Protein AF-A0A2N5ZC45-F1 (afdb_monomer_lite)

Structure (mmCIF, N/CA/C/O backbone):
data_AF-A0A2N5ZC45-F1
#
_entry.id   AF-A0A2N5ZC45-F1
#
loop_
_atom_site.group_PDB
_atom_site.id
_atom_site.type_symbol
_atom_site.label_atom_id
_atom_site.label_alt_id
_atom_site.label_comp_id
_atom_site.label_asym_id
_atom_site.label_entity_id
_atom_site.label_seq_id
_atom_site.pdbx_PDB_ins_code
_atom_site.Cartn_x
_atom_site.Cartn_y
_atom_site.Cartn_z
_atom_site.occupancy
_atom_site.B_iso_or_equiv
_atom_site.auth_seq_id
_atom_site.auth_comp_id
_atom_site.auth_asym_id
_atom_site.auth_atom_id
_atom_site.pdbx_PDB_model_num
ATOM 1 N N . MET A 1 1 ? -42.348 -2.513 52.786 1.00 51.81 1 MET A N 1
ATOM 2 C CA . MET A 1 1 ? -41.532 -1.603 53.615 1.00 51.81 1 MET A CA 1
ATOM 3 C C . MET A 1 1 ? -41.782 -1.968 55.065 1.00 51.81 1 MET A C 1
ATOM 5 O O . MET A 1 1 ? -42.941 -2.008 55.457 1.00 51.81 1 MET A O 1
ATOM 9 N N . SER A 1 2 ? -40.735 -2.298 55.815 1.00 52.97 2 SER A N 1
ATOM 10 C CA . SER A 1 2 ? -40.813 -2.641 57.241 1.00 52.97 2 SER A CA 1
ATOM 11 C C . SER A 1 2 ? -39.860 -1.740 58.024 1.00 52.97 2 SER A C 1
ATOM 13 O O . SER A 1 2 ? -38.731 -1.515 57.584 1.00 52.97 2 SER A O 1
ATOM 15 N N . ILE A 1 3 ? -40.332 -1.206 59.149 1.00 54.38 3 ILE A N 1
ATOM 16 C CA . ILE A 1 3 ? -39.581 -0.317 60.042 1.00 54.38 3 ILE A CA 1
ATOM 17 C C . ILE A 1 3 ? -39.568 -0.991 61.408 1.00 54.38 3 ILE A C 1
ATOM 19 O O . ILE A 1 3 ? -40.642 -1.303 61.923 1.00 54.38 3 ILE A O 1
ATOM 23 N N . ASP A 1 4 ? -38.381 -1.212 61.967 1.00 54.50 4 ASP A N 1
ATOM 24 C CA . ASP A 1 4 ? -38.224 -1.830 63.283 1.00 54.50 4 ASP A CA 1
ATOM 25 C C . ASP A 1 4 ? -37.522 -0.855 64.246 1.00 54.50 4 ASP A C 1
ATOM 27 O O . ASP A 1 4 ? -36.359 -0.502 64.024 1.00 54.50 4 ASP A O 1
ATOM 31 N N . PRO A 1 5 ? -38.218 -0.330 65.268 1.00 53.78 5 PRO A N 1
ATOM 32 C CA . PRO A 1 5 ? -37.636 0.540 66.277 1.00 53.78 5 PRO A CA 1
ATOM 33 C C . PRO A 1 5 ? -37.129 -0.284 67.470 1.00 53.78 5 PRO A C 1
ATOM 35 O O . PRO A 1 5 ? -37.613 -0.120 68.590 1.00 53.78 5 PRO A O 1
ATOM 38 N N . VAL A 1 6 ? -36.158 -1.172 67.261 1.00 44.06 6 VAL A N 1
ATOM 39 C CA . VAL A 1 6 ? -35.527 -1.911 68.368 1.00 44.06 6 VAL A CA 1
ATOM 40 C C . VAL A 1 6 ? -34.293 -1.132 68.849 1.00 44.06 6 VAL A C 1
ATOM 42 O O . VAL A 1 6 ? -33.457 -0.692 68.064 1.00 44.06 6 VAL A O 1
ATOM 45 N N . ASP A 1 7 ? -34.209 -0.888 70.161 1.00 46.81 7 ASP A N 1
ATOM 46 C CA . ASP A 1 7 ? -33.070 -0.262 70.858 1.00 46.81 7 ASP A CA 1
ATOM 47 C C . ASP A 1 7 ? -32.672 1.173 70.450 1.00 46.81 7 ASP A C 1
ATOM 49 O O . ASP A 1 7 ? -31.491 1.515 70.373 1.00 46.81 7 ASP A O 1
ATOM 53 N N . LYS A 1 8 ? -33.647 2.074 70.241 1.00 49.53 8 LYS A N 1
ATOM 54 C CA . LYS A 1 8 ? -33.406 3.492 69.859 1.00 49.53 8 LYS A CA 1
ATOM 55 C C . LYS A 1 8 ? -32.619 3.660 68.545 1.00 49.53 8 LYS A C 1
ATOM 57 O O . LYS A 1 8 ? -32.120 4.751 68.262 1.00 49.53 8 LYS A O 1
ATOM 62 N N . LYS A 1 9 ? -32.522 2.609 67.729 1.00 53.91 9 LYS A N 1
ATOM 63 C CA . LYS A 1 9 ? -31.906 2.628 66.403 1.00 53.91 9 LYS A CA 1
ATOM 64 C C . LYS A 1 9 ? -32.999 2.348 65.376 1.00 53.91 9 LYS A C 1
ATOM 66 O O . LYS A 1 9 ? -33.684 1.340 65.450 1.00 53.91 9 LYS A O 1
ATOM 71 N N . VAL A 1 10 ? -33.211 3.279 64.451 1.00 61.34 10 VAL A N 1
ATOM 72 C CA . VAL A 1 10 ? -34.188 3.107 63.367 1.00 61.34 10 VAL A CA 1
ATOM 73 C C . VAL A 1 10 ? -33.499 2.354 62.235 1.00 61.34 10 VAL A C 1
ATOM 75 O O . VAL A 1 10 ? -32.536 2.874 61.675 1.00 61.34 10 VAL A O 1
ATOM 78 N N . ALA A 1 11 ? -33.982 1.159 61.897 1.00 61.31 11 ALA A N 1
ATOM 79 C CA . ALA A 1 11 ? -33.537 0.414 60.723 1.00 61.31 11 ALA A CA 1
ATOM 80 C C . ALA A 1 11 ? -34.671 0.285 59.694 1.00 61.31 11 ALA A C 1
ATOM 82 O O . ALA A 1 11 ? -35.846 0.128 60.039 1.00 61.31 11 ALA A O 1
ATOM 83 N N . PHE A 1 12 ? -34.313 0.384 58.415 1.00 67.69 12 PHE A N 1
ATOM 84 C CA . PHE A 1 12 ? -35.239 0.399 57.290 1.00 67.69 12 PHE A CA 1
ATOM 85 C C . PHE A 1 12 ? -34.891 -0.683 56.272 1.00 67.69 12 PHE A C 1
ATOM 87 O O . PHE A 1 12 ? -33.737 -0.812 55.856 1.00 67.69 12 PHE A O 1
ATOM 94 N N . LYS A 1 13 ? -35.927 -1.399 55.817 1.00 72.88 13 LYS A N 1
ATOM 95 C CA . LYS A 1 13 ? -35.859 -2.330 54.690 1.00 72.88 13 LYS A CA 1
ATOM 96 C C . LYS A 1 13 ? -36.945 -2.008 53.658 1.00 72.88 13 LYS A C 1
ATOM 98 O O . LYS A 1 13 ? -38.150 -2.099 53.931 1.00 72.88 13 LYS A O 1
ATOM 103 N N . GLY A 1 14 ? -36.503 -1.655 52.455 1.00 73.25 14 GLY A N 1
ATOM 104 C CA . GLY A 1 14 ? -37.333 -1.479 51.266 1.00 73.25 14 GLY A CA 1
ATOM 105 C C . GLY A 1 14 ? -36.986 -2.525 50.213 1.00 73.25 14 GLY A C 1
ATOM 106 O O . GLY A 1 14 ? -35.812 -2.798 49.984 1.00 73.25 14 GLY A O 1
ATOM 107 N N . GLU A 1 15 ? -37.994 -3.106 49.569 1.00 76.94 15 GLU A N 1
ATOM 108 C CA . GLU A 1 15 ? -37.815 -4.080 48.490 1.00 76.94 15 GLU A CA 1
ATOM 109 C C . GLU A 1 15 ? -38.650 -3.658 47.285 1.00 76.94 15 GLU A C 1
ATOM 111 O O . GLU A 1 15 ? -39.753 -3.122 47.443 1.00 76.94 15 GLU A O 1
ATOM 116 N N . ARG A 1 16 ? -38.111 -3.886 46.090 1.00 78.81 16 ARG A N 1
ATOM 117 C CA . ARG A 1 16 ? -38.803 -3.674 44.823 1.00 78.81 16 ARG A CA 1
ATOM 118 C C . ARG A 1 16 ? -38.359 -4.739 43.828 1.00 78.81 16 ARG A C 1
ATOM 120 O O . ARG A 1 16 ? -37.165 -4.977 43.678 1.00 78.81 16 ARG A O 1
ATOM 127 N N . ASP A 1 17 ? -39.316 -5.325 43.115 1.00 79.38 17 ASP A N 1
ATOM 128 C CA . ASP A 1 17 ? -39.033 -6.406 42.162 1.00 79.38 17 ASP A CA 1
ATOM 129 C C . ASP A 1 17 ? -38.097 -5.960 41.038 1.00 79.38 17 ASP A C 1
ATOM 131 O O . ASP A 1 17 ? -37.218 -6.716 40.636 1.00 79.38 17 ASP A O 1
ATOM 135 N N . LYS A 1 18 ? -38.259 -4.717 40.567 1.00 79.56 18 LYS A N 1
ATOM 136 C CA . LYS A 1 18 ? -37.464 -4.135 39.485 1.00 79.56 18 LYS A CA 1
ATOM 137 C C . LYS A 1 18 ? -37.256 -2.638 39.693 1.00 79.56 18 LYS A C 1
ATOM 139 O O . LYS A 1 18 ? -38.229 -1.893 39.850 1.00 79.56 18 LYS A O 1
ATOM 144 N N . MET A 1 19 ? -36.004 -2.192 39.674 1.00 76.75 19 MET A N 1
ATOM 145 C CA . MET A 1 19 ? -35.607 -0.782 39.761 1.00 76.75 19 MET A CA 1
ATOM 146 C C . MET A 1 19 ? -34.863 -0.381 38.487 1.00 76.75 19 MET A C 1
ATOM 148 O O . MET A 1 19 ? -33.944 -1.083 38.078 1.00 76.75 19 MET A O 1
ATOM 152 N N . ASN A 1 20 ? -35.243 0.725 37.843 1.00 74.00 20 ASN A N 1
ATOM 153 C CA . ASN A 1 20 ? -34.475 1.248 36.712 1.00 74.00 20 ASN A CA 1
ATOM 154 C C . ASN A 1 20 ? -33.136 1.803 37.232 1.00 74.00 20 ASN A C 1
ATOM 156 O O . ASN A 1 20 ? -33.100 2.463 38.267 1.00 74.00 20 ASN A O 1
ATOM 160 N N . ALA A 1 21 ? -32.032 1.555 36.536 1.00 63.94 21 ALA A N 1
ATOM 161 C CA . ALA A 1 21 ? -30.732 2.088 36.917 1.00 63.94 21 ALA A CA 1
ATOM 162 C C . ALA A 1 21 ? -30.647 3.611 36.786 1.00 63.94 21 ALA A C 1
ATOM 164 O O . ALA A 1 21 ? -29.875 4.210 37.526 1.00 63.94 21 ALA A O 1
ATOM 165 N N . ASN A 1 22 ? -31.483 4.241 35.952 1.00 68.25 22 ASN A N 1
ATOM 166 C CA . ASN A 1 22 ? -31.656 5.695 35.981 1.00 68.25 22 ASN A CA 1
ATOM 167 C C . ASN A 1 22 ? -32.280 6.151 37.300 1.00 68.25 22 ASN A C 1
ATOM 169 O O . ASN A 1 22 ? -31.824 7.131 37.870 1.00 68.25 22 ASN A O 1
ATOM 173 N N . ASP A 1 23 ? -33.235 5.402 37.861 1.00 73.69 23 ASP A N 1
ATOM 174 C CA . ASP A 1 23 ? -33.748 5.705 39.203 1.00 73.69 23 ASP A CA 1
ATOM 175 C C . ASP A 1 23 ? -32.640 5.537 40.252 1.00 73.69 23 ASP A C 1
ATOM 177 O O . ASP A 1 23 ? -32.605 6.273 41.233 1.00 73.69 23 ASP A O 1
ATOM 181 N N . PHE A 1 24 ? -31.719 4.588 40.052 1.00 73.25 24 PHE A N 1
ATOM 182 C CA . PHE A 1 24 ? -30.593 4.365 40.958 1.00 73.25 24 PHE A CA 1
ATOM 183 C C . PHE A 1 24 ? -29.542 5.475 40.867 1.00 73.25 24 PHE A C 1
ATOM 185 O O . PHE A 1 24 ? -29.153 6.028 41.892 1.00 73.25 24 PHE A O 1
ATOM 192 N N . THR A 1 25 ? -29.104 5.857 39.668 1.00 70.88 25 THR A N 1
ATOM 193 C CA . THR A 1 25 ? -28.151 6.960 39.485 1.00 70.88 25 THR A CA 1
ATOM 194 C C . THR A 1 25 ? -28.765 8.296 39.886 1.00 70.88 25 THR A C 1
ATOM 196 O O . THR A 1 25 ? -28.088 9.082 40.548 1.00 70.88 25 THR A O 1
ATOM 199 N N . THR A 1 26 ? -30.046 8.530 39.592 1.00 74.00 26 THR A N 1
ATOM 200 C CA . THR A 1 26 ? -30.810 9.673 40.111 1.00 74.00 26 THR A CA 1
ATOM 201 C C . THR A 1 26 ? -30.877 9.639 41.633 1.00 74.00 26 THR A C 1
ATOM 203 O O . THR A 1 26 ? -30.586 10.643 42.269 1.00 74.00 26 THR A O 1
ATOM 206 N N . PHE A 1 27 ? -31.150 8.490 42.254 1.00 74.94 27 PHE A N 1
ATOM 207 C CA . PHE A 1 27 ? -31.134 8.353 43.712 1.00 74.94 27 PHE A CA 1
ATOM 208 C C . PHE A 1 27 ? -29.762 8.680 44.324 1.00 74.94 27 PHE A C 1
ATOM 210 O O . PHE A 1 27 ? -29.693 9.392 45.324 1.00 74.94 27 PHE A O 1
ATOM 217 N N . LEU A 1 28 ? -28.660 8.235 43.714 1.00 75.25 28 LEU A N 1
ATOM 218 C CA . LEU A 1 28 ? -27.308 8.581 44.170 1.00 75.25 28 LEU A CA 1
ATOM 219 C C . LEU A 1 28 ? -27.002 10.080 44.005 1.00 75.25 28 LEU A C 1
ATOM 221 O O . LEU A 1 28 ? -26.444 10.706 44.911 1.00 75.25 28 LEU A O 1
ATOM 225 N N . ARG A 1 29 ? -27.370 10.665 42.857 1.00 79.00 29 ARG A N 1
ATOM 226 C CA . ARG A 1 29 ? -27.103 12.073 42.527 1.00 79.00 29 ARG A CA 1
ATOM 227 C C . ARG A 1 29 ? -27.987 13.032 43.319 1.00 79.00 29 ARG A C 1
ATOM 229 O O . ARG A 1 29 ? -27.473 13.954 43.937 1.00 79.00 29 ARG A O 1
ATOM 236 N N . GLU A 1 30 ? -29.296 12.826 43.310 1.00 79.38 30 GLU A N 1
ATOM 237 C CA . GLU A 1 30 ? -30.284 13.726 43.914 1.00 79.38 30 GLU A CA 1
ATOM 238 C C . GLU A 1 30 ? -30.534 13.408 45.389 1.00 79.38 30 GLU A C 1
ATOM 240 O O . GLU A 1 30 ? -30.670 14.324 46.196 1.00 79.38 30 GLU A O 1
ATOM 245 N N . GLY A 1 31 ? -30.547 12.125 45.762 1.00 72.69 31 GLY A N 1
ATOM 246 C CA . GLY A 1 31 ? -30.781 11.701 47.143 1.00 72.69 31 GLY A CA 1
ATOM 247 C C . GLY A 1 31 ? -29.589 11.972 48.063 1.00 72.69 31 GLY A C 1
ATOM 248 O O . GLY A 1 31 ? -29.776 12.458 49.176 1.00 72.69 31 GLY A O 1
ATOM 249 N N . PHE A 1 32 ? -28.363 11.704 47.596 1.00 72.19 32 PHE A N 1
ATOM 250 C CA . PHE A 1 32 ? -27.137 11.865 48.396 1.00 72.19 32 PHE A CA 1
ATOM 251 C C . PHE A 1 32 ? -26.218 13.002 47.931 1.00 72.19 32 PHE A C 1
ATOM 253 O O . PHE A 1 32 ? -25.239 13.323 48.610 1.00 72.19 32 PHE A O 1
ATOM 260 N N . GLY A 1 33 ? -26.516 13.652 46.801 1.00 72.75 33 GLY A N 1
ATOM 261 C CA . GLY A 1 33 ? -25.674 14.725 46.267 1.00 72.75 33 GLY A CA 1
ATOM 262 C C . GLY A 1 33 ? -24.337 14.233 45.705 1.00 72.75 33 GLY A C 1
ATOM 263 O O . GLY A 1 33 ? -23.386 15.016 45.672 1.00 72.75 33 GLY A O 1
ATOM 264 N N . LEU A 1 34 ? -24.227 12.951 45.331 1.00 74.88 34 LEU A N 1
ATOM 265 C CA . LEU A 1 34 ? -22.975 12.362 44.851 1.00 74.88 34 LEU A CA 1
ATOM 266 C C . LEU A 1 34 ? -22.731 12.704 43.375 1.00 74.88 34 LEU A C 1
ATOM 268 O O . LEU A 1 34 ? -23.605 12.538 42.520 1.00 74.88 34 LEU A O 1
ATOM 272 N N . LYS A 1 35 ? -21.505 13.114 43.036 1.00 75.44 35 LYS A N 1
ATOM 273 C CA . LYS A 1 35 ? -21.046 13.229 41.645 1.00 75.44 35 LYS A CA 1
ATOM 274 C C . LYS A 1 35 ? -20.647 11.839 41.151 1.00 75.44 35 LYS A C 1
ATOM 276 O O . LYS A 1 35 ? -19.494 11.431 41.261 1.00 75.44 35 LYS A O 1
ATOM 281 N N . VAL A 1 36 ? -21.630 11.102 40.640 1.00 73.00 36 VAL A N 1
ATOM 282 C CA . VAL A 1 36 ? -21.436 9.763 40.063 1.00 73.00 36 VAL A CA 1
ATOM 283 C C . VAL A 1 36 ? -20.704 9.881 38.711 1.00 73.00 36 VAL A C 1
ATOM 285 O O . VAL A 1 36 ? -21.139 10.676 37.867 1.00 73.00 36 VAL A O 1
ATOM 288 N N . PRO A 1 37 ? -19.613 9.128 38.478 1.00 66.50 37 PRO A N 1
ATOM 289 C CA . PRO A 1 37 ? -18.868 9.163 37.226 1.00 66.50 37 PRO A CA 1
ATOM 290 C C . PRO A 1 37 ? -19.632 8.426 36.119 1.00 66.50 37 PRO A C 1
ATOM 292 O O . PRO A 1 37 ? -20.465 7.560 36.391 1.00 66.50 37 PRO A O 1
ATOM 295 N N . ASN A 1 38 ? -19.314 8.723 34.858 1.00 65.06 38 ASN A N 1
ATOM 296 C CA . ASN A 1 38 ? -19.919 8.081 33.680 1.00 65.06 38 ASN A CA 1
ATOM 297 C C . ASN A 1 38 ? -19.359 6.663 33.437 1.00 65.06 38 ASN A C 1
ATOM 299 O O . ASN A 1 38 ? -19.019 6.301 32.315 1.00 65.06 38 ASN A O 1
ATOM 303 N N . VAL A 1 39 ? -19.209 5.871 34.502 1.00 62.88 39 VAL A N 1
ATOM 304 C CA . VAL A 1 39 ? -18.780 4.463 34.443 1.00 62.88 39 VAL A CA 1
ATOM 305 C C . VAL A 1 39 ? -19.994 3.528 34.303 1.00 62.88 39 VAL A C 1
ATOM 307 O O . VAL A 1 39 ? -19.872 2.405 33.821 1.00 62.88 39 VAL A O 1
ATOM 310 N N . LEU A 1 40 ? -21.184 4.001 34.681 1.00 63.19 40 LEU A N 1
ATOM 311 C CA . LEU A 1 40 ? -22.458 3.286 34.597 1.00 63.19 40 LEU A CA 1
ATOM 312 C C . LEU A 1 40 ? -23.251 3.768 33.367 1.00 63.19 40 LEU A C 1
ATOM 314 O O . LEU A 1 40 ? -23.599 4.947 33.333 1.00 63.19 40 LEU A O 1
ATOM 318 N N . PRO A 1 41 ? -23.523 2.915 32.363 1.00 59.16 41 PRO A N 1
ATOM 319 C CA . PRO A 1 41 ? -24.381 3.292 31.234 1.00 59.16 41 PRO A CA 1
ATOM 320 C C . PRO A 1 41 ? -25.846 3.570 31.586 1.00 59.16 41 PRO A C 1
ATOM 322 O O . PRO A 1 41 ? -26.375 3.085 32.584 1.00 59.16 41 PRO A O 1
ATOM 325 N N . ASP A 1 42 ? -26.518 4.307 30.700 1.00 57.41 42 ASP A N 1
ATOM 326 C CA . ASP A 1 42 ? -27.843 4.910 30.921 1.00 57.41 42 ASP A CA 1
ATOM 327 C C . ASP A 1 42 ? -29.047 3.936 30.803 1.00 57.41 42 ASP A C 1
ATOM 329 O O . ASP A 1 42 ? -30.200 4.375 30.827 1.00 57.41 42 ASP A O 1
ATOM 333 N N . ILE A 1 43 ? -28.830 2.621 30.626 1.00 55.28 43 ILE A N 1
ATOM 334 C CA . ILE A 1 43 ? -29.879 1.674 30.169 1.00 55.28 43 ILE A CA 1
ATOM 335 C C . ILE A 1 43 ? -29.937 0.319 30.905 1.00 55.28 43 ILE A C 1
ATOM 337 O O . ILE A 1 43 ? -29.996 -0.732 30.266 1.00 55.28 43 ILE A O 1
ATOM 341 N N . TYR A 1 44 ? -29.983 0.310 32.241 1.00 70.69 44 TYR A N 1
ATOM 342 C CA . TYR A 1 44 ? -30.041 -0.938 33.031 1.00 70.69 44 TYR A CA 1
ATOM 343 C C . TYR A 1 44 ? -31.233 -1.038 33.973 1.00 70.69 44 TYR A C 1
ATOM 345 O O . TYR A 1 44 ? -31.920 -0.057 34.249 1.00 70.69 44 TYR A O 1
ATOM 353 N N . TYR A 1 45 ? -31.455 -2.235 34.516 1.00 75.06 45 TYR A N 1
ATOM 354 C CA . TYR A 1 45 ? -32.347 -2.444 35.652 1.00 75.06 45 TYR A CA 1
ATOM 355 C C . TYR A 1 45 ? -31.709 -3.360 36.699 1.00 75.06 45 TYR A C 1
ATOM 357 O O . TYR A 1 45 ? -30.824 -4.158 36.396 1.00 75.06 45 TYR A O 1
ATOM 365 N N . ILE A 1 46 ? -32.163 -3.224 37.942 1.00 78.88 46 ILE A N 1
ATOM 366 C CA . ILE A 1 46 ? -31.788 -4.064 39.076 1.00 78.88 46 ILE A CA 1
ATOM 367 C C . ILE A 1 46 ? -33.018 -4.883 39.463 1.00 78.88 46 ILE A C 1
ATOM 369 O O . ILE A 1 46 ? -34.032 -4.314 39.881 1.00 78.88 46 ILE A O 1
ATOM 373 N N . ASP A 1 47 ? -32.924 -6.201 39.323 1.00 84.12 47 ASP A N 1
ATOM 374 C CA . ASP A 1 47 ? -33.937 -7.140 39.795 1.00 84.12 47 ASP A CA 1
ATOM 375 C C . ASP A 1 47 ? -33.753 -7.427 41.288 1.00 84.12 47 ASP A C 1
ATOM 377 O O . ASP A 1 47 ? -32.632 -7.485 41.809 1.00 84.12 47 ASP A O 1
ATOM 381 N N . SER A 1 48 ? -34.878 -7.628 41.982 1.00 83.88 48 SER A N 1
ATOM 382 C CA . SER A 1 48 ? -34.932 -7.885 43.428 1.00 83.88 48 SER A CA 1
ATOM 383 C C . SER A 1 48 ? -34.146 -6.851 44.245 1.00 83.88 48 SER A C 1
ATOM 385 O O . SER A 1 48 ? -33.394 -7.208 45.157 1.00 83.88 48 SER A O 1
ATOM 387 N N . ALA A 1 49 ? -34.297 -5.572 43.897 1.00 82.00 49 ALA A N 1
ATOM 388 C CA . ALA A 1 49 ? -33.592 -4.466 44.529 1.00 82.00 49 ALA A CA 1
ATOM 389 C C . ALA A 1 49 ? -34.005 -4.328 46.004 1.00 82.00 49 ALA A C 1
ATOM 391 O O . ALA A 1 49 ? -35.189 -4.185 46.326 1.00 82.00 49 ALA A O 1
ATOM 392 N N . ARG A 1 50 ? -33.021 -4.347 46.907 1.00 83.19 50 ARG A N 1
ATOM 393 C CA . ARG A 1 50 ? -33.201 -4.197 48.357 1.00 83.19 50 ARG A CA 1
ATOM 394 C C . ARG A 1 50 ? -32.415 -3.000 48.856 1.00 83.19 50 ARG A C 1
ATOM 396 O O . ARG A 1 50 ? -31.191 -2.986 48.749 1.00 83.19 50 ARG A O 1
ATOM 403 N N . VAL A 1 51 ? -33.118 -2.035 49.438 1.00 79.81 51 VAL A N 1
ATOM 404 C CA . VAL A 1 51 ? -32.533 -0.886 50.133 1.00 79.81 51 VAL A CA 1
ATOM 405 C C . VAL A 1 51 ? -32.542 -1.182 51.626 1.00 79.81 51 VAL A C 1
ATOM 407 O O . VAL A 1 51 ? -33.605 -1.396 52.214 1.00 79.81 51 VAL A O 1
ATOM 410 N N . LEU A 1 52 ? -31.360 -1.185 52.228 1.00 81.94 52 LEU A N 1
ATOM 411 C CA . LEU A 1 52 ? -31.138 -1.382 53.654 1.00 81.94 52 LEU A CA 1
ATOM 412 C C . LEU A 1 52 ? -30.547 -0.097 54.225 1.00 81.94 52 LEU A C 1
ATOM 414 O O . LEU A 1 52 ? -29.617 0.453 53.644 1.00 81.94 52 LEU A O 1
ATOM 418 N N . PHE A 1 53 ? -31.068 0.397 55.343 1.00 78.25 53 PHE A N 1
ATOM 419 C CA . PHE A 1 53 ? -30.512 1.578 56.001 1.00 78.25 53 PHE A CA 1
ATOM 420 C C . PHE A 1 53 ? -30.555 1.427 57.517 1.00 78.25 53 PHE A C 1
ATOM 422 O O . PHE A 1 53 ? -31.619 1.165 58.075 1.00 78.25 53 PHE A O 1
ATOM 429 N N . ALA A 1 54 ? -29.418 1.626 58.180 1.00 78.88 54 ALA A N 1
ATOM 430 C CA . ALA A 1 54 ? -29.316 1.662 59.634 1.00 78.88 54 ALA A CA 1
ATOM 431 C C . ALA A 1 54 ? -28.245 2.688 60.064 1.00 78.88 54 ALA A C 1
ATOM 433 O O . ALA A 1 54 ? -27.053 2.413 59.934 1.00 78.88 54 ALA A O 1
ATOM 434 N N . PRO A 1 55 ? -28.608 3.849 60.644 1.00 70.31 55 PRO A N 1
ATOM 435 C CA . PRO A 1 55 ? -27.657 4.908 61.007 1.00 70.31 55 PRO A CA 1
ATOM 436 C C . PRO A 1 55 ? -26.535 4.464 61.954 1.00 70.31 55 PRO A C 1
ATOM 438 O O . PRO A 1 55 ? -25.445 5.020 61.921 1.00 70.31 55 PRO A O 1
ATOM 441 N N . ASN A 1 56 ? -26.806 3.466 62.801 1.00 73.88 56 ASN A N 1
ATOM 442 C CA . ASN A 1 56 ? -25.901 2.970 63.843 1.00 73.88 56 ASN A CA 1
ATOM 443 C C . ASN A 1 56 ? -25.738 1.434 63.809 1.00 73.88 56 ASN A C 1
ATOM 445 O O . ASN A 1 56 ? -25.365 0.844 64.831 1.00 73.88 56 ASN A O 1
ATOM 449 N N . GLY A 1 57 ? -26.087 0.799 62.680 1.00 73.94 57 GLY A N 1
ATOM 450 C CA . GLY A 1 57 ? -26.255 -0.657 62.554 1.00 73.94 57 GLY A CA 1
ATOM 451 C C . GLY A 1 57 ? -27.458 -1.198 63.345 1.00 73.94 57 GLY A C 1
ATOM 452 O O . GLY A 1 57 ? -27.939 -0.544 64.273 1.00 73.94 57 GLY A O 1
ATOM 453 N N . GLY A 1 58 ? -27.970 -2.374 62.987 1.00 76.12 58 GLY A N 1
ATOM 454 C CA . GLY A 1 58 ? -29.113 -2.999 63.668 1.00 76.12 58 GLY A CA 1
ATOM 455 C C . GLY A 1 58 ? -29.652 -4.220 62.926 1.00 76.12 58 GLY A C 1
ATOM 456 O O . GLY A 1 58 ? -28.981 -4.750 62.050 1.00 76.12 58 GLY A O 1
ATOM 457 N N . SER A 1 59 ? -30.866 -4.658 63.247 1.00 73.38 59 SER A N 1
ATOM 458 C CA . SER A 1 59 ? -31.548 -5.744 62.537 1.00 73.38 59 SER A CA 1
ATOM 459 C C . SER A 1 59 ? -33.009 -5.397 62.251 1.00 73.38 59 SER A C 1
ATOM 461 O O . SER A 1 59 ? -33.605 -4.555 62.920 1.00 73.38 59 SER A O 1
ATOM 463 N N . VAL A 1 60 ? -33.575 -6.022 61.217 1.00 70.50 60 VAL A N 1
ATOM 464 C CA . VAL A 1 60 ? -35.012 -5.988 60.903 1.00 70.50 60 VAL A CA 1
ATOM 465 C C . VAL A 1 60 ? -35.459 -7.432 60.683 1.00 70.50 60 VAL A C 1
ATOM 467 O O . VAL A 1 60 ? -35.131 -8.043 59.661 1.00 70.50 60 VAL A O 1
ATOM 470 N N . GLY A 1 61 ? -36.182 -8.001 61.651 1.00 74.94 61 GLY A N 1
ATOM 471 C CA . GLY A 1 61 ? -36.411 -9.450 61.705 1.00 74.94 61 GLY A CA 1
ATOM 472 C C . GLY A 1 61 ? -35.094 -10.220 61.886 1.00 74.94 61 GLY A C 1
ATOM 473 O O . GLY A 1 61 ? -34.286 -9.868 62.738 1.00 74.94 61 GLY A O 1
ATOM 474 N N . GLU A 1 62 ? -34.853 -11.249 61.066 1.00 75.38 62 GLU A N 1
ATOM 475 C CA . GLU A 1 62 ? -33.599 -12.035 61.072 1.00 75.38 62 GLU A CA 1
ATOM 476 C C . GLU A 1 62 ? -32.458 -11.394 60.255 1.00 75.38 62 GLU A C 1
ATOM 478 O O . GLU A 1 62 ? -31.359 -11.938 60.176 1.00 75.38 62 GLU A O 1
ATOM 483 N N . VAL A 1 63 ? -32.703 -10.252 59.604 1.00 72.06 63 VAL A N 1
ATOM 484 C CA . VAL A 1 63 ? -31.717 -9.607 58.729 1.00 72.06 63 VAL A CA 1
ATOM 485 C C . VAL A 1 63 ? -30.897 -8.603 59.532 1.00 72.06 63 VAL A C 1
ATOM 487 O O . VAL A 1 63 ? -31.423 -7.561 59.921 1.00 72.06 63 VAL A O 1
ATOM 490 N N . GLU A 1 64 ? -29.608 -8.880 59.735 1.00 79.06 64 GLU A N 1
ATOM 491 C CA . GLU A 1 64 ? -28.647 -7.880 60.213 1.00 79.06 64 GLU A CA 1
ATOM 492 C C . GLU A 1 64 ? -28.338 -6.847 59.121 1.00 79.06 64 GLU A C 1
ATOM 494 O O . GLU A 1 64 ? -28.151 -7.169 57.944 1.00 79.06 64 GLU A O 1
ATOM 499 N N . ILE A 1 65 ? -28.292 -5.582 59.525 1.00 76.62 65 ILE A N 1
ATOM 500 C CA . ILE A 1 65 ? -28.021 -4.422 58.685 1.00 76.62 65 ILE A CA 1
ATOM 501 C C . ILE A 1 65 ? -26.821 -3.688 59.285 1.00 76.62 65 ILE A C 1
ATOM 503 O O . ILE A 1 65 ? -26.875 -3.156 60.398 1.00 76.62 65 ILE A O 1
ATOM 507 N N . GLU A 1 66 ? -25.729 -3.663 58.526 1.00 78.38 66 GLU A N 1
ATOM 508 C CA . GLU A 1 66 ? -24.532 -2.892 58.857 1.00 78.38 66 GLU A CA 1
ATOM 509 C C . GLU A 1 66 ? -24.842 -1.387 58.935 1.00 78.38 66 GLU A C 1
ATOM 511 O O . GLU A 1 66 ? -25.848 -0.895 58.419 1.00 78.38 66 GLU A O 1
ATOM 516 N N . LYS A 1 67 ? -23.963 -0.636 59.600 1.00 79.69 67 LYS A N 1
ATOM 517 C CA . LYS A 1 67 ? -24.085 0.818 59.693 1.00 79.69 67 LYS A CA 1
ATOM 518 C C . LYS A 1 67 ? -24.042 1.463 58.301 1.00 79.69 67 LYS A C 1
ATOM 520 O O . LYS A 1 67 ? -23.151 1.168 57.513 1.00 79.69 67 LYS A O 1
ATOM 525 N N . GLY A 1 68 ? -24.964 2.387 58.040 1.00 77.75 68 GLY A N 1
ATOM 526 C CA . GLY A 1 68 ? -25.047 3.141 56.792 1.00 77.75 68 GLY A CA 1
ATOM 527 C C . GLY A 1 68 ? -26.215 2.711 55.907 1.00 77.75 68 GLY A C 1
ATOM 528 O O . GLY A 1 68 ? -27.250 2.252 56.393 1.00 77.75 68 GLY A O 1
ATOM 529 N N . LEU A 1 69 ? -26.066 2.922 54.604 1.00 78.00 69 LEU A N 1
ATOM 530 C CA . LEU A 1 69 ? -27.011 2.535 53.560 1.00 78.00 69 LEU A CA 1
ATOM 531 C C . LEU A 1 69 ? -26.385 1.441 52.695 1.00 78.00 69 LEU A C 1
ATOM 533 O O . LEU A 1 69 ? -25.235 1.573 52.284 1.00 78.00 69 LEU A O 1
ATOM 537 N N . ALA A 1 70 ? -27.160 0.420 52.341 1.00 81.19 70 ALA A N 1
ATOM 538 C CA . ALA A 1 70 ? -26.798 -0.526 51.301 1.00 81.19 70 ALA A CA 1
ATOM 539 C C . ALA A 1 70 ? -27.908 -0.683 50.255 1.00 81.19 70 ALA A C 1
ATOM 541 O O . ALA A 1 70 ? -29.089 -0.754 50.602 1.00 81.19 70 ALA A O 1
ATOM 542 N N . LEU A 1 71 ? -27.530 -0.786 48.979 1.00 79.75 71 LEU A N 1
ATOM 543 C CA . LEU A 1 71 ? -28.408 -1.274 47.915 1.00 79.75 71 LEU A CA 1
ATOM 544 C C . LEU A 1 71 ? -27.844 -2.583 47.372 1.00 79.75 71 LEU A C 1
ATOM 546 O O . LEU A 1 71 ? -26.717 -2.624 46.885 1.00 79.75 71 LEU A O 1
ATOM 550 N N . LYS A 1 72 ? -28.661 -3.635 47.420 1.00 84.69 72 LYS A N 1
ATOM 551 C CA . LYS A 1 72 ? -28.318 -4.956 46.889 1.00 84.69 72 LYS A CA 1
ATOM 552 C C . LYS A 1 72 ? -29.322 -5.393 45.833 1.00 84.69 72 LYS A C 1
ATOM 554 O O . LYS A 1 72 ? -30.505 -5.084 45.951 1.00 84.69 72 LYS A O 1
ATOM 559 N N . GLY A 1 73 ? -28.876 -6.143 44.834 1.00 82.56 73 GLY A N 1
ATOM 560 C CA . GLY A 1 73 ? -29.758 -6.719 43.816 1.00 82.56 73 GLY A CA 1
ATOM 561 C C . GLY A 1 73 ? -28.988 -7.408 42.696 1.00 82.56 73 GLY A C 1
ATOM 562 O O . GLY A 1 73 ? -27.765 -7.530 42.769 1.00 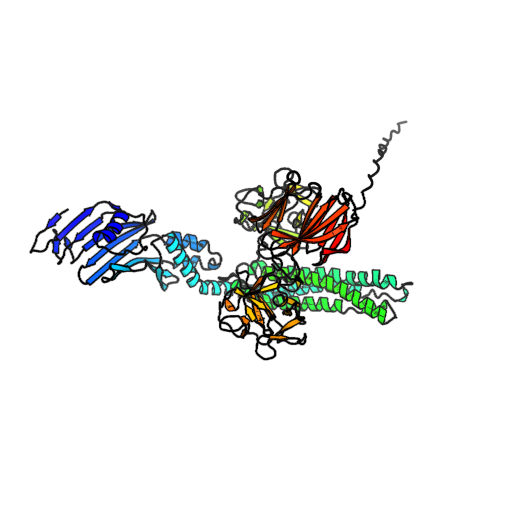82.56 73 GLY A O 1
ATOM 563 N N . MET A 1 74 ? -29.702 -7.859 41.667 1.00 80.56 74 MET A N 1
ATOM 564 C CA . MET A 1 74 ? -29.104 -8.405 40.447 1.00 80.56 74 MET A CA 1
ATOM 565 C C . MET A 1 74 ? -29.176 -7.349 39.348 1.00 80.56 74 MET A C 1
ATOM 567 O O . MET A 1 74 ? -30.260 -7.013 38.879 1.00 80.56 74 MET A O 1
ATOM 571 N N . MET A 1 75 ? -28.037 -6.783 38.967 1.00 77.06 75 MET A N 1
ATOM 572 C CA . MET A 1 75 ? -27.971 -5.795 37.896 1.00 77.06 75 MET A CA 1
ATOM 573 C C . MET A 1 75 ? -27.966 -6.497 36.536 1.00 77.06 75 MET A C 1
ATOM 575 O O . MET A 1 75 ? -27.216 -7.451 36.343 1.00 77.06 75 MET A O 1
ATOM 579 N N . HIS A 1 76 ? -28.768 -5.996 35.596 1.00 75.19 76 HIS A N 1
ATOM 580 C CA . HIS A 1 76 ? -28.827 -6.455 34.210 1.00 75.19 76 HIS A CA 1
ATOM 581 C C . HIS A 1 76 ? -28.354 -5.358 33.260 1.00 75.19 76 HIS A C 1
ATOM 583 O O . HIS A 1 76 ? -28.922 -4.265 33.220 1.00 75.19 76 HIS A O 1
ATOM 589 N N . ILE A 1 77 ? -27.316 -5.679 32.490 1.00 68.62 77 ILE A N 1
ATOM 590 C CA . ILE A 1 77 ? -26.612 -4.790 31.578 1.00 68.62 77 ILE A CA 1
ATOM 591 C C . ILE A 1 77 ? -26.821 -5.243 30.125 1.00 68.62 77 ILE A C 1
ATOM 593 O O . ILE A 1 77 ? -26.140 -6.142 29.619 1.00 68.62 77 ILE A O 1
ATOM 597 N N . GLY A 1 78 ? -27.785 -4.608 29.446 1.00 64.31 78 GLY A N 1
ATOM 598 C CA . GLY A 1 78 ? -28.260 -5.037 28.124 1.00 64.31 78 GLY A CA 1
ATOM 599 C C . GLY A 1 78 ? -28.842 -6.459 28.144 1.00 64.31 78 GLY A C 1
ATOM 600 O O . GLY A 1 78 ? -29.259 -6.948 29.190 1.00 64.31 78 GLY A O 1
ATOM 601 N N . ASP A 1 79 ? -28.818 -7.147 26.998 1.00 58.72 79 ASP A N 1
ATOM 602 C CA . ASP A 1 79 ? -29.227 -8.566 26.881 1.00 58.72 79 ASP A CA 1
ATOM 603 C C . ASP A 1 79 ? -28.121 -9.546 27.310 1.00 58.72 79 ASP A C 1
ATOM 605 O O . ASP A 1 79 ? -28.251 -10.766 27.200 1.00 58.72 79 ASP A O 1
ATOM 609 N N . ALA A 1 80 ? -26.985 -8.993 27.724 1.00 57.56 80 ALA A N 1
ATOM 610 C CA . ALA A 1 80 ? -25.718 -9.681 27.786 1.00 57.56 80 ALA A CA 1
ATOM 611 C C . ALA A 1 80 ? -25.303 -9.927 29.239 1.00 57.56 80 ALA A C 1
ATOM 613 O O . ALA A 1 80 ? -25.308 -11.061 29.707 1.00 57.56 80 ALA A O 1
ATOM 614 N N . MET A 1 81 ? -24.931 -8.881 29.966 1.00 68.50 81 MET A N 1
ATOM 615 C CA . MET A 1 81 ? -24.256 -9.012 31.254 1.00 68.50 81 MET A CA 1
ATOM 616 C C . MET A 1 81 ? -25.253 -9.004 32.412 1.00 68.50 81 MET A C 1
ATOM 618 O O . MET A 1 81 ? -26.177 -8.195 32.431 1.00 68.50 81 MET A O 1
ATOM 622 N N . GLN A 1 82 ? -25.032 -9.841 33.424 1.00 75.38 82 GLN A N 1
ATOM 623 C CA . GLN A 1 82 ? -25.774 -9.756 34.681 1.00 75.38 82 GLN A CA 1
ATOM 624 C C . GLN A 1 82 ? -24.852 -10.004 35.868 1.00 75.38 82 GLN A C 1
ATOM 626 O O . GLN A 1 82 ? -23.895 -10.764 35.760 1.00 75.38 82 GLN A O 1
ATOM 631 N N . GLY A 1 83 ? -25.116 -9.398 37.016 1.00 74.81 83 GLY A N 1
ATOM 632 C CA . GLY A 1 83 ? -24.255 -9.612 38.170 1.00 74.81 83 GLY A CA 1
ATOM 633 C C . GLY A 1 83 ? -24.795 -9.032 39.465 1.00 74.81 83 GLY A C 1
ATOM 634 O O . GLY A 1 83 ? -25.559 -8.062 39.427 1.00 74.81 83 GLY A O 1
ATOM 635 N N . PRO A 1 84 ? -24.438 -9.614 40.623 1.00 76.19 84 PRO A N 1
ATOM 636 C CA . PRO A 1 84 ? -24.776 -9.016 41.900 1.00 76.19 84 PRO A CA 1
ATOM 637 C C . PRO A 1 84 ? -24.153 -7.621 42.027 1.00 76.19 84 PRO A C 1
ATOM 639 O O . PRO A 1 84 ? -22.962 -7.416 41.785 1.00 76.19 84 PRO A O 1
ATOM 642 N N . VAL A 1 85 ? -24.978 -6.667 42.454 1.00 76.31 85 VAL A N 1
ATOM 643 C CA . VAL A 1 85 ? -24.543 -5.336 42.881 1.00 76.31 85 VAL A CA 1
ATOM 644 C C . VAL A 1 85 ? -24.639 -5.238 44.403 1.00 76.31 85 VAL A C 1
ATOM 646 O O . VAL A 1 85 ? -25.660 -5.613 44.984 1.00 76.31 85 VAL A O 1
ATOM 649 N N . ASP A 1 86 ? -23.577 -4.741 45.039 1.00 76.94 86 ASP A N 1
ATOM 650 C CA . ASP A 1 86 ? -23.529 -4.373 46.459 1.00 76.94 86 ASP A CA 1
ATOM 651 C C . ASP A 1 86 ? -22.995 -2.935 46.561 1.00 76.94 86 ASP A C 1
ATOM 653 O O . ASP A 1 86 ? -21.792 -2.673 46.482 1.00 76.94 86 ASP A O 1
ATOM 657 N N . PHE A 1 87 ? -23.916 -1.978 46.661 1.00 75.06 87 PHE A N 1
ATOM 658 C CA . PHE A 1 87 ? -23.599 -0.586 46.964 1.00 75.06 87 PHE A CA 1
ATOM 659 C C . PHE A 1 87 ? -23.627 -0.383 48.470 1.00 75.06 87 PHE A C 1
ATOM 661 O O . PHE A 1 87 ? -24.633 -0.723 49.093 1.00 75.06 87 PHE A O 1
ATOM 668 N N . ARG A 1 88 ? -22.587 0.233 49.037 1.00 73.88 88 ARG A N 1
ATOM 669 C CA . ARG A 1 88 ? -22.510 0.592 50.453 1.00 73.88 88 ARG A CA 1
ATOM 670 C C . ARG A 1 88 ? -22.087 2.044 50.636 1.00 73.88 88 ARG A C 1
ATOM 672 O O . ARG A 1 88 ? -21.171 2.555 49.995 1.00 73.88 88 ARG A O 1
ATOM 679 N N . PHE A 1 89 ? -22.765 2.710 51.555 1.00 71.38 89 PHE A N 1
ATOM 680 C CA . PHE A 1 89 ? -22.502 4.089 51.922 1.00 71.38 89 PHE A CA 1
ATOM 681 C C . PHE A 1 89 ? -22.536 4.217 53.440 1.00 71.38 89 PHE A C 1
ATOM 683 O O . PHE A 1 89 ? -23.607 4.248 54.054 1.00 71.38 89 PHE A O 1
ATOM 690 N N . ASP A 1 90 ? -21.353 4.284 54.043 1.00 68.50 90 ASP A N 1
ATOM 691 C CA . ASP A 1 90 ? -21.194 4.638 55.444 1.00 68.50 90 ASP A CA 1
ATOM 692 C C . ASP A 1 90 ? -21.097 6.165 55.564 1.00 68.50 90 ASP A C 1
ATOM 694 O O . ASP A 1 90 ? -20.201 6.809 55.014 1.00 68.50 90 ASP A O 1
ATOM 698 N N . MET A 1 91 ? -22.037 6.747 56.309 1.00 59.94 91 MET A N 1
ATOM 699 C CA . MET A 1 91 ? -22.145 8.190 56.550 1.00 59.94 91 MET A CA 1
ATOM 700 C C . MET A 1 91 ? -20.919 8.761 57.290 1.00 59.94 91 MET A C 1
ATOM 702 O O . MET A 1 91 ? -20.755 9.980 57.323 1.00 59.94 91 MET A O 1
ATOM 706 N N . GLU A 1 92 ? -20.065 7.912 57.880 1.00 57.38 92 GLU A N 1
ATOM 707 C CA . GLU A 1 92 ? -18.891 8.333 58.650 1.00 57.38 92 GLU A CA 1
ATOM 708 C C . GLU A 1 92 ? -17.546 8.116 57.962 1.00 57.38 92 GLU A C 1
ATOM 710 O O . GLU A 1 92 ? -16.733 9.034 58.043 1.00 57.38 92 GLU A O 1
ATOM 715 N N . ASN A 1 93 ? -17.276 6.987 57.277 1.00 58.03 93 ASN A N 1
ATOM 716 C CA . ASN A 1 93 ? -15.910 6.631 56.840 1.00 58.03 93 ASN A CA 1
ATOM 717 C C . ASN A 1 93 ? -15.727 6.203 55.366 1.00 58.03 93 ASN A C 1
ATOM 719 O O . ASN A 1 93 ? -14.712 6.606 54.800 1.00 58.03 93 ASN A O 1
ATOM 723 N N . GLU A 1 94 ? -16.686 5.558 54.690 1.00 64.81 94 GLU A N 1
ATOM 724 C CA . GLU A 1 94 ? -16.423 4.935 53.375 1.00 64.81 94 GLU A CA 1
ATOM 725 C C . GLU A 1 94 ? -17.631 4.954 52.411 1.00 64.81 94 GLU A C 1
ATOM 727 O O . GLU A 1 94 ? -18.757 4.643 52.797 1.00 64.81 94 GLU A O 1
ATOM 732 N N . ILE A 1 95 ? -17.400 5.292 51.135 1.00 65.94 95 ILE A N 1
ATOM 733 C CA . ILE A 1 95 ? -18.385 5.131 50.050 1.00 65.94 95 ILE A CA 1
ATOM 734 C C . ILE A 1 95 ? -17.821 4.106 49.073 1.00 65.94 95 ILE A C 1
ATOM 736 O O . ILE A 1 95 ? -16.803 4.394 48.438 1.00 65.94 95 ILE A O 1
ATOM 740 N N . THR A 1 96 ? -18.475 2.953 48.933 1.00 67.25 96 THR A N 1
ATOM 741 C CA . THR A 1 96 ? -18.047 1.880 48.029 1.00 67.25 96 THR A CA 1
ATOM 742 C C . THR A 1 96 ? -19.200 1.366 47.173 1.00 67.25 96 THR A C 1
ATOM 744 O O . THR A 1 96 ? -20.294 1.077 47.650 1.00 67.25 96 THR A O 1
ATOM 747 N N . LEU A 1 97 ? -18.962 1.224 45.872 1.00 67.44 97 LEU A N 1
ATOM 748 C CA . LEU A 1 97 ? -19.824 0.440 44.987 1.00 67.44 97 LEU A CA 1
ATOM 749 C C . LEU A 1 97 ? -19.011 -0.736 44.467 1.00 67.44 97 LEU A C 1
ATOM 751 O O . LEU A 1 97 ? -18.046 -0.499 43.744 1.00 67.44 97 LEU A O 1
ATOM 755 N N . HIS A 1 98 ? -19.421 -1.961 44.799 1.00 70.25 98 HIS A N 1
ATOM 756 C CA . HIS A 1 98 ? -18.874 -3.172 44.200 1.00 70.25 98 HIS A CA 1
ATOM 757 C C . HIS A 1 98 ? -19.915 -3.815 43.283 1.00 70.25 98 HIS A C 1
ATOM 759 O O . HIS A 1 98 ? -21.052 -4.081 43.682 1.00 70.25 98 HIS A O 1
ATOM 765 N N . MET A 1 99 ? -19.522 -4.075 42.043 1.00 69.25 99 MET A N 1
ATOM 766 C CA . MET A 1 99 ? -20.327 -4.824 41.079 1.00 69.25 99 MET A CA 1
ATOM 767 C C . MET A 1 99 ? -19.491 -5.984 40.572 1.00 69.25 99 MET A C 1
ATOM 769 O O . MET A 1 99 ? -18.421 -5.736 40.028 1.00 69.25 99 MET A O 1
ATOM 773 N N . ASP A 1 100 ? -19.970 -7.215 40.734 1.00 71.06 100 ASP A N 1
ATOM 774 C CA . ASP A 1 100 ? -19.334 -8.413 40.177 1.00 71.06 100 ASP A CA 1
ATOM 775 C C . ASP A 1 100 ? -20.194 -8.913 39.016 1.00 71.06 100 ASP A C 1
ATOM 777 O O . ASP A 1 100 ? -21.320 -9.365 39.213 1.00 71.06 100 ASP A O 1
ATOM 781 N N . LEU A 1 101 ? -19.708 -8.749 37.789 1.00 68.44 101 LEU A N 1
ATOM 782 C CA . LEU A 1 101 ? -20.466 -9.003 36.570 1.00 68.44 101 LEU A CA 1
ATOM 783 C C . LEU A 1 101 ? -20.154 -10.403 36.045 1.00 68.44 101 LEU A C 1
ATOM 785 O O . LEU A 1 101 ? -19.034 -10.709 35.635 1.00 68.44 101 LEU A O 1
ATOM 789 N N . GLN A 1 102 ? -21.177 -11.251 35.998 1.00 63.31 102 GLN A N 1
ATOM 790 C CA . GLN A 1 102 ? -21.103 -12.572 35.392 1.00 63.31 102 GLN A CA 1
ATOM 791 C C . GLN A 1 102 ? -21.499 -12.489 33.914 1.00 63.31 102 GLN A C 1
ATOM 793 O O . GLN A 1 102 ? -22.598 -12.061 33.554 1.00 63.31 102 GLN A O 1
ATOM 798 N N . TYR A 1 103 ? -20.600 -12.923 33.029 1.00 62.09 103 TYR A N 1
ATOM 799 C CA . TYR A 1 103 ? -20.899 -13.018 31.603 1.00 62.09 103 TYR A CA 1
ATOM 800 C C . TYR A 1 103 ? -20.040 -14.061 30.889 1.00 62.09 103 TYR A C 1
ATOM 802 O O . TYR A 1 103 ? -18.862 -14.237 31.206 1.00 62.09 103 TYR A O 1
ATOM 810 N N . ASP A 1 104 ? -20.590 -14.687 29.844 1.00 64.50 104 ASP A N 1
ATOM 811 C CA . ASP A 1 104 ? -19.818 -15.498 28.894 1.00 64.50 104 ASP A CA 1
ATOM 812 C C . ASP A 1 104 ? -19.109 -14.595 27.859 1.00 64.50 104 ASP A C 1
ATOM 814 O O . ASP A 1 104 ? -19.319 -14.689 26.645 1.00 64.50 104 ASP A O 1
ATOM 818 N N . PHE A 1 105 ? -18.233 -13.697 28.341 1.00 67.62 105 PHE A N 1
ATOM 819 C CA . PHE A 1 105 ? -17.376 -12.853 27.485 1.00 67.62 105 PHE A CA 1
ATOM 820 C C . PHE A 1 105 ? -16.503 -13.691 26.567 1.00 67.62 105 PHE A C 1
ATOM 822 O O . PHE A 1 105 ? -16.146 -13.259 25.470 1.00 67.62 105 PHE A O 1
ATOM 829 N N . ARG A 1 106 ? -16.158 -14.901 27.009 1.00 75.69 106 ARG A N 1
ATOM 830 C CA . ARG A 1 106 ? -15.272 -15.806 26.293 1.00 75.69 106 ARG A CA 1
ATOM 831 C C . ARG A 1 106 ? -15.769 -16.036 24.874 1.00 75.69 106 ARG A C 1
ATOM 833 O O . ARG A 1 106 ? -14.966 -15.927 23.955 1.00 75.69 106 ARG A O 1
ATOM 840 N N . LYS A 1 107 ? -17.061 -16.292 24.651 1.00 78.19 107 LYS A N 1
ATOM 841 C CA . LYS A 1 107 ? -17.573 -16.514 23.288 1.00 78.19 107 LYS A CA 1
ATOM 842 C C . LYS A 1 107 ? -17.362 -15.302 22.370 1.00 78.19 107 LYS A C 1
ATOM 844 O O . LYS A 1 107 ? -16.920 -15.474 21.233 1.00 78.19 107 LYS A O 1
ATOM 849 N N . PHE A 1 108 ? -17.638 -14.094 22.858 1.00 77.81 108 PHE A N 1
ATOM 850 C CA . PHE A 1 108 ? -17.523 -12.851 22.086 1.00 77.81 108 PHE A CA 1
ATOM 851 C C . PHE A 1 108 ? -16.068 -12.469 21.828 1.00 77.81 108 PHE A C 1
ATOM 853 O O . PHE A 1 108 ? -15.678 -12.283 20.676 1.00 77.81 108 PHE A O 1
ATOM 860 N N . VAL A 1 109 ? -15.241 -12.476 22.878 1.00 83.50 109 VAL A N 1
ATOM 861 C CA . VAL A 1 109 ? -13.794 -12.259 22.776 1.00 83.50 109 VAL A CA 1
ATOM 862 C C . VAL A 1 109 ? -13.191 -13.252 21.787 1.00 83.50 109 VAL A C 1
ATOM 864 O O . VAL A 1 109 ? -12.456 -12.855 20.891 1.00 83.50 109 VAL A O 1
ATOM 867 N N . MET A 1 110 ? -13.558 -14.534 21.862 1.00 84.19 110 MET A N 1
ATOM 868 C CA . MET A 1 110 ? -13.018 -15.551 20.956 1.00 84.19 110 MET A CA 1
ATOM 869 C C . MET A 1 110 ? -13.470 -15.398 19.508 1.00 84.19 110 MET A C 1
ATOM 871 O O . MET A 1 110 ? -12.703 -15.715 18.597 1.00 84.19 110 MET A O 1
ATOM 875 N N . ASN A 1 111 ? -14.683 -14.906 19.267 1.00 84.06 111 ASN A N 1
ATOM 876 C CA . ASN A 1 111 ? -15.135 -14.600 17.914 1.00 84.06 111 ASN A CA 1
ATOM 877 C C . ASN A 1 111 ? -14.330 -13.456 17.294 1.00 84.06 111 ASN A C 1
ATOM 879 O O . ASN A 1 111 ? -13.963 -13.558 16.125 1.00 84.06 111 ASN A O 1
ATOM 883 N N . GLU A 1 112 ? -13.998 -12.420 18.064 1.00 81.50 112 GLU A N 1
ATOM 884 C CA . GLU A 1 112 ? -13.133 -11.335 17.589 1.00 81.50 112 GLU A CA 1
ATOM 885 C C . GLU A 1 112 ? -11.672 -11.776 17.449 1.00 81.50 112 GLU A C 1
ATOM 887 O O . GLU A 1 112 ? -11.027 -11.465 16.449 1.00 81.50 112 GLU A O 1
ATOM 892 N N . VAL A 1 113 ? -11.163 -12.582 18.387 1.00 83.62 113 VAL A N 1
ATOM 893 C CA . VAL A 1 113 ? -9.808 -13.151 18.334 1.00 83.62 113 VAL A CA 1
ATOM 894 C C . VAL A 1 113 ? -9.607 -13.942 17.037 1.00 83.62 113 VAL A C 1
ATOM 896 O O . VAL A 1 113 ? -8.651 -13.705 16.304 1.00 83.62 113 VAL A O 1
ATOM 899 N N . ARG A 1 114 ? -10.550 -14.815 16.660 1.00 83.25 114 ARG A N 1
ATOM 900 C CA . ARG A 1 114 ? -10.457 -15.609 15.417 1.00 83.25 114 ARG A CA 1
ATOM 901 C C . ARG A 1 114 ? -10.338 -14.776 14.136 1.00 83.25 114 ARG A C 1
ATOM 903 O O . ARG A 1 114 ? -9.831 -15.287 13.141 1.00 83.25 114 ARG A O 1
ATOM 910 N N . LYS A 1 115 ? -10.786 -13.516 14.134 1.00 79.12 115 LYS A N 1
ATOM 911 C CA . LYS A 1 115 ? -10.701 -12.623 12.963 1.00 79.12 115 LYS A CA 1
ATOM 912 C C . LYS A 1 115 ? -9.303 -12.026 12.771 1.00 79.12 115 LYS A C 1
ATOM 914 O O . LYS A 1 115 ? -9.004 -11.475 11.711 1.00 79.12 115 LYS A O 1
ATOM 919 N N . ILE A 1 116 ? -8.434 -12.118 13.775 1.00 70.69 116 ILE A N 1
ATOM 920 C CA . ILE A 1 116 ? -7.103 -11.513 13.755 1.00 70.69 116 ILE A CA 1
ATOM 921 C C . ILE A 1 116 ? -6.143 -12.458 13.032 1.00 70.69 116 ILE A C 1
ATOM 923 O O . ILE A 1 116 ? -5.647 -13.432 13.591 1.00 70.69 116 ILE A O 1
ATOM 927 N N . LYS A 1 117 ? -5.849 -12.151 11.767 1.00 71.12 117 LYS A N 1
ATOM 928 C CA . LYS A 1 117 ? -4.990 -12.999 10.925 1.00 71.12 117 LYS A CA 1
ATOM 929 C C . LYS A 1 117 ? -3.613 -13.307 11.543 1.00 71.12 117 LYS A C 1
ATOM 931 O O . LYS A 1 117 ? -3.253 -14.482 11.534 1.00 71.12 117 LYS A O 1
ATOM 936 N N . PRO A 1 118 ? -2.862 -12.336 12.111 1.00 70.00 118 PRO A N 1
ATOM 937 C CA . PRO A 1 118 ? -1.528 -12.613 12.655 1.00 70.00 118 PRO A CA 1
ATOM 938 C C . PRO A 1 118 ? -1.481 -13.656 13.773 1.00 70.00 118 PRO A C 1
ATOM 940 O O . PRO A 1 118 ? -0.481 -14.349 13.911 1.00 70.00 118 PRO A O 1
ATOM 943 N N . ILE A 1 119 ? -2.550 -13.805 14.560 1.00 81.56 119 ILE A N 1
ATOM 944 C CA . ILE A 1 119 ? -2.555 -14.760 15.675 1.00 81.56 119 ILE A CA 1
ATOM 945 C C . ILE A 1 119 ? -3.008 -16.158 15.264 1.00 81.56 119 ILE A C 1
ATOM 947 O O . ILE A 1 119 ? -2.932 -17.065 16.087 1.00 81.56 119 ILE A O 1
ATOM 951 N N . ALA A 1 120 ? -3.443 -16.367 14.014 1.00 81.62 120 ALA A N 1
ATOM 952 C CA . ALA A 1 120 ? -3.911 -17.664 13.519 1.00 81.62 120 ALA A CA 1
ATOM 953 C C . ALA A 1 120 ? -3.009 -18.860 13.906 1.00 81.62 120 ALA A C 1
ATOM 955 O O . ALA A 1 120 ? -3.567 -19.878 14.320 1.00 81.62 120 ALA A O 1
ATOM 956 N N . PRO A 1 121 ? -1.659 -18.756 13.886 1.00 83.31 121 PRO A N 1
ATOM 957 C CA . PRO A 1 121 ? -0.779 -19.848 14.315 1.00 83.31 121 PRO A CA 1
ATOM 958 C C . PRO A 1 121 ? -0.957 -20.278 15.780 1.00 83.31 121 PRO A C 1
ATOM 960 O O . PRO A 1 121 ? -0.721 -21.437 16.107 1.00 83.31 121 PRO A O 1
ATOM 963 N N . VAL A 1 122 ? -1.390 -19.368 16.658 1.00 87.94 122 VAL A N 1
ATOM 964 C CA . VAL A 1 122 ? -1.519 -19.585 18.112 1.00 87.94 122 VAL A CA 1
ATOM 965 C C . VAL A 1 122 ? -2.969 -19.517 18.608 1.00 87.94 122 VAL A C 1
ATOM 967 O O . VAL A 1 122 ? -3.227 -19.722 19.793 1.00 87.94 122 VAL A O 1
ATOM 970 N N . VAL A 1 123 ? -3.949 -19.282 17.722 1.00 88.50 123 VAL A N 1
ATOM 971 C CA . VAL A 1 123 ? -5.380 -19.163 18.078 1.00 88.50 123 VAL A CA 1
ATOM 972 C C . VAL A 1 123 ? -5.872 -20.368 18.874 1.00 88.50 123 VAL A C 1
ATOM 974 O O . VAL A 1 123 ? -6.598 -20.199 19.849 1.00 88.50 123 VAL A O 1
ATOM 977 N N . ASN A 1 124 ? -5.473 -21.585 18.500 1.00 89.50 124 ASN A N 1
ATOM 978 C CA . ASN A 1 124 ? -5.905 -22.792 19.209 1.00 89.50 124 ASN A CA 1
ATOM 979 C C . ASN A 1 124 ? -5.384 -22.850 20.650 1.00 89.50 124 ASN A C 1
ATOM 981 O O . ASN A 1 124 ? -6.066 -23.375 21.527 1.00 89.50 124 ASN A O 1
ATOM 985 N N . GLU A 1 125 ? -4.197 -22.308 20.907 1.00 90.00 125 GLU A N 1
ATOM 986 C CA . GLU A 1 125 ? -3.610 -22.252 22.244 1.00 90.00 125 GLU A CA 1
ATOM 987 C C . GLU A 1 125 ? -4.261 -21.157 23.097 1.00 90.00 125 GLU A C 1
ATOM 989 O O . GLU A 1 125 ? -4.617 -21.404 24.251 1.00 90.00 125 GLU A O 1
ATOM 994 N N . ILE A 1 126 ? -4.548 -19.997 22.495 1.00 90.75 126 ILE A N 1
ATOM 995 C CA . ILE A 1 126 ? -5.353 -18.933 23.116 1.00 90.75 126 ILE A CA 1
ATOM 996 C C . ILE A 1 126 ? -6.733 -19.478 23.507 1.00 90.75 126 ILE A C 1
ATOM 998 O O . ILE A 1 126 ? -7.162 -19.335 24.649 1.00 90.75 126 ILE A O 1
ATOM 1002 N N . LEU A 1 127 ? -7.417 -20.167 22.585 1.00 87.62 127 LEU A N 1
ATOM 1003 C CA . LEU A 1 127 ? -8.737 -20.753 22.833 1.00 87.62 127 LEU A CA 1
ATOM 1004 C C . LEU A 1 127 ? -8.715 -21.734 24.009 1.00 87.62 127 LEU A C 1
ATOM 1006 O O . LEU A 1 127 ? -9.662 -21.759 24.794 1.00 87.62 127 LEU A O 1
ATOM 1010 N N . LYS A 1 128 ? -7.656 -22.536 24.150 1.00 90.56 128 LYS A N 1
ATOM 1011 C CA . LYS A 1 128 ? -7.525 -23.513 25.240 1.00 90.56 128 LYS A CA 1
ATOM 1012 C C . LYS A 1 128 ? -7.249 -22.865 26.594 1.00 90.56 128 LYS A C 1
ATOM 1014 O O . LYS A 1 128 ? -7.785 -23.332 27.591 1.00 90.56 128 LYS A O 1
ATOM 1019 N N . THR A 1 129 ? -6.428 -21.820 26.626 1.00 92.44 129 THR A N 1
ATOM 1020 C CA . THR A 1 129 ? -5.878 -21.273 27.876 1.00 92.44 129 THR A CA 1
ATOM 1021 C C . THR A 1 129 ? -6.606 -20.036 28.393 1.00 92.44 129 THR A C 1
ATOM 1023 O O . THR A 1 129 ? -6.509 -19.739 29.577 1.00 92.44 129 THR A O 1
ATOM 1026 N N . PHE A 1 130 ? -7.359 -19.327 27.548 1.00 90.25 130 PHE A N 1
ATOM 1027 C CA . PHE A 1 130 ? -8.017 -18.091 27.960 1.00 90.25 130 PHE A CA 1
ATOM 1028 C C . PHE A 1 130 ? -9.211 -18.324 28.891 1.00 90.25 130 PHE A C 1
ATOM 1030 O O . PHE A 1 130 ? -10.173 -18.993 28.508 1.00 90.25 130 PHE A O 1
ATOM 1037 N N . GLN A 1 131 ? -9.237 -17.707 30.065 1.00 86.31 131 GLN A N 1
ATOM 1038 C CA . GLN A 1 131 ? -10.398 -17.751 30.959 1.00 86.31 131 GLN A CA 1
ATOM 1039 C C . GLN A 1 131 ? -10.612 -16.395 31.617 1.00 86.31 131 GLN A C 1
ATOM 1041 O O . GLN A 1 131 ? -9.714 -15.895 32.278 1.00 86.31 131 GLN A O 1
ATOM 1046 N N . VAL A 1 132 ? -11.806 -15.813 31.490 1.00 83.69 132 VAL A N 1
ATOM 1047 C CA . VAL A 1 132 ? -12.170 -14.643 32.302 1.00 83.69 132 VAL A CA 1
ATOM 1048 C C . VAL A 1 132 ? -12.451 -15.139 33.718 1.00 83.69 132 VAL A C 1
ATOM 1050 O O . VAL A 1 132 ? -13.268 -16.040 33.902 1.00 83.69 132 VAL A O 1
ATOM 1053 N N . ARG A 1 133 ? -11.727 -14.597 34.700 1.00 84.19 133 ARG A N 1
ATOM 1054 C CA . ARG A 1 133 ? -11.830 -14.970 36.116 1.00 84.19 133 ARG A CA 1
ATOM 1055 C C . ARG A 1 133 ? -12.794 -14.056 36.857 1.00 84.19 133 ARG A C 1
ATOM 1057 O O . ARG A 1 133 ? -13.630 -14.557 37.599 1.00 84.19 133 ARG A O 1
ATOM 1064 N N . LYS A 1 134 ? -12.682 -12.744 36.643 1.00 80.62 134 LYS A N 1
ATOM 1065 C CA . LYS A 1 134 ? -13.509 -11.739 37.314 1.00 80.62 134 LYS A CA 1
ATOM 1066 C C . LYS A 1 134 ? -13.682 -10.514 36.422 1.00 80.62 134 LYS A C 1
ATOM 1068 O O . LYS A 1 134 ? -12.711 -10.078 35.814 1.00 80.62 134 LYS A O 1
ATOM 1073 N N . LEU A 1 135 ? -14.883 -9.944 36.363 1.00 79.06 135 LEU A N 1
ATOM 1074 C CA . LEU A 1 135 ? -15.132 -8.623 35.779 1.00 79.06 135 LEU A CA 1
ATOM 1075 C C . LEU A 1 135 ? -15.901 -7.809 36.807 1.00 79.06 135 LEU A C 1
ATOM 1077 O O . LEU A 1 135 ? -17.004 -8.186 37.184 1.00 79.06 135 LEU A O 1
ATOM 1081 N N . TYR A 1 136 ? -15.323 -6.712 37.275 1.00 77.06 136 TYR A N 1
ATOM 1082 C CA . TYR A 1 136 ? -15.891 -5.977 38.392 1.00 77.06 136 TYR A CA 1
ATOM 1083 C C . TYR A 1 136 ? -15.624 -4.483 38.310 1.00 77.06 136 TYR A C 1
ATOM 1085 O O . TYR A 1 136 ? -14.751 -4.035 37.576 1.00 77.06 136 TYR A O 1
ATOM 1093 N N . VAL A 1 137 ? -16.388 -3.699 39.060 1.00 75.88 137 VAL A N 1
ATOM 1094 C CA . VAL A 1 137 ? -16.157 -2.259 39.213 1.00 75.88 137 VAL A CA 1
ATOM 1095 C C . VAL A 1 137 ? -16.092 -1.942 40.690 1.00 75.88 137 VAL A C 1
ATOM 1097 O O . VAL A 1 137 ? -16.988 -2.342 41.432 1.00 75.88 137 VAL A O 1
ATOM 1100 N N . ASP A 1 138 ? -15.065 -1.187 41.071 1.00 74.50 138 ASP A N 1
ATOM 1101 C CA . ASP A 1 138 ? -14.970 -0.573 42.390 1.00 74.50 138 ASP A CA 1
ATOM 1102 C C . ASP A 1 138 ? -15.026 0.944 42.216 1.00 74.50 138 ASP A C 1
ATOM 1104 O O . ASP A 1 138 ? -14.158 1.513 41.549 1.00 74.50 138 ASP A O 1
ATOM 1108 N N . LEU A 1 139 ? -16.028 1.600 42.805 1.00 72.94 139 LEU A N 1
ATOM 1109 C CA . LEU A 1 139 ? -16.050 3.060 42.934 1.00 72.94 139 LEU A CA 1
ATOM 1110 C C . LEU A 1 139 ? -15.811 3.452 44.389 1.00 72.94 139 LEU A C 1
ATOM 1112 O O . LEU A 1 139 ? -16.481 2.931 45.278 1.00 72.94 139 LEU A O 1
ATOM 1116 N N . TYR A 1 140 ? -14.919 4.415 44.601 1.00 72.62 140 TYR A N 1
ATOM 1117 C CA . TYR A 1 140 ? -14.586 4.999 45.895 1.00 72.62 140 TYR A CA 1
ATOM 1118 C C . TYR A 1 140 ? -14.985 6.471 45.928 1.00 72.62 140 TYR A C 1
ATOM 1120 O O . TYR A 1 140 ? -14.765 7.206 44.960 1.00 72.62 140 TYR A O 1
ATOM 1128 N N . GLY A 1 141 ? -15.579 6.906 47.037 1.00 70.31 141 GLY A N 1
ATOM 1129 C CA . GLY A 1 141 ? -16.037 8.285 47.190 1.00 70.31 141 GLY A CA 1
ATOM 1130 C C . GLY A 1 141 ? -15.077 9.209 47.933 1.00 70.31 141 GLY A C 1
ATOM 1131 O O . GLY A 1 141 ? -14.539 8.848 48.977 1.00 70.31 141 GLY A O 1
ATOM 1132 N N . ASN A 1 142 ? -14.937 10.439 47.438 1.00 67.69 142 ASN A N 1
ATOM 1133 C CA . ASN A 1 142 ? -14.344 11.565 48.148 1.00 67.69 142 ASN A CA 1
ATOM 1134 C C . ASN A 1 142 ? -15.455 12.386 48.824 1.00 67.69 142 ASN A C 1
ATOM 1136 O O . ASN A 1 142 ? -16.446 12.775 48.205 1.00 67.69 142 ASN A O 1
ATOM 1140 N N . LYS A 1 143 ? -15.302 12.637 50.125 1.00 66.19 143 LYS A N 1
ATOM 1141 C CA . LYS A 1 143 ? -16.316 13.310 50.947 1.00 66.19 143 LYS A CA 1
ATOM 1142 C C . LYS A 1 143 ? -16.331 14.822 50.808 1.00 66.19 143 LYS A C 1
ATOM 1144 O O . LYS A 1 143 ? -17.396 15.415 50.962 1.00 66.19 143 LYS A O 1
ATOM 1149 N N . GLU A 1 144 ? -15.183 15.442 50.547 1.00 70.88 144 GLU A N 1
ATOM 1150 C CA . GLU A 1 144 ? -15.079 16.903 50.479 1.00 70.88 144 GLU A CA 1
ATOM 1151 C C . GLU A 1 144 ? -15.800 17.442 49.244 1.00 70.88 144 GLU A C 1
ATOM 1153 O O . GLU A 1 144 ? -16.532 18.428 49.321 1.00 70.88 144 GLU A O 1
ATOM 1158 N N . ASP A 1 145 ? -15.653 16.756 48.110 1.00 74.25 145 ASP A N 1
ATOM 1159 C CA . ASP A 1 145 ? -16.251 17.165 46.840 1.00 74.25 145 ASP A CA 1
ATOM 1160 C C . ASP A 1 145 ? -17.451 16.306 46.407 1.00 74.25 145 ASP A C 1
ATOM 1162 O O . ASP A 1 145 ? -18.037 16.577 45.346 1.00 74.25 145 ASP A O 1
ATOM 1166 N N . LYS A 1 146 ? -17.807 15.311 47.235 1.00 72.00 146 LYS A N 1
ATOM 1167 C CA . LYS A 1 146 ? -18.867 14.315 47.029 1.00 72.00 146 LYS A CA 1
ATOM 1168 C C . LYS A 1 146 ? -18.722 13.534 45.722 1.00 72.00 146 LYS A C 1
ATOM 1170 O O . LYS A 1 146 ? -19.727 13.103 45.160 1.00 72.00 146 LYS A O 1
ATOM 1175 N N . SER A 1 147 ? -17.512 13.383 45.189 1.00 71.19 147 SER A N 1
ATOM 1176 C CA . SER A 1 147 ? -17.278 12.637 43.951 1.00 71.19 147 SER A CA 1
ATOM 1177 C C . SER A 1 147 ? -17.111 11.143 44.191 1.00 71.19 147 SER A C 1
ATOM 1179 O O . SER A 1 147 ? -16.584 10.730 45.215 1.00 71.19 147 SER A O 1
ATOM 1181 N N . LEU A 1 148 ? -17.574 10.325 43.246 1.00 71.38 148 LEU A N 1
ATOM 1182 C CA . LEU A 1 148 ? -17.228 8.908 43.149 1.00 71.38 148 LEU A CA 1
ATOM 1183 C C . LEU A 1 148 ? -16.206 8.741 42.021 1.00 71.38 148 LEU A C 1
ATOM 1185 O O . LEU A 1 148 ? -16.355 9.326 40.949 1.00 71.38 148 LEU A O 1
ATOM 1189 N N . SER A 1 149 ? -15.177 7.932 42.242 1.00 69.94 149 SER A N 1
ATOM 1190 C CA . SER A 1 149 ? -14.146 7.645 41.244 1.00 69.94 149 SER A CA 1
ATOM 1191 C C . SER A 1 149 ? -13.763 6.174 41.273 1.00 69.94 149 SER A C 1
ATOM 1193 O O . SER A 1 149 ? -13.761 5.540 42.324 1.00 69.94 149 SER A O 1
ATOM 1195 N N . GLY A 1 150 ? -13.470 5.614 40.108 1.00 71.62 150 GLY A N 1
ATOM 1196 C CA . GLY A 1 150 ? -13.104 4.215 39.976 1.00 71.62 150 GLY A CA 1
ATOM 1197 C C . GLY A 1 150 ? -13.153 3.766 38.526 1.00 71.62 150 GLY A C 1
ATOM 1198 O O . GLY A 1 150 ? -13.670 4.477 37.664 1.00 71.62 150 GLY A O 1
ATOM 1199 N N . MET A 1 151 ? -12.583 2.597 38.267 1.00 73.50 151 MET A N 1
ATOM 1200 C CA . MET A 1 151 ? -12.521 1.986 36.944 1.00 73.50 151 MET A CA 1
ATOM 1201 C C . MET A 1 151 ? -13.159 0.608 36.996 1.00 73.50 151 MET A C 1
ATOM 1203 O O . MET A 1 151 ? -13.126 -0.067 38.029 1.00 73.50 151 MET A O 1
ATOM 1207 N N . ALA A 1 152 ? -13.714 0.171 35.869 1.00 76.44 152 ALA A N 1
ATOM 1208 C CA . ALA A 1 152 ? -13.988 -1.246 35.716 1.00 76.44 152 ALA A CA 1
ATOM 1209 C C . ALA A 1 152 ? -12.655 -2.006 35.631 1.00 76.44 152 ALA A C 1
ATOM 1211 O O . ALA A 1 152 ? -11.646 -1.464 35.178 1.00 76.44 152 ALA A O 1
ATOM 1212 N N . LYS A 1 153 ? -12.651 -3.272 36.033 1.00 82.50 153 LYS A N 1
ATOM 1213 C CA . LYS A 1 153 ? -11.473 -4.132 36.134 1.00 82.50 153 LYS A CA 1
ATOM 1214 C C . LYS A 1 153 ? -11.811 -5.533 35.649 1.00 82.50 153 LYS A C 1
ATOM 1216 O O . LYS A 1 153 ? -12.899 -6.032 35.924 1.00 82.50 153 LYS A O 1
ATOM 1221 N N . CYS A 1 154 ? -10.894 -6.179 34.938 1.00 84.38 154 CYS A N 1
ATOM 1222 C CA . CYS A 1 154 ? -11.042 -7.566 34.507 1.00 84.38 154 CYS A CA 1
ATOM 1223 C C . CYS A 1 154 ? -9.795 -8.375 34.853 1.00 84.38 154 CYS A C 1
ATOM 1225 O O . CYS A 1 154 ? -8.697 -8.062 34.391 1.00 84.38 154 CYS A O 1
ATOM 1227 N N . ASP A 1 155 ? -10.005 -9.465 35.582 1.00 87.75 155 ASP A N 1
ATOM 1228 C CA . ASP A 1 155 ? -9.025 -10.516 35.809 1.00 87.75 155 ASP A CA 1
ATOM 1229 C C . ASP A 1 155 ? -9.269 -11.652 34.820 1.00 87.75 155 ASP A C 1
ATOM 1231 O O . ASP A 1 155 ? -10.395 -12.142 34.675 1.00 87.75 155 ASP A O 1
ATOM 1235 N N . PHE A 1 156 ? -8.222 -12.108 34.147 1.00 89.44 156 PHE A N 1
ATOM 1236 C CA . PHE A 1 156 ? -8.295 -13.251 33.245 1.00 89.44 156 PHE A CA 1
ATOM 1237 C C . PHE A 1 156 ? -7.007 -14.067 33.274 1.00 89.44 156 PHE A C 1
ATOM 1239 O O . PHE A 1 156 ? -5.964 -13.609 33.720 1.00 89.44 156 PHE A O 1
ATOM 1246 N N . GLU A 1 157 ? -7.079 -15.297 32.793 1.00 91.50 157 GLU A N 1
ATOM 1247 C CA . GLU A 1 157 ? -5.937 -16.172 32.580 1.00 91.50 157 GLU A CA 1
ATOM 1248 C C . GLU A 1 157 ? -5.696 -16.338 31.083 1.00 91.50 157 GLU A C 1
ATOM 1250 O O . GLU A 1 157 ? -6.655 -16.429 30.315 1.00 91.50 157 GLU A O 1
ATOM 1255 N N . LEU A 1 158 ? -4.436 -16.366 30.658 1.00 93.06 158 LEU A N 1
ATOM 1256 C CA . LEU A 1 158 ? -4.027 -16.670 29.289 1.00 93.06 158 LEU A CA 1
ATOM 1257 C C . LEU A 1 158 ? -2.633 -17.307 29.311 1.00 93.06 158 LEU A C 1
ATOM 1259 O O . LEU A 1 158 ? -1.769 -16.881 30.068 1.00 93.06 158 LEU A O 1
ATOM 1263 N N . PHE A 1 159 ? -2.408 -18.345 28.499 1.00 91.75 159 PHE A N 1
ATOM 1264 C CA . PHE A 1 159 ? -1.146 -19.103 28.477 1.00 91.75 159 PHE A CA 1
ATOM 1265 C C . PHE A 1 159 ? -0.679 -19.598 29.866 1.00 91.75 159 PHE A C 1
ATOM 1267 O O . PHE A 1 159 ? 0.516 -19.733 30.106 1.00 91.75 159 PHE A O 1
ATOM 1274 N N . GLY A 1 160 ? -1.617 -19.873 30.784 1.00 88.12 160 GLY A N 1
ATOM 1275 C CA . GLY A 1 160 ? -1.321 -20.318 32.154 1.00 88.12 160 GLY A CA 1
ATOM 1276 C C . GLY A 1 160 ? -0.892 -19.204 33.119 1.00 88.12 160 GLY A C 1
ATOM 1277 O O . GLY A 1 160 ? -0.423 -19.496 34.218 1.00 88.12 160 GLY A O 1
ATOM 1278 N N . HIS A 1 161 ? -1.032 -17.934 32.727 1.00 91.94 161 HIS A N 1
ATOM 1279 C CA . HIS A 1 161 ? -0.694 -16.772 33.546 1.00 91.94 161 HIS A CA 1
ATOM 1280 C C . HIS A 1 161 ? -1.925 -15.908 33.821 1.00 91.94 161 HIS A C 1
ATOM 1282 O O . HIS A 1 161 ? -2.756 -15.705 32.939 1.00 91.94 161 HIS A O 1
ATOM 1288 N N . ALA A 1 162 ? -2.034 -15.396 35.049 1.00 92.50 162 ALA A N 1
ATOM 1289 C CA . ALA A 1 162 ? -3.080 -14.455 35.435 1.00 92.50 162 ALA A CA 1
ATOM 1290 C C . ALA A 1 162 ? -2.716 -13.022 35.013 1.00 92.50 162 ALA A C 1
ATOM 1292 O O . ALA A 1 162 ? -1.565 -12.596 35.130 1.00 92.50 162 ALA A O 1
ATOM 1293 N N . HIS A 1 163 ? -3.714 -12.277 34.554 1.00 92.44 163 HIS A N 1
ATOM 1294 C CA . HIS A 1 163 ? -3.611 -10.922 34.034 1.00 92.44 163 HIS A CA 1
ATOM 1295 C C . HIS A 1 163 ? -4.736 -10.052 34.596 1.00 92.44 163 HIS A C 1
ATOM 1297 O O . HIS A 1 163 ? -5.856 -10.527 34.773 1.00 92.44 163 HIS A O 1
ATOM 1303 N N . HIS A 1 164 ? -4.427 -8.776 34.822 1.00 90.81 164 HIS A N 1
ATOM 1304 C CA . HIS A 1 164 ? -5.342 -7.759 35.331 1.00 90.81 164 HIS A CA 1
ATOM 1305 C C . HIS A 1 164 ? -5.363 -6.563 34.375 1.00 90.81 164 HIS A C 1
ATOM 1307 O O . HIS A 1 164 ? -4.297 -6.095 33.966 1.00 90.81 164 HIS A O 1
ATOM 1313 N N . ILE A 1 165 ? -6.550 -6.070 34.016 1.00 86.94 165 ILE A N 1
ATOM 1314 C CA . ILE A 1 165 ? -6.721 -4.870 33.183 1.00 86.94 165 ILE A CA 1
ATOM 1315 C C . ILE A 1 165 ? -7.786 -3.936 33.753 1.00 86.94 165 ILE A C 1
ATOM 1317 O O . ILE A 1 165 ? -8.785 -4.397 34.297 1.00 86.94 165 ILE A O 1
ATOM 1321 N N . GLU A 1 166 ? -7.597 -2.632 33.553 1.00 85.31 166 GLU A N 1
ATOM 1322 C CA . GLU A 1 166 ? -8.522 -1.581 33.992 1.00 85.31 166 GLU A CA 1
ATOM 1323 C C . GLU A 1 166 ? -9.140 -0.830 32.794 1.00 85.31 166 GLU A C 1
ATOM 1325 O O . GLU A 1 166 ? -8.523 -0.653 31.733 1.00 85.31 166 GLU A O 1
ATOM 1330 N N . PHE A 1 167 ? -10.386 -0.377 32.947 1.00 74.50 167 PHE A N 1
ATOM 1331 C CA . PHE A 1 167 ? -11.151 0.331 31.923 1.00 74.50 167 PHE A CA 1
ATOM 1332 C C . PHE A 1 167 ? -11.554 1.727 32.422 1.00 74.50 167 PHE A C 1
ATOM 1334 O O . PHE A 1 167 ? -12.341 1.858 33.355 1.00 74.50 167 PHE A O 1
ATOM 1341 N N . GLU A 1 168 ? -11.064 2.773 31.746 1.00 64.50 168 GLU A N 1
ATOM 1342 C CA . GLU A 1 168 ? -11.412 4.176 32.044 1.00 64.50 168 GLU A CA 1
ATOM 1343 C C . GLU A 1 168 ? -12.830 4.586 31.595 1.00 64.50 168 GLU A C 1
ATOM 1345 O O . GLU A 1 168 ? -13.267 5.700 31.869 1.00 64.50 168 GLU A O 1
ATOM 1350 N N . ALA A 1 169 ? -13.533 3.721 30.858 1.00 56.31 169 ALA A N 1
ATOM 1351 C CA . ALA A 1 169 ? -14.806 4.027 30.206 1.00 56.31 169 ALA A CA 1
ATOM 1352 C C . ALA A 1 169 ? -15.996 3.341 30.893 1.00 56.31 169 ALA A C 1
ATOM 1354 O O . ALA A 1 169 ? -15.822 2.440 31.716 1.00 56.31 169 ALA A O 1
ATOM 1355 N N . ALA A 1 170 ? -17.206 3.758 30.510 1.00 62.97 170 ALA A N 1
ATOM 1356 C CA . ALA A 1 170 ? -18.460 3.131 30.910 1.00 62.97 170 ALA A CA 1
ATOM 1357 C C . ALA A 1 170 ? -18.457 1.610 30.663 1.00 62.97 170 ALA A C 1
ATOM 1359 O O . ALA A 1 170 ? -17.765 1.147 29.756 1.00 62.97 170 ALA A O 1
ATOM 1360 N N . LEU A 1 171 ? -19.225 0.851 31.459 1.00 67.06 171 LEU A N 1
ATOM 1361 C CA . LEU A 1 171 ? -19.458 -0.601 31.340 1.00 67.06 171 LEU A CA 1
ATOM 1362 C C . LEU A 1 171 ? -20.138 -0.988 30.006 1.00 67.06 171 LEU A C 1
ATOM 1364 O O . LEU A 1 171 ? -21.262 -1.480 29.953 1.00 67.06 171 LEU A O 1
ATOM 1368 N N . ASP A 1 172 ? -19.439 -0.761 28.904 1.00 70.62 172 ASP A N 1
ATOM 1369 C CA . ASP A 1 172 ? -19.851 -1.074 27.547 1.00 70.62 172 ASP A CA 1
ATOM 1370 C C . ASP A 1 172 ? -19.224 -2.407 27.116 1.00 70.62 172 ASP A C 1
ATOM 1372 O O . ASP A 1 172 ? -18.002 -2.591 27.152 1.00 70.62 172 ASP A O 1
ATOM 1376 N N . ALA A 1 173 ? -20.074 -3.356 26.717 1.00 70.94 173 ALA A N 1
ATOM 1377 C CA . ALA A 1 173 ? -19.654 -4.708 26.363 1.00 70.94 173 ALA A CA 1
ATOM 1378 C C . ALA A 1 173 ? -18.668 -4.734 25.186 1.00 70.94 173 ALA A C 1
ATOM 1380 O O . ALA A 1 173 ? -17.690 -5.485 25.227 1.00 70.94 173 ALA A O 1
ATOM 1381 N N . ASP A 1 174 ? -18.895 -3.913 24.161 1.00 74.19 174 ASP A N 1
ATOM 1382 C CA . ASP A 1 174 ? -18.072 -3.889 22.956 1.00 74.19 174 ASP A CA 1
ATOM 1383 C C . ASP A 1 174 ? -16.708 -3.262 23.250 1.00 74.19 174 ASP A C 1
ATOM 1385 O O . ASP A 1 174 ? -15.675 -3.781 22.814 1.00 74.19 174 ASP A O 1
ATOM 1389 N N . VAL A 1 175 ? -16.677 -2.198 24.057 1.00 75.19 175 VAL A N 1
ATOM 1390 C CA . VAL A 1 175 ? -15.428 -1.565 24.509 1.00 75.19 175 VAL A CA 1
ATOM 1391 C C . VAL A 1 175 ? -14.594 -2.535 25.352 1.00 75.19 175 VAL A C 1
ATOM 1393 O O . VAL A 1 175 ? -13.379 -2.645 25.146 1.00 75.19 175 VAL A O 1
ATOM 1396 N N . ILE A 1 176 ? -15.230 -3.275 26.267 1.00 76.69 176 ILE A N 1
ATOM 1397 C CA . ILE A 1 176 ? -14.565 -4.287 27.103 1.00 76.69 176 ILE A CA 1
ATOM 1398 C C . ILE A 1 176 ? -13.990 -5.409 26.230 1.00 76.69 176 ILE A C 1
ATOM 1400 O O . ILE A 1 176 ? -12.812 -5.753 26.368 1.00 76.69 176 ILE A O 1
ATOM 1404 N N . VAL A 1 177 ? -14.778 -5.937 25.284 1.00 80.62 177 VAL A N 1
ATOM 1405 C CA . VAL A 1 177 ? -14.327 -6.970 24.337 1.00 80.62 177 VAL A CA 1
ATOM 1406 C C . VAL A 1 177 ? -13.137 -6.473 23.516 1.00 80.62 177 VAL A C 1
ATOM 1408 O O . VAL A 1 177 ? -12.133 -7.177 23.424 1.00 80.62 177 VAL A O 1
ATOM 1411 N N . GLN A 1 178 ? -13.193 -5.261 22.960 1.00 82.06 178 GLN A N 1
ATOM 1412 C CA . GLN A 1 178 ? -12.096 -4.704 22.162 1.00 82.06 178 GLN A CA 1
ATOM 1413 C C . GLN A 1 178 ? -10.807 -4.530 22.973 1.00 82.06 178 GLN A C 1
ATOM 1415 O O . GLN A 1 178 ? -9.723 -4.865 22.484 1.00 82.06 178 GLN A O 1
ATOM 1420 N N . LYS A 1 179 ? -10.899 -4.042 24.216 1.00 82.94 179 LYS A N 1
ATOM 1421 C CA . LYS A 1 179 ? -9.735 -3.904 25.105 1.00 82.94 179 LYS A CA 1
ATOM 1422 C C . LYS A 1 179 ? -9.131 -5.260 25.470 1.00 82.94 179 LYS A C 1
ATOM 1424 O O . LYS A 1 179 ? -7.920 -5.420 25.336 1.00 82.94 179 LYS A O 1
ATOM 1429 N N . LEU A 1 180 ? -9.954 -6.250 25.824 1.00 86.25 180 LEU A N 1
ATOM 1430 C CA . LEU A 1 180 ? -9.493 -7.624 26.063 1.00 86.25 180 LEU A CA 1
ATOM 1431 C C . LEU A 1 180 ? -8.808 -8.211 24.827 1.00 86.25 180 LEU A C 1
ATOM 1433 O O . LEU A 1 180 ? -7.719 -8.766 24.926 1.00 86.25 180 LEU A O 1
ATOM 1437 N N . VAL A 1 181 ? -9.404 -8.042 23.646 1.00 87.62 181 VAL A N 1
ATOM 1438 C CA . VAL A 1 181 ? -8.819 -8.486 22.377 1.00 87.62 181 VAL A CA 1
ATOM 1439 C C . VAL A 1 181 ? -7.453 -7.836 22.133 1.00 87.62 181 VAL A C 1
ATOM 1441 O O . VAL A 1 181 ? -6.522 -8.513 21.695 1.00 87.62 181 VAL A O 1
ATOM 1444 N N . ASN A 1 182 ? -7.306 -6.542 22.416 1.00 84.94 182 ASN A N 1
ATOM 1445 C CA . ASN A 1 182 ? -6.034 -5.840 22.256 1.00 84.94 182 ASN A CA 1
ATOM 1446 C C . ASN A 1 182 ? -4.970 -6.320 23.252 1.00 84.94 182 ASN A C 1
ATOM 1448 O O . ASN A 1 182 ? -3.819 -6.504 22.851 1.00 84.94 182 ASN A O 1
ATOM 1452 N N . GLU A 1 183 ? -5.342 -6.604 24.500 1.00 89.56 183 GLU A N 1
ATOM 1453 C CA . GLU A 1 183 ? -4.398 -7.166 25.468 1.00 89.56 183 GLU A CA 1
ATOM 1454 C C . GLU A 1 183 ? -4.004 -8.604 25.094 1.00 89.56 183 GLU A C 1
ATOM 1456 O O . GLU A 1 183 ? -2.821 -8.933 25.096 1.00 89.56 183 GLU A O 1
ATOM 1461 N N . ILE A 1 184 ? -4.950 -9.438 24.640 1.00 89.62 184 ILE A N 1
ATOM 1462 C CA . ILE A 1 184 ? -4.654 -10.783 24.114 1.00 89.62 184 ILE A CA 1
ATOM 1463 C C . ILE A 1 184 ? -3.677 -10.702 22.936 1.00 89.62 184 ILE A C 1
ATOM 1465 O O . ILE A 1 184 ? -2.718 -11.468 22.894 1.00 89.62 184 ILE A O 1
ATOM 1469 N N . LYS A 1 185 ? -3.870 -9.767 21.990 1.00 87.12 185 LYS A N 1
ATOM 1470 C CA . LYS A 1 185 ? -2.922 -9.550 20.878 1.00 87.12 185 LYS A CA 1
ATOM 1471 C C . LYS A 1 185 ? -1.518 -9.252 21.397 1.00 87.12 185 LYS A C 1
ATOM 1473 O O . LYS A 1 185 ? -0.554 -9.829 20.903 1.00 87.12 185 LYS A O 1
ATOM 1478 N N . LYS A 1 186 ? -1.402 -8.353 22.374 1.00 89.31 186 LYS A N 1
ATOM 1479 C CA . LYS A 1 186 ? -0.122 -7.961 22.973 1.00 89.31 186 LYS A CA 1
ATOM 1480 C C . LYS A 1 186 ? 0.553 -9.141 23.675 1.00 89.31 186 LYS A C 1
ATOM 1482 O O . LYS A 1 186 ? 1.738 -9.373 23.455 1.00 89.31 186 LYS A O 1
ATOM 1487 N N . LEU A 1 187 ? -0.205 -9.911 24.452 1.00 91.38 187 LEU A N 1
ATOM 1488 C CA . LEU A 1 187 ? 0.288 -11.083 25.176 1.00 91.38 187 LEU A CA 1
ATOM 1489 C C . LEU A 1 187 ? 0.661 -12.249 24.251 1.00 91.38 187 LEU A C 1
ATOM 1491 O O . LEU A 1 187 ? 1.587 -12.983 24.570 1.00 91.38 187 LEU A O 1
ATOM 1495 N N . ALA A 1 188 ? -0.020 -12.402 23.111 1.00 90.19 188 ALA A N 1
ATOM 1496 C CA . ALA A 1 188 ? 0.249 -13.443 22.115 1.00 90.19 188 ALA A CA 1
ATOM 1497 C C . ALA A 1 188 ? 1.397 -13.105 21.146 1.00 90.19 188 ALA A C 1
ATOM 1499 O O . ALA A 1 188 ? 1.888 -13.987 20.436 1.00 90.19 188 ALA A O 1
ATOM 1500 N N . ALA A 1 189 ? 1.822 -11.838 21.078 1.00 87.00 189 ALA A N 1
ATOM 1501 C CA . ALA A 1 189 ? 2.838 -11.376 20.133 1.00 87.00 189 ALA A CA 1
ATOM 1502 C C . ALA A 1 189 ? 4.160 -12.176 20.186 1.00 87.00 189 ALA A C 1
ATOM 1504 O O . ALA A 1 189 ? 4.677 -12.517 19.116 1.00 87.00 189 ALA A O 1
ATOM 1505 N N . PRO A 1 190 ? 4.710 -12.531 21.368 1.00 90.19 190 PRO A N 1
ATOM 1506 C CA . PRO A 1 190 ? 5.931 -13.331 21.449 1.00 90.19 190 PRO A CA 1
ATOM 1507 C C . PRO A 1 190 ? 5.767 -14.746 20.876 1.00 90.19 190 PRO A C 1
ATOM 1509 O O . PRO A 1 190 ? 6.645 -15.215 20.151 1.00 90.19 190 PRO A O 1
ATOM 1512 N N . GLN A 1 191 ? 4.644 -15.419 21.153 1.00 89.69 191 GLN A N 1
ATOM 1513 C CA . GLN A 1 191 ? 4.373 -16.771 20.653 1.00 89.69 191 GLN A CA 1
ATOM 1514 C C . GLN A 1 191 ? 4.137 -16.765 19.137 1.00 89.69 191 GLN A C 1
ATOM 1516 O O . GLN A 1 191 ? 4.647 -17.638 18.436 1.00 89.69 191 GLN A O 1
ATOM 1521 N N . VAL A 1 192 ? 3.439 -15.750 18.610 1.00 85.81 192 VAL A N 1
ATOM 1522 C CA . VAL A 1 192 ? 3.288 -15.544 17.157 1.00 85.81 192 VAL A CA 1
ATOM 1523 C C . VAL A 1 192 ? 4.648 -15.384 16.490 1.00 85.81 192 VAL A C 1
ATOM 1525 O O . VAL A 1 192 ? 4.928 -16.048 15.493 1.00 85.81 192 VAL A O 1
ATOM 1528 N N . LEU A 1 193 ? 5.518 -14.543 17.055 1.00 84.50 193 LEU A N 1
ATOM 1529 C CA . LEU A 1 193 ? 6.858 -14.326 16.519 1.00 84.50 193 LEU A CA 1
ATOM 1530 C C . LEU A 1 193 ? 7.685 -15.619 16.518 1.00 84.50 193 LEU A C 1
ATOM 1532 O O . LEU A 1 193 ? 8.372 -15.903 15.539 1.00 84.50 193 LEU A O 1
ATOM 1536 N N . ALA A 1 194 ? 7.612 -16.413 17.588 1.00 90.12 194 ALA A N 1
ATOM 1537 C CA . ALA A 1 194 ? 8.300 -17.699 17.671 1.00 90.12 194 ALA A CA 1
ATOM 1538 C C . ALA A 1 194 ? 7.790 -18.695 16.612 1.00 90.12 194 ALA A C 1
ATOM 1540 O O . ALA A 1 194 ? 8.594 -19.305 15.906 1.00 90.12 194 ALA A O 1
ATOM 1541 N N . ALA A 1 195 ? 6.468 -18.806 16.445 1.00 87.50 195 ALA A N 1
ATOM 1542 C CA . ALA A 1 195 ? 5.860 -19.653 15.421 1.00 87.50 195 ALA A CA 1
ATOM 1543 C C . ALA A 1 195 ? 6.267 -19.214 14.003 1.00 87.50 195 ALA A C 1
ATOM 1545 O O . ALA A 1 195 ? 6.663 -20.043 13.183 1.00 87.50 195 ALA A O 1
ATOM 1546 N N . ALA A 1 196 ? 6.239 -17.909 13.724 1.00 84.25 196 ALA A N 1
ATOM 1547 C CA . ALA A 1 196 ? 6.619 -17.362 12.425 1.00 84.25 196 ALA A CA 1
ATOM 1548 C C . ALA A 1 196 ? 8.109 -17.586 12.108 1.00 84.25 196 ALA A C 1
ATOM 1550 O O . ALA A 1 196 ? 8.442 -17.933 10.974 1.00 84.25 196 ALA A O 1
ATOM 1551 N N . LYS A 1 197 ? 9.000 -17.461 13.104 1.00 89.06 197 LYS A N 1
ATOM 1552 C CA . LYS A 1 197 ? 10.430 -17.790 12.964 1.00 89.06 197 LYS A CA 1
ATOM 1553 C C . LYS A 1 197 ? 10.653 -19.262 12.622 1.00 89.06 197 LYS A C 1
ATOM 1555 O O . LYS A 1 197 ? 11.400 -19.553 11.697 1.00 89.06 197 LYS A O 1
ATOM 1560 N N . ALA A 1 198 ? 9.953 -20.180 13.288 1.00 90.50 198 ALA A N 1
ATOM 1561 C CA . ALA A 1 198 ? 10.073 -21.609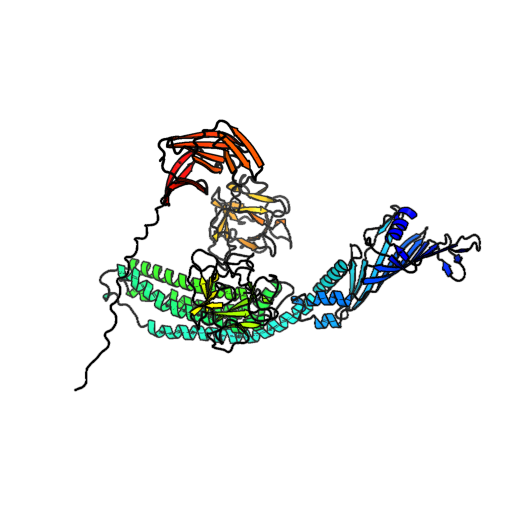 12.993 1.00 90.50 198 ALA A CA 1
ATOM 1562 C C . ALA A 1 198 ? 9.671 -21.946 11.543 1.00 90.50 198 ALA A C 1
ATOM 1564 O O . ALA A 1 198 ? 10.308 -22.775 10.889 1.00 90.50 198 ALA A O 1
ATOM 1565 N N . VAL A 1 199 ? 8.638 -21.282 11.010 1.00 87.44 199 VAL A N 1
ATOM 1566 C CA . VAL A 1 199 ? 8.269 -21.407 9.590 1.00 87.44 199 VAL A CA 1
ATOM 1567 C C . VAL A 1 199 ? 9.350 -20.798 8.692 1.00 87.44 199 VAL A C 1
ATOM 1569 O O . VAL A 1 199 ? 9.772 -21.448 7.737 1.00 87.44 199 VAL A O 1
ATOM 1572 N N . ALA A 1 200 ? 9.840 -19.596 9.008 1.00 87.06 200 ALA A N 1
ATOM 1573 C CA . ALA A 1 200 ? 10.906 -18.926 8.257 1.00 87.06 200 ALA A CA 1
ATOM 1574 C C . ALA A 1 200 ? 12.187 -19.782 8.161 1.00 87.06 200 ALA A C 1
ATOM 1576 O O . ALA A 1 200 ? 12.776 -19.900 7.085 1.00 87.06 200 ALA A O 1
ATOM 1577 N N . ASP A 1 201 ? 12.569 -20.459 9.244 1.00 89.88 201 ASP A N 1
ATOM 1578 C CA . ASP A 1 201 ? 13.714 -21.375 9.271 1.00 89.88 201 ASP A CA 1
ATOM 1579 C C . ASP A 1 201 ? 13.520 -22.587 8.346 1.00 89.88 201 ASP A C 1
ATOM 1581 O O . ASP A 1 201 ? 14.475 -23.078 7.736 1.00 89.88 201 ASP A O 1
ATOM 1585 N N . ASN A 1 202 ? 12.284 -23.071 8.192 1.00 90.06 202 ASN A N 1
ATOM 1586 C CA . ASN A 1 202 ? 11.974 -24.128 7.229 1.00 90.06 202 ASN A CA 1
ATOM 1587 C C . ASN A 1 202 ? 12.032 -23.619 5.786 1.00 90.06 202 ASN A C 1
ATOM 1589 O O . ASN A 1 202 ? 12.576 -24.312 4.926 1.00 90.06 202 ASN A O 1
ATOM 1593 N N . VAL A 1 203 ? 11.560 -22.397 5.525 1.00 90.56 203 VAL A N 1
ATOM 1594 C CA . VAL A 1 203 ? 11.692 -21.757 4.206 1.00 90.56 203 VAL A CA 1
ATOM 1595 C C . VAL A 1 203 ? 13.160 -21.623 3.809 1.00 90.56 203 VAL A C 1
ATOM 1597 O O . VAL A 1 203 ? 13.510 -21.918 2.668 1.00 90.56 203 VAL A O 1
ATOM 1600 N N . LYS A 1 204 ? 14.041 -21.249 4.743 1.00 90.56 204 LYS A N 1
ATOM 1601 C CA . LYS A 1 204 ? 15.480 -21.098 4.480 1.00 90.56 204 LYS A CA 1
ATOM 1602 C C . LYS A 1 204 ? 16.120 -22.374 3.915 1.00 90.56 204 LYS A C 1
ATOM 1604 O O . LYS A 1 204 ? 16.982 -22.310 3.039 1.00 90.56 204 LYS A O 1
ATOM 1609 N N . LYS A 1 205 ? 15.654 -23.553 4.347 1.00 90.62 205 LYS A N 1
ATOM 1610 C CA . LYS A 1 205 ? 16.109 -24.858 3.824 1.00 90.62 205 LYS A CA 1
ATOM 1611 C C . LYS A 1 205 ? 15.684 -25.098 2.368 1.00 90.62 205 LYS A C 1
ATOM 1613 O O . LYS A 1 205 ? 16.345 -25.855 1.664 1.00 90.62 205 LYS A O 1
ATOM 1618 N N . ILE A 1 206 ? 14.604 -24.457 1.917 1.00 90.94 206 ILE A N 1
ATOM 1619 C CA . ILE A 1 206 ? 14.064 -24.539 0.549 1.00 90.94 206 ILE A CA 1
ATOM 1620 C C . ILE A 1 206 ? 14.704 -23.473 -0.354 1.00 90.94 206 ILE A C 1
ATOM 1622 O O . ILE A 1 206 ? 14.982 -23.733 -1.527 1.00 90.94 206 ILE A O 1
ATOM 1626 N N . ALA A 1 207 ? 14.977 -22.288 0.198 1.00 90.94 207 ALA A N 1
ATOM 1627 C CA . ALA A 1 207 ? 15.524 -21.143 -0.523 1.00 90.94 207 ALA A CA 1
ATOM 1628 C C . ALA A 1 207 ? 16.894 -21.440 -1.151 1.00 90.94 207 ALA A C 1
ATOM 1630 O O . ALA A 1 207 ? 17.108 -21.130 -2.325 1.00 90.94 207 ALA A O 1
ATOM 1631 N N . GLY A 1 208 ? 17.776 -22.127 -0.418 1.00 91.31 208 GLY A N 1
ATOM 1632 C CA . GLY A 1 208 ? 19.105 -22.517 -0.894 1.00 91.31 208 GLY A CA 1
ATOM 1633 C C . GLY A 1 208 ? 19.086 -23.345 -2.191 1.00 91.31 208 GLY A C 1
ATOM 1634 O O . GLY A 1 208 ? 19.696 -22.932 -3.181 1.00 91.31 208 GLY A O 1
ATOM 1635 N N . PRO A 1 209 ? 18.383 -24.493 -2.235 1.00 94.12 209 PRO A N 1
ATOM 1636 C CA . PRO A 1 209 ? 18.181 -25.254 -3.469 1.00 94.12 209 PRO A CA 1
ATOM 1637 C C . PRO A 1 209 ? 17.452 -24.467 -4.568 1.00 94.12 209 PRO A C 1
ATOM 1639 O O . PRO A 1 209 ? 17.786 -24.609 -5.747 1.00 94.12 209 PRO A O 1
ATOM 1642 N N . ALA A 1 210 ? 16.481 -23.619 -4.205 1.00 92.56 210 ALA A N 1
ATOM 1643 C CA . ALA A 1 210 ? 15.720 -22.825 -5.167 1.00 92.56 210 ALA A CA 1
ATOM 1644 C C . ALA A 1 210 ? 16.603 -21.833 -5.937 1.00 92.56 210 ALA A C 1
ATOM 1646 O O . ALA A 1 210 ? 16.480 -21.736 -7.161 1.00 92.56 210 ALA A O 1
ATOM 1647 N N . VAL A 1 211 ? 17.530 -21.134 -5.271 1.00 94.56 211 VAL A N 1
ATOM 1648 C CA . VAL A 1 211 ? 18.462 -20.238 -5.976 1.00 94.56 211 VAL A CA 1
ATOM 1649 C C . VAL A 1 211 ? 19.440 -21.012 -6.853 1.00 94.56 211 VAL A C 1
ATOM 1651 O O . VAL A 1 211 ? 19.684 -20.587 -7.978 1.00 94.56 211 VAL A O 1
ATOM 1654 N N . SER A 1 212 ? 19.942 -22.172 -6.418 1.00 94.94 212 SER A N 1
ATOM 1655 C CA . SER A 1 212 ? 20.801 -23.011 -7.267 1.00 94.94 212 SER A CA 1
ATOM 1656 C C . SER A 1 212 ? 20.085 -23.453 -8.547 1.00 94.94 212 SER A C 1
ATOM 1658 O O . SER A 1 212 ? 20.650 -23.348 -9.635 1.00 94.94 212 SER A O 1
ATOM 1660 N N . ALA A 1 213 ? 18.824 -23.884 -8.446 1.00 92.31 213 ALA A N 1
ATOM 1661 C CA . ALA A 1 213 ? 18.008 -24.216 -9.614 1.00 92.31 213 ALA A CA 1
ATOM 1662 C C . ALA A 1 213 ? 17.786 -22.995 -10.526 1.00 92.31 213 ALA A C 1
ATOM 1664 O O . ALA A 1 213 ? 17.920 -23.096 -11.743 1.00 92.31 213 ALA A O 1
ATOM 1665 N N . SER A 1 214 ? 17.522 -21.831 -9.935 1.00 91.31 214 SER A N 1
ATOM 1666 C CA . SER A 1 214 ? 17.277 -20.580 -10.663 1.00 91.31 214 SER A CA 1
ATOM 1667 C C . SER A 1 214 ? 18.515 -20.090 -11.420 1.00 91.31 214 SER A C 1
ATOM 1669 O O . SER A 1 214 ? 18.423 -19.711 -12.586 1.00 91.31 214 SER A O 1
ATOM 1671 N N . ILE A 1 215 ? 19.699 -20.168 -10.804 1.00 93.88 215 ILE A N 1
ATOM 1672 C CA . ILE A 1 215 ? 20.976 -19.860 -11.465 1.00 93.88 215 ILE A CA 1
ATOM 1673 C C . ILE A 1 215 ? 21.191 -20.784 -12.670 1.00 93.88 215 ILE A C 1
ATOM 1675 O O . ILE A 1 215 ? 21.577 -20.316 -13.742 1.00 93.88 215 ILE A O 1
ATOM 1679 N N . ASN A 1 216 ? 20.878 -22.077 -12.537 1.00 93.06 216 ASN A N 1
ATOM 1680 C CA . ASN A 1 216 ? 20.986 -23.024 -13.648 1.00 93.06 216 ASN A CA 1
ATOM 1681 C C . ASN A 1 216 ? 20.040 -22.674 -14.808 1.00 93.06 216 ASN A C 1
ATOM 1683 O O . ASN A 1 216 ? 20.451 -22.769 -15.964 1.00 93.06 216 ASN A O 1
ATOM 1687 N N . VAL A 1 217 ? 18.813 -22.218 -14.524 1.00 85.94 217 VAL A N 1
ATOM 1688 C CA . VAL A 1 217 ? 17.868 -21.733 -15.550 1.00 85.94 217 VAL A CA 1
ATOM 1689 C C . VAL A 1 217 ? 18.460 -20.554 -16.326 1.00 85.94 217 VAL A C 1
ATOM 1691 O O . VAL A 1 217 ? 18.480 -20.573 -17.559 1.00 85.94 217 VAL A O 1
ATOM 1694 N N . ALA A 1 218 ? 19.017 -19.559 -15.626 1.00 87.94 218 ALA A N 1
ATOM 1695 C CA . ALA A 1 218 ? 19.690 -18.442 -16.285 1.00 87.94 218 ALA A CA 1
ATOM 1696 C C . ALA A 1 218 ? 20.891 -18.923 -17.113 1.00 87.94 218 ALA A C 1
ATOM 1698 O O . ALA A 1 218 ? 21.040 -18.521 -18.266 1.00 87.94 218 ALA A O 1
ATOM 1699 N N . GLN A 1 219 ? 21.721 -19.814 -16.560 1.00 90.50 219 GLN A N 1
ATOM 1700 C CA . GLN A 1 219 ? 22.915 -20.331 -17.229 1.00 90.50 219 GLN A CA 1
ATOM 1701 C C . GLN A 1 219 ? 22.588 -21.089 -18.519 1.00 90.50 219 GLN A C 1
ATOM 1703 O O . GLN A 1 219 ? 23.279 -20.916 -19.518 1.00 90.50 219 GLN A O 1
ATOM 1708 N N . GLN A 1 220 ? 21.518 -21.884 -18.542 1.00 85.25 220 GLN A N 1
ATOM 1709 C CA . GLN A 1 220 ? 21.070 -22.569 -19.758 1.00 85.25 220 GLN A CA 1
ATOM 1710 C C . GLN A 1 220 ? 20.666 -21.588 -20.864 1.00 85.25 220 GLN A C 1
ATOM 1712 O O . GLN A 1 220 ? 20.923 -21.852 -22.038 1.00 85.25 220 GLN A O 1
ATOM 1717 N N . GLY A 1 221 ? 20.060 -20.452 -20.506 1.00 79.69 221 GLY A N 1
ATOM 1718 C CA . GLY A 1 221 ? 19.772 -19.377 -21.456 1.00 79.69 221 GLY A CA 1
ATOM 1719 C C . GLY A 1 221 ? 21.035 -18.709 -21.993 1.00 79.69 221 GLY A C 1
ATOM 1720 O O . GLY A 1 221 ? 21.157 -18.524 -23.200 1.00 79.69 221 GLY A O 1
ATOM 1721 N N . ILE A 1 222 ? 22.007 -18.437 -21.116 1.00 82.75 222 ILE A N 1
ATOM 1722 C CA . ILE A 1 222 ? 23.306 -17.869 -21.505 1.00 82.75 222 ILE A CA 1
ATOM 1723 C C . ILE A 1 222 ? 24.099 -18.825 -22.401 1.00 82.75 222 ILE A C 1
ATOM 1725 O O . ILE A 1 222 ? 24.680 -18.386 -23.384 1.00 82.75 222 ILE A O 1
ATOM 1729 N N . ASN A 1 223 ? 24.095 -20.132 -22.137 1.00 82.44 223 ASN A N 1
ATOM 1730 C CA . ASN A 1 223 ? 24.829 -21.100 -22.960 1.00 82.44 223 ASN A CA 1
ATOM 1731 C C . ASN A 1 223 ? 24.342 -21.120 -24.421 1.00 82.44 223 ASN A C 1
ATOM 1733 O O . ASN A 1 223 ? 25.131 -21.370 -25.328 1.00 82.44 223 ASN A O 1
ATOM 1737 N N . LYS A 1 224 ? 23.067 -20.790 -24.670 1.00 72.38 224 LYS A N 1
ATOM 1738 C CA . LYS A 1 224 ? 22.515 -20.654 -26.029 1.00 72.38 224 LYS A CA 1
ATOM 1739 C C . LYS A 1 224 ? 23.068 -19.436 -26.780 1.00 72.38 224 LYS A C 1
ATOM 1741 O O . LYS A 1 224 ? 22.959 -19.391 -28.002 1.00 72.38 224 LYS A O 1
ATOM 1746 N N . LEU A 1 225 ? 23.687 -18.480 -26.078 1.00 70.31 225 LEU A N 1
ATOM 1747 C CA . LEU A 1 225 ? 24.373 -17.342 -26.693 1.00 70.31 225 LEU A CA 1
ATOM 1748 C C . LEU A 1 225 ? 25.709 -17.710 -27.339 1.00 70.31 225 LEU A C 1
ATOM 1750 O O . LEU A 1 225 ? 26.193 -16.939 -28.163 1.00 70.31 225 LEU A O 1
ATOM 1754 N N . GLY A 1 226 ? 26.296 -18.870 -27.013 1.00 60.78 226 GLY A N 1
ATOM 1755 C CA . GLY A 1 226 ? 27.559 -19.320 -27.613 1.00 60.78 226 GLY A CA 1
ATOM 1756 C C . GLY A 1 226 ? 27.528 -19.326 -29.147 1.00 60.78 226 GLY A C 1
ATOM 1757 O O . GLY A 1 226 ? 28.531 -19.022 -29.777 1.00 60.78 226 GLY A O 1
ATOM 1758 N N . HIS A 1 227 ? 26.350 -19.540 -29.743 1.00 55.59 227 HIS A N 1
ATOM 1759 C CA . HIS A 1 227 ? 26.127 -19.488 -31.192 1.00 55.59 227 HIS A CA 1
ATOM 1760 C C . HIS A 1 227 ? 26.173 -18.075 -31.807 1.00 55.59 227 HIS A C 1
ATOM 1762 O O . HIS A 1 227 ? 26.293 -17.944 -33.019 1.00 55.59 227 HIS A O 1
ATOM 1768 N N . TYR A 1 228 ? 26.079 -17.014 -31.000 1.00 55.25 228 TYR A N 1
ATOM 1769 C CA . TYR A 1 228 ? 26.114 -15.616 -31.458 1.00 55.25 228 TYR A CA 1
ATOM 1770 C C . TYR A 1 228 ? 27.499 -14.975 -31.294 1.00 55.25 228 TYR A C 1
ATOM 1772 O O . TYR A 1 228 ? 27.761 -13.926 -31.880 1.00 55.25 228 TYR A O 1
ATOM 1780 N N . GLY A 1 229 ? 28.402 -15.613 -30.540 1.00 51.53 229 GLY A N 1
ATOM 1781 C CA . GLY A 1 229 ? 29.806 -15.202 -30.424 1.00 51.53 229 GLY A CA 1
ATOM 1782 C C . GLY A 1 229 ? 30.613 -15.389 -31.715 1.00 51.53 229 GLY A C 1
ATOM 1783 O O . GLY A 1 229 ? 31.673 -14.791 -31.856 1.00 51.53 229 GLY A O 1
ATOM 1784 N N . GLU A 1 230 ? 30.103 -16.170 -32.671 1.00 47.75 230 GLU A N 1
ATOM 1785 C CA . GLU A 1 230 ? 30.747 -16.425 -33.969 1.00 47.75 230 GLU A CA 1
ATOM 1786 C C . GLU A 1 230 ? 30.442 -15.341 -35.022 1.00 47.75 230 GLU A C 1
ATOM 1788 O O . GLU A 1 230 ? 31.110 -15.270 -36.053 1.00 47.75 230 GLU A O 1
ATOM 1793 N N . VAL A 1 231 ? 29.466 -14.458 -34.773 1.00 50.66 231 VAL A N 1
ATOM 1794 C CA . VAL A 1 231 ? 29.096 -13.378 -35.700 1.00 50.66 231 VAL A CA 1
ATOM 1795 C C . VAL A 1 231 ? 29.953 -12.142 -35.411 1.00 50.66 231 VAL A C 1
ATOM 1797 O O . VAL A 1 231 ? 29.547 -11.201 -34.720 1.00 50.66 231 VAL A O 1
ATOM 1800 N N . VAL A 1 232 ? 31.180 -12.156 -35.929 1.00 50.91 232 VAL A N 1
ATOM 1801 C CA . VAL A 1 232 ? 32.042 -10.971 -36.005 1.00 50.91 232 VAL A CA 1
ATOM 1802 C C . VAL A 1 232 ? 31.725 -10.266 -37.320 1.00 50.91 232 VAL A C 1
ATOM 1804 O O . VAL A 1 232 ? 32.017 -10.801 -38.388 1.00 50.91 232 VAL A O 1
ATOM 1807 N N . ALA A 1 233 ? 31.109 -9.081 -37.279 1.00 51.72 233 ALA A N 1
ATOM 1808 C CA . ALA A 1 233 ? 30.987 -8.296 -38.504 1.00 51.72 233 ALA A CA 1
ATOM 1809 C C . ALA A 1 233 ? 32.360 -7.692 -38.822 1.00 51.72 233 ALA A C 1
ATOM 1811 O O . ALA A 1 233 ? 32.896 -6.894 -38.053 1.00 51.72 233 ALA A O 1
ATOM 1812 N N . GLU A 1 234 ? 32.947 -8.102 -39.943 1.00 52.34 234 GLU A N 1
ATOM 1813 C CA . GLU A 1 234 ? 34.136 -7.452 -40.476 1.00 52.34 234 GLU A CA 1
ATOM 1814 C C . GLU A 1 234 ? 33.735 -6.124 -41.129 1.00 52.34 234 GLU A C 1
ATOM 1816 O O . GLU A 1 234 ? 32.912 -6.122 -42.048 1.00 52.34 234 GLU A O 1
ATOM 1821 N N . TYR A 1 235 ? 34.400 -5.028 -40.742 1.00 51.56 235 TYR A N 1
ATOM 1822 C CA . TYR A 1 235 ? 34.343 -3.681 -41.344 1.00 51.56 235 TYR A CA 1
ATOM 1823 C C . TYR A 1 235 ? 34.199 -3.647 -42.881 1.00 51.56 235 TYR A C 1
ATOM 1825 O O . TYR A 1 235 ? 33.652 -2.710 -43.451 1.00 51.56 235 TYR A O 1
ATOM 1833 N N . ARG A 1 236 ? 34.686 -4.679 -43.579 1.00 49.78 236 ARG A N 1
ATOM 1834 C CA . ARG A 1 236 ? 34.691 -4.794 -45.044 1.00 49.78 236 ARG A CA 1
ATOM 1835 C C . ARG A 1 236 ? 33.304 -4.934 -45.695 1.00 49.78 236 ARG A C 1
ATOM 1837 O O . ARG A 1 236 ? 33.237 -4.863 -46.917 1.00 49.78 236 ARG A O 1
ATOM 1844 N N . HIS A 1 237 ? 32.226 -5.128 -44.931 1.00 51.66 237 HIS A N 1
ATOM 1845 C CA . HIS A 1 237 ? 30.890 -5.415 -45.480 1.00 51.66 237 HIS A CA 1
ATOM 1846 C C . HIS A 1 237 ? 29.973 -4.188 -45.647 1.00 51.66 237 HIS A C 1
ATOM 1848 O O . HIS A 1 237 ? 28.859 -4.335 -46.155 1.00 51.66 237 HIS A O 1
ATOM 1854 N N . HIS A 1 238 ? 30.410 -2.978 -45.276 1.00 53.72 238 HIS A N 1
ATOM 1855 C CA . HIS A 1 238 ? 29.579 -1.771 -45.358 1.00 53.72 238 HIS A CA 1
ATOM 1856 C C . HIS A 1 238 ? 30.270 -0.646 -46.145 1.00 53.72 238 HIS A C 1
ATOM 1858 O O . HIS A 1 238 ? 31.410 -0.289 -45.872 1.00 53.72 238 HIS A O 1
ATOM 1864 N N . ILE A 1 239 ? 29.565 -0.089 -47.140 1.00 50.78 239 ILE A N 1
ATOM 1865 C CA . ILE A 1 239 ? 30.048 1.004 -48.012 1.00 50.78 239 ILE A CA 1
ATOM 1866 C C . ILE A 1 239 ? 29.846 2.384 -47.344 1.00 50.78 239 ILE A C 1
ATOM 1868 O O . ILE A 1 239 ? 30.541 3.339 -47.681 1.00 50.78 239 ILE A O 1
ATOM 1872 N N . THR A 1 240 ? 28.920 2.501 -46.379 1.00 54.66 240 THR A N 1
ATOM 1873 C CA . THR A 1 240 ? 28.579 3.752 -45.675 1.00 54.66 240 THR A CA 1
ATOM 1874 C C . THR A 1 240 ? 28.356 3.528 -44.173 1.00 54.66 240 THR A C 1
ATOM 1876 O O . THR A 1 240 ? 27.578 2.659 -43.776 1.00 54.66 240 THR A O 1
ATOM 1879 N N . HIS A 1 241 ? 28.978 4.368 -43.340 1.00 55.31 241 HIS A N 1
ATOM 1880 C CA . HIS A 1 241 ? 28.989 4.284 -41.869 1.00 55.31 241 HIS A CA 1
ATOM 1881 C C . HIS A 1 241 ? 27.615 4.500 -41.190 1.00 55.31 241 HIS A C 1
ATOM 1883 O O . HIS A 1 241 ? 27.415 4.091 -40.047 1.00 55.31 241 HIS A O 1
ATOM 1889 N N . SER A 1 242 ? 26.625 5.065 -41.897 1.00 59.00 242 SER A N 1
ATOM 1890 C CA . SER A 1 242 ? 25.249 5.265 -41.399 1.00 59.00 242 SER A CA 1
ATOM 1891 C C . SER A 1 242 ? 24.552 3.967 -40.977 1.00 59.00 242 SER A C 1
ATOM 1893 O O . SER A 1 242 ? 23.745 3.964 -40.049 1.00 59.00 242 SER A O 1
ATOM 1895 N N . ASN A 1 243 ? 24.879 2.854 -41.637 1.00 66.06 243 ASN A N 1
ATOM 1896 C CA . ASN A 1 243 ? 24.206 1.571 -41.424 1.00 66.06 243 ASN A CA 1
ATOM 1897 C C . ASN A 1 243 ? 24.759 0.841 -40.185 1.00 66.06 243 ASN A C 1
ATOM 1899 O O . ASN A 1 243 ? 24.067 0.023 -39.576 1.00 66.06 243 ASN A O 1
ATOM 1903 N N . CYS A 1 244 ? 25.979 1.173 -39.748 1.00 70.75 244 CYS A N 1
ATOM 1904 C CA . CYS A 1 244 ? 26.572 0.601 -38.539 1.00 70.75 244 CYS A CA 1
ATOM 1905 C C . CYS A 1 244 ? 25.861 1.100 -37.272 1.00 70.75 244 CYS A C 1
ATOM 1907 O O . CYS A 1 244 ? 25.530 0.297 -36.397 1.00 70.75 244 CYS A O 1
ATOM 1909 N N . PHE A 1 245 ? 25.568 2.405 -37.208 1.00 74.31 245 PHE A N 1
ATOM 1910 C CA . PHE A 1 245 ? 24.878 3.027 -36.074 1.00 74.31 245 PHE A CA 1
ATOM 1911 C C . PHE A 1 245 ? 23.380 2.681 -36.043 1.00 74.31 245 PHE A C 1
ATOM 1913 O O . PHE A 1 245 ? 22.846 2.351 -34.990 1.00 74.31 245 PHE A O 1
ATOM 1920 N N . GLY A 1 246 ? 22.704 2.722 -37.199 1.00 74.25 246 GLY A N 1
ATOM 1921 C CA . GLY A 1 246 ? 21.254 2.516 -37.286 1.00 74.25 246 GLY A CA 1
ATOM 1922 C C . GLY A 1 246 ? 20.790 1.055 -37.315 1.00 74.25 246 GLY A C 1
ATOM 1923 O O . GLY A 1 246 ? 19.659 0.780 -36.924 1.00 74.25 246 GLY A O 1
ATOM 1924 N N . GLU A 1 247 ? 21.634 0.116 -37.757 1.00 78.38 247 GLU A N 1
ATOM 1925 C CA . GLU A 1 247 ? 21.230 -1.287 -37.941 1.00 78.38 247 GLU A CA 1
ATOM 1926 C C . GLU A 1 247 ? 22.164 -2.268 -37.224 1.00 78.38 247 GLU A C 1
ATOM 1928 O O . GLU A 1 247 ? 21.701 -3.101 -36.447 1.00 78.38 247 GLU A O 1
ATOM 1933 N N . CYS A 1 248 ? 23.482 -2.178 -37.425 1.00 80.38 248 CYS A N 1
ATOM 1934 C CA . CYS A 1 248 ? 24.415 -3.205 -36.937 1.00 80.38 248 CYS A CA 1
ATOM 1935 C C . CYS A 1 248 ? 24.537 -3.232 -35.405 1.00 80.38 248 CYS A C 1
ATOM 1937 O O . CYS A 1 248 ? 24.500 -4.308 -34.799 1.00 80.38 248 CYS A O 1
ATOM 1939 N N . VAL A 1 249 ? 24.656 -2.060 -34.769 1.00 83.62 249 VAL A N 1
ATOM 1940 C CA . VAL A 1 249 ? 24.692 -1.929 -33.302 1.00 83.62 249 VAL A CA 1
ATOM 1941 C C . VAL A 1 249 ? 23.362 -2.353 -32.664 1.00 83.62 249 VAL A C 1
ATOM 1943 O O . VAL A 1 249 ? 23.397 -3.229 -31.792 1.00 83.62 249 VAL A O 1
ATOM 1946 N N . PRO A 1 250 ? 22.191 -1.849 -33.109 1.00 83.94 250 PRO A N 1
ATOM 1947 C CA . PRO A 1 250 ? 20.903 -2.315 -32.599 1.00 83.94 250 PRO A CA 1
ATOM 1948 C C . PRO A 1 250 ? 20.657 -3.813 -32.793 1.00 83.94 250 PRO A C 1
ATOM 1950 O O . PRO A 1 250 ? 20.180 -4.475 -31.872 1.00 83.94 250 PRO A O 1
ATOM 1953 N N . ASN A 1 251 ? 21.019 -4.381 -33.948 1.00 84.44 251 ASN A N 1
ATOM 1954 C CA . ASN A 1 251 ? 20.858 -5.813 -34.205 1.00 84.44 251 ASN A CA 1
ATOM 1955 C C . ASN A 1 251 ? 21.700 -6.657 -33.245 1.00 84.44 251 ASN A C 1
ATOM 1957 O O . ASN A 1 251 ? 21.179 -7.608 -32.662 1.00 84.44 251 ASN A O 1
ATOM 1961 N N . ARG A 1 252 ? 22.966 -6.282 -33.013 1.00 84.19 252 ARG A N 1
ATOM 1962 C CA . ARG A 1 252 ? 23.830 -6.970 -32.044 1.00 84.19 252 ARG A CA 1
ATOM 1963 C C . ARG A 1 252 ? 23.284 -6.862 -30.621 1.00 84.19 252 ARG A C 1
ATOM 1965 O O . ARG A 1 252 ? 23.185 -7.871 -29.923 1.00 84.19 252 ARG A O 1
ATOM 1972 N N . ALA A 1 253 ? 22.898 -5.655 -30.201 1.00 85.00 253 ALA A N 1
ATOM 1973 C CA . ALA A 1 253 ? 22.307 -5.430 -28.886 1.00 85.00 253 ALA A CA 1
ATOM 1974 C C . ALA A 1 253 ? 21.051 -6.295 -28.692 1.00 85.00 253 ALA A C 1
ATOM 1976 O O . ALA A 1 253 ? 20.933 -6.981 -27.680 1.00 85.00 253 ALA A O 1
ATOM 1977 N N . ASN A 1 254 ? 20.150 -6.349 -29.676 1.00 83.38 254 ASN A N 1
ATOM 1978 C CA . ASN A 1 254 ? 18.929 -7.158 -29.610 1.00 83.38 254 ASN A CA 1
ATOM 1979 C C . ASN A 1 254 ? 19.204 -8.674 -29.608 1.00 83.38 254 ASN A C 1
ATOM 1981 O O . ASN A 1 254 ? 18.560 -9.402 -28.850 1.00 83.38 254 ASN A O 1
ATOM 1985 N N . GLN A 1 255 ? 20.173 -9.150 -30.402 1.00 84.12 255 GLN A N 1
ATOM 1986 C CA . GLN A 1 255 ? 20.573 -10.565 -30.444 1.00 84.12 255 GLN A CA 1
ATOM 1987 C C . GLN A 1 255 ? 21.070 -11.073 -29.086 1.00 84.12 255 GLN A C 1
ATOM 1989 O O . GLN A 1 255 ? 20.760 -12.200 -28.703 1.00 84.12 255 GLN A O 1
ATOM 1994 N N . LEU A 1 256 ? 21.807 -10.242 -28.344 1.00 83.69 256 LEU A N 1
ATOM 1995 C CA . LEU A 1 256 ? 22.337 -10.610 -27.031 1.00 83.69 256 LEU A CA 1
ATOM 1996 C C . LEU A 1 256 ? 21.319 -10.369 -25.908 1.00 83.69 256 LEU A C 1
ATOM 1998 O O . LEU A 1 256 ? 21.117 -11.232 -25.057 1.00 83.69 256 LEU A O 1
ATOM 2002 N N . THR A 1 257 ? 20.647 -9.217 -25.898 1.00 83.25 257 THR A N 1
ATOM 2003 C CA . THR A 1 257 ? 19.769 -8.817 -24.782 1.00 83.25 257 THR A CA 1
ATOM 2004 C C . THR A 1 257 ? 18.473 -9.616 -24.704 1.00 83.25 257 THR A C 1
ATOM 2006 O O . THR A 1 257 ? 18.021 -9.903 -23.598 1.00 83.25 257 THR A O 1
ATOM 2009 N N . GLY A 1 258 ? 17.878 -10.014 -25.834 1.00 80.75 258 GLY A N 1
ATOM 2010 C CA . GLY A 1 258 ? 16.603 -10.740 -25.856 1.00 80.75 258 GLY A CA 1
ATOM 2011 C C . GLY A 1 258 ? 16.642 -12.070 -25.085 1.00 80.75 258 GLY A C 1
ATOM 2012 O O . GLY A 1 258 ? 15.871 -12.242 -24.135 1.00 80.75 258 GLY A O 1
ATOM 2013 N N . PRO A 1 259 ? 17.549 -13.005 -25.434 1.00 80.50 259 PRO A N 1
ATOM 2014 C CA . PRO A 1 259 ? 17.680 -14.280 -24.731 1.00 80.50 259 PRO A CA 1
ATOM 2015 C C . PRO A 1 259 ? 18.044 -14.119 -23.252 1.00 80.50 259 PRO A C 1
ATOM 2017 O O . PRO A 1 259 ? 17.502 -14.839 -22.415 1.00 80.50 259 PRO A O 1
ATOM 2020 N N . VAL A 1 260 ? 18.915 -13.159 -22.917 1.00 83.44 260 VAL A N 1
ATOM 2021 C CA . VAL A 1 260 ? 19.336 -12.912 -21.527 1.00 83.44 260 VAL A CA 1
ATOM 2022 C C . VAL A 1 260 ? 18.217 -12.345 -20.691 1.00 83.44 260 VAL A C 1
ATOM 2024 O O . VAL A 1 260 ? 18.011 -12.802 -19.570 1.00 83.44 260 VAL A O 1
ATOM 2027 N N . LEU A 1 261 ? 17.456 -11.393 -21.220 1.00 79.06 261 LEU A N 1
ATOM 2028 C CA . LEU A 1 261 ? 16.286 -10.869 -20.533 1.00 79.06 261 LEU A CA 1
ATOM 2029 C C . LEU A 1 261 ? 15.288 -11.988 -20.236 1.00 79.06 261 LEU A C 1
ATOM 2031 O O . LEU A 1 261 ? 14.835 -12.115 -19.100 1.00 79.06 261 LEU A O 1
ATOM 2035 N N . ALA A 1 262 ? 15.002 -12.843 -21.220 1.00 76.56 262 ALA A N 1
ATOM 2036 C CA . ALA A 1 262 ? 14.100 -13.974 -21.038 1.00 76.56 262 ALA A CA 1
ATOM 2037 C C . ALA A 1 262 ? 14.612 -14.958 -19.971 1.00 76.56 262 ALA A C 1
ATOM 2039 O O . ALA A 1 262 ? 13.876 -15.287 -19.041 1.00 76.56 262 ALA A O 1
ATOM 2040 N N . SER A 1 263 ? 15.873 -15.393 -20.054 1.00 77.31 263 SER A N 1
ATOM 2041 C CA . SER A 1 263 ? 16.419 -16.405 -19.142 1.00 77.31 263 SER A CA 1
ATOM 2042 C C . SER A 1 263 ? 16.657 -15.884 -17.728 1.00 77.31 263 SER A C 1
ATOM 2044 O O . SER A 1 263 ? 16.431 -16.605 -16.757 1.00 77.31 263 SER A O 1
ATOM 2046 N N . THR A 1 264 ? 17.093 -14.630 -17.585 1.00 81.06 264 THR A N 1
ATOM 2047 C CA . THR A 1 264 ? 17.286 -14.005 -16.269 1.00 81.06 264 THR A CA 1
ATOM 2048 C C . THR A 1 264 ? 15.944 -13.691 -15.608 1.00 81.06 264 THR A C 1
ATOM 2050 O O . THR A 1 264 ? 15.800 -13.949 -14.417 1.00 81.06 264 THR A O 1
ATOM 2053 N N . ASN A 1 265 ? 14.920 -13.251 -16.350 1.00 77.88 265 ASN A N 1
ATOM 2054 C CA . ASN A 1 265 ? 13.564 -13.118 -15.803 1.00 77.88 265 ASN A CA 1
ATOM 2055 C C . ASN A 1 265 ? 12.973 -14.477 -15.411 1.00 77.88 265 ASN A C 1
ATOM 2057 O O . ASN A 1 265 ? 12.382 -14.594 -14.340 1.00 77.88 265 ASN A O 1
ATOM 2061 N N . GLN A 1 266 ? 13.174 -15.517 -16.223 1.00 76.94 266 GLN A N 1
ATOM 2062 C CA . GLN A 1 266 ? 12.723 -16.867 -15.887 1.00 76.94 266 GLN A CA 1
ATOM 2063 C C . GLN A 1 266 ? 13.381 -17.380 -14.599 1.00 76.94 266 GLN A C 1
ATOM 2065 O O . GLN A 1 266 ? 12.694 -17.951 -13.763 1.00 76.94 266 GLN A O 1
ATOM 2070 N N . ALA A 1 267 ? 14.676 -17.127 -14.392 1.00 77.25 267 ALA A N 1
ATOM 2071 C CA . ALA A 1 267 ? 15.362 -17.484 -13.151 1.00 77.25 267 ALA A CA 1
ATOM 2072 C C . ALA A 1 267 ? 14.766 -16.780 -11.921 1.00 77.25 267 ALA A C 1
ATOM 2074 O O . ALA A 1 267 ? 14.577 -17.400 -10.877 1.00 77.25 267 ALA A O 1
ATOM 2075 N N . VAL A 1 268 ? 14.427 -15.494 -12.036 1.00 72.81 268 VAL A N 1
ATOM 2076 C CA . VAL A 1 268 ? 13.767 -14.761 -10.945 1.00 72.81 268 VAL A CA 1
ATOM 2077 C C . VAL A 1 268 ? 12.363 -15.314 -10.672 1.00 72.81 268 VAL A C 1
ATOM 2079 O O . VAL A 1 268 ? 11.993 -15.487 -9.510 1.00 72.81 268 VAL A O 1
ATOM 2082 N N . ALA A 1 269 ? 11.595 -15.608 -11.725 1.00 72.31 269 ALA A N 1
ATOM 2083 C CA . ALA A 1 269 ? 10.270 -16.215 -11.612 1.00 72.31 269 ALA A CA 1
ATOM 2084 C C . ALA A 1 269 ? 10.339 -17.585 -10.927 1.00 72.31 269 ALA A C 1
ATOM 2086 O O . ALA A 1 269 ? 9.575 -17.852 -10.008 1.00 72.31 269 ALA A O 1
ATOM 2087 N N . GLU A 1 270 ? 11.297 -18.416 -11.334 1.00 79.06 270 GLU A N 1
ATOM 2088 C CA . GLU A 1 270 ? 11.525 -19.751 -10.787 1.00 79.06 270 GLU A CA 1
ATOM 2089 C C . GLU A 1 270 ? 11.830 -19.699 -9.286 1.00 79.06 270 GLU A C 1
ATOM 2091 O O . GLU A 1 270 ? 11.227 -20.436 -8.501 1.00 79.06 270 GLU A O 1
ATOM 2096 N N . PHE A 1 271 ? 12.723 -18.794 -8.869 1.00 85.25 271 PHE A N 1
ATOM 2097 C CA . PHE A 1 271 ? 13.009 -18.583 -7.453 1.00 85.25 271 PHE A CA 1
ATOM 2098 C C . PHE A 1 271 ? 11.743 -18.179 -6.701 1.00 85.25 271 PHE A C 1
ATOM 2100 O O . PHE A 1 271 ? 11.403 -18.796 -5.691 1.00 85.25 271 PHE A O 1
ATOM 2107 N N . TYR A 1 272 ? 11.027 -17.177 -7.221 1.00 79.56 272 TYR A N 1
ATOM 2108 C CA . TYR A 1 272 ? 9.788 -16.683 -6.634 1.00 79.56 272 TYR A CA 1
ATOM 2109 C C . TYR A 1 272 ? 8.769 -17.813 -6.450 1.00 79.56 272 TYR A C 1
ATOM 2111 O O . TYR A 1 272 ? 8.320 -18.039 -5.332 1.00 79.56 272 TYR A O 1
ATOM 2119 N N . THR A 1 273 ? 8.457 -18.582 -7.495 1.00 74.94 273 THR A N 1
ATOM 2120 C CA . THR A 1 273 ? 7.454 -19.657 -7.439 1.00 74.94 273 THR A CA 1
ATOM 2121 C C . THR A 1 273 ? 7.825 -20.755 -6.441 1.00 74.94 273 THR A C 1
ATOM 2123 O O . THR A 1 273 ? 6.952 -21.270 -5.748 1.00 74.94 273 THR A O 1
ATOM 2126 N N . ARG A 1 274 ? 9.114 -21.094 -6.311 1.00 84.38 274 ARG A N 1
ATOM 2127 C CA . ARG A 1 274 ? 9.576 -22.137 -5.379 1.00 84.38 274 ARG A CA 1
ATOM 2128 C C . ARG A 1 274 ? 9.482 -21.735 -3.909 1.00 84.38 274 ARG A C 1
ATOM 2130 O O . ARG A 1 274 ? 9.324 -22.612 -3.062 1.00 84.38 274 ARG A O 1
ATOM 2137 N N . VAL A 1 275 ? 9.614 -20.445 -3.596 1.00 84.88 275 VAL A N 1
ATOM 2138 C CA . VAL A 1 275 ? 9.663 -19.968 -2.203 1.00 84.88 275 VAL A CA 1
ATOM 2139 C C . VAL A 1 275 ? 8.390 -19.255 -1.748 1.00 84.88 275 VAL A C 1
ATOM 2141 O O . VAL A 1 275 ? 8.112 -19.225 -0.552 1.00 84.88 275 VAL A O 1
ATOM 2144 N N . HIS A 1 276 ? 7.600 -18.710 -2.675 1.00 76.81 276 HIS A N 1
ATOM 2145 C CA . HIS A 1 276 ? 6.451 -17.857 -2.377 1.00 76.81 276 HIS A CA 1
ATOM 2146 C C . HIS A 1 276 ? 5.425 -18.528 -1.461 1.00 76.81 276 HIS A C 1
ATOM 2148 O O . HIS A 1 276 ? 5.130 -18.007 -0.387 1.00 76.81 276 HIS A O 1
ATOM 2154 N N . ASP A 1 277 ? 4.927 -19.705 -1.842 1.00 76.19 277 ASP A N 1
ATOM 2155 C CA . ASP A 1 277 ? 3.851 -20.376 -1.103 1.00 76.19 277 ASP A CA 1
ATOM 2156 C C . ASP A 1 277 ? 4.291 -20.792 0.305 1.00 76.19 277 ASP A C 1
ATOM 2158 O O . ASP A 1 277 ? 3.496 -20.785 1.242 1.00 76.19 277 ASP A O 1
ATOM 2162 N N . GLN A 1 278 ? 5.583 -21.079 0.472 1.00 84.31 278 GLN A N 1
ATOM 2163 C CA . GLN A 1 278 ? 6.184 -21.436 1.757 1.00 84.31 278 GLN A CA 1
ATOM 2164 C C . GLN A 1 278 ? 6.412 -20.207 2.649 1.00 84.31 278 GLN A C 1
ATOM 2166 O O . GLN A 1 278 ? 6.420 -20.320 3.871 1.00 84.31 278 GLN A O 1
ATOM 2171 N N . LEU A 1 279 ? 6.567 -19.022 2.052 1.00 79.25 279 LEU A N 1
ATOM 2172 C CA . LEU A 1 279 ? 6.683 -17.746 2.761 1.00 79.25 279 LEU A CA 1
ATOM 2173 C C . LEU A 1 279 ? 5.335 -17.164 3.184 1.00 79.25 279 LEU A C 1
ATOM 2175 O O . LEU A 1 279 ? 5.299 -16.351 4.107 1.00 79.25 279 LEU A O 1
ATOM 2179 N N . LEU A 1 280 ? 4.230 -17.543 2.532 1.00 74.38 280 LEU A N 1
ATOM 2180 C CA . LEU A 1 280 ? 2.899 -17.022 2.860 1.00 74.38 280 LEU A CA 1
ATOM 2181 C C . LEU A 1 280 ? 2.541 -17.149 4.353 1.00 74.38 280 LEU A C 1
ATOM 2183 O O . LEU A 1 280 ? 2.065 -16.150 4.900 1.00 74.38 280 LEU A O 1
ATOM 2187 N N . PRO A 1 281 ? 2.808 -18.280 5.038 1.00 76.69 281 PRO A N 1
ATOM 2188 C CA . PRO A 1 281 ? 2.508 -18.434 6.461 1.00 76.69 281 PRO A CA 1
ATOM 2189 C C . PRO A 1 281 ? 3.477 -17.683 7.389 1.00 76.69 281 PRO A C 1
ATOM 2191 O O . PRO A 1 281 ? 3.202 -17.572 8.582 1.00 76.69 281 PRO A O 1
ATOM 2194 N N . VAL A 1 282 ? 4.595 -17.148 6.878 1.00 79.12 282 VAL A N 1
ATOM 2195 C CA . VAL A 1 282 ? 5.514 -16.300 7.651 1.00 79.12 282 VAL A CA 1
ATOM 2196 C C . VAL A 1 282 ? 4.878 -14.917 7.799 1.00 79.12 282 VAL A C 1
ATOM 2198 O O . VAL A 1 282 ? 4.975 -14.071 6.905 1.00 79.12 282 VAL A O 1
ATOM 2201 N N . VAL A 1 283 ? 4.171 -14.713 8.912 1.00 71.69 283 VAL A N 1
ATOM 2202 C CA . VAL A 1 283 ? 3.427 -13.487 9.235 1.00 71.69 283 VAL A CA 1
ATOM 2203 C C . VAL A 1 283 ? 3.749 -13.068 10.669 1.00 71.69 283 VAL A C 1
ATOM 2205 O O . VAL A 1 283 ? 3.560 -13.841 11.604 1.00 71.69 283 VAL A O 1
ATOM 2208 N N . GLY A 1 284 ? 4.255 -11.845 10.831 1.00 67.69 284 GLY A N 1
ATOM 2209 C CA . GLY A 1 284 ? 4.482 -11.206 12.127 1.00 67.69 284 GLY A CA 1
ATOM 2210 C C . GLY A 1 284 ? 3.255 -10.433 12.619 1.00 67.69 284 GLY A C 1
ATOM 2211 O O . GLY A 1 284 ? 2.248 -10.324 11.920 1.00 67.69 284 GLY A O 1
ATOM 2212 N N . MET A 1 285 ? 3.344 -9.846 13.817 1.00 68.56 285 MET A N 1
ATOM 2213 C CA . MET A 1 285 ? 2.253 -9.032 14.378 1.00 68.56 285 MET A CA 1
ATOM 2214 C C . MET A 1 285 ? 2.074 -7.699 13.643 1.00 68.56 285 MET A C 1
ATOM 2216 O O . MET A 1 285 ? 0.989 -7.120 13.693 1.00 68.56 285 MET A O 1
ATOM 2220 N N . THR A 1 286 ? 3.114 -7.231 12.944 1.00 59.28 286 THR A N 1
ATOM 2221 C CA . THR A 1 286 ? 3.073 -6.043 12.080 1.00 59.28 286 THR A CA 1
ATOM 2222 C C . THR A 1 286 ? 3.580 -6.350 10.662 1.00 59.28 286 THR A C 1
ATOM 2224 O O . THR A 1 286 ? 4.278 -7.356 10.451 1.00 59.28 286 THR A O 1
ATOM 2227 N N . PRO A 1 287 ? 3.266 -5.496 9.669 1.00 51.62 287 PRO A N 1
ATOM 2228 C CA . PRO A 1 287 ? 3.819 -5.611 8.319 1.00 51.62 287 PRO A CA 1
ATOM 2229 C C . PRO A 1 287 ? 5.352 -5.562 8.294 1.00 51.62 287 PRO A C 1
ATOM 2231 O O . PRO A 1 287 ? 5.982 -6.343 7.587 1.00 51.62 287 PRO A O 1
ATOM 2234 N N . GLU A 1 288 ? 5.969 -4.707 9.110 1.00 52.09 288 GLU A N 1
ATOM 2235 C CA . GLU A 1 288 ? 7.427 -4.562 9.194 1.00 52.09 288 GLU A CA 1
ATOM 2236 C C . GLU A 1 288 ? 8.075 -5.831 9.746 1.00 52.09 288 GLU A C 1
ATOM 2238 O O . GLU A 1 288 ? 9.067 -6.306 9.199 1.00 52.09 288 GLU A O 1
ATOM 2243 N N . GLN A 1 289 ? 7.481 -6.420 10.789 1.00 61.91 289 GLN A N 1
ATOM 2244 C CA . GLN A 1 289 ? 7.938 -7.700 11.329 1.00 61.91 289 GLN A CA 1
ATOM 2245 C C . GLN A 1 289 ? 7.779 -8.829 10.311 1.00 61.91 289 GLN A C 1
ATOM 2247 O O . GLN A 1 289 ? 8.654 -9.682 10.192 1.00 61.91 289 GLN A O 1
ATOM 2252 N N . THR A 1 290 ? 6.679 -8.836 9.556 1.00 65.50 290 THR A N 1
ATOM 2253 C CA . THR A 1 290 ? 6.479 -9.808 8.474 1.00 65.50 290 THR A CA 1
ATOM 2254 C C . THR A 1 290 ? 7.565 -9.675 7.409 1.00 65.50 290 THR A C 1
ATOM 2256 O O . THR A 1 290 ? 8.167 -10.672 7.012 1.00 65.50 290 THR A O 1
ATOM 2259 N N . MET A 1 291 ? 7.843 -8.443 6.985 1.00 61.25 291 MET A N 1
ATOM 2260 C CA . MET A 1 291 ? 8.872 -8.134 6.000 1.00 61.25 291 MET A CA 1
ATOM 2261 C C . MET A 1 291 ? 10.258 -8.579 6.475 1.00 61.25 291 MET A C 1
ATOM 2263 O O . MET A 1 291 ? 10.975 -9.224 5.714 1.00 61.25 291 MET A O 1
ATOM 2267 N N . ASP A 1 292 ? 10.612 -8.285 7.727 1.00 66.81 292 ASP A N 1
ATOM 2268 C CA . ASP A 1 292 ? 11.893 -8.668 8.326 1.00 66.81 292 ASP A CA 1
ATOM 2269 C C . ASP A 1 292 ? 12.054 -10.194 8.418 1.00 66.81 292 ASP A C 1
ATOM 2271 O O . ASP A 1 292 ? 13.057 -10.739 7.965 1.00 66.81 292 ASP A O 1
ATOM 2275 N N . LEU A 1 293 ? 11.034 -10.916 8.894 1.00 71.25 293 LEU A N 1
ATOM 2276 C CA . LEU A 1 293 ? 11.062 -12.382 8.978 1.00 71.25 293 LEU A CA 1
ATOM 2277 C C . LEU A 1 293 ? 11.207 -13.042 7.603 1.00 71.25 293 LEU A C 1
ATOM 2279 O O . LEU A 1 293 ? 11.985 -13.981 7.427 1.00 71.25 293 LEU A O 1
ATOM 2283 N N . ARG A 1 294 ? 10.476 -12.543 6.603 1.00 81.38 294 ARG A N 1
ATOM 2284 C CA . ARG A 1 294 ? 10.576 -13.039 5.225 1.00 81.38 294 ARG A CA 1
ATOM 2285 C C . ARG A 1 294 ? 11.932 -12.700 4.618 1.00 81.38 294 ARG A C 1
ATOM 2287 O O . ARG A 1 294 ? 12.535 -13.543 3.963 1.00 81.38 294 ARG A O 1
ATOM 2294 N N . TYR A 1 295 ? 12.450 -11.504 4.880 1.00 77.94 295 TYR A N 1
ATOM 2295 C CA . TYR A 1 295 ? 13.790 -11.113 4.458 1.00 77.94 295 TYR A CA 1
ATOM 2296 C C . TYR A 1 295 ? 14.857 -12.025 5.071 1.00 77.94 295 TYR A C 1
ATOM 2298 O O . TYR A 1 295 ? 15.738 -12.492 4.357 1.00 77.94 295 TYR A O 1
ATOM 2306 N N . GLN A 1 296 ? 14.760 -12.347 6.361 1.00 78.25 296 GLN A N 1
ATOM 2307 C CA . GLN A 1 296 ? 15.672 -13.281 7.028 1.00 78.25 296 GLN A CA 1
ATOM 2308 C C . GLN A 1 296 ? 15.592 -14.700 6.443 1.00 78.25 296 GLN A C 1
ATOM 2310 O O . GLN A 1 296 ? 16.601 -15.407 6.409 1.00 78.25 296 GLN A O 1
ATOM 2315 N N . ALA A 1 297 ? 14.417 -15.108 5.953 1.00 85.06 297 ALA A N 1
ATOM 2316 C CA . ALA A 1 297 ? 14.210 -16.422 5.355 1.00 85.06 297 ALA A CA 1
ATOM 2317 C C . ALA A 1 297 ? 14.850 -16.576 3.964 1.00 85.06 297 ALA A C 1
ATOM 2319 O O . ALA A 1 297 ? 15.374 -17.646 3.663 1.00 85.06 297 ALA A O 1
ATOM 2320 N N . VAL A 1 298 ? 14.791 -15.543 3.109 1.00 85.44 298 VAL A N 1
ATOM 2321 C CA . VAL A 1 298 ? 15.173 -15.661 1.681 1.00 85.44 298 VAL A CA 1
ATOM 2322 C C . VAL A 1 298 ? 16.121 -14.582 1.152 1.00 85.44 298 VAL A C 1
ATOM 2324 O O . VAL A 1 298 ? 16.546 -14.654 0.001 1.00 85.44 298 VAL A O 1
ATOM 2327 N N . GLY A 1 299 ? 16.461 -13.567 1.944 1.00 79.19 299 GLY A N 1
ATOM 2328 C CA . GLY A 1 299 ? 17.202 -12.390 1.483 1.00 79.19 299 GLY A CA 1
ATOM 2329 C C . GLY A 1 299 ? 18.626 -12.666 1.042 1.00 79.19 299 GLY A C 1
ATOM 2330 O O . GLY A 1 299 ? 19.063 -12.118 0.029 1.00 79.19 299 GLY A O 1
ATOM 2331 N N . ASP A 1 300 ? 19.339 -13.543 1.738 1.00 82.12 300 ASP A N 1
ATOM 2332 C CA . ASP A 1 300 ? 20.701 -13.906 1.343 1.00 82.12 300 ASP A CA 1
ATOM 2333 C C . ASP A 1 300 ? 20.711 -14.724 0.044 1.00 82.12 300 ASP A C 1
ATOM 2335 O O . ASP A 1 300 ? 21.536 -14.480 -0.840 1.00 82.12 300 ASP A O 1
ATOM 2339 N N . ASP A 1 301 ? 19.738 -15.623 -0.134 1.00 91.25 301 ASP A N 1
ATOM 2340 C CA . ASP A 1 301 ? 19.568 -16.388 -1.372 1.00 91.25 301 ASP A CA 1
ATOM 2341 C C . ASP A 1 301 ? 19.137 -15.503 -2.544 1.00 91.25 301 ASP A C 1
ATOM 2343 O O . ASP A 1 301 ? 19.672 -15.636 -3.646 1.00 91.25 301 ASP A O 1
ATOM 2347 N N . TRP A 1 302 ? 18.244 -14.541 -2.305 1.00 84.31 302 TRP A N 1
ATOM 2348 C CA . TRP A 1 302 ? 17.868 -13.548 -3.306 1.00 84.31 302 TRP A CA 1
ATOM 2349 C C . TRP A 1 302 ? 19.070 -12.709 -3.746 1.00 84.31 302 TRP A C 1
ATOM 2351 O O . TRP A 1 302 ? 19.308 -12.558 -4.943 1.00 84.31 302 TRP A O 1
ATOM 2361 N N . LYS A 1 303 ? 19.881 -12.208 -2.803 1.00 79.75 303 LYS A N 1
ATOM 2362 C CA . LYS A 1 303 ? 21.125 -11.484 -3.120 1.00 79.75 303 LYS A CA 1
ATOM 2363 C C . LYS A 1 303 ? 22.087 -12.345 -3.929 1.00 79.75 303 LYS A C 1
ATOM 2365 O O . LYS A 1 303 ? 22.666 -11.857 -4.896 1.00 79.75 303 LYS A O 1
ATOM 2370 N N . ARG A 1 304 ? 22.245 -13.621 -3.562 1.00 88.56 304 ARG A N 1
ATOM 2371 C CA . ARG A 1 304 ? 23.081 -14.574 -4.303 1.00 88.56 304 ARG A CA 1
ATOM 2372 C C . ARG A 1 304 ? 22.599 -14.738 -5.744 1.00 88.56 304 ARG A C 1
ATOM 2374 O O . ARG A 1 304 ? 23.425 -14.665 -6.650 1.00 88.56 304 ARG A O 1
ATOM 2381 N N . LEU A 1 305 ? 21.290 -14.894 -5.955 1.00 88.38 305 LEU A N 1
ATOM 2382 C CA . LEU A 1 305 ? 20.704 -14.935 -7.294 1.00 88.38 305 LEU A CA 1
ATOM 2383 C C . LEU A 1 305 ? 20.994 -13.635 -8.052 1.00 88.38 305 LEU A C 1
ATOM 2385 O O . LEU A 1 305 ? 21.526 -13.682 -9.154 1.00 88.38 305 LEU A O 1
ATOM 2389 N N . MET A 1 306 ? 20.704 -12.475 -7.456 1.00 89.50 306 MET A N 1
ATOM 2390 C CA . MET A 1 306 ? 20.882 -11.183 -8.126 1.00 89.50 306 MET A CA 1
ATOM 2391 C C . MET A 1 306 ? 22.333 -10.912 -8.513 1.00 89.50 306 MET A C 1
ATOM 2393 O O . MET A 1 306 ? 22.573 -10.444 -9.620 1.00 89.50 306 MET A O 1
ATOM 2397 N N . ASN A 1 307 ? 23.296 -11.261 -7.658 1.00 80.06 307 ASN A N 1
ATOM 2398 C CA . ASN A 1 307 ? 24.717 -11.130 -7.974 1.00 80.06 307 ASN A CA 1
ATOM 2399 C C . ASN A 1 307 ? 25.117 -11.978 -9.194 1.00 80.06 307 ASN A C 1
ATOM 2401 O O . ASN A 1 307 ? 25.882 -11.507 -10.035 1.00 80.06 307 ASN A O 1
ATOM 2405 N N . ASP A 1 308 ? 24.596 -13.206 -9.312 1.00 91.81 308 ASP A N 1
ATOM 2406 C CA . ASP A 1 308 ? 24.839 -14.063 -10.481 1.00 91.81 308 ASP A CA 1
ATOM 2407 C C . ASP A 1 308 ? 24.219 -13.475 -11.759 1.00 91.81 308 ASP A C 1
ATOM 2409 O O . ASP A 1 308 ? 24.898 -13.370 -12.785 1.00 91.81 308 ASP A O 1
ATOM 2413 N N . LEU A 1 309 ? 22.962 -13.023 -11.690 1.00 85.56 309 LEU A N 1
ATOM 2414 C CA . LEU A 1 309 ? 22.278 -12.417 -12.835 1.00 85.56 309 LEU A CA 1
ATOM 2415 C C . LEU A 1 309 ? 22.958 -11.109 -13.269 1.00 85.56 309 LEU A C 1
ATOM 2417 O O . LEU A 1 309 ? 23.160 -10.894 -14.463 1.00 85.56 309 LEU A O 1
ATOM 2421 N N . ASP A 1 310 ? 23.386 -10.268 -12.324 1.00 83.94 310 ASP A N 1
ATOM 2422 C CA . ASP A 1 310 ? 24.118 -9.029 -12.612 1.00 83.94 310 ASP A CA 1
ATOM 2423 C C . ASP A 1 310 ? 25.458 -9.314 -13.294 1.00 83.94 310 ASP A C 1
ATOM 2425 O O . ASP A 1 310 ? 25.848 -8.594 -14.210 1.00 83.94 310 ASP A O 1
ATOM 2429 N N . ASN A 1 311 ? 26.162 -10.378 -12.899 1.00 81.44 311 ASN A N 1
ATOM 2430 C CA . ASN A 1 311 ? 27.395 -10.795 -13.569 1.00 81.44 311 ASN A CA 1
ATOM 2431 C C . ASN A 1 311 ? 27.145 -11.223 -15.023 1.00 81.44 311 ASN A C 1
ATOM 2433 O O . ASN A 1 311 ? 27.925 -10.864 -15.906 1.00 81.44 311 ASN A O 1
ATOM 2437 N N . LYS A 1 312 ? 26.038 -11.926 -15.287 1.00 85.00 312 LYS A N 1
ATOM 2438 C CA . LYS A 1 312 ? 25.616 -12.308 -16.647 1.00 85.00 312 LYS A CA 1
ATOM 2439 C C . LYS A 1 312 ? 25.234 -11.094 -17.501 1.00 85.00 312 LYS A C 1
ATOM 2441 O O . LYS A 1 312 ? 25.557 -11.042 -18.682 1.00 85.00 312 LYS A O 1
ATOM 2446 N N . TRP A 1 313 ? 24.593 -10.083 -16.917 1.00 84.31 313 TRP A N 1
ATOM 2447 C CA . TRP A 1 313 ? 24.328 -8.823 -17.618 1.00 84.31 313 TRP A CA 1
ATOM 2448 C C . TRP A 1 313 ? 25.612 -8.022 -17.874 1.00 84.31 313 TRP A C 1
ATOM 2450 O O . TRP A 1 313 ? 25.812 -7.522 -18.983 1.00 84.31 313 TRP A O 1
ATOM 2460 N N . ARG A 1 314 ? 26.534 -7.964 -16.901 1.00 84.50 314 ARG A N 1
ATOM 2461 C CA . ARG A 1 314 ? 27.847 -7.309 -17.057 1.00 84.50 314 ARG A CA 1
ATOM 2462 C C . ARG A 1 314 ? 28.656 -7.894 -18.212 1.00 84.50 314 ARG A C 1
ATOM 2464 O O . ARG A 1 314 ? 29.304 -7.127 -18.918 1.00 84.50 314 ARG A O 1
ATOM 2471 N N . SER A 1 315 ? 28.611 -9.210 -18.441 1.00 85.00 315 SER A N 1
ATOM 2472 C CA . SER A 1 315 ? 29.350 -9.814 -19.559 1.00 85.00 315 SER A CA 1
ATOM 2473 C C . SER A 1 315 ? 28.868 -9.329 -20.929 1.00 85.00 315 SER A C 1
ATOM 2475 O O . SER A 1 315 ? 29.659 -9.292 -21.861 1.00 85.00 315 SER A O 1
ATOM 2477 N N . ILE A 1 316 ? 27.602 -8.917 -21.052 1.00 85.06 316 ILE A N 1
ATOM 2478 C CA . ILE A 1 316 ? 27.028 -8.404 -22.307 1.00 85.06 316 ILE A CA 1
ATOM 2479 C C . ILE A 1 316 ? 27.225 -6.901 -22.437 1.00 85.06 316 ILE A C 1
ATOM 2481 O O . ILE A 1 316 ? 27.531 -6.419 -23.524 1.00 85.06 316 ILE A O 1
ATOM 2485 N N . ILE A 1 317 ? 27.106 -6.159 -21.334 1.00 82.06 317 ILE A N 1
ATOM 2486 C CA . ILE A 1 317 ? 27.423 -4.723 -21.293 1.00 82.06 317 ILE A CA 1
ATOM 2487 C C . ILE A 1 317 ? 28.876 -4.477 -21.730 1.00 82.06 317 ILE A C 1
ATOM 2489 O O . ILE A 1 317 ? 29.159 -3.491 -22.409 1.00 82.06 317 ILE A O 1
ATOM 2493 N N . ASN A 1 318 ? 29.778 -5.394 -21.370 1.00 82.31 318 ASN A N 1
ATOM 2494 C CA . ASN A 1 318 ? 31.199 -5.334 -21.700 1.00 82.31 318 ASN A CA 1
ATOM 2495 C C . ASN A 1 318 ? 31.561 -5.988 -23.047 1.00 82.31 318 ASN A C 1
ATOM 2497 O O . ASN A 1 318 ? 32.748 -6.114 -23.338 1.00 82.31 318 ASN A O 1
ATOM 2501 N N . ASP A 1 319 ? 30.592 -6.420 -23.861 1.00 83.56 319 ASP A N 1
ATOM 2502 C CA . ASP A 1 319 ? 30.880 -6.945 -25.200 1.00 83.56 319 ASP A CA 1
ATOM 2503 C C . ASP A 1 319 ? 31.562 -5.864 -26.056 1.00 83.56 319 ASP A C 1
ATOM 2505 O O . ASP A 1 319 ? 31.066 -4.746 -26.151 1.00 83.56 319 ASP A O 1
ATOM 2509 N N . GLN A 1 320 ? 32.710 -6.190 -26.661 1.00 82.69 320 GLN A N 1
ATOM 2510 C CA . GLN A 1 320 ? 33.532 -5.245 -27.437 1.00 82.69 320 GLN A CA 1
ATOM 2511 C C . GLN A 1 320 ? 33.554 -5.535 -28.939 1.00 82.69 320 GLN A C 1
ATOM 2513 O O . GLN A 1 320 ? 34.236 -4.852 -29.694 1.00 82.69 320 GLN A O 1
ATOM 2518 N N . HIS A 1 321 ? 32.808 -6.523 -29.419 1.00 78.44 321 HIS A N 1
ATOM 2519 C CA . HIS A 1 321 ? 32.859 -6.919 -30.829 1.00 78.44 321 HIS A CA 1
ATOM 2520 C C . HIS A 1 321 ? 32.337 -5.835 -31.790 1.00 78.44 321 HIS A C 1
ATOM 2522 O O . HIS A 1 321 ? 32.622 -5.896 -32.984 1.00 78.44 321 HIS A O 1
ATOM 2528 N N . TYR A 1 322 ? 31.638 -4.811 -31.284 1.00 72.25 322 TYR A N 1
ATOM 2529 C CA . TYR A 1 322 ? 31.314 -3.603 -32.049 1.00 72.25 322 TYR A CA 1
ATOM 2530 C C . TYR A 1 322 ? 32.567 -2.835 -32.526 1.00 72.25 322 TYR A C 1
ATOM 2532 O O . TYR A 1 322 ? 32.470 -2.048 -33.461 1.00 72.25 322 TYR A O 1
ATOM 2540 N N . HIS A 1 323 ? 33.752 -3.074 -31.940 1.00 76.94 323 HIS A N 1
ATOM 2541 C CA . HIS A 1 323 ? 35.027 -2.493 -32.398 1.00 76.94 323 HIS A CA 1
ATOM 2542 C C . HIS A 1 323 ? 35.374 -2.919 -33.829 1.00 76.94 323 HIS A C 1
ATOM 2544 O O . HIS A 1 323 ? 36.102 -2.211 -34.509 1.00 76.94 323 HIS A O 1
ATOM 2550 N N . GLY A 1 324 ? 34.848 -4.053 -34.308 1.00 72.44 324 GLY A N 1
ATOM 2551 C CA . GLY A 1 324 ? 35.053 -4.517 -35.683 1.00 72.44 324 GLY A CA 1
ATOM 2552 C C . GLY A 1 324 ? 34.231 -3.765 -36.735 1.00 72.44 324 GLY A C 1
ATOM 2553 O O . GLY A 1 324 ? 34.446 -3.979 -37.928 1.00 72.44 324 GLY A O 1
ATOM 2554 N N . TYR A 1 325 ? 33.295 -2.905 -36.313 1.00 73.94 325 TYR A N 1
ATOM 2555 C CA . TYR A 1 325 ? 32.344 -2.229 -37.204 1.00 73.94 325 TYR A CA 1
ATOM 2556 C C . TYR A 1 325 ? 32.901 -0.937 -37.804 1.00 73.94 325 TYR A C 1
ATOM 2558 O O . TYR A 1 325 ? 32.378 -0.476 -38.817 1.00 73.94 325 TYR A O 1
ATOM 2566 N N . ASP A 1 326 ? 33.957 -0.376 -37.207 1.00 70.44 326 ASP A N 1
ATOM 2567 C CA . ASP A 1 326 ? 34.623 0.835 -37.680 1.00 70.44 326 ASP A CA 1
ATOM 2568 C C . ASP A 1 326 ? 36.131 0.811 -37.395 1.00 70.44 326 ASP A C 1
ATOM 2570 O O . ASP A 1 326 ? 36.595 0.132 -36.483 1.00 70.44 326 ASP A O 1
ATOM 2574 N N . LYS A 1 327 ? 36.905 1.551 -38.191 1.00 73.81 327 LYS A N 1
ATOM 2575 C CA . LYS A 1 327 ? 38.335 1.794 -37.966 1.00 73.81 327 LYS A CA 1
ATOM 2576 C C . LYS A 1 327 ? 38.599 3.146 -37.302 1.00 73.81 327 LYS A C 1
ATOM 2578 O O . LYS A 1 327 ? 39.690 3.314 -36.757 1.00 73.81 327 LYS A O 1
ATOM 2583 N N . ASP A 1 328 ? 37.657 4.094 -37.359 1.00 79.19 328 ASP A N 1
ATOM 2584 C CA . ASP A 1 328 ? 37.809 5.397 -36.705 1.00 79.19 328 ASP A CA 1
ATOM 2585 C C . ASP A 1 328 ? 37.568 5.288 -35.183 1.00 79.19 328 ASP A C 1
ATOM 2587 O O . ASP A 1 328 ? 36.501 4.842 -34.752 1.00 79.19 328 ASP A O 1
ATOM 2591 N N . PRO A 1 329 ? 38.528 5.696 -34.330 1.00 78.94 329 PRO A N 1
ATOM 2592 C CA . PRO A 1 329 ? 38.389 5.577 -32.878 1.00 78.94 329 PRO A CA 1
ATOM 2593 C C . PRO A 1 329 ? 37.213 6.356 -32.264 1.00 78.94 329 PRO A C 1
ATOM 2595 O O . PRO A 1 329 ? 36.685 5.936 -31.230 1.00 78.94 329 PRO A O 1
ATOM 2598 N N . ASN A 1 330 ? 36.806 7.488 -32.851 1.00 79.25 330 ASN A N 1
ATOM 2599 C CA . ASN A 1 330 ? 35.679 8.281 -32.356 1.00 79.25 330 ASN A CA 1
ATOM 2600 C C . ASN A 1 330 ? 34.349 7.614 -32.714 1.00 79.25 330 ASN A C 1
ATOM 2602 O O . ASN A 1 330 ? 33.465 7.533 -31.858 1.00 79.25 330 ASN A O 1
ATOM 2606 N N . ASP A 1 331 ? 34.238 7.068 -33.924 1.00 80.00 331 ASP A N 1
ATOM 2607 C CA . ASP A 1 331 ? 33.047 6.332 -34.354 1.00 80.00 331 ASP A CA 1
ATOM 2608 C C . ASP A 1 331 ? 32.895 5.018 -33.571 1.00 80.00 331 ASP A C 1
ATOM 2610 O O . ASP A 1 331 ? 31.807 4.720 -33.074 1.00 80.00 331 ASP A O 1
ATOM 2614 N N . VAL A 1 332 ? 33.987 4.284 -33.311 1.00 80.06 332 VAL A N 1
ATOM 2615 C CA . VAL A 1 332 ? 33.969 3.100 -32.422 1.00 80.06 332 VAL A CA 1
ATOM 2616 C C . VAL A 1 332 ? 33.476 3.457 -31.017 1.00 80.06 332 VAL A C 1
ATOM 2618 O O . VAL A 1 332 ? 32.719 2.696 -30.404 1.00 80.06 332 VAL A O 1
ATOM 2621 N N . ARG A 1 333 ? 33.874 4.621 -30.488 1.00 83.38 333 ARG A N 1
ATOM 2622 C CA . ARG A 1 333 ? 33.397 5.097 -29.184 1.00 83.38 333 ARG A CA 1
ATOM 2623 C C . ARG A 1 333 ? 31.893 5.377 -29.209 1.00 83.38 333 ARG A C 1
ATOM 2625 O O . ARG A 1 333 ? 31.194 4.880 -28.327 1.00 83.38 333 ARG A O 1
ATOM 2632 N N . ALA A 1 334 ? 31.407 6.097 -30.220 1.00 82.56 334 ALA A N 1
ATOM 2633 C CA . ALA A 1 334 ? 29.990 6.423 -30.382 1.00 82.56 334 ALA A CA 1
ATOM 2634 C C . ALA A 1 334 ? 29.113 5.169 -30.559 1.00 82.56 334 ALA A C 1
ATOM 2636 O O . ALA A 1 334 ? 28.069 5.047 -29.917 1.00 82.56 334 ALA A O 1
ATOM 2637 N N . LEU A 1 335 ? 29.563 4.195 -31.359 1.00 82.69 335 LEU A N 1
ATOM 2638 C CA . LEU A 1 335 ? 28.900 2.897 -31.529 1.00 82.69 335 LEU A CA 1
ATOM 2639 C C . LEU A 1 335 ? 28.837 2.114 -30.211 1.00 82.69 335 LEU A C 1
ATOM 2641 O O . LEU A 1 335 ? 27.815 1.508 -29.890 1.00 82.69 335 LEU A O 1
ATOM 2645 N N . GLY A 1 336 ? 29.913 2.155 -29.421 1.00 81.50 336 GLY A N 1
ATOM 2646 C CA . GLY A 1 336 ? 29.948 1.542 -28.096 1.00 81.50 336 GLY A CA 1
ATOM 2647 C C . GLY A 1 336 ? 28.999 2.202 -27.095 1.00 81.50 336 GLY A C 1
ATOM 2648 O O . GLY A 1 336 ? 28.387 1.504 -26.285 1.00 81.50 336 GLY A O 1
ATOM 2649 N N . ASP A 1 337 ? 28.872 3.530 -27.134 1.00 84.94 337 ASP A N 1
ATOM 2650 C CA . ASP A 1 337 ? 27.944 4.274 -26.277 1.00 84.94 337 ASP A CA 1
ATOM 2651 C C . ASP A 1 337 ? 26.487 3.937 -26.620 1.00 84.94 337 ASP A C 1
ATOM 2653 O O . ASP A 1 337 ? 25.700 3.652 -25.715 1.00 84.94 337 ASP A O 1
ATOM 2657 N N . GLU A 1 338 ? 26.149 3.858 -27.910 1.00 84.88 338 GLU A N 1
ATOM 2658 C CA . GLU A 1 338 ? 24.814 3.458 -28.368 1.00 84.88 338 GLU A CA 1
ATOM 2659 C C . GLU A 1 338 ? 24.495 1.991 -28.037 1.00 84.88 338 GLU A C 1
ATOM 2661 O O . GLU A 1 338 ? 23.414 1.684 -27.530 1.00 84.88 338 GLU A O 1
ATOM 2666 N N . TYR A 1 339 ? 25.457 1.081 -28.224 1.00 86.31 339 TYR A N 1
ATOM 2667 C CA . TYR A 1 339 ? 25.322 -0.317 -27.809 1.00 86.31 339 TYR A CA 1
ATOM 2668 C C . TYR A 1 339 ? 25.012 -0.422 -26.309 1.00 86.31 339 TYR A C 1
ATOM 2670 O O . TYR A 1 339 ? 24.029 -1.051 -25.910 1.00 86.31 339 TYR A O 1
ATOM 2678 N N . ARG A 1 340 ? 25.813 0.244 -25.462 1.00 87.50 340 ARG A N 1
ATOM 2679 C CA . ARG A 1 340 ? 25.600 0.253 -24.008 1.00 87.50 340 ARG A CA 1
ATOM 2680 C C . ARG A 1 340 ? 24.261 0.878 -23.632 1.00 87.50 340 ARG A C 1
ATOM 2682 O O . ARG A 1 340 ? 23.615 0.367 -22.721 1.00 87.50 340 ARG A O 1
ATOM 2689 N N . ARG A 1 341 ? 23.820 1.939 -24.318 1.00 90.31 341 ARG A N 1
ATOM 2690 C CA . ARG A 1 341 ? 22.505 2.561 -24.097 1.00 90.31 341 ARG A CA 1
ATOM 2691 C C . ARG A 1 341 ? 21.376 1.542 -24.281 1.00 90.31 341 ARG A C 1
ATOM 2693 O O . ARG A 1 341 ? 20.554 1.390 -23.380 1.00 90.31 341 ARG A O 1
ATOM 2700 N N . LEU A 1 342 ? 21.378 0.811 -25.397 1.00 82.31 342 LEU A N 1
ATOM 2701 C CA . LEU A 1 342 ? 20.367 -0.204 -25.722 1.00 82.31 342 LEU A CA 1
ATOM 2702 C C . LEU A 1 342 ? 20.395 -1.402 -24.760 1.00 82.31 342 LEU A C 1
ATOM 2704 O O . LEU A 1 342 ? 19.349 -1.871 -24.310 1.00 82.31 342 LEU A O 1
ATOM 2708 N N . VAL A 1 343 ? 21.587 -1.888 -24.398 1.00 80.69 343 VAL A N 1
ATOM 2709 C CA . VAL A 1 343 ? 21.729 -2.983 -23.423 1.00 80.69 343 VAL A CA 1
ATOM 2710 C C . VAL A 1 343 ? 21.238 -2.557 -22.038 1.00 80.69 343 VAL A C 1
ATOM 2712 O O . VAL A 1 343 ? 20.520 -3.315 -21.384 1.00 80.69 343 VAL A O 1
ATOM 2715 N N . ASN A 1 344 ? 21.576 -1.341 -21.600 1.00 75.38 344 ASN A N 1
ATOM 2716 C CA . ASN A 1 344 ? 21.141 -0.807 -20.311 1.00 75.38 344 ASN A CA 1
ATOM 2717 C C . ASN A 1 344 ? 19.622 -0.608 -20.242 1.00 75.38 344 ASN A C 1
ATOM 2719 O O . ASN A 1 344 ? 19.039 -0.847 -19.189 1.00 75.38 344 ASN A O 1
ATOM 2723 N N . GLU A 1 345 ? 18.969 -0.238 -21.347 1.00 77.06 345 GLU A N 1
ATOM 2724 C CA . GLU A 1 345 ? 17.505 -0.155 -21.430 1.00 77.06 345 GLU A CA 1
ATOM 2725 C C . GLU A 1 345 ? 16.855 -1.514 -21.107 1.00 77.06 345 GLU A C 1
ATOM 2727 O O . GLU A 1 345 ? 15.987 -1.609 -20.237 1.00 77.06 345 GLU A O 1
ATOM 2732 N N . LYS A 1 346 ? 17.361 -2.600 -21.705 1.00 74.94 346 LYS A N 1
ATOM 2733 C CA . LYS A 1 346 ? 16.884 -3.968 -21.433 1.00 74.94 346 LYS A CA 1
ATOM 2734 C C . LYS A 1 346 ? 17.257 -4.482 -20.049 1.00 74.94 346 LYS A C 1
ATOM 2736 O O . LYS A 1 346 ? 16.458 -5.163 -19.405 1.00 74.94 346 LYS A O 1
ATOM 2741 N N . TYR A 1 347 ? 18.435 -4.133 -19.549 1.00 79.06 347 TYR A N 1
ATOM 2742 C CA . TYR A 1 347 ? 18.809 -4.457 -18.177 1.00 79.06 347 TYR A CA 1
ATOM 2743 C C . TYR A 1 347 ? 17.907 -3.737 -17.160 1.00 79.06 347 TYR A C 1
ATOM 2745 O O . TYR A 1 347 ? 17.527 -4.321 -16.144 1.00 79.06 347 TYR A O 1
ATOM 2753 N N . GLN A 1 348 ? 17.476 -2.507 -17.454 1.00 65.19 348 GLN A N 1
ATOM 2754 C CA . GLN A 1 348 ? 16.529 -1.784 -16.611 1.00 65.19 348 GLN A CA 1
ATOM 2755 C C . GLN A 1 348 ? 15.150 -2.462 -16.582 1.00 65.19 348 GLN A C 1
ATOM 2757 O O . GLN A 1 348 ? 14.534 -2.535 -15.516 1.00 65.19 348 GLN A O 1
ATOM 2762 N N . GLU A 1 349 ? 14.687 -3.033 -17.700 1.00 68.31 349 GLU A N 1
ATOM 2763 C CA . GLU A 1 349 ? 13.485 -3.883 -17.720 1.00 68.31 349 GLU A CA 1
ATOM 2764 C C . GLU A 1 349 ? 13.625 -5.078 -16.757 1.00 68.31 349 GLU A C 1
ATOM 2766 O O . GLU A 1 349 ? 12.721 -5.337 -15.956 1.00 68.31 349 GLU A O 1
ATOM 2771 N N . HIS A 1 350 ? 14.778 -5.760 -16.765 1.00 71.31 350 HIS A N 1
ATOM 2772 C CA . HIS A 1 350 ? 15.072 -6.840 -15.817 1.00 71.31 350 HIS A CA 1
ATOM 2773 C C . HIS A 1 350 ? 15.071 -6.350 -14.361 1.00 71.31 350 HIS A C 1
ATOM 2775 O O . HIS A 1 350 ? 14.449 -6.980 -13.503 1.00 71.31 350 HIS A O 1
ATOM 2781 N N . ILE A 1 351 ? 15.715 -5.209 -14.071 1.00 65.50 351 ILE A N 1
ATOM 2782 C CA . ILE A 1 351 ? 15.739 -4.597 -12.732 1.00 65.50 351 ILE A CA 1
ATOM 2783 C C . ILE A 1 351 ? 14.318 -4.337 -12.225 1.00 65.50 351 ILE A C 1
ATOM 2785 O O . ILE A 1 351 ? 13.995 -4.692 -11.087 1.00 65.50 351 ILE A O 1
ATOM 2789 N N . ASN A 1 352 ? 13.469 -3.746 -13.065 1.00 53.62 352 ASN A N 1
ATOM 2790 C CA . ASN A 1 352 ? 12.084 -3.444 -12.718 1.00 53.62 352 ASN A CA 1
ATOM 2791 C C . ASN A 1 352 ? 11.305 -4.730 -12.405 1.00 53.62 352 ASN A C 1
ATOM 2793 O O . ASN A 1 352 ? 10.625 -4.810 -11.379 1.00 53.62 352 ASN A O 1
ATOM 2797 N N . TYR A 1 353 ? 11.468 -5.759 -13.242 1.00 62.19 353 TYR A N 1
ATOM 2798 C CA . TYR A 1 353 ? 10.840 -7.065 -13.058 1.00 62.19 353 TYR A CA 1
ATOM 2799 C C . TYR A 1 353 ? 11.238 -7.730 -11.732 1.00 62.19 353 TYR A C 1
ATOM 2801 O O . TYR A 1 353 ? 10.375 -8.104 -10.931 1.00 62.19 353 TYR A O 1
ATOM 2809 N N . ARG A 1 354 ? 12.542 -7.828 -11.442 1.00 69.50 354 ARG A N 1
ATOM 2810 C CA . ARG A 1 354 ? 13.016 -8.489 -10.217 1.00 69.50 354 ARG A CA 1
ATOM 2811 C C . ARG A 1 354 ? 12.622 -7.745 -8.949 1.00 69.50 354 ARG A C 1
ATOM 2813 O O . ARG A 1 354 ? 12.253 -8.383 -7.967 1.00 69.50 354 ARG A O 1
ATOM 2820 N N . ARG A 1 355 ? 12.645 -6.407 -8.951 1.00 61.56 355 ARG A N 1
ATOM 2821 C CA . ARG A 1 355 ? 12.236 -5.621 -7.779 1.00 61.56 355 ARG A CA 1
ATOM 2822 C C . ARG A 1 355 ? 10.746 -5.795 -7.485 1.00 61.56 355 ARG A C 1
ATOM 2824 O O . ARG A 1 355 ? 10.371 -5.860 -6.316 1.00 61.56 355 ARG A O 1
ATOM 2831 N N . ALA A 1 356 ? 9.912 -5.916 -8.521 1.00 52.72 356 ALA A N 1
ATOM 2832 C CA . ALA A 1 356 ? 8.489 -6.192 -8.351 1.00 52.72 356 ALA A CA 1
ATOM 2833 C C . ALA A 1 356 ? 8.251 -7.547 -7.662 1.00 52.72 356 ALA A C 1
ATOM 2835 O O . ALA A 1 356 ? 7.481 -7.617 -6.704 1.00 52.72 356 ALA A O 1
ATOM 2836 N N . LEU A 1 357 ? 8.947 -8.606 -8.092 1.00 60.50 357 LEU A N 1
ATOM 2837 C CA . LEU A 1 357 ? 8.846 -9.926 -7.457 1.00 60.50 357 LEU A CA 1
ATOM 2838 C C . LEU A 1 357 ? 9.438 -9.953 -6.043 1.00 60.50 357 LEU A C 1
ATOM 2840 O O . LEU A 1 357 ? 8.841 -10.554 -5.155 1.00 60.50 357 LEU A O 1
ATOM 2844 N N . TRP A 1 358 ? 10.546 -9.248 -5.800 1.00 72.31 358 TRP A N 1
ATOM 2845 C CA . TRP A 1 358 ? 11.131 -9.115 -4.463 1.00 72.31 358 TRP A CA 1
ATOM 2846 C C . TRP A 1 358 ? 10.170 -8.461 -3.472 1.00 72.31 358 TRP A C 1
ATOM 2848 O O . TRP A 1 358 ? 9.947 -8.982 -2.382 1.00 72.31 358 TRP A O 1
ATOM 2858 N N . LYS A 1 359 ? 9.551 -7.343 -3.871 1.00 56.19 359 LYS A N 1
ATOM 2859 C CA . LYS A 1 359 ? 8.563 -6.643 -3.045 1.00 56.19 359 LYS A CA 1
ATOM 2860 C C . LYS A 1 359 ? 7.405 -7.578 -2.685 1.00 56.19 359 LYS A C 1
ATOM 2862 O O . LYS A 1 359 ? 7.117 -7.742 -1.505 1.00 56.19 359 LYS A O 1
ATOM 2867 N N . ARG A 1 360 ? 6.829 -8.264 -3.681 1.00 60.69 360 ARG A N 1
ATOM 2868 C CA . ARG A 1 360 ? 5.748 -9.254 -3.488 1.00 60.69 360 ARG A CA 1
ATOM 2869 C C . ARG A 1 360 ? 6.134 -10.384 -2.536 1.00 60.69 360 ARG A C 1
ATOM 2871 O O . ARG A 1 360 ? 5.310 -10.870 -1.772 1.00 60.69 360 ARG A O 1
ATOM 2878 N N . LEU A 1 361 ? 7.391 -10.814 -2.575 1.00 68.19 361 LEU A N 1
ATOM 2879 C CA . LEU A 1 361 ? 7.882 -11.872 -1.704 1.00 68.19 361 LEU A CA 1
ATOM 2880 C C . LEU A 1 361 ? 7.863 -11.445 -0.225 1.00 68.19 361 LEU A C 1
ATOM 2882 O O . LEU A 1 361 ? 7.509 -12.238 0.650 1.00 68.19 361 LEU A O 1
ATOM 2886 N N . LEU A 1 362 ? 8.189 -10.177 0.044 1.00 63.06 362 LEU A N 1
ATOM 2887 C CA . LEU A 1 362 ? 8.384 -9.645 1.390 1.00 63.06 362 LEU A CA 1
ATOM 2888 C C . LEU A 1 362 ? 7.139 -9.026 2.041 1.00 63.06 362 LEU A C 1
ATOM 2890 O O . LEU A 1 362 ? 7.011 -9.089 3.259 1.00 63.06 362 LEU A O 1
ATOM 2894 N N . THR A 1 363 ? 6.229 -8.421 1.278 1.00 52.53 363 THR A N 1
ATOM 2895 C CA . THR A 1 363 ? 5.183 -7.544 1.843 1.00 52.53 363 THR A CA 1
ATOM 2896 C C . THR A 1 363 ? 3.832 -8.204 2.075 1.00 52.53 363 THR A C 1
ATOM 2898 O O . THR A 1 363 ? 2.916 -7.477 2.415 1.00 52.53 363 THR A O 1
ATOM 2901 N N . HIS A 1 364 ? 3.728 -9.531 1.934 1.00 47.88 364 HIS A N 1
ATOM 2902 C CA . HIS A 1 364 ? 2.520 -10.322 1.639 1.00 47.88 364 HIS A CA 1
ATOM 2903 C C . HIS A 1 364 ? 2.408 -10.590 0.127 1.00 47.88 364 HIS A C 1
ATOM 2905 O O . HIS A 1 364 ? 2.726 -9.740 -0.695 1.00 47.88 364 HIS A O 1
ATOM 2911 N N . GLY A 1 365 ? 2.013 -11.810 -0.260 1.00 41.03 365 GLY A N 1
ATOM 2912 C CA . GLY A 1 365 ? 1.841 -12.208 -1.668 1.00 41.03 365 GLY A CA 1
ATOM 2913 C C . GLY A 1 365 ? 0.668 -11.510 -2.365 1.00 41.03 365 GLY A C 1
ATOM 2914 O O . GLY A 1 365 ? 0.067 -12.040 -3.289 1.00 41.03 365 GLY A O 1
ATOM 2915 N N . ASP A 1 366 ? 0.249 -10.344 -1.895 1.00 43.91 366 ASP A N 1
ATOM 2916 C CA . ASP A 1 366 ? -1.006 -9.708 -2.245 1.00 43.91 366 ASP A CA 1
ATOM 2917 C C . ASP A 1 366 ? -0.928 -8.851 -3.507 1.00 43.91 366 ASP A C 1
ATOM 2919 O O . ASP A 1 366 ? -1.409 -7.723 -3.564 1.00 43.91 366 ASP A O 1
ATOM 2923 N N . GLY A 1 367 ? -0.545 -9.498 -4.609 1.00 49.59 367 GLY A N 1
ATOM 2924 C CA . GLY A 1 367 ? -1.128 -9.192 -5.917 1.00 49.59 367 GLY A CA 1
ATOM 2925 C C . GLY A 1 367 ? -2.631 -9.502 -5.957 1.00 49.59 367 GLY A C 1
ATOM 2926 O O . GLY A 1 367 ? -3.077 -10.147 -6.897 1.00 49.59 367 GLY A O 1
ATOM 2927 N N . LYS A 1 368 ? -3.393 -9.122 -4.920 1.00 62.88 368 LYS A N 1
ATOM 2928 C CA . LYS A 1 368 ? -4.839 -9.298 -4.796 1.00 62.88 368 LYS A CA 1
ATOM 2929 C C . LYS A 1 368 ? -5.502 -8.145 -5.510 1.00 62.88 368 LYS A C 1
ATOM 2931 O O . LYS A 1 368 ? -5.629 -7.042 -4.988 1.00 62.88 368 LYS A O 1
ATOM 2936 N N . HIS A 1 369 ? -5.916 -8.426 -6.723 1.00 68.62 369 HIS A N 1
ATOM 2937 C CA . HIS A 1 369 ? -6.628 -7.493 -7.556 1.00 68.62 369 HIS A CA 1
ATOM 2938 C C . HIS A 1 369 ? -8.111 -7.819 -7.486 1.00 68.62 369 HIS A C 1
ATOM 2940 O O . HIS A 1 369 ? -8.528 -8.979 -7.539 1.00 68.62 369 HIS A O 1
ATOM 2946 N N . GLN A 1 370 ? -8.916 -6.775 -7.390 1.00 78.25 370 GLN A N 1
ATOM 2947 C CA . GLN A 1 370 ? -10.272 -6.859 -7.893 1.00 78.25 370 GLN A CA 1
ATOM 2948 C C . GLN A 1 370 ? -10.220 -6.696 -9.409 1.00 78.25 370 GLN A C 1
ATOM 2950 O O . GLN A 1 370 ? -9.346 -6.012 -9.939 1.00 78.25 370 GLN A O 1
ATOM 2955 N N . ILE A 1 371 ? -11.148 -7.343 -10.106 1.00 89.56 371 ILE A N 1
ATOM 2956 C CA . ILE A 1 371 ? -11.280 -7.210 -11.555 1.00 89.56 371 ILE A CA 1
ATOM 2957 C C . ILE A 1 371 ? -12.594 -6.473 -11.806 1.00 89.56 371 ILE A C 1
ATOM 2959 O O . ILE A 1 371 ? -13.659 -7.093 -11.861 1.00 89.56 371 ILE A O 1
ATOM 2963 N N . GLN A 1 372 ? -12.518 -5.144 -11.872 1.00 87.38 372 GLN A N 1
ATOM 2964 C CA . GLN A 1 372 ? -13.664 -4.242 -12.012 1.00 87.38 372 GLN A CA 1
ATOM 2965 C C . GLN A 1 372 ? -13.898 -3.906 -13.482 1.00 87.38 372 GLN A C 1
ATOM 2967 O O . GLN A 1 372 ? -12.952 -3.696 -14.240 1.00 87.38 372 GLN A O 1
ATOM 2972 N N . ASN A 1 373 ? -15.152 -3.849 -13.921 1.00 89.25 373 ASN A N 1
ATOM 2973 C CA . ASN A 1 373 ? -15.441 -3.525 -15.313 1.00 89.25 373 ASN A CA 1
ATOM 2974 C C . ASN A 1 373 ? -15.470 -2.008 -15.568 1.00 89.25 373 ASN A C 1
ATOM 2976 O O . ASN A 1 373 ? -16.135 -1.271 -14.849 1.00 89.25 373 ASN A O 1
ATOM 2980 N N . ARG A 1 374 ? -14.839 -1.532 -16.649 1.00 87.75 374 ARG A N 1
ATOM 2981 C CA . ARG A 1 374 ? -14.873 -0.108 -17.035 1.00 87.75 374 ARG A CA 1
ATOM 2982 C C . ARG A 1 374 ? -16.261 0.370 -17.471 1.00 87.75 374 ARG A C 1
ATOM 2984 O O . ARG A 1 374 ? -16.625 1.513 -17.214 1.00 87.75 374 ARG A O 1
ATOM 2991 N N . TRP A 1 375 ? -17.012 -0.452 -18.208 1.00 87.44 375 TRP A N 1
ATOM 2992 C CA . TRP A 1 375 ? -18.328 -0.071 -18.740 1.00 87.44 375 TRP A CA 1
ATOM 2993 C C . TRP A 1 375 ? -19.413 -0.062 -17.659 1.00 87.44 375 TRP A C 1
ATOM 2995 O O . TRP A 1 375 ? -20.353 0.730 -17.739 1.00 87.44 375 TRP A O 1
ATOM 3005 N N . LYS A 1 376 ? -19.264 -0.931 -16.655 1.00 86.69 376 LYS A N 1
ATOM 3006 C CA . LYS A 1 376 ? -20.135 -1.052 -15.480 1.00 86.69 376 LYS A CA 1
ATOM 3007 C C . LYS A 1 376 ? -19.282 -1.067 -14.202 1.00 86.69 376 LYS A C 1
ATOM 3009 O O . LYS A 1 376 ? -18.972 -2.155 -13.713 1.00 86.69 376 LYS A O 1
ATOM 3014 N N . PRO A 1 377 ? -18.871 0.109 -13.684 1.00 78.62 377 PRO A N 1
ATOM 3015 C CA . PRO A 1 377 ? -17.958 0.218 -12.540 1.00 78.62 377 PRO A CA 1
ATOM 3016 C C . PRO A 1 377 ? -18.467 -0.463 -11.264 1.00 78.62 377 PRO A C 1
ATOM 3018 O O . PRO A 1 377 ? -17.686 -0.861 -10.412 1.00 78.62 377 PRO A O 1
ATOM 3021 N N . GLU A 1 378 ? -19.772 -0.650 -11.120 1.00 78.56 378 GLU A N 1
ATOM 3022 C CA . GLU A 1 378 ? -20.388 -1.356 -9.999 1.00 78.56 378 GLU A CA 1
ATOM 3023 C C . GLU A 1 378 ? -20.243 -2.889 -10.058 1.00 78.56 378 GLU A C 1
ATOM 3025 O O . GLU A 1 378 ? -20.686 -3.577 -9.135 1.00 78.56 378 GLU A O 1
ATOM 3030 N N . LYS A 1 379 ? -19.679 -3.439 -11.144 1.00 88.06 379 LYS A N 1
ATOM 3031 C CA . LYS A 1 379 ? -19.556 -4.882 -11.379 1.00 88.06 379 LYS A CA 1
ATOM 3032 C C . LYS A 1 379 ? -18.114 -5.366 -11.286 1.00 88.06 379 LYS A C 1
ATOM 3034 O O . LYS A 1 379 ? -17.213 -4.839 -11.941 1.00 88.06 379 LYS A O 1
ATOM 3039 N N . TYR A 1 380 ? -17.941 -6.456 -10.546 1.00 90.50 380 TYR A N 1
ATOM 3040 C CA . TYR A 1 380 ? -16.655 -7.089 -10.276 1.00 90.50 380 TYR A CA 1
ATOM 3041 C C . TYR A 1 380 ? -16.726 -8.572 -10.605 1.00 90.50 380 TYR A C 1
ATOM 3043 O O . TYR A 1 380 ? -17.761 -9.198 -10.391 1.00 90.50 380 TYR A O 1
ATOM 3051 N N . ILE A 1 381 ? -15.642 -9.154 -11.117 1.00 93.06 381 ILE A N 1
ATOM 3052 C CA . ILE A 1 381 ? -15.557 -10.613 -11.245 1.00 93.06 381 ILE A CA 1
ATOM 3053 C C . ILE A 1 381 ? -15.388 -11.219 -9.852 1.00 93.06 381 ILE A C 1
ATOM 3055 O O . ILE A 1 381 ? -14.445 -10.880 -9.136 1.00 93.06 381 ILE A O 1
ATOM 3059 N N . HIS A 1 382 ? -16.266 -12.142 -9.473 1.00 88.56 382 HIS A N 1
ATOM 3060 C CA . HIS A 1 382 ? -16.192 -12.817 -8.182 1.00 88.56 382 HIS A CA 1
ATOM 3061 C C . HIS A 1 382 ? -16.728 -14.247 -8.248 1.00 88.56 382 HIS A C 1
ATOM 3063 O O . HIS A 1 382 ? -17.455 -14.631 -9.166 1.00 88.56 382 HIS A O 1
ATOM 3069 N N . GLN A 1 383 ? -16.368 -15.041 -7.243 1.00 82.31 383 GLN A N 1
ATOM 3070 C CA . GLN A 1 383 ? -16.888 -16.389 -7.052 1.00 82.31 383 GLN A CA 1
ATOM 3071 C C . GLN A 1 383 ? -17.327 -16.563 -5.600 1.00 82.31 383 GLN A C 1
ATOM 3073 O O . GLN A 1 383 ? -16.557 -16.983 -4.742 1.00 82.31 383 GLN A O 1
ATOM 3078 N N . ASN A 1 384 ? -18.581 -16.210 -5.333 1.00 75.19 384 ASN A N 1
ATOM 3079 C CA . ASN A 1 384 ? -19.164 -16.273 -3.997 1.00 75.19 384 ASN A CA 1
ATOM 3080 C C . ASN A 1 384 ? -19.819 -17.656 -3.756 1.00 75.19 384 ASN A C 1
ATOM 3082 O O . ASN A 1 384 ? -19.182 -18.699 -3.952 1.00 75.19 384 ASN A O 1
ATOM 3086 N N . PHE A 1 385 ? -21.105 -17.696 -3.392 1.00 59.78 385 PHE A N 1
ATOM 3087 C CA . PHE A 1 385 ? -21.907 -18.921 -3.301 1.00 59.78 385 PHE A CA 1
ATOM 3088 C C . PHE A 1 385 ? -22.499 -19.288 -4.668 1.00 59.78 385 PHE A C 1
ATOM 3090 O O . PHE A 1 385 ? -23.664 -19.017 -4.941 1.00 59.78 385 PHE A O 1
ATOM 3097 N N . GLY A 1 386 ? -21.692 -19.881 -5.551 1.00 68.69 386 GLY A N 1
ATOM 3098 C CA . GLY A 1 386 ? -22.172 -20.306 -6.867 1.00 68.69 386 GLY A CA 1
ATOM 3099 C C . GLY A 1 386 ? -21.104 -20.307 -7.963 1.00 68.69 386 GLY A C 1
ATOM 3100 O O . GLY A 1 386 ? -19.904 -20.334 -7.655 1.00 68.69 386 GLY A O 1
ATOM 3101 N N . PRO A 1 387 ? -21.531 -20.327 -9.242 1.00 81.62 387 PRO A N 1
ATOM 3102 C CA . PRO A 1 387 ? -20.629 -20.233 -10.381 1.00 81.62 387 PRO A CA 1
ATOM 3103 C C . PRO A 1 387 ? -19.957 -18.857 -10.444 1.00 81.62 387 PRO A C 1
ATOM 3105 O O . PRO A 1 387 ? -20.387 -17.898 -9.810 1.00 81.62 387 PRO A O 1
ATOM 3108 N N . LEU A 1 388 ? -18.885 -18.776 -11.225 1.00 91.38 388 LEU A N 1
ATOM 3109 C CA . LEU A 1 388 ? -18.197 -17.522 -11.508 1.00 91.38 388 LEU A CA 1
ATOM 3110 C C . LEU A 1 388 ? -19.149 -16.513 -12.172 1.00 91.38 388 LEU A C 1
ATOM 3112 O O . LEU A 1 388 ? -19.822 -16.844 -13.150 1.00 91.38 388 LEU A O 1
ATOM 3116 N N . GLU A 1 389 ? -19.150 -15.274 -11.693 1.00 91.44 389 GLU A N 1
ATOM 3117 C CA . GLU A 1 389 ? -20.016 -14.215 -12.211 1.00 91.44 389 GLU A CA 1
ATOM 3118 C C . GLU A 1 389 ? -19.329 -12.839 -12.215 1.00 91.44 389 GLU A C 1
ATOM 3120 O O . GLU A 1 389 ? -18.218 -12.676 -11.710 1.00 91.44 389 GLU A O 1
ATOM 3125 N N . CYS A 1 390 ? -19.985 -11.848 -12.831 1.00 91.69 390 CYS A N 1
ATOM 3126 C CA . CYS A 1 390 ? -19.565 -10.448 -12.799 1.00 91.69 390 CYS A CA 1
ATOM 3127 C C . CYS A 1 390 ? -20.753 -9.548 -12.439 1.00 91.69 390 CYS A C 1
ATOM 3129 O O . CYS A 1 390 ? -21.546 -9.171 -13.307 1.00 91.69 390 CYS A O 1
ATOM 3131 N N . ASN A 1 391 ? -20.890 -9.250 -11.148 1.00 87.94 391 ASN A N 1
ATOM 3132 C CA . ASN A 1 391 ? -22.017 -8.532 -10.554 1.00 87.94 391 ASN A CA 1
ATOM 3133 C C . ASN A 1 391 ? -21.540 -7.634 -9.399 1.00 87.94 391 ASN A C 1
ATOM 3135 O O . ASN A 1 391 ? -20.342 -7.516 -9.136 1.00 87.94 391 ASN A O 1
ATOM 3139 N N . THR A 1 392 ? -22.478 -6.937 -8.756 1.00 84.25 392 THR A N 1
ATOM 3140 C CA . THR A 1 392 ? -22.194 -6.099 -7.587 1.00 84.25 392 THR A CA 1
ATOM 3141 C C . THR A 1 392 ? -21.915 -6.969 -6.368 1.00 84.25 392 THR A C 1
ATOM 3143 O O . THR A 1 392 ? -22.691 -7.865 -6.042 1.00 84.25 392 THR A O 1
ATOM 3146 N N . ILE A 1 393 ? -20.818 -6.682 -5.674 1.00 77.62 393 ILE A N 1
ATOM 3147 C CA . ILE A 1 393 ? -20.379 -7.398 -4.476 1.00 77.62 393 ILE A CA 1
ATOM 3148 C C . ILE A 1 393 ? -19.693 -6.424 -3.519 1.00 77.62 393 ILE A C 1
ATOM 3150 O O . ILE A 1 393 ? -19.174 -5.388 -3.936 1.00 77.62 393 ILE A O 1
ATOM 3154 N N . LYS A 1 394 ? -19.695 -6.757 -2.228 1.00 55.94 394 LYS A N 1
ATOM 3155 C CA . LYS A 1 394 ? -18.943 -6.016 -1.216 1.00 55.94 394 LYS A CA 1
ATOM 3156 C C . LYS A 1 394 ? -17.441 -6.145 -1.476 1.00 55.94 394 LYS A C 1
ATOM 3158 O O . LYS A 1 394 ? -16.924 -7.251 -1.629 1.00 55.94 394 LYS A O 1
ATOM 3163 N N . GLN A 1 395 ? -16.751 -5.011 -1.545 1.00 51.06 395 GLN A N 1
ATOM 3164 C CA . GLN A 1 395 ? -15.366 -4.927 -2.014 1.00 51.06 395 GLN A CA 1
ATOM 3165 C C . GLN A 1 395 ? -14.376 -5.649 -1.078 1.00 51.06 395 GLN A C 1
ATOM 3167 O O . GLN A 1 395 ? -13.363 -6.197 -1.512 1.00 51.06 395 GLN A O 1
ATOM 3172 N N . GLU A 1 396 ? -14.684 -5.722 0.211 1.00 50.78 396 GLU A N 1
ATOM 3173 C CA . GLU A 1 396 ? -13.848 -6.349 1.231 1.00 50.78 396 GLU A CA 1
ATOM 3174 C C . GLU A 1 396 ? -13.887 -7.890 1.218 1.00 50.78 396 GLU A C 1
ATOM 3176 O O . GLU A 1 396 ? -13.143 -8.538 1.957 1.00 50.78 396 GLU A O 1
ATOM 3181 N N . TRP A 1 397 ? -14.728 -8.500 0.376 1.00 55.88 397 TRP A N 1
ATOM 3182 C CA . TRP A 1 397 ? -14.917 -9.950 0.353 1.00 55.88 397 TRP A CA 1
ATOM 3183 C C . TRP A 1 397 ? -13.809 -10.658 -0.426 1.00 55.88 397 TRP A C 1
ATOM 3185 O O . TRP A 1 397 ? -13.524 -10.337 -1.580 1.00 55.88 397 TRP A O 1
ATOM 3195 N N . LEU A 1 398 ? -13.222 -11.690 0.189 1.00 61.62 398 LEU A N 1
ATOM 3196 C CA . LEU A 1 398 ? -12.151 -12.496 -0.413 1.00 61.62 398 LEU A CA 1
ATOM 3197 C C . LEU A 1 398 ? -12.593 -13.193 -1.711 1.00 61.62 398 LEU A C 1
ATOM 3199 O O . LEU A 1 398 ? -11.771 -13.443 -2.588 1.00 61.62 398 LEU A O 1
ATOM 3203 N N . THR A 1 399 ? -13.892 -13.451 -1.867 1.00 72.75 399 THR A N 1
ATOM 3204 C CA . THR A 1 399 ? -14.498 -14.079 -3.052 1.00 72.75 399 THR A CA 1
ATOM 3205 C C . THR A 1 399 ? -14.390 -13.218 -4.315 1.00 72.75 399 THR A C 1
ATOM 3207 O O . THR A 1 399 ? -14.468 -13.755 -5.423 1.00 72.75 399 THR A O 1
ATOM 3210 N N . ALA A 1 400 ? -14.181 -11.905 -4.164 1.00 78.81 400 ALA A N 1
ATOM 3211 C CA . ALA A 1 400 ? -13.961 -10.935 -5.241 1.00 78.81 400 ALA A CA 1
ATOM 3212 C C . ALA A 1 400 ? -12.478 -10.569 -5.446 1.00 78.81 400 ALA A C 1
ATOM 3214 O O . ALA A 1 400 ? -12.164 -9.700 -6.261 1.00 78.81 400 ALA A O 1
ATOM 3215 N N . GLN A 1 401 ? -11.566 -11.203 -4.704 1.00 81.44 401 GLN A N 1
ATOM 3216 C CA . GLN A 1 401 ? -10.132 -10.931 -4.768 1.00 81.44 401 GLN A CA 1
ATOM 3217 C C . GLN A 1 401 ? -9.416 -12.030 -5.555 1.00 81.44 401 GLN A C 1
ATOM 3219 O O . GLN A 1 401 ? -9.656 -13.223 -5.351 1.00 81.44 401 GLN A O 1
ATOM 3224 N N . TRP A 1 402 ? -8.511 -11.615 -6.442 1.00 84.56 402 TRP A N 1
ATOM 3225 C CA . TRP A 1 402 ? -7.807 -12.493 -7.372 1.00 84.56 402 TRP A CA 1
ATOM 3226 C C . TRP A 1 402 ? -6.306 -12.242 -7.356 1.00 84.56 402 TRP A C 1
ATOM 3228 O O . TRP A 1 402 ? -5.864 -11.103 -7.436 1.00 84.56 402 TRP A O 1
ATOM 3238 N N . GLU A 1 403 ? -5.519 -13.306 -7.308 1.00 76.81 403 GLU A N 1
ATOM 3239 C CA . GLU A 1 403 ? -4.065 -13.274 -7.360 1.00 76.81 403 GLU A CA 1
ATOM 3240 C C . GLU A 1 403 ? -3.561 -13.533 -8.784 1.00 76.81 403 GLU A C 1
ATOM 3242 O O . GLU A 1 403 ? -3.879 -14.558 -9.390 1.00 76.81 403 GLU A O 1
ATOM 3247 N N . PHE A 1 404 ? -2.772 -12.604 -9.330 1.00 73.88 404 PHE A N 1
ATOM 3248 C CA . PHE A 1 404 ? -2.190 -12.716 -10.673 1.00 73.88 404 PHE A CA 1
ATOM 3249 C C . PHE A 1 404 ? -0.772 -13.290 -10.593 1.00 73.88 404 PHE A C 1
ATOM 3251 O O . PHE A 1 404 ? 0.204 -12.567 -10.363 1.00 73.88 404 PHE A O 1
ATOM 3258 N N . ILE A 1 405 ? -0.667 -14.599 -10.816 1.00 67.88 405 ILE A N 1
ATOM 3259 C CA . ILE A 1 405 ? 0.555 -15.397 -10.682 1.00 67.88 405 ILE A CA 1
ATOM 3260 C C . ILE A 1 405 ? 1.249 -15.492 -12.051 1.00 67.88 405 ILE A C 1
ATOM 3262 O O . ILE A 1 405 ? 0.696 -16.121 -12.956 1.00 67.88 405 ILE A O 1
ATOM 3266 N N . PRO A 1 406 ? 2.438 -14.891 -12.249 1.00 60.00 406 PRO A N 1
ATOM 3267 C CA . PRO A 1 406 ? 3.165 -14.985 -13.514 1.00 60.00 406 PRO A CA 1
ATOM 3268 C C . PRO A 1 406 ? 3.555 -16.432 -13.849 1.00 60.00 406 PRO A C 1
ATOM 3270 O O . PRO A 1 406 ? 4.005 -17.176 -12.981 1.00 60.00 406 PRO A O 1
ATOM 3273 N N . PHE A 1 407 ? 3.415 -16.823 -15.113 1.00 64.75 407 PHE A N 1
ATOM 3274 C CA . PHE A 1 407 ? 3.759 -18.148 -15.626 1.00 64.75 407 PHE A CA 1
ATOM 3275 C C . PHE A 1 407 ? 4.100 -18.066 -17.123 1.00 64.75 407 PHE A C 1
ATOM 3277 O O . PHE A 1 407 ? 3.226 -17.767 -17.932 1.00 64.75 407 PHE A O 1
ATOM 3284 N N . GLU A 1 408 ? 5.359 -18.322 -17.500 1.00 72.62 408 GLU A N 1
ATOM 3285 C CA . GLU A 1 408 ? 5.824 -18.377 -18.906 1.00 72.62 408 GLU A CA 1
ATOM 3286 C C . GLU A 1 408 ? 5.431 -17.165 -19.787 1.00 72.62 408 GLU A C 1
ATOM 3288 O O . GLU A 1 408 ? 5.057 -17.318 -20.948 1.00 72.62 408 GLU A O 1
ATOM 3293 N N . GLY A 1 409 ? 5.473 -15.942 -19.246 1.00 62.34 409 GLY A N 1
ATOM 3294 C CA . GLY A 1 409 ? 5.052 -14.728 -19.973 1.00 62.34 409 GLY A CA 1
ATOM 3295 C C . GLY A 1 409 ? 3.535 -14.479 -19.993 1.00 62.34 409 GLY A C 1
ATOM 3296 O O . GLY A 1 409 ? 3.082 -13.498 -20.577 1.00 62.34 409 GLY A O 1
ATOM 3297 N N . TYR A 1 410 ? 2.762 -15.327 -19.317 1.00 78.50 410 TYR A N 1
ATOM 3298 C CA . TYR A 1 410 ? 1.329 -15.186 -19.056 1.00 78.50 410 TYR A CA 1
ATOM 3299 C C . TYR A 1 410 ? 1.069 -15.082 -17.547 1.00 78.50 410 TYR A C 1
ATOM 3301 O O . TYR A 1 410 ? 1.993 -15.065 -16.734 1.00 78.50 410 TYR A O 1
ATOM 3309 N N . PHE A 1 411 ? -0.202 -15.040 -17.164 1.00 81.06 411 PHE A N 1
ATOM 3310 C CA . PHE A 1 411 ? -0.672 -15.089 -15.788 1.00 81.06 411 PHE A CA 1
ATOM 3311 C C . PHE A 1 411 ? -1.639 -16.252 -15.585 1.00 81.06 411 PHE A C 1
ATOM 3313 O O . PHE A 1 411 ? -2.518 -16.497 -16.411 1.00 81.06 411 PHE A O 1
ATOM 3320 N N . LYS A 1 412 ? -1.518 -16.931 -14.449 1.00 84.44 412 LYS A N 1
ATOM 3321 C CA . LYS A 1 412 ? -2.592 -17.715 -13.840 1.00 84.44 412 LYS A CA 1
ATOM 3322 C C . LYS A 1 412 ? -3.325 -16.792 -12.862 1.00 84.44 412 LYS A C 1
ATOM 3324 O O . LYS A 1 412 ? -2.679 -16.085 -12.095 1.00 84.44 412 LYS A O 1
ATOM 3329 N N . ILE A 1 413 ? -4.655 -16.774 -12.895 1.00 90.81 413 ILE A N 1
ATOM 3330 C CA . ILE A 1 413 ? -5.467 -15.876 -12.058 1.00 90.81 413 ILE A CA 1
ATOM 3331 C C . ILE A 1 413 ? -6.179 -16.729 -11.008 1.00 90.81 413 ILE A C 1
ATOM 3333 O O . ILE A 1 413 ? -7.033 -17.534 -11.372 1.00 90.81 413 ILE A O 1
ATOM 3337 N N . LYS A 1 414 ? -5.808 -16.602 -9.732 1.00 85.81 414 LYS A N 1
ATOM 3338 C CA . LYS A 1 414 ? -6.265 -17.466 -8.630 1.00 85.81 414 LYS A CA 1
ATOM 3339 C C . LYS A 1 414 ? -7.240 -16.732 -7.713 1.00 85.81 414 LYS A C 1
ATOM 3341 O O . LYS A 1 414 ? -6.946 -15.633 -7.269 1.00 85.81 414 LYS A O 1
ATOM 3346 N N . ASN A 1 415 ? -8.385 -17.320 -7.403 1.00 86.06 415 ASN A N 1
ATOM 3347 C CA . ASN A 1 415 ? -9.328 -16.778 -6.435 1.00 86.06 415 ASN A CA 1
ATOM 3348 C C . ASN A 1 415 ? -8.754 -16.889 -5.014 1.00 86.06 415 ASN A C 1
ATOM 3350 O O . ASN A 1 415 ? -8.266 -17.950 -4.622 1.00 86.06 415 ASN A O 1
ATOM 3354 N N . VAL A 1 416 ? -8.824 -15.808 -4.239 1.00 78.50 416 VAL A N 1
ATOM 3355 C CA . VAL A 1 416 ? -8.221 -15.746 -2.897 1.00 78.50 416 VAL A CA 1
ATOM 3356 C C . VAL A 1 416 ? -9.014 -16.540 -1.862 1.00 78.50 416 VAL A C 1
ATOM 3358 O O . VAL A 1 416 ? -8.411 -17.102 -0.952 1.00 78.50 416 VAL A O 1
ATOM 3361 N N . ASP A 1 417 ? -10.341 -16.588 -1.982 1.00 73.88 417 ASP A N 1
ATOM 3362 C CA . ASP A 1 417 ? -11.200 -17.336 -1.057 1.00 73.88 417 ASP A CA 1
ATOM 3363 C C . ASP A 1 417 ? -11.093 -18.846 -1.291 1.00 73.88 417 ASP A C 1
ATOM 3365 O O . ASP A 1 417 ? -10.794 -19.609 -0.375 1.00 73.88 417 ASP A O 1
ATOM 3369 N N . LYS A 1 418 ? -11.283 -19.282 -2.541 1.00 72.12 418 LYS A N 1
ATOM 3370 C CA . LYS A 1 418 ? -11.391 -20.711 -2.878 1.00 72.12 418 LYS A CA 1
ATOM 3371 C C . LYS A 1 418 ? -10.085 -21.368 -3.305 1.00 72.12 418 LYS A C 1
ATOM 3373 O O . LYS A 1 418 ? -10.024 -22.589 -3.397 1.00 72.12 418 LYS A O 1
ATOM 3378 N N . GLY A 1 419 ? -9.056 -20.586 -3.626 1.00 78.69 419 GLY A N 1
ATOM 3379 C CA . GLY A 1 419 ? -7.788 -21.090 -4.161 1.00 78.69 419 GLY A CA 1
ATOM 3380 C C . GLY A 1 419 ? -7.870 -21.666 -5.583 1.00 78.69 419 GLY A C 1
ATOM 3381 O O . GLY A 1 419 ? -6.865 -22.162 -6.090 1.00 78.69 419 GLY A O 1
ATOM 3382 N N . THR A 1 420 ? -9.036 -21.593 -6.228 1.00 87.69 420 THR A N 1
ATOM 3383 C CA . THR A 1 420 ? -9.304 -22.047 -7.599 1.00 87.69 420 THR A CA 1
ATOM 3384 C C . THR A 1 420 ? -8.794 -21.047 -8.633 1.00 87.69 420 THR A C 1
ATOM 3386 O O . THR A 1 420 ? -8.599 -19.874 -8.335 1.00 87.69 420 THR A O 1
ATOM 3389 N N . TYR A 1 421 ? -8.594 -21.472 -9.877 1.00 93.50 421 TYR A N 1
ATOM 3390 C CA . TYR A 1 421 ? -8.035 -20.633 -10.938 1.00 93.50 421 TYR A CA 1
ATOM 3391 C C . TYR A 1 421 ? -9.082 -20.293 -11.985 1.00 93.50 421 TYR A C 1
ATOM 3393 O O . TYR A 1 421 ? -9.981 -21.083 -12.237 1.00 93.50 421 TYR A O 1
ATOM 3401 N N . LEU A 1 422 ? -8.977 -19.122 -12.602 1.00 95.00 422 LEU A N 1
ATOM 3402 C CA . LEU A 1 422 ? -9.793 -18.737 -13.745 1.00 95.00 422 LEU A CA 1
ATOM 3403 C C . LEU A 1 422 ? -9.342 -19.521 -14.986 1.00 95.00 422 LEU A C 1
ATOM 3405 O O . LEU A 1 422 ? -8.178 -19.426 -15.388 1.00 95.00 422 LEU A O 1
ATOM 3409 N N . HIS A 1 423 ? -10.247 -20.268 -15.614 1.00 95.38 423 HIS A N 1
ATOM 3410 C CA . HIS A 1 423 ? -9.957 -21.039 -16.824 1.00 95.38 423 HIS A CA 1
ATOM 3411 C C . HIS A 1 423 ? -11.186 -21.170 -17.729 1.00 95.38 423 HIS A C 1
ATOM 3413 O O . HIS A 1 423 ? -12.300 -20.813 -17.353 1.00 95.38 423 HIS A O 1
ATOM 3419 N N . MET A 1 424 ? -10.985 -21.666 -18.951 1.00 92.75 424 MET A N 1
ATOM 3420 C CA . MET A 1 424 ? -12.082 -21.885 -19.904 1.00 92.75 424 MET A CA 1
ATOM 3421 C C . MET A 1 424 ? -12.022 -23.229 -20.635 1.00 92.75 424 MET A C 1
ATOM 3423 O O . MET A 1 424 ? -12.421 -23.337 -21.794 1.00 92.75 424 MET A O 1
ATOM 3427 N N . GLU A 1 425 ? -11.516 -24.253 -19.950 1.00 90.94 425 GLU A N 1
ATOM 3428 C CA . GLU A 1 425 ? -11.319 -25.610 -20.480 1.00 90.94 425 GLU A CA 1
ATOM 3429 C C . GLU A 1 425 ? -12.584 -26.183 -21.139 1.00 90.94 425 GLU A C 1
ATOM 3431 O O . GLU A 1 425 ? -12.543 -26.667 -22.268 1.00 90.94 425 GLU A O 1
ATOM 3436 N N . LYS A 1 426 ? -13.750 -26.033 -20.497 1.00 85.31 426 LYS A N 1
ATOM 3437 C CA . LYS A 1 426 ? -15.039 -26.530 -21.017 1.00 85.31 426 LYS A CA 1
ATOM 3438 C C . LYS A 1 426 ? -15.718 -25.577 -22.012 1.00 85.31 426 LYS A C 1
ATOM 3440 O O . LYS A 1 426 ? -16.922 -25.670 -22.250 1.00 85.31 426 LYS A O 1
ATOM 3445 N N . GLY A 1 427 ? -14.983 -24.611 -22.562 1.00 78.38 427 GLY A N 1
ATOM 3446 C CA . GLY A 1 427 ? -15.484 -23.616 -23.517 1.00 78.38 427 GLY A CA 1
ATOM 3447 C C . GLY A 1 427 ? -16.315 -22.482 -22.903 1.00 78.38 427 GLY A C 1
ATOM 3448 O O . GLY A 1 427 ? -16.649 -21.527 -23.603 1.00 78.38 427 GLY A O 1
ATOM 3449 N N . LYS A 1 428 ? -16.618 -22.544 -21.602 1.00 87.25 428 LYS A N 1
ATOM 3450 C CA . LYS A 1 428 ? -17.191 -21.443 -20.817 1.00 87.25 428 LYS A CA 1
ATOM 3451 C C . LYS A 1 428 ? -16.166 -20.966 -19.800 1.00 87.25 428 LYS A C 1
ATOM 3453 O O . LYS A 1 428 ? -15.365 -21.762 -19.326 1.00 87.25 428 LYS A O 1
ATOM 3458 N N . ILE A 1 429 ? -16.203 -19.675 -19.483 1.00 93.38 429 ILE A N 1
ATOM 3459 C CA . ILE A 1 429 ? -15.365 -19.113 -18.427 1.00 93.38 429 ILE A CA 1
ATOM 3460 C C . ILE A 1 429 ? -15.839 -19.638 -17.069 1.00 93.38 429 ILE A C 1
ATOM 3462 O O . ILE A 1 429 ? -17.023 -19.555 -16.745 1.00 93.38 429 ILE A O 1
ATOM 3466 N N . GLU A 1 430 ? -14.922 -20.206 -16.300 1.00 93.44 430 GLU A N 1
ATOM 3467 C CA . GLU A 1 430 ? -15.195 -20.797 -14.995 1.00 93.44 430 GLU A CA 1
ATOM 3468 C C . GLU A 1 430 ? -14.007 -20.583 -14.049 1.00 93.44 430 GLU A C 1
ATOM 3470 O O . GLU A 1 430 ? -12.937 -20.117 -14.455 1.00 93.44 430 GLU A O 1
ATOM 3475 N N . SER A 1 431 ? -14.210 -20.886 -12.767 1.00 92.88 431 SER A N 1
ATOM 3476 C CA . SER A 1 431 ? -13.116 -20.964 -11.808 1.00 92.88 431 SER A CA 1
ATOM 3477 C C . SER A 1 431 ? -13.144 -22.296 -11.071 1.00 92.88 431 SER A C 1
ATOM 3479 O O . SER A 1 431 ? -14.151 -22.640 -10.446 1.00 92.88 431 SER A O 1
ATOM 3481 N N . GLY A 1 432 ? -12.040 -23.034 -11.172 1.00 91.12 432 GLY A N 1
ATOM 3482 C CA . GLY A 1 432 ? -11.894 -24.402 -10.684 1.00 91.12 432 GLY A CA 1
ATOM 3483 C C . GLY A 1 432 ? -10.431 -24.828 -10.563 1.00 91.12 432 GLY A C 1
ATOM 3484 O O . GLY A 1 432 ? -9.514 -24.013 -10.699 1.00 91.12 432 GLY A O 1
ATOM 3485 N N . GLU A 1 433 ? -10.210 -26.103 -10.259 1.00 90.12 433 GLU A N 1
ATOM 3486 C CA . GLU A 1 433 ? -8.872 -26.699 -10.277 1.00 90.12 433 GLU A CA 1
ATOM 3487 C C . GLU A 1 433 ? -8.333 -26.775 -11.709 1.00 90.12 433 GLU A C 1
ATOM 3489 O O . GLU A 1 433 ? -9.081 -26.986 -12.664 1.00 90.12 433 GLU A O 1
ATOM 3494 N N . ILE A 1 434 ? -7.022 -26.603 -11.854 1.00 90.69 434 ILE A N 1
ATOM 3495 C CA . ILE A 1 434 ? -6.337 -26.633 -13.148 1.00 90.69 434 ILE A CA 1
ATOM 3496 C C . ILE A 1 434 ? -5.183 -27.627 -13.084 1.00 90.69 434 ILE A C 1
ATOM 3498 O O . ILE A 1 434 ? -4.517 -27.736 -12.056 1.00 90.69 434 ILE A O 1
ATOM 3502 N N . ALA A 1 435 ? -4.927 -28.329 -14.186 1.00 83.81 435 ALA A N 1
ATOM 3503 C CA . ALA A 1 435 ? -3.728 -29.148 -14.319 1.00 83.81 435 ALA A CA 1
ATOM 3504 C C . ALA A 1 435 ? -2.562 -28.331 -14.895 1.00 83.81 435 ALA A C 1
ATOM 3506 O O . ALA A 1 435 ? -2.747 -27.290 -15.542 1.00 83.81 435 ALA A O 1
ATOM 3507 N N . ASP A 1 436 ? -1.342 -28.821 -14.683 1.00 73.00 436 ASP A N 1
ATOM 3508 C CA . ASP A 1 436 ? -0.154 -28.214 -15.269 1.00 73.00 436 ASP A CA 1
ATOM 3509 C C . ASP A 1 436 ? -0.213 -28.231 -16.802 1.00 73.00 436 ASP A C 1
ATOM 3511 O O . ASP A 1 436 ? -0.648 -29.193 -17.433 1.00 73.00 436 ASP A O 1
ATOM 3515 N N . GLY A 1 437 ? 0.197 -27.116 -17.412 1.00 76.62 437 GLY A N 1
ATOM 3516 C CA . GLY A 1 437 ? 0.201 -26.939 -18.866 1.00 76.62 437 GLY A CA 1
ATOM 3517 C C . GLY A 1 437 ? -1.117 -26.469 -19.494 1.00 76.62 437 GLY A C 1
ATOM 3518 O O . GLY A 1 437 ? -1.115 -26.141 -20.679 1.00 76.62 437 GLY A O 1
ATOM 3519 N N . TRP A 1 438 ? -2.225 -26.349 -18.750 1.00 88.31 438 TRP A N 1
ATOM 3520 C CA . TRP A 1 438 ? -3.498 -25.868 -19.311 1.00 88.31 438 TRP A CA 1
ATOM 3521 C C . TRP A 1 438 ? -3.400 -24.433 -19.845 1.00 88.31 438 TRP A C 1
ATOM 3523 O O . TRP A 1 438 ? -3.441 -23.460 -19.090 1.00 88.31 438 TRP A O 1
ATOM 3533 N N . HIS A 1 439 ? -3.333 -24.284 -21.171 1.00 91.38 439 HIS A N 1
ATOM 3534 C CA . HIS A 1 439 ? -3.382 -22.976 -21.833 1.00 91.38 439 HIS A CA 1
ATOM 3535 C C . HIS A 1 439 ? -4.722 -22.262 -21.622 1.00 91.38 439 HIS A C 1
ATOM 3537 O O . HIS A 1 439 ? -4.782 -21.035 -21.685 1.00 91.38 439 HIS A O 1
ATOM 3543 N N . SER A 1 440 ? -5.790 -23.009 -21.331 1.00 93.06 440 SER A N 1
ATOM 3544 C CA . SER A 1 440 ? -7.108 -22.466 -21.002 1.00 93.06 440 SER A CA 1
ATOM 3545 C C . SER A 1 440 ? -7.126 -21.680 -19.685 1.00 93.06 440 SER A C 1
ATOM 3547 O O . SER A 1 440 ? -8.022 -20.859 -19.501 1.00 93.06 440 SER A O 1
ATOM 3549 N N . ALA A 1 441 ? -6.132 -21.884 -18.813 1.00 93.19 441 ALA A N 1
ATOM 3550 C CA . ALA A 1 441 ? -5.943 -21.197 -17.534 1.00 93.19 441 ALA A CA 1
ATOM 3551 C C . ALA A 1 441 ? -4.848 -20.108 -17.565 1.00 93.19 441 ALA A C 1
ATOM 3553 O O . ALA A 1 441 ? -4.447 -19.595 -16.520 1.00 93.19 441 ALA A O 1
ATOM 3554 N N . GLN A 1 442 ? -4.327 -19.784 -18.752 1.00 90.31 442 GLN A N 1
ATOM 3555 C CA . GLN A 1 442 ? -3.223 -18.844 -18.939 1.00 90.31 442 GLN A CA 1
ATOM 3556 C C . GLN A 1 442 ? -3.718 -17.583 -19.648 1.00 90.31 442 GLN A C 1
ATOM 3558 O O . GLN A 1 442 ? -4.382 -17.651 -20.684 1.00 90.31 442 GLN A O 1
ATOM 3563 N N . TRP A 1 443 ? -3.379 -16.428 -19.083 1.00 91.56 443 TRP A N 1
ATOM 3564 C CA . TRP A 1 443 ? -3.965 -15.139 -19.432 1.00 91.56 443 TRP A CA 1
ATOM 3565 C C . TRP A 1 443 ? -2.890 -14.103 -19.746 1.00 91.56 443 TRP A C 1
ATOM 3567 O O . TRP A 1 443 ? -1.922 -13.955 -19.009 1.00 91.56 443 TRP A O 1
ATOM 3577 N N . GLN A 1 444 ? -3.061 -13.364 -20.832 1.00 88.75 444 GLN A N 1
ATOM 3578 C CA . GLN A 1 444 ? -2.223 -12.230 -21.195 1.00 88.75 444 GLN A CA 1
ATOM 3579 C C . GLN A 1 444 ? -2.941 -10.930 -20.829 1.00 88.75 444 GLN A C 1
ATOM 3581 O O . GLN A 1 444 ? -4.144 -10.794 -21.062 1.00 88.75 444 GLN A O 1
ATOM 3586 N N . LEU A 1 445 ? -2.203 -9.976 -20.262 1.00 82.94 445 LEU A N 1
ATOM 3587 C CA . LEU A 1 445 ? -2.706 -8.637 -19.959 1.00 82.94 445 LEU A CA 1
ATOM 3588 C C . LEU A 1 445 ? -2.218 -7.662 -21.027 1.00 82.94 445 LEU A C 1
ATOM 3590 O O . LEU A 1 445 ? -1.016 -7.450 -21.173 1.00 82.94 445 LEU A O 1
ATOM 3594 N N . GLU A 1 446 ? -3.147 -7.070 -21.769 1.00 83.44 446 GLU A N 1
ATOM 3595 C CA . GLU A 1 446 ? -2.857 -6.081 -22.809 1.00 83.44 446 GLU A CA 1
ATOM 3596 C C . GLU A 1 446 ? -3.276 -4.691 -22.313 1.00 83.44 446 GLU A C 1
ATOM 3598 O O . GLU A 1 446 ? -4.452 -4.455 -22.027 1.00 83.44 446 GLU A O 1
ATOM 3603 N N . LYS A 1 447 ? -2.323 -3.759 -22.182 1.00 73.62 447 LYS A N 1
ATOM 3604 C CA . LYS A 1 447 ? -2.613 -2.381 -21.752 1.00 73.62 447 LYS A CA 1
ATOM 3605 C C . LYS A 1 447 ? -3.440 -1.662 -22.816 1.00 73.62 447 LYS A C 1
ATOM 3607 O O . LYS A 1 447 ? -3.079 -1.689 -23.990 1.00 73.62 447 LYS A O 1
ATOM 3612 N N . VAL A 1 448 ? -4.501 -0.968 -22.404 1.00 74.94 448 VAL A N 1
ATOM 3613 C CA . VAL A 1 448 ? -5.261 -0.086 -23.298 1.00 74.94 448 VAL A CA 1
ATOM 3614 C C . VAL A 1 448 ? -4.495 1.241 -23.428 1.00 74.94 448 VAL A C 1
ATOM 3616 O O . VAL A 1 448 ? -4.348 1.947 -22.423 1.00 74.94 448 VAL A O 1
ATOM 3619 N N . PRO A 1 449 ? -3.983 1.602 -24.623 1.00 68.50 449 PRO A N 1
ATOM 3620 C CA . PRO A 1 449 ? -3.131 2.778 -24.797 1.00 68.50 449 PRO A CA 1
ATOM 3621 C C . PRO A 1 449 ? -3.774 4.066 -24.266 1.00 68.50 449 PRO A C 1
ATOM 3623 O O . PRO A 1 449 ? -4.941 4.342 -24.536 1.00 68.50 449 PRO A O 1
ATOM 3626 N N . GLY A 1 450 ? -3.007 4.855 -23.508 1.00 56.44 450 GLY A N 1
ATOM 3627 C CA . GLY A 1 450 ? -3.466 6.129 -22.941 1.00 56.44 450 GLY A CA 1
ATOM 3628 C C . GLY A 1 450 ? -4.452 6.018 -21.770 1.00 56.44 450 GLY A C 1
ATOM 3629 O O . GLY A 1 450 ? -5.043 7.026 -21.401 1.00 56.44 450 GLY A O 1
ATOM 3630 N N . THR A 1 451 ? -4.655 4.828 -21.186 1.00 67.62 451 THR A N 1
ATOM 3631 C CA . THR A 1 451 ? -5.552 4.634 -20.031 1.00 67.62 451 THR A CA 1
ATOM 3632 C C . THR A 1 451 ? -4.948 3.700 -18.972 1.00 67.62 451 THR A C 1
ATOM 3634 O O . THR A 1 451 ? -3.933 3.046 -19.226 1.00 67.62 451 THR A O 1
ATOM 3637 N N . GLN A 1 452 ? -5.587 3.616 -17.798 1.00 60.38 452 GLN A N 1
ATOM 3638 C CA . GLN A 1 452 ? -5.223 2.679 -16.721 1.00 60.38 452 GLN A CA 1
ATOM 3639 C C . GLN A 1 452 ? -5.743 1.248 -16.935 1.00 60.38 452 GLN A C 1
ATOM 3641 O O . GLN A 1 452 ? -5.297 0.315 -16.274 1.00 60.38 452 GLN A O 1
ATOM 3646 N N . PHE A 1 453 ? -6.678 1.066 -17.867 1.00 75.19 453 PHE A N 1
ATOM 3647 C CA . PHE A 1 453 ? -7.374 -0.200 -18.054 1.00 75.19 453 PHE A CA 1
ATOM 3648 C C . PHE A 1 453 ? -6.546 -1.209 -18.851 1.00 75.19 453 PHE A C 1
ATOM 3650 O O . PHE A 1 453 ? -5.702 -0.858 -19.684 1.00 75.19 453 PHE A O 1
ATOM 3657 N N . VAL A 1 454 ? -6.861 -2.485 -18.652 1.00 84.44 454 VAL A N 1
ATOM 3658 C CA . VAL A 1 454 ? -6.285 -3.595 -19.414 1.00 84.44 454 VAL A CA 1
ATOM 3659 C C . VAL A 1 454 ? -7.365 -4.453 -20.057 1.00 84.44 454 VAL A C 1
ATOM 3661 O O . VAL A 1 454 ? -8.523 -4.467 -19.639 1.00 84.44 454 VAL A O 1
ATOM 3664 N N . ARG A 1 455 ? -6.962 -5.223 -21.062 1.00 92.62 455 ARG A N 1
ATOM 3665 C CA . ARG A 1 455 ? -7.741 -6.319 -21.633 1.00 92.62 455 ARG A CA 1
ATOM 3666 C C . ARG A 1 455 ? -7.121 -7.636 -21.185 1.00 92.62 455 ARG A C 1
ATOM 3668 O O . ARG A 1 455 ? -5.904 -7.800 -21.236 1.00 92.62 455 ARG A O 1
ATOM 3675 N N . ILE A 1 456 ? -7.961 -8.567 -20.740 1.00 95.00 456 ILE A N 1
ATOM 3676 C CA . ILE A 1 456 ? -7.529 -9.880 -20.247 1.00 95.00 456 ILE A CA 1
ATOM 3677 C C . ILE A 1 456 ? -7.827 -10.909 -21.334 1.00 95.00 456 ILE A C 1
ATOM 3679 O O . ILE A 1 456 ? -8.993 -11.210 -21.609 1.00 95.00 456 ILE A O 1
ATOM 3683 N N . LYS A 1 457 ? -6.773 -11.419 -21.970 1.00 95.25 457 LYS A N 1
ATOM 3684 C CA . LYS A 1 457 ? -6.845 -12.309 -23.131 1.00 95.25 457 LYS A CA 1
ATOM 3685 C C . LYS A 1 457 ? -6.471 -13.734 -22.759 1.00 95.25 457 LYS A C 1
ATOM 3687 O O . LYS A 1 457 ? -5.467 -13.956 -22.093 1.00 95.25 457 LYS A O 1
ATOM 3692 N N . ASN A 1 458 ? -7.245 -14.711 -23.209 1.00 95.69 458 ASN A N 1
ATOM 3693 C CA . ASN A 1 458 ? -6.937 -16.117 -22.978 1.00 95.69 458 ASN A CA 1
ATOM 3694 C C . ASN A 1 458 ? -5.879 -16.638 -23.966 1.00 95.69 458 ASN A C 1
ATOM 3696 O O . ASN A 1 458 ? -6.022 -16.441 -25.174 1.00 95.69 458 ASN A O 1
ATOM 3700 N N . ARG A 1 459 ? -4.864 -17.371 -23.483 1.00 93.44 459 ARG A N 1
ATOM 3701 C CA . ARG A 1 459 ? -3.810 -17.959 -24.333 1.00 93.44 459 ARG A CA 1
ATOM 3702 C C . ARG A 1 459 ? -4.355 -19.007 -25.304 1.00 93.44 459 ARG A C 1
ATOM 3704 O O . ARG A 1 459 ? -3.900 -19.060 -26.443 1.00 93.44 459 ARG A O 1
ATOM 3711 N N . TRP A 1 460 ? -5.313 -19.839 -24.892 1.00 92.25 460 TRP A N 1
ATOM 3712 C CA . TRP A 1 460 ? -5.811 -20.937 -25.727 1.00 92.25 460 TRP A CA 1
ATOM 3713 C C . TRP A 1 460 ? -6.706 -20.463 -26.871 1.00 92.25 460 TRP A C 1
ATOM 3715 O O . TRP A 1 460 ? -6.473 -20.820 -28.023 1.00 92.25 460 TRP A O 1
ATOM 3725 N N . LYS A 1 461 ? -7.735 -19.667 -26.564 1.00 91.06 461 LYS A N 1
ATOM 3726 C CA . LYS A 1 461 ? -8.735 -19.247 -27.561 1.00 91.06 461 LYS A CA 1
ATOM 3727 C C . LYS A 1 461 ? -8.454 -17.885 -28.191 1.00 91.06 461 LYS A C 1
ATOM 3729 O O . LYS A 1 461 ? -9.134 -17.532 -29.144 1.00 91.06 461 LYS A O 1
ATOM 3734 N N . GLN A 1 462 ? -7.469 -17.135 -27.686 1.00 93.56 462 GLN A N 1
ATOM 3735 C CA . GLN A 1 462 ? -7.134 -15.777 -28.146 1.00 93.56 462 GLN A CA 1
ATOM 3736 C C . GLN A 1 462 ? -8.312 -14.786 -28.051 1.00 93.56 462 GLN A C 1
ATOM 3738 O O . GLN A 1 462 ? -8.345 -13.767 -28.736 1.00 93.56 462 GLN A O 1
ATOM 3743 N N . THR A 1 463 ? -9.263 -15.073 -27.160 1.00 94.50 463 THR A N 1
ATOM 3744 C CA . THR A 1 463 ? -10.465 -14.280 -26.877 1.00 94.50 463 THR A CA 1
ATOM 3745 C C . THR A 1 463 ? -10.316 -13.467 -25.591 1.00 94.50 463 THR A C 1
ATOM 3747 O O . THR A 1 463 ? -9.445 -13.753 -24.768 1.00 94.50 463 THR A O 1
ATOM 3750 N N . TYR A 1 464 ? -11.187 -12.475 -25.383 1.00 96.62 464 TYR A N 1
ATOM 3751 C CA . TYR A 1 464 ? -11.093 -11.524 -24.272 1.00 96.62 464 TYR A CA 1
ATOM 3752 C C . TYR A 1 464 ? -12.251 -11.651 -23.289 1.00 96.62 464 TYR A C 1
ATOM 3754 O O . TYR A 1 464 ? -13.406 -11.815 -23.695 1.00 96.62 464 TYR A O 1
ATOM 3762 N N . LEU A 1 465 ? -11.950 -11.508 -21.995 1.00 96.12 465 LEU A N 1
ATOM 3763 C CA . LEU A 1 465 ? -12.978 -11.357 -20.965 1.00 96.12 465 LEU A CA 1
ATOM 3764 C C . LEU A 1 465 ? -13.798 -10.090 -21.206 1.00 96.12 465 LEU A C 1
ATOM 3766 O O . LEU A 1 465 ? -13.231 -9.014 -21.399 1.00 96.12 465 LEU A O 1
ATOM 3770 N N . ASN A 1 466 ? -15.124 -10.214 -21.185 1.00 95.88 466 ASN A N 1
ATOM 3771 C CA . ASN A 1 466 ? -16.049 -9.099 -21.358 1.00 95.88 466 ASN A CA 1
ATOM 3772 C C . ASN A 1 466 ? -17.441 -9.393 -20.772 1.00 95.88 466 ASN A C 1
ATOM 3774 O O . ASN A 1 466 ? -17.764 -10.537 -20.441 1.00 95.88 466 ASN A O 1
ATOM 3778 N N . ILE A 1 467 ? -18.263 -8.346 -20.686 1.00 94.56 467 ILE A N 1
ATOM 3779 C CA . ILE A 1 467 ? -19.674 -8.411 -20.263 1.00 94.56 467 ILE A CA 1
ATOM 3780 C C . ILE A 1 467 ? -20.641 -7.831 -21.311 1.00 94.56 467 ILE A C 1
ATOM 3782 O O . ILE A 1 467 ? -21.753 -7.436 -20.969 1.00 94.56 467 ILE A O 1
ATOM 3786 N N . GLU A 1 468 ? -20.246 -7.766 -22.588 1.00 92.06 468 GLU A N 1
ATOM 3787 C CA . GLU A 1 468 ? -21.011 -7.085 -23.655 1.00 92.06 468 GLU A CA 1
ATOM 3788 C C . GLU A 1 468 ? -22.460 -7.594 -23.757 1.00 92.06 468 GLU A C 1
ATOM 3790 O O . GLU A 1 468 ? -23.403 -6.823 -23.896 1.00 92.06 468 GLU A O 1
ATOM 3795 N N . SER A 1 469 ? -22.649 -8.910 -23.620 1.00 86.81 469 SER A N 1
ATOM 3796 C CA . SER A 1 469 ? -23.967 -9.560 -23.701 1.00 86.81 469 SER A CA 1
ATOM 3797 C C . SER A 1 469 ? -24.715 -9.674 -22.363 1.00 86.81 469 SER A C 1
ATOM 3799 O O . SER A 1 469 ? -25.712 -10.390 -22.292 1.00 86.81 469 SER A O 1
ATOM 3801 N N . GLY A 1 470 ? -24.219 -9.034 -21.300 1.00 84.88 470 GLY A N 1
ATOM 3802 C CA . GLY A 1 470 ? -24.755 -9.111 -19.937 1.00 84.88 470 GLY A CA 1
ATOM 3803 C C . GLY A 1 470 ? -23.923 -10.009 -19.008 1.00 84.88 470 GLY A C 1
ATOM 3804 O O . GLY A 1 470 ? -23.264 -9.480 -18.113 1.00 84.88 470 GLY A O 1
ATOM 3805 N N . PRO A 1 471 ? -23.927 -11.348 -19.175 1.00 88.38 471 PRO A N 1
ATOM 3806 C CA . PRO A 1 471 ? -23.105 -12.253 -18.371 1.00 88.38 471 PRO A CA 1
ATOM 3807 C C . PRO A 1 471 ? -21.612 -12.153 -18.699 1.00 88.38 471 PRO A C 1
ATOM 3809 O O . PRO A 1 471 ? -21.242 -11.859 -19.839 1.00 88.38 471 PRO A O 1
ATOM 3812 N N . LEU A 1 472 ? -20.768 -12.505 -17.723 1.00 93.94 472 LEU A N 1
ATOM 3813 C CA . LEU A 1 472 ? -19.327 -12.662 -17.923 1.00 93.94 472 LEU A CA 1
ATOM 3814 C C . LEU A 1 472 ? -19.045 -13.758 -18.955 1.00 93.94 472 LEU A C 1
ATOM 3816 O O . LEU A 1 472 ? -19.484 -14.900 -18.807 1.00 93.94 472 LEU A O 1
ATOM 3820 N N . LYS A 1 473 ? -18.296 -13.413 -20.002 1.00 94.12 473 LYS A N 1
ATOM 3821 C CA . LYS A 1 473 ? -17.878 -14.337 -21.061 1.00 94.12 473 LYS A CA 1
ATOM 3822 C C . LYS A 1 473 ? -16.440 -14.058 -21.486 1.00 94.12 473 LYS A C 1
ATOM 3824 O O . LYS A 1 473 ? -15.876 -13.016 -21.170 1.00 94.12 473 LYS A O 1
ATOM 3829 N N . CYS A 1 474 ? -15.866 -14.994 -22.236 1.00 94.44 474 CYS A N 1
ATOM 3830 C CA . CYS A 1 474 ? -14.607 -14.809 -22.948 1.00 94.44 474 CYS A CA 1
ATOM 3831 C C . CYS A 1 474 ? -14.860 -15.031 -24.445 1.00 94.44 474 CYS A C 1
ATOM 3833 O O . CYS A 1 474 ? -15.088 -16.166 -24.859 1.00 94.44 474 CYS A O 1
ATOM 3835 N N . THR A 1 475 ? -14.902 -13.961 -25.243 1.00 94.62 475 THR A N 1
ATOM 3836 C CA . THR A 1 475 ? -15.263 -14.012 -26.676 1.00 94.62 475 THR A CA 1
ATOM 3837 C C . THR A 1 475 ? -14.394 -13.075 -27.509 1.00 94.62 475 THR A C 1
ATOM 3839 O O . THR A 1 475 ? -13.641 -12.261 -26.971 1.00 94.62 475 THR A O 1
ATOM 3842 N N . GLU A 1 476 ? -14.482 -13.188 -28.834 1.00 93.50 476 GLU A N 1
ATOM 3843 C CA . GLU A 1 476 ? -13.938 -12.169 -29.731 1.00 93.50 476 GLU A CA 1
ATOM 3844 C C . GLU A 1 476 ? -14.687 -10.852 -29.517 1.00 93.50 476 GLU A C 1
ATOM 3846 O O . GLU A 1 476 ? -15.919 -10.824 -29.461 1.00 93.50 476 GLU A O 1
ATOM 3851 N N . ILE A 1 477 ? -13.937 -9.768 -29.339 1.00 91.69 477 ILE A N 1
ATOM 3852 C CA . ILE A 1 477 ? -14.489 -8.433 -29.126 1.00 91.69 477 ILE A CA 1
ATOM 3853 C C . ILE A 1 477 ? -13.454 -7.379 -29.537 1.00 91.69 477 ILE A C 1
ATOM 3855 O O . ILE A 1 477 ? -12.248 -7.582 -29.369 1.00 91.69 477 ILE A O 1
ATOM 3859 N N . GLY A 1 478 ? -13.921 -6.272 -30.119 1.00 86.94 478 GLY A N 1
ATOM 3860 C CA . GLY A 1 478 ? -13.058 -5.214 -30.648 1.00 86.94 478 GLY A CA 1
ATOM 3861 C C . GLY A 1 478 ? -12.345 -4.403 -29.562 1.00 86.94 478 GLY A C 1
ATOM 3862 O O . GLY A 1 478 ? -12.830 -4.283 -28.440 1.00 86.94 478 GLY A O 1
ATOM 3863 N N . GLU A 1 479 ? -11.212 -3.795 -29.917 1.00 78.12 479 GLU A N 1
ATOM 3864 C CA . GLU A 1 479 ? -10.360 -3.005 -29.006 1.00 78.12 479 GLU A CA 1
ATOM 3865 C C . GLU A 1 479 ? -11.044 -1.759 -28.418 1.00 78.12 479 GLU A C 1
ATOM 3867 O O . GLU A 1 479 ? -10.606 -1.242 -27.399 1.00 78.12 479 GLU A O 1
ATOM 3872 N N . GLY A 1 480 ? -12.117 -1.262 -29.043 1.00 79.44 480 GLY A N 1
ATOM 3873 C CA . GLY A 1 480 ? -12.893 -0.126 -28.534 1.00 79.44 480 GLY A CA 1
ATOM 3874 C C . GLY A 1 480 ? -13.982 -0.502 -27.522 1.00 79.44 480 GLY A C 1
ATOM 3875 O O . GLY A 1 480 ? -14.611 0.386 -26.949 1.00 79.44 480 GLY A O 1
ATOM 3876 N N . ALA A 1 481 ? -14.244 -1.793 -27.303 1.00 88.06 481 ALA A N 1
ATOM 3877 C CA . ALA A 1 481 ? -15.352 -2.235 -26.464 1.00 88.06 481 ALA A CA 1
ATOM 3878 C C . ALA A 1 481 ? -15.014 -2.087 -24.974 1.00 88.06 481 ALA A C 1
ATOM 3880 O O . ALA A 1 481 ? -14.318 -2.922 -24.389 1.00 88.06 481 ALA A O 1
ATOM 3881 N N . HIS A 1 482 ? -15.565 -1.045 -24.341 1.00 90.38 482 HIS A N 1
ATOM 3882 C CA . HIS A 1 482 ? -15.364 -0.760 -22.916 1.00 90.38 482 HIS A CA 1
ATOM 3883 C C . HIS A 1 482 ? -15.785 -1.916 -21.996 1.00 90.38 482 HIS A C 1
ATOM 3885 O O . HIS A 1 482 ? -15.238 -2.046 -20.906 1.00 90.38 482 HIS A O 1
ATOM 3891 N N . SER A 1 483 ? -16.708 -2.778 -22.430 1.00 91.75 483 SER A N 1
ATOM 3892 C CA . SER A 1 483 ? -17.118 -3.983 -21.698 1.00 91.75 483 SER A CA 1
ATOM 3893 C C . SER A 1 483 ? -15.997 -5.016 -21.536 1.00 91.75 483 SER A C 1
ATOM 3895 O O . SER A 1 483 ? -16.101 -5.879 -20.665 1.00 91.75 483 SER A O 1
ATOM 3897 N N . SER A 1 484 ? -14.940 -4.935 -22.355 1.00 93.38 484 SER A N 1
ATOM 3898 C CA . SER A 1 484 ? -13.734 -5.776 -22.293 1.00 93.38 484 SER A CA 1
ATOM 3899 C C . SER A 1 484 ? -12.548 -5.106 -21.596 1.00 93.38 484 SER A C 1
ATOM 3901 O O . SER A 1 484 ? -11.456 -5.675 -21.544 1.00 93.38 484 SER A O 1
ATOM 3903 N N . HIS A 1 485 ? -12.746 -3.885 -21.095 1.00 91.06 485 HIS A N 1
ATOM 3904 C CA . HIS A 1 485 ? -11.733 -3.117 -20.386 1.00 91.06 485 HIS A CA 1
ATOM 3905 C C . HIS A 1 485 ? -11.940 -3.305 -18.890 1.00 91.06 485 HIS A C 1
ATOM 3907 O O . HIS A 1 485 ? -13.017 -3.029 -18.357 1.00 91.06 485 HIS A O 1
ATOM 3913 N N . TRP A 1 486 ? -10.894 -3.774 -18.230 1.00 89.00 486 TRP A N 1
ATOM 3914 C CA . TRP A 1 486 ? -10.910 -4.091 -16.817 1.00 89.00 486 TRP A CA 1
ATOM 3915 C C . TRP A 1 486 ? -9.990 -3.138 -16.085 1.00 89.00 486 TRP A C 1
ATOM 3917 O O . TRP A 1 486 ? -8.854 -2.903 -16.509 1.00 89.00 486 TRP A O 1
ATOM 3927 N N . ASP A 1 487 ? -10.510 -2.580 -15.004 1.00 82.88 487 ASP A N 1
ATOM 3928 C CA . ASP A 1 487 ? -9.689 -1.946 -14.002 1.00 82.88 487 ASP A CA 1
ATOM 3929 C C . ASP A 1 487 ? -9.166 -3.032 -13.067 1.00 82.88 487 ASP A C 1
ATOM 3931 O O . ASP A 1 487 ? -9.938 -3.798 -12.480 1.00 82.88 487 ASP A O 1
ATOM 3935 N N . LEU A 1 488 ? -7.843 -3.134 -12.997 1.00 71.19 488 LEU A N 1
ATOM 3936 C CA . LEU A 1 488 ? -7.155 -4.023 -12.064 1.00 71.19 488 LEU A CA 1
ATOM 3937 C C . LEU A 1 488 ? -6.663 -3.252 -10.831 1.00 71.19 488 LEU A C 1
ATOM 3939 O O . LEU A 1 488 ? -5.846 -3.781 -10.065 1.00 71.19 488 LEU A O 1
ATOM 3943 N N . ALA A 1 489 ? -7.137 -2.011 -10.650 1.00 54.47 489 ALA A N 1
ATOM 3944 C CA . ALA A 1 489 ? -6.648 -1.082 -9.652 1.00 54.47 489 ALA A CA 1
ATOM 3945 C C . ALA A 1 489 ? -7.765 -0.354 -8.821 1.00 54.47 489 ALA A C 1
ATOM 3947 O O . ALA A 1 489 ? -8.646 0.233 -9.443 1.00 54.47 489 ALA A O 1
ATOM 3948 N N . PRO A 1 490 ? -7.665 -0.256 -7.451 1.00 47.22 490 PRO A N 1
ATOM 3949 C CA . PRO A 1 490 ? -6.719 -1.063 -6.660 1.00 47.22 490 PRO A CA 1
ATOM 3950 C C . PRO A 1 490 ? -6.828 -1.247 -5.104 1.00 47.22 490 PRO A C 1
ATOM 3952 O O . PRO A 1 490 ? -7.486 -0.511 -4.379 1.00 47.22 490 PRO A O 1
ATOM 3955 N N . MET A 1 491 ? -5.944 -2.116 -4.571 1.00 29.12 491 MET A N 1
ATOM 3956 C CA . MET A 1 491 ? -5.124 -1.866 -3.359 1.00 29.12 491 MET A CA 1
ATOM 3957 C C . MET A 1 491 ? -3.878 -0.998 -3.716 1.00 29.12 491 MET A C 1
ATOM 3959 O O . MET A 1 491 ? -2.726 -1.359 -3.511 1.00 29.12 491 MET A O 1
ATOM 3963 N N . LEU A 1 492 ? -4.131 0.162 -4.319 1.00 33.47 492 LEU A N 1
ATOM 3964 C CA . LEU A 1 492 ? -3.212 1.193 -4.857 1.00 33.47 492 LEU A CA 1
ATOM 3965 C C . LEU A 1 492 ? -3.862 2.559 -4.562 1.00 33.47 492 LEU A C 1
ATOM 3967 O O . LEU A 1 492 ? -3.797 3.472 -5.368 1.00 33.47 492 LEU A O 1
ATOM 3971 N N . ASP A 1 493 ? -4.434 2.701 -3.367 1.00 27.70 493 ASP A N 1
ATOM 3972 C CA . ASP A 1 493 ? -4.247 3.938 -2.597 1.00 27.70 493 ASP A CA 1
ATOM 3973 C C . ASP A 1 493 ? -2.930 3.876 -1.798 1.00 27.70 493 ASP A C 1
ATOM 3975 O O . ASP A 1 493 ? -2.730 4.522 -0.774 1.00 27.70 493 ASP A O 1
ATOM 3979 N N . ASN A 1 494 ? -1.965 3.105 -2.302 1.00 29.70 494 ASN A N 1
ATOM 3980 C CA . ASN A 1 494 ? -0.563 3.433 -2.144 1.00 29.70 494 ASN A CA 1
ATOM 3981 C C . ASN A 1 494 ? 0.204 3.104 -3.432 1.00 29.70 494 ASN A C 1
ATOM 3983 O O . ASN A 1 494 ? 0.746 2.012 -3.600 1.00 29.70 494 ASN A O 1
ATOM 3987 N N . VAL A 1 495 ? 0.325 4.156 -4.246 1.00 27.86 495 VAL A N 1
ATOM 3988 C CA . VAL A 1 495 ? 1.370 4.428 -5.244 1.00 27.86 495 VAL A CA 1
ATOM 3989 C C . VAL A 1 495 ? 1.115 3.872 -6.645 1.00 27.86 495 VAL A C 1
ATOM 3991 O O . VAL A 1 495 ? 1.127 2.666 -6.864 1.00 27.86 495 VAL A O 1
ATOM 3994 N N . ASP A 1 496 ? 0.961 4.801 -7.590 1.00 25.38 496 ASP A N 1
ATOM 3995 C CA . ASP A 1 496 ? 1.075 4.635 -9.037 1.00 25.38 496 ASP A CA 1
ATOM 3996 C C . ASP A 1 496 ? 2.057 3.532 -9.471 1.00 25.38 496 ASP A C 1
ATOM 3998 O O . ASP A 1 496 ? 3.180 3.419 -8.981 1.00 25.38 496 ASP A O 1
ATOM 4002 N N . TRP A 1 497 ? 1.644 2.728 -10.454 1.00 26.55 497 TRP A N 1
ATOM 4003 C CA . TRP A 1 497 ? 2.429 1.643 -11.057 1.00 26.55 497 TRP A CA 1
ATOM 4004 C C . TRP A 1 497 ? 3.475 2.153 -12.073 1.00 26.55 497 TRP A C 1
ATOM 4006 O O . TRP A 1 497 ? 3.597 1.673 -13.202 1.00 26.55 497 TRP A O 1
ATOM 4016 N N . HIS A 1 498 ? 4.308 3.087 -11.637 1.00 24.84 498 HIS A N 1
ATOM 4017 C CA . HIS A 1 498 ? 5.648 3.265 -12.174 1.00 24.84 498 HIS A CA 1
ATOM 4018 C C . HIS A 1 498 ? 6.631 3.095 -11.003 1.00 24.84 498 HIS A C 1
ATOM 4020 O O . HIS A 1 498 ? 6.408 3.616 -9.921 1.00 24.84 498 HIS A O 1
ATOM 4026 N N . SER A 1 499 ? 7.649 2.252 -11.218 1.00 27.48 499 SER A N 1
ATOM 4027 C CA . SER A 1 499 ? 8.856 2.074 -10.388 1.00 27.48 499 SER A CA 1
ATOM 4028 C C . SER A 1 499 ? 8.713 1.610 -8.916 1.00 27.48 499 SER A C 1
ATOM 4030 O O . SER A 1 499 ? 8.154 2.233 -8.018 1.00 27.48 499 SER A O 1
ATOM 4032 N N . THR A 1 500 ? 9.424 0.524 -8.585 1.00 27.78 500 THR A N 1
ATOM 4033 C CA . THR A 1 500 ? 10.078 0.439 -7.264 1.00 27.78 500 THR A CA 1
ATOM 4034 C C . THR A 1 500 ? 11.204 1.466 -7.249 1.00 27.78 500 THR A C 1
ATOM 4036 O O . THR A 1 500 ? 12.338 1.193 -7.656 1.00 27.78 500 THR A O 1
ATOM 4039 N N . GLY A 1 501 ? 10.800 2.655 -6.824 1.00 34.88 501 GLY A N 1
ATOM 4040 C CA . GLY A 1 501 ? 11.491 3.925 -6.935 1.00 34.88 501 GLY A CA 1
ATOM 4041 C C . GLY A 1 501 ? 10.464 4.972 -7.329 1.00 34.88 501 GLY A C 1
ATOM 4042 O O . GLY A 1 501 ? 10.546 5.438 -8.434 1.00 34.88 501 GLY A O 1
ATOM 4043 N N . ASP A 1 502 ? 9.394 5.184 -6.550 1.00 35.41 502 ASP A N 1
ATOM 4044 C CA . ASP A 1 502 ? 8.878 6.555 -6.471 1.00 35.41 502 ASP A CA 1
ATOM 4045 C C . ASP A 1 502 ? 8.177 6.909 -5.149 1.00 35.41 502 ASP A C 1
ATOM 4047 O O . ASP A 1 502 ? 7.007 7.270 -5.034 1.00 35.41 502 ASP A O 1
ATOM 4051 N N . TRP A 1 503 ? 8.960 6.937 -4.083 1.00 34.09 503 TRP A N 1
ATOM 4052 C CA . TRP A 1 503 ? 9.066 8.244 -3.448 1.00 34.09 503 TRP A CA 1
ATOM 4053 C C . TRP A 1 503 ? 10.518 8.656 -3.634 1.00 34.09 503 TRP A C 1
ATOM 4055 O O . TRP A 1 503 ? 11.357 8.540 -2.752 1.00 34.09 503 TRP A O 1
ATOM 4065 N N . ASN A 1 504 ? 10.828 9.006 -4.876 1.00 42.78 504 ASN A N 1
ATOM 4066 C CA . ASN A 1 504 ? 12.015 9.745 -5.208 1.00 42.78 504 ASN A CA 1
ATOM 4067 C C . ASN A 1 504 ? 11.531 11.172 -5.457 1.00 42.78 504 ASN A C 1
ATOM 4069 O O . ASN A 1 504 ? 10.974 11.468 -6.513 1.00 42.78 504 ASN A O 1
ATOM 4073 N N . PRO A 1 505 ? 11.669 12.086 -4.489 1.00 35.97 505 PRO A N 1
ATOM 4074 C CA . PRO A 1 505 ? 11.279 13.468 -4.722 1.00 35.97 505 PRO A CA 1
ATOM 4075 C C . PRO A 1 505 ? 12.028 14.115 -5.910 1.00 35.97 505 PRO A C 1
ATOM 4077 O O . PRO A 1 505 ? 11.577 15.155 -6.384 1.00 35.97 505 PRO A O 1
ATOM 4080 N N . ALA A 1 506 ? 13.094 13.494 -6.439 1.00 38.34 506 ALA A N 1
ATOM 4081 C CA . ALA A 1 506 ? 13.749 13.897 -7.681 1.00 38.34 506 ALA A CA 1
ATOM 4082 C C . ALA A 1 506 ? 13.043 13.462 -8.972 1.00 38.34 506 ALA A C 1
ATOM 4084 O O . ALA A 1 506 ? 13.173 14.152 -9.980 1.00 38.34 506 ALA A O 1
ATOM 4085 N N . GLU A 1 507 ? 12.272 12.373 -8.972 1.00 33.44 507 GLU A N 1
ATOM 4086 C CA . GLU A 1 507 ? 11.555 11.890 -10.170 1.00 33.44 507 GLU A CA 1
ATOM 4087 C C . GLU A 1 507 ? 10.375 12.793 -10.536 1.00 33.44 507 GLU A C 1
ATOM 4089 O O . GLU A 1 507 ? 10.040 12.938 -11.710 1.00 33.44 507 GLU A O 1
ATOM 4094 N N . LYS A 1 508 ? 9.824 13.522 -9.555 1.00 42.56 508 LYS A N 1
ATOM 4095 C CA . LYS A 1 508 ? 8.863 14.598 -9.832 1.00 42.56 508 LYS A CA 1
ATOM 4096 C C . LYS A 1 508 ? 9.492 15.796 -10.553 1.00 42.56 508 LYS A C 1
ATOM 4098 O O . LYS A 1 508 ? 8.744 16.598 -11.101 1.00 42.56 508 LYS A O 1
ATOM 4103 N N . ASN A 1 509 ? 10.824 15.950 -10.501 1.00 45.94 509 ASN A N 1
ATOM 4104 C CA . ASN A 1 509 ? 11.593 17.091 -11.019 1.00 45.94 509 ASN A CA 1
ATOM 4105 C C . ASN A 1 509 ? 10.886 18.447 -10.816 1.00 45.94 509 ASN A C 1
ATOM 4107 O O . ASN A 1 509 ? 10.839 19.302 -11.700 1.00 45.94 509 ASN A O 1
ATOM 4111 N N . THR A 1 510 ? 10.267 18.605 -9.647 1.00 56.69 510 THR A N 1
ATOM 4112 C CA . THR A 1 510 ? 9.421 19.744 -9.309 1.00 56.69 510 THR A CA 1
ATOM 4113 C C . THR A 1 510 ? 9.831 20.284 -7.957 1.00 56.69 510 THR A C 1
ATOM 4115 O O . THR A 1 510 ? 10.418 19.580 -7.129 1.00 56.69 510 THR A O 1
ATOM 4118 N N . TYR A 1 511 ? 9.532 21.555 -7.739 1.00 72.12 511 TYR A N 1
ATOM 4119 C CA . TYR A 1 511 ? 9.778 22.163 -6.450 1.00 72.12 511 TYR A CA 1
ATOM 4120 C C . TYR A 1 511 ? 8.816 21.592 -5.402 1.00 72.12 511 TYR A C 1
ATOM 4122 O O . TYR A 1 511 ? 7.739 21.084 -5.702 1.00 72.12 511 TYR A O 1
ATOM 4130 N N . VAL A 1 512 ? 9.205 21.667 -4.141 1.00 80.94 512 VAL A N 1
ATOM 4131 C CA . VAL A 1 512 ? 8.388 21.229 -3.013 1.00 80.94 512 VAL A CA 1
ATOM 4132 C C . VAL A 1 512 ? 8.700 22.092 -1.803 1.00 80.94 512 VAL A C 1
ATOM 4134 O O . VAL A 1 512 ? 9.808 22.622 -1.672 1.00 80.94 512 VAL A O 1
ATOM 4137 N N . ARG A 1 513 ? 7.726 22.252 -0.911 1.00 89.94 513 ARG A N 1
ATOM 4138 C CA . ARG A 1 513 ? 7.921 22.894 0.390 1.00 89.94 513 ARG A CA 1
ATOM 4139 C C . ARG A 1 513 ? 7.970 21.816 1.470 1.00 89.94 513 ARG A C 1
ATOM 4141 O O . ARG A 1 513 ? 7.204 20.860 1.435 1.00 89.94 513 ARG A O 1
ATOM 4148 N N . ILE A 1 514 ? 8.889 21.950 2.423 1.00 94.62 514 ILE A N 1
ATOM 4149 C CA . ILE A 1 514 ? 9.114 20.941 3.469 1.00 94.62 514 ILE A CA 1
ATOM 4150 C C . ILE A 1 514 ? 8.510 21.474 4.768 1.00 94.62 514 ILE A C 1
ATOM 4152 O O . ILE A 1 514 ? 9.112 22.337 5.407 1.00 94.62 514 ILE A O 1
ATOM 4156 N N . LYS A 1 515 ? 7.310 21.009 5.126 1.00 93.94 515 LYS A N 1
ATOM 4157 C CA . LYS A 1 515 ? 6.514 21.518 6.253 1.00 93.94 515 LYS A CA 1
ATOM 4158 C C . LYS A 1 515 ? 6.649 20.625 7.480 1.00 93.94 515 LYS A C 1
ATOM 4160 O O . LYS A 1 515 ? 6.515 19.413 7.386 1.00 93.94 515 LYS A O 1
ATOM 4165 N N . ASN A 1 516 ? 6.893 21.197 8.648 1.00 95.44 516 ASN A N 1
ATOM 4166 C CA . ASN A 1 516 ? 7.039 20.450 9.888 1.00 95.44 516 ASN A CA 1
ATOM 4167 C C . ASN A 1 516 ? 5.680 19.967 10.414 1.00 95.44 516 ASN A C 1
ATOM 4169 O O . ASN A 1 516 ? 4.758 20.768 10.569 1.00 95.44 516 ASN A O 1
ATOM 4173 N N . ARG A 1 517 ? 5.571 18.684 10.777 1.00 91.12 517 ARG A N 1
ATOM 4174 C CA . ARG A 1 517 ? 4.352 18.112 11.372 1.00 91.12 517 ARG A CA 1
ATOM 4175 C C . ARG A 1 517 ? 4.013 18.738 12.727 1.00 91.12 517 ARG A C 1
ATOM 4177 O O . ARG A 1 517 ? 2.839 18.893 13.048 1.00 91.12 517 ARG A O 1
ATOM 4184 N N . TYR A 1 518 ? 5.012 19.072 13.538 1.00 89.69 518 TYR A N 1
ATOM 4185 C CA . TYR A 1 518 ? 4.803 19.549 14.905 1.00 89.69 518 TYR A CA 1
ATOM 4186 C C . TYR A 1 518 ? 4.602 21.067 14.976 1.00 89.69 518 TYR A C 1
ATOM 4188 O O . TYR A 1 518 ? 3.556 21.532 15.414 1.00 89.69 518 TYR A O 1
ATOM 4196 N N . LYS A 1 519 ? 5.577 21.847 14.498 1.00 88.69 519 LYS A N 1
ATOM 4197 C CA . LYS A 1 519 ? 5.578 23.318 14.563 1.00 88.69 519 LYS A CA 1
ATOM 4198 C C . LYS A 1 519 ? 4.847 23.995 13.403 1.00 88.69 519 LYS A C 1
ATOM 4200 O O . LYS A 1 519 ? 4.694 25.211 13.429 1.00 88.69 519 LYS A O 1
ATOM 4205 N N . GLN A 1 520 ? 4.435 23.242 12.378 1.00 87.88 520 GLN A N 1
ATOM 4206 C CA . GLN A 1 520 ? 3.726 23.740 11.187 1.00 87.88 520 GLN A CA 1
ATOM 4207 C C . GLN A 1 520 ? 4.502 24.763 10.326 1.00 87.88 520 GLN A C 1
ATOM 4209 O O . GLN A 1 520 ? 3.957 25.272 9.348 1.00 87.88 520 GLN A O 1
ATOM 4214 N N . GLY A 1 521 ? 5.771 25.046 10.648 1.00 88.06 521 GLY A N 1
ATOM 4215 C CA . GLY A 1 521 ? 6.670 25.881 9.846 1.00 88.06 521 GLY A CA 1
ATOM 4216 C C . GLY A 1 521 ? 7.258 25.140 8.643 1.00 88.06 521 GLY A C 1
ATOM 4217 O O . GLY A 1 521 ? 7.240 23.915 8.594 1.00 88.06 521 GLY A O 1
ATOM 4218 N N . TYR A 1 522 ? 7.792 25.876 7.674 1.00 94.00 522 TYR A N 1
ATOM 4219 C CA . TYR A 1 522 ? 8.434 25.343 6.474 1.00 94.00 522 TYR A CA 1
ATOM 4220 C C . TYR A 1 522 ? 9.927 25.636 6.483 1.00 94.00 522 TYR A C 1
ATOM 4222 O O . TYR A 1 522 ? 10.333 26.721 6.897 1.00 94.00 522 TYR A O 1
ATOM 4230 N N . ILE A 1 523 ? 10.739 24.708 5.976 1.00 96.25 523 ILE A N 1
ATOM 4231 C CA . ILE A 1 523 ? 12.183 24.921 5.824 1.00 96.25 523 ILE A CA 1
ATOM 4232 C C . ILE A 1 523 ? 12.446 25.991 4.754 1.00 96.25 523 ILE A C 1
ATOM 4234 O O . ILE A 1 523 ? 12.008 25.840 3.612 1.00 96.25 523 ILE A O 1
ATOM 4238 N N . HIS A 1 524 ? 13.188 27.048 5.092 1.00 94.06 524 HIS A N 1
ATOM 4239 C CA . HIS A 1 524 ? 13.533 28.139 4.173 1.00 94.06 524 HIS A CA 1
ATOM 4240 C C . HIS A 1 524 ? 14.877 28.810 4.516 1.00 94.06 524 HIS A C 1
ATOM 4242 O O . HIS A 1 524 ? 15.426 28.599 5.598 1.00 94.06 524 HIS A O 1
ATOM 4248 N N . ILE A 1 525 ? 15.405 29.625 3.590 1.00 92.62 525 ILE A N 1
ATOM 4249 C CA . ILE A 1 525 ? 16.699 30.336 3.734 1.00 92.62 525 ILE A CA 1
ATOM 4250 C C . ILE A 1 525 ? 16.603 31.866 3.581 1.00 92.62 525 ILE A C 1
ATOM 4252 O O . ILE A 1 525 ? 17.597 32.530 3.280 1.00 92.62 525 ILE A O 1
ATOM 4256 N N . GLU A 1 526 ? 15.406 32.431 3.759 1.00 84.69 526 GLU A N 1
ATOM 4257 C CA . GLU A 1 526 ? 15.097 33.851 3.493 1.00 84.69 526 GLU A CA 1
ATOM 4258 C C . GLU A 1 526 ? 16.083 34.818 4.170 1.00 84.69 526 GLU A C 1
ATOM 4260 O O . GLU A 1 526 ? 16.630 35.716 3.537 1.00 84.69 526 GLU A O 1
ATOM 4265 N N . GLN A 1 527 ? 16.372 34.589 5.454 1.00 77.25 527 GLN A N 1
ATOM 4266 C CA . GLN A 1 527 ? 17.199 35.475 6.282 1.00 77.25 527 GLN A CA 1
ATOM 4267 C C . GLN A 1 527 ? 18.667 35.026 6.386 1.00 77.25 527 GLN A C 1
ATOM 4269 O O . GLN A 1 527 ? 19.390 35.505 7.256 1.00 77.25 527 GLN A O 1
ATOM 4274 N N . GLY A 1 528 ? 19.120 34.103 5.531 1.00 76.94 528 GLY A N 1
ATOM 4275 C CA . GLY A 1 528 ? 20.480 33.553 5.557 1.00 76.94 528 GLY A CA 1
ATOM 4276 C C . GLY A 1 528 ? 20.544 32.148 6.166 1.00 76.94 528 GLY A C 1
ATOM 4277 O O . GLY A 1 528 ? 20.687 31.198 5.395 1.00 76.94 528 GLY A O 1
ATOM 4278 N N . PRO A 1 529 ? 20.448 31.979 7.502 1.00 85.56 529 PRO A N 1
ATOM 4279 C CA . PRO A 1 529 ? 20.403 30.662 8.135 1.00 85.56 529 PRO A CA 1
ATOM 4280 C C . PRO A 1 529 ? 19.185 29.846 7.694 1.00 85.56 529 PRO A C 1
ATOM 4282 O O . PRO A 1 529 ? 18.129 30.407 7.388 1.00 85.56 529 PRO A O 1
ATOM 4285 N N . VAL A 1 530 ? 19.326 28.520 7.711 1.00 94.00 530 VAL A N 1
ATOM 4286 C CA . VAL A 1 530 ? 18.207 27.604 7.467 1.00 94.00 530 VAL A CA 1
ATOM 4287 C C . VAL A 1 530 ? 17.279 27.649 8.677 1.00 94.00 530 VAL A C 1
ATOM 4289 O O . VAL A 1 530 ? 17.714 27.404 9.798 1.00 94.00 530 VAL A O 1
ATOM 4292 N N . LYS A 1 531 ? 16.006 27.970 8.454 1.00 94.12 531 LYS A N 1
ATOM 4293 C CA . LYS A 1 531 ? 14.986 28.075 9.505 1.00 94.12 531 LYS A CA 1
ATOM 4294 C C . LYS A 1 531 ? 13.743 27.280 9.134 1.00 94.12 531 LYS A C 1
ATOM 4296 O O . LYS A 1 531 ? 13.517 27.006 7.959 1.00 94.12 531 LYS A O 1
ATOM 4301 N N . SER A 1 532 ? 12.926 26.953 10.134 1.00 94.31 532 SER A N 1
ATOM 4302 C CA . SER A 1 532 ? 11.584 26.384 9.967 1.00 94.31 532 SER A CA 1
ATOM 4303 C C . SER A 1 532 ? 10.555 27.322 10.598 1.00 94.31 532 SER A C 1
ATOM 4305 O O . SER A 1 532 ? 10.377 27.332 11.814 1.00 94.31 532 SER A O 1
ATOM 4307 N N . THR A 1 533 ? 9.908 28.162 9.785 1.00 91.31 533 THR A N 1
ATOM 4308 C CA . THR A 1 533 ? 8.902 29.141 10.247 1.00 91.31 533 THR A CA 1
ATOM 4309 C C . THR A 1 533 ? 7.745 29.255 9.256 1.00 91.31 533 THR A C 1
ATOM 4311 O O . THR A 1 533 ? 7.751 28.596 8.217 1.00 91.31 533 THR A O 1
ATOM 4314 N N . ALA A 1 534 ? 6.706 30.030 9.572 1.00 83.44 534 ALA A N 1
ATOM 4315 C CA . ALA A 1 534 ? 5.635 30.286 8.613 1.00 83.44 534 ALA A CA 1
ATOM 4316 C C . ALA A 1 534 ? 6.198 30.989 7.364 1.00 83.44 534 ALA A C 1
ATOM 4318 O O . ALA A 1 534 ? 6.906 31.987 7.470 1.00 83.44 534 ALA A O 1
ATOM 4319 N N . VAL A 1 535 ? 5.861 30.472 6.184 1.00 70.38 535 VAL A N 1
ATOM 4320 C CA . VAL A 1 535 ? 6.248 31.055 4.891 1.00 70.38 535 VAL A CA 1
ATOM 4321 C C . VAL A 1 535 ? 5.001 31.271 4.047 1.00 70.38 535 VAL A C 1
ATOM 4323 O O . VAL A 1 535 ? 4.024 30.528 4.171 1.00 70.38 535 VAL A O 1
ATOM 4326 N N . THR A 1 536 ? 5.025 32.270 3.171 1.00 60.44 536 THR A N 1
ATOM 4327 C CA . THR A 1 536 ? 3.937 32.486 2.215 1.00 60.44 536 THR A CA 1
ATOM 4328 C C . THR A 1 536 ? 3.999 31.441 1.087 1.00 60.44 536 THR A C 1
ATOM 4330 O O . THR A 1 536 ? 5.099 31.091 0.636 1.00 60.44 536 THR A O 1
ATOM 4333 N N . PRO A 1 537 ? 2.850 30.892 0.634 1.00 50.38 537 PRO A N 1
ATOM 4334 C CA . PRO A 1 537 ? 2.806 29.981 -0.513 1.00 50.38 537 PRO A CA 1
ATOM 4335 C C . PRO A 1 537 ? 3.498 30.616 -1.717 1.00 50.38 537 PRO A C 1
ATOM 4337 O O . PRO A 1 537 ? 3.189 31.748 -2.019 1.00 50.38 537 PRO A O 1
ATOM 4340 N N . GLY A 1 538 ? 4.458 29.933 -2.349 1.00 54.22 538 GLY A N 1
ATOM 4341 C CA . GLY A 1 538 ? 5.200 30.442 -3.512 1.00 54.22 538 GLY A CA 1
ATOM 4342 C C . GLY A 1 538 ? 6.514 31.205 -3.231 1.00 54.22 538 GLY A C 1
ATOM 4343 O O . GLY A 1 538 ? 7.241 31.520 -4.172 1.00 54.22 538 GLY A O 1
ATOM 4344 N N . MET A 1 539 ? 6.908 31.406 -1.967 1.00 68.94 539 MET A N 1
ATOM 4345 C CA . MET A 1 539 ? 8.233 31.941 -1.600 1.00 68.94 539 MET A CA 1
ATOM 4346 C C . MET A 1 539 ? 9.376 31.030 -2.104 1.00 68.94 539 MET A C 1
ATOM 4348 O O . MET A 1 539 ? 9.521 29.897 -1.644 1.00 68.94 539 MET A O 1
ATOM 4352 N N . HIS A 1 540 ? 10.220 31.513 -3.029 1.00 77.00 540 HIS A N 1
ATOM 4353 C CA . HIS A 1 540 ? 11.295 30.704 -3.637 1.00 77.00 540 HIS A CA 1
ATOM 4354 C C . HIS A 1 540 ? 12.337 30.202 -2.623 1.00 77.00 540 HIS A C 1
ATOM 4356 O O . HIS A 1 540 ? 12.906 29.129 -2.811 1.00 77.00 540 HIS A O 1
ATOM 4362 N N . SER A 1 541 ? 12.590 30.944 -1.539 1.00 83.81 541 SER A N 1
ATOM 4363 C CA . SER A 1 541 ? 13.542 30.539 -0.496 1.00 83.81 541 SER A CA 1
ATOM 4364 C C . SER A 1 541 ? 13.061 29.343 0.334 1.00 83.81 541 SER A C 1
ATOM 4366 O O . SER A 1 541 ? 13.891 28.692 0.970 1.00 83.81 541 SER A O 1
ATOM 4368 N N . ALA A 1 542 ? 11.762 29.026 0.289 1.00 87.69 542 ALA A N 1
ATOM 4369 C CA . ALA A 1 542 ? 11.127 27.873 0.928 1.00 87.69 542 ALA A CA 1
ATOM 4370 C C . ALA A 1 542 ? 10.852 26.712 -0.046 1.00 87.69 542 ALA A C 1
ATOM 4372 O O . ALA A 1 542 ? 10.204 25.729 0.318 1.00 87.69 542 ALA A O 1
ATOM 4373 N N . GLN A 1 543 ? 11.311 26.836 -1.294 1.00 85.62 543 GLN A N 1
ATOM 4374 C CA . GLN A 1 543 ? 11.125 25.839 -2.338 1.00 85.62 543 GLN A CA 1
ATOM 4375 C C . GLN A 1 543 ? 12.414 25.071 -2.579 1.00 85.62 543 GLN A C 1
ATOM 4377 O O . GLN A 1 543 ? 13.481 25.644 -2.816 1.00 85.62 543 GLN A O 1
ATOM 4382 N N . TRP A 1 544 ? 12.285 23.755 -2.553 1.00 91.06 544 TRP A N 1
ATOM 4383 C CA . TRP A 1 544 ? 13.390 22.821 -2.641 1.00 91.06 544 TRP A CA 1
ATOM 4384 C C . TRP A 1 544 ? 13.145 21.846 -3.778 1.00 91.06 544 TRP A C 1
ATOM 4386 O O . TRP A 1 544 ? 12.003 21.528 -4.085 1.00 91.06 544 TRP A O 1
ATOM 4396 N N . VAL A 1 545 ? 14.209 21.368 -4.402 1.00 81.38 545 VAL A N 1
ATOM 4397 C CA . VAL A 1 545 ? 14.174 20.223 -5.307 1.00 81.38 545 VAL A CA 1
ATOM 4398 C C . VAL A 1 545 ? 15.078 19.156 -4.718 1.00 81.38 545 VAL A C 1
ATOM 4400 O O . VAL A 1 545 ? 16.167 19.450 -4.217 1.00 81.38 545 VAL A O 1
ATOM 4403 N N . PHE A 1 546 ? 14.609 17.919 -4.723 1.00 81.56 546 PHE A N 1
ATOM 4404 C CA . PHE A 1 546 ? 15.446 16.791 -4.363 1.00 81.56 546 PHE A CA 1
ATOM 4405 C C . PHE A 1 546 ? 16.116 16.317 -5.649 1.00 81.56 546 PHE A C 1
ATOM 4407 O O . PHE A 1 546 ? 15.447 16.155 -6.658 1.00 81.56 546 PHE A O 1
ATOM 4414 N N . GLU A 1 547 ? 17.429 16.148 -5.644 1.00 72.56 547 GLU A N 1
ATOM 4415 C CA . GLU A 1 547 ? 18.212 15.679 -6.788 1.00 72.56 547 GLU A CA 1
ATOM 4416 C C . GLU A 1 547 ? 18.843 14.319 -6.432 1.00 72.56 547 GLU A C 1
ATOM 4418 O O . GLU A 1 547 ? 19.191 14.100 -5.264 1.00 72.56 547 GLU A O 1
ATOM 4423 N N . PRO A 1 548 ? 19.026 13.396 -7.392 1.00 59.00 548 PRO A N 1
ATOM 4424 C CA . PRO A 1 548 ? 19.706 12.131 -7.133 1.00 59.00 548 PRO A CA 1
ATOM 4425 C C . PRO A 1 548 ? 21.183 12.363 -6.774 1.00 59.00 548 PRO A C 1
ATOM 4427 O O . PRO A 1 548 ? 21.834 13.261 -7.315 1.00 59.00 548 PRO A O 1
ATOM 4430 N N . CYS A 1 549 ? 21.734 11.541 -5.881 1.00 63.34 549 CYS A N 1
ATOM 4431 C CA . CYS A 1 549 ? 23.171 11.512 -5.587 1.00 63.34 549 CYS A CA 1
ATOM 4432 C C . CYS A 1 549 ? 23.940 10.560 -6.522 1.00 63.34 549 CYS A C 1
ATOM 4434 O O . CYS A 1 549 ? 23.353 9.736 -7.218 1.00 63.34 549 CYS A O 1
ATOM 4436 N N . ILE A 1 550 ? 25.283 10.614 -6.466 1.00 50.44 550 ILE A N 1
ATOM 4437 C CA . ILE A 1 550 ? 26.163 9.576 -7.050 1.00 50.44 550 ILE A CA 1
ATOM 4438 C C . ILE A 1 550 ? 25.826 8.188 -6.491 1.00 50.44 550 ILE A C 1
ATOM 4440 O O . ILE A 1 550 ? 25.865 7.198 -7.215 1.00 50.44 550 ILE A O 1
ATOM 4444 N N . ASP A 1 551 ? 25.512 8.116 -5.196 1.00 55.59 551 ASP A N 1
ATOM 4445 C CA . ASP A 1 551 ? 24.921 6.925 -4.597 1.00 55.59 551 ASP A CA 1
ATOM 4446 C C . ASP A 1 551 ? 23.398 6.998 -4.785 1.00 55.59 551 ASP A C 1
ATOM 4448 O O . ASP A 1 551 ? 22.766 7.859 -4.165 1.00 55.59 551 ASP A O 1
ATOM 4452 N N . PRO A 1 552 ? 22.798 6.116 -5.601 1.00 51.78 552 PRO A N 1
ATOM 4453 C CA . PRO A 1 552 ? 21.381 6.188 -5.955 1.00 51.78 552 PRO A CA 1
ATOM 4454 C C . PRO A 1 552 ? 20.441 5.913 -4.771 1.00 51.78 552 PRO A C 1
ATOM 4456 O O . PRO A 1 552 ? 19.229 6.029 -4.917 1.00 51.78 552 PRO A O 1
ATOM 4459 N N . SER A 1 553 ? 20.983 5.553 -3.603 1.00 57.88 553 SER A N 1
ATOM 4460 C CA . SER A 1 553 ? 20.222 5.331 -2.369 1.00 57.88 553 SER A CA 1
ATOM 4461 C C . SER A 1 553 ? 19.949 6.620 -1.575 1.00 57.88 553 SER A C 1
ATOM 4463 O O . SER A 1 553 ? 19.279 6.555 -0.548 1.00 57.88 553 SER A O 1
ATOM 4465 N N . TYR A 1 554 ? 20.487 7.774 -1.999 1.00 71.62 554 TYR A N 1
ATOM 4466 C CA . TYR A 1 554 ? 20.408 9.047 -1.269 1.00 71.62 554 TYR A CA 1
ATOM 4467 C C . TYR A 1 554 ? 20.060 10.231 -2.185 1.00 71.62 554 TYR A C 1
ATOM 4469 O O . TYR A 1 554 ? 20.283 10.196 -3.395 1.00 71.62 554 TYR A O 1
ATOM 4477 N N . PHE A 1 555 ? 19.598 11.323 -1.573 1.00 82.69 555 PHE A N 1
ATOM 4478 C CA . PHE A 1 555 ? 19.229 12.575 -2.238 1.00 82.69 555 PHE A CA 1
ATOM 4479 C C . PHE A 1 555 ? 20.112 13.747 -1.819 1.00 82.69 555 PHE A C 1
ATOM 4481 O O . PHE A 1 555 ? 20.587 13.810 -0.683 1.00 82.69 555 PHE A O 1
ATOM 4488 N N . ARG A 1 556 ? 20.255 14.727 -2.711 1.00 88.75 556 ARG A N 1
ATOM 4489 C CA . ARG A 1 556 ? 20.668 16.092 -2.369 1.00 88.75 556 ARG A CA 1
ATOM 4490 C C . ARG A 1 556 ? 19.429 16.975 -2.342 1.00 88.75 556 ARG A C 1
ATOM 4492 O O . ARG A 1 556 ? 18.559 16.821 -3.187 1.00 88.75 556 ARG A O 1
ATOM 4499 N N . ILE A 1 557 ? 19.344 17.916 -1.408 1.00 95.12 557 ILE A N 1
ATOM 4500 C CA . ILE A 1 557 ? 18.191 18.823 -1.302 1.00 95.12 557 ILE A CA 1
ATOM 4501 C C . ILE A 1 557 ? 18.664 20.228 -1.660 1.00 95.12 557 ILE A C 1
ATOM 4503 O O . ILE A 1 557 ? 19.435 20.825 -0.908 1.00 95.12 557 ILE A O 1
ATOM 4507 N N . LYS A 1 558 ? 18.244 20.734 -2.819 1.00 89.75 558 LYS A N 1
ATOM 4508 C CA . LYS A 1 558 ? 18.702 21.997 -3.404 1.00 89.75 558 LYS A CA 1
ATOM 4509 C C . LYS A 1 558 ? 17.639 23.074 -3.305 1.00 89.75 558 LYS A C 1
ATOM 4511 O O . LYS A 1 558 ? 16.476 22.839 -3.611 1.00 89.75 558 LYS A O 1
ATOM 4516 N N . ASN A 1 559 ? 18.041 24.275 -2.921 1.00 92.06 559 ASN A N 1
ATOM 4517 C CA . ASN A 1 559 ? 17.154 25.422 -2.825 1.00 92.06 559 ASN A CA 1
ATOM 4518 C C . ASN A 1 559 ? 16.910 26.077 -4.194 1.00 92.06 559 ASN A C 1
ATOM 4520 O O . ASN A 1 559 ? 17.862 26.308 -4.944 1.00 92.06 559 ASN A O 1
ATOM 4524 N N . ARG A 1 560 ? 15.662 26.464 -4.492 1.00 85.56 560 ARG A N 1
ATOM 4525 C CA . ARG A 1 560 ? 15.306 27.182 -5.729 1.00 85.56 560 ARG A CA 1
ATOM 4526 C C . ARG A 1 560 ? 15.945 28.568 -5.822 1.00 85.56 560 ARG A C 1
ATOM 4528 O O . ARG A 1 560 ? 16.365 28.961 -6.903 1.00 85.56 560 ARG A O 1
ATOM 4535 N N . TRP A 1 561 ? 15.991 29.322 -4.723 1.00 81.62 561 TRP A N 1
ATOM 4536 C CA . TRP A 1 561 ? 16.380 30.735 -4.739 1.00 81.62 561 TRP A CA 1
ATOM 4537 C C . TRP A 1 561 ? 17.877 30.946 -4.971 1.00 81.62 561 TRP A C 1
ATOM 4539 O O . TRP A 1 561 ? 18.252 31.739 -5.830 1.00 81.62 561 TRP A O 1
ATOM 4549 N N . LYS A 1 562 ? 18.733 30.241 -4.219 1.00 82.25 562 LYS A N 1
ATOM 4550 C CA . LYS A 1 562 ? 20.198 30.421 -4.283 1.00 82.25 562 LYS A CA 1
ATOM 4551 C C . LYS A 1 562 ? 20.952 29.251 -4.922 1.00 82.25 562 LYS A C 1
ATOM 4553 O O . LYS A 1 562 ? 22.169 29.325 -5.053 1.00 82.25 562 LYS A O 1
ATOM 4558 N N . GLY A 1 563 ? 20.271 28.158 -5.279 1.00 81.00 563 GLY A N 1
ATOM 4559 C CA . GLY A 1 563 ? 20.912 26.953 -5.823 1.00 81.00 563 GLY A CA 1
ATOM 4560 C C . GLY A 1 563 ? 21.828 26.216 -4.834 1.00 81.00 563 GLY A C 1
ATOM 4561 O O . GLY A 1 563 ? 22.595 25.350 -5.248 1.00 81.00 563 GLY A O 1
ATOM 4562 N N . THR A 1 564 ? 21.774 26.567 -3.546 1.00 92.31 564 THR A N 1
ATOM 4563 C CA . THR A 1 564 ? 22.563 25.964 -2.463 1.00 92.31 564 THR A CA 1
ATOM 4564 C C . THR A 1 564 ? 21.934 24.664 -1.965 1.00 92.31 564 THR A C 1
ATOM 4566 O O . THR A 1 564 ? 20.754 24.413 -2.204 1.00 92.31 564 THR A O 1
ATOM 4569 N N . TYR A 1 565 ? 22.709 23.830 -1.266 1.00 96.00 565 TYR A N 1
ATOM 4570 C CA . TYR A 1 565 ? 22.268 22.506 -0.814 1.00 96.00 565 TYR A CA 1
ATOM 4571 C C . TYR A 1 565 ? 22.203 22.420 0.707 1.00 96.00 565 TYR A C 1
ATOM 4573 O O . TYR A 1 565 ? 23.085 22.957 1.370 1.00 96.00 565 TYR A O 1
ATOM 4581 N N . LEU A 1 566 ? 21.215 21.703 1.252 1.00 97.25 566 LEU A N 1
ATOM 4582 C CA . LEU A 1 566 ? 21.201 21.358 2.678 1.00 97.25 566 LEU A CA 1
ATOM 4583 C C . LEU A 1 566 ? 22.331 20.375 3.010 1.00 97.25 566 LEU A C 1
ATOM 4585 O O . LEU A 1 566 ? 22.462 19.339 2.351 1.00 97.25 566 LEU A O 1
ATOM 4589 N N . HIS A 1 567 ? 23.110 20.672 4.050 1.00 96.56 567 HIS A N 1
ATOM 4590 C CA . HIS A 1 567 ? 24.179 19.805 4.552 1.00 96.56 567 HIS A CA 1
ATOM 4591 C C . HIS A 1 567 ? 24.466 20.010 6.044 1.00 96.56 567 HIS A C 1
ATOM 4593 O O . HIS A 1 567 ? 23.922 20.913 6.677 1.00 96.56 567 HIS A O 1
ATOM 4599 N N . VAL A 1 568 ? 25.338 19.152 6.587 1.00 95.75 568 VAL A N 1
ATOM 4600 C CA . VAL A 1 568 ? 25.845 19.216 7.973 1.00 95.75 568 VAL A CA 1
ATOM 4601 C C . VAL A 1 568 ? 27.377 19.242 8.068 1.00 95.75 568 VAL A C 1
ATOM 4603 O O . VAL A 1 568 ? 27.941 18.827 9.077 1.00 95.75 568 VAL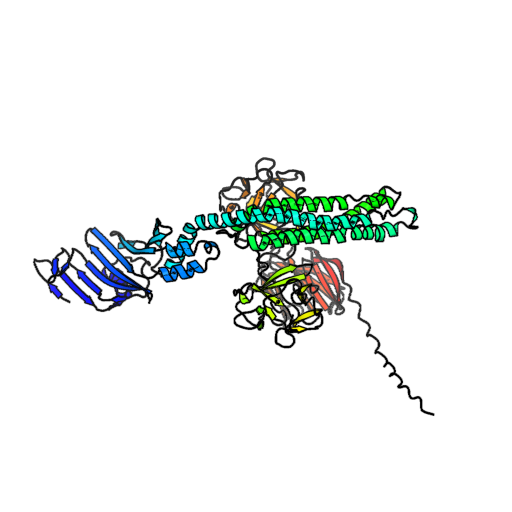 A O 1
ATOM 4606 N N . GLU A 1 569 ? 28.060 19.694 7.011 1.00 93.56 569 GLU A N 1
ATOM 4607 C CA . GLU A 1 569 ? 29.534 19.739 6.914 1.00 93.56 569 GLU A CA 1
ATOM 4608 C C . GLU A 1 569 ? 30.203 20.338 8.163 1.00 93.56 569 GLU A C 1
ATOM 4610 O O . GLU A 1 569 ? 31.120 19.735 8.715 1.00 93.56 569 GLU A O 1
ATOM 4615 N N . HIS A 1 570 ? 29.692 21.465 8.674 1.00 90.88 570 HIS A N 1
ATOM 4616 C CA . HIS A 1 570 ? 30.247 22.129 9.860 1.00 90.88 570 HIS A CA 1
ATOM 4617 C C . HIS A 1 570 ? 29.553 21.741 11.179 1.00 90.88 570 HIS A C 1
ATOM 4619 O O . HIS A 1 570 ? 29.554 22.512 12.137 1.00 90.88 570 HIS A O 1
ATOM 4625 N N . GLY A 1 571 ? 28.927 20.561 11.242 1.00 86.00 571 GLY A N 1
ATOM 4626 C CA . GLY A 1 571 ? 28.307 20.028 12.462 1.00 86.00 571 GLY A CA 1
ATOM 4627 C C . GLY A 1 571 ? 26.953 20.640 12.835 1.00 86.00 571 GLY A C 1
ATOM 4628 O O . GLY A 1 571 ? 26.406 20.295 13.877 1.00 86.00 571 GLY A O 1
ATOM 4629 N N . LYS A 1 572 ? 26.392 21.508 11.986 1.00 90.94 572 LYS A N 1
ATOM 4630 C CA . LYS A 1 572 ? 25.046 22.088 12.117 1.00 90.94 572 LYS A CA 1
ATOM 4631 C C . LYS A 1 572 ? 24.321 22.054 10.776 1.00 90.94 572 LYS A C 1
ATOM 4633 O O . LYS A 1 572 ? 24.973 22.010 9.736 1.00 90.94 572 LYS A O 1
ATOM 4638 N N . LEU A 1 573 ? 22.990 22.107 10.795 1.00 95.81 573 LEU A N 1
ATOM 4639 C CA . LEU A 1 573 ? 22.206 22.184 9.565 1.00 95.81 573 LEU A CA 1
ATOM 4640 C C . LEU A 1 573 ? 22.395 23.551 8.896 1.00 95.81 573 LEU A C 1
ATOM 4642 O O . LEU A 1 573 ? 22.141 24.595 9.496 1.00 95.81 573 LEU A O 1
ATOM 4646 N N . GLU A 1 574 ? 22.827 23.547 7.641 1.00 95.31 574 GLU A N 1
ATOM 4647 C CA . GLU A 1 574 ? 23.103 24.763 6.878 1.00 95.31 574 GLU A CA 1
ATOM 4648 C C . GLU A 1 574 ? 22.814 24.573 5.379 1.00 95.31 574 GLU A C 1
ATOM 4650 O O . GLU A 1 574 ? 22.592 23.453 4.915 1.00 95.31 574 GLU A O 1
ATOM 4655 N N . ALA A 1 575 ? 22.788 25.679 4.625 1.00 95.94 575 ALA A N 1
ATOM 4656 C CA . ALA A 1 575 ? 22.578 25.674 3.179 1.00 95.94 575 ALA A CA 1
ATOM 4657 C C . ALA A 1 575 ? 23.635 26.518 2.460 1.00 95.94 575 ALA A C 1
ATOM 4659 O O . ALA A 1 575 ? 23.571 27.748 2.477 1.00 95.94 575 ALA A O 1
ATOM 4660 N N . SER A 1 576 ? 24.587 25.872 1.787 1.00 95.00 576 SER A N 1
ATOM 4661 C CA . SER A 1 576 ? 25.648 26.557 1.037 1.00 95.00 576 SER A CA 1
ATOM 4662 C C . SER A 1 576 ? 26.086 25.757 -0.206 1.00 95.00 576 SER A C 1
ATOM 4664 O O . SER A 1 576 ? 25.570 24.655 -0.439 1.00 95.00 576 SER A O 1
ATOM 4666 N N . PRO A 1 577 ? 26.952 26.303 -1.082 1.00 93.19 577 PRO A N 1
ATOM 4667 C CA . PRO A 1 577 ? 27.577 25.521 -2.144 1.00 93.19 577 PRO A CA 1
ATOM 4668 C C . PRO A 1 577 ? 28.449 24.409 -1.548 1.00 93.19 577 PRO A C 1
ATOM 4670 O O . PRO A 1 577 ? 29.314 24.672 -0.721 1.00 93.19 577 PRO A O 1
ATOM 4673 N N . ILE A 1 578 ? 28.248 23.167 -1.988 1.00 91.75 578 ILE A N 1
ATOM 4674 C CA . ILE A 1 578 ? 28.999 22.012 -1.483 1.00 91.75 578 ILE A CA 1
ATOM 4675 C C . ILE A 1 578 ? 29.241 20.984 -2.589 1.00 91.75 578 ILE A C 1
ATOM 4677 O O . ILE A 1 578 ? 28.431 20.849 -3.518 1.00 91.75 578 ILE A O 1
ATOM 4681 N N . SER A 1 579 ? 30.357 20.255 -2.483 1.00 85.88 579 SER A N 1
ATOM 4682 C CA . SER A 1 579 ? 30.728 19.194 -3.425 1.00 85.88 579 SER A CA 1
ATOM 4683 C C . SER A 1 579 ? 29.618 18.151 -3.566 1.00 85.88 579 SER A C 1
ATOM 4685 O O . SER A 1 579 ? 28.974 17.760 -2.594 1.00 85.88 579 SER A O 1
ATOM 4687 N N . HIS A 1 580 ? 29.427 17.648 -4.785 1.00 75.81 580 HIS A N 1
ATOM 4688 C CA . HIS A 1 580 ? 28.449 16.602 -5.078 1.00 75.81 580 HIS A CA 1
ATOM 4689 C C . HIS A 1 580 ? 28.835 15.223 -4.504 1.00 75.81 580 HIS A C 1
ATOM 4691 O O . HIS A 1 580 ? 27.984 14.342 -4.417 1.00 75.81 580 HIS A O 1
ATOM 4697 N N . THR A 1 581 ? 30.092 15.040 -4.082 1.00 76.19 581 THR A N 1
ATOM 4698 C CA . THR A 1 581 ? 30.581 13.835 -3.386 1.00 76.19 581 THR A CA 1
ATOM 4699 C C . THR A 1 581 ? 30.468 13.919 -1.861 1.00 76.19 581 THR A C 1
ATOM 4701 O O . THR A 1 581 ? 30.715 12.923 -1.182 1.00 76.19 581 THR A O 1
ATOM 4704 N N . ALA A 1 582 ? 30.098 15.073 -1.293 1.00 81.50 582 ALA A N 1
ATOM 4705 C CA . ALA A 1 582 ? 30.080 15.270 0.154 1.00 81.50 582 ALA A CA 1
ATOM 4706 C C . ALA A 1 582 ? 28.956 14.459 0.817 1.00 81.50 582 ALA A C 1
ATOM 4708 O O . ALA A 1 582 ? 27.774 14.748 0.632 1.00 81.50 582 ALA A O 1
ATOM 4709 N N . HIS A 1 583 ? 29.317 13.461 1.632 1.00 86.44 583 HIS A N 1
ATOM 4710 C CA . HIS A 1 583 ? 28.347 12.635 2.364 1.00 86.44 583 HIS A CA 1
ATOM 4711 C C . HIS A 1 583 ? 27.489 13.452 3.345 1.00 86.44 583 HIS A C 1
ATOM 4713 O O . HIS A 1 583 ? 26.359 13.070 3.638 1.00 86.44 583 HIS A O 1
ATOM 4719 N N . SER A 1 584 ? 27.999 14.587 3.829 1.00 91.88 584 SER A N 1
ATOM 4720 C CA . SER A 1 584 ? 27.287 15.530 4.700 1.00 91.88 584 SER A CA 1
ATOM 4721 C C . SER A 1 584 ? 26.072 16.187 4.033 1.00 91.88 584 SER A C 1
ATOM 4723 O O . SER A 1 584 ? 25.182 16.656 4.740 1.00 91.88 584 SER A O 1
ATOM 4725 N N . ALA A 1 585 ? 26.019 16.195 2.696 1.00 92.19 585 ALA A N 1
ATOM 4726 C CA . ALA A 1 585 ? 24.934 16.730 1.872 1.00 92.19 585 ALA A CA 1
ATOM 4727 C C . ALA A 1 585 ? 24.050 15.634 1.244 1.00 92.19 585 ALA A C 1
ATOM 4729 O O . ALA A 1 585 ? 23.263 15.928 0.341 1.00 92.19 585 ALA A O 1
ATOM 4730 N N . MET A 1 586 ? 24.211 14.378 1.676 1.00 88.50 586 MET A N 1
ATOM 4731 C CA . MET A 1 586 ? 23.439 13.231 1.197 1.00 88.50 586 MET A CA 1
ATOM 4732 C C . MET A 1 586 ? 22.412 12.814 2.251 1.00 88.50 586 MET A C 1
ATOM 4734 O O . MET A 1 586 ? 22.750 12.607 3.419 1.00 88.50 586 MET A O 1
ATOM 4738 N N . TRP A 1 587 ? 21.165 12.663 1.821 1.00 90.88 587 TRP A N 1
ATOM 4739 C CA . TRP A 1 587 ? 20.016 12.470 2.695 1.00 90.88 587 TRP A CA 1
ATOM 4740 C C . TRP A 1 587 ? 19.237 11.218 2.309 1.00 90.88 587 TRP A C 1
ATOM 4742 O O . TRP A 1 587 ? 18.869 11.035 1.151 1.00 90.88 587 TRP A O 1
ATOM 4752 N N . ASP A 1 588 ? 18.989 10.363 3.290 1.00 83.06 588 ASP A N 1
ATOM 4753 C CA . ASP A 1 588 ? 18.049 9.252 3.205 1.00 83.06 588 ASP A CA 1
ATOM 4754 C C . ASP A 1 588 ? 16.704 9.761 3.711 1.00 83.06 588 ASP A C 1
ATOM 4756 O O . ASP A 1 588 ? 16.597 10.215 4.853 1.00 83.06 588 ASP A O 1
ATOM 4760 N N . VAL A 1 589 ? 15.685 9.745 2.857 1.00 80.50 589 VAL A N 1
ATOM 4761 C CA . VAL A 1 589 ? 14.385 10.287 3.229 1.00 80.50 589 VAL A CA 1
ATOM 4762 C C . VAL A 1 589 ? 13.355 9.174 3.302 1.00 80.50 589 VAL A C 1
ATOM 4764 O O . VAL A 1 589 ? 13.008 8.517 2.324 1.00 80.50 589 VAL A O 1
ATOM 4767 N N . GLN A 1 590 ? 12.900 8.955 4.529 1.00 77.69 590 GLN A N 1
ATOM 4768 C CA . GLN A 1 590 ? 12.194 7.765 4.964 1.00 77.69 590 GLN A CA 1
ATOM 4769 C C . GLN A 1 590 ? 10.735 8.109 5.218 1.00 77.69 590 GLN A C 1
ATOM 4771 O O . GLN A 1 590 ? 10.441 8.973 6.043 1.00 77.69 590 GLN A O 1
ATOM 4776 N N . ARG A 1 591 ? 9.799 7.410 4.578 1.00 63.53 591 ARG A N 1
ATOM 4777 C CA . ARG A 1 591 ? 8.380 7.550 4.930 1.00 63.53 591 ARG A CA 1
ATOM 4778 C C . ARG A 1 591 ? 8.125 7.082 6.364 1.00 63.53 591 ARG A C 1
ATOM 4780 O O . ARG A 1 591 ? 8.713 6.102 6.818 1.00 63.53 591 ARG A O 1
ATOM 4787 N N . VAL A 1 592 ? 7.226 7.770 7.061 1.00 65.62 592 VAL A N 1
ATOM 4788 C CA . VAL A 1 592 ? 6.698 7.337 8.358 1.00 65.62 592 VAL A CA 1
ATOM 4789 C C . VAL A 1 592 ? 5.486 6.437 8.091 1.00 65.62 592 VAL A C 1
ATOM 4791 O O . VAL A 1 592 ? 4.489 6.933 7.554 1.00 65.62 592 VAL A O 1
ATOM 4794 N N . PRO A 1 593 ? 5.548 5.133 8.428 1.00 51.94 593 PRO A N 1
ATOM 4795 C CA . PRO A 1 593 ? 4.484 4.180 8.111 1.00 51.94 593 PRO A CA 1
ATOM 4796 C C . PRO A 1 593 ? 3.103 4.651 8.580 1.00 51.94 593 PRO A C 1
ATOM 4798 O O . PRO A 1 593 ? 2.957 5.160 9.689 1.00 51.94 593 PRO A O 1
ATOM 4801 N N . GLY A 1 594 ? 2.091 4.490 7.722 1.00 44.31 594 GLY A N 1
ATOM 4802 C CA . GLY A 1 594 ? 0.705 4.862 8.028 1.00 44.31 594 GLY A CA 1
ATOM 4803 C C . GLY A 1 594 ? 0.416 6.368 8.054 1.00 44.31 594 GLY A C 1
ATOM 4804 O O . GLY A 1 594 ? -0.657 6.761 8.502 1.00 44.31 594 GLY A O 1
ATOM 4805 N N . THR A 1 595 ? 1.338 7.221 7.593 1.00 55.88 595 THR A N 1
ATOM 4806 C CA . THR A 1 595 ? 1.155 8.682 7.582 1.00 55.88 595 THR A CA 1
ATOM 4807 C C . THR A 1 595 ? 1.661 9.311 6.274 1.00 55.88 595 THR A C 1
ATOM 4809 O O . THR A 1 595 ? 2.482 8.696 5.588 1.00 55.88 595 THR A O 1
ATOM 4812 N N . PRO A 1 596 ? 1.240 10.544 5.925 1.00 61.94 596 PRO A N 1
ATOM 4813 C CA . PRO A 1 596 ? 1.793 11.269 4.776 1.00 61.94 596 PRO A CA 1
ATOM 4814 C C . PRO A 1 596 ? 3.193 11.860 5.038 1.00 61.94 596 PRO A C 1
ATOM 4816 O O . PRO A 1 596 ? 3.759 12.507 4.158 1.00 61.94 596 PRO A O 1
ATOM 4819 N N . TYR A 1 597 ? 3.754 11.678 6.238 1.00 76.62 597 TYR A N 1
ATOM 4820 C CA . TYR A 1 597 ? 4.984 12.342 6.659 1.00 76.62 597 TYR A CA 1
ATOM 4821 C C . TYR A 1 597 ? 6.249 11.538 6.337 1.00 76.62 597 TYR A C 1
ATOM 4823 O O . TYR A 1 597 ? 6.235 10.312 6.203 1.00 76.62 597 TYR A O 1
ATOM 4831 N N . VAL A 1 598 ? 7.379 12.241 6.281 1.00 82.94 598 VAL A N 1
ATOM 4832 C CA . VAL A 1 598 ? 8.718 11.684 6.082 1.00 82.94 598 VAL A CA 1
ATOM 4833 C C . VAL A 1 598 ? 9.687 12.134 7.171 1.00 82.94 598 VAL A C 1
ATOM 4835 O O . VAL A 1 598 ? 9.521 13.192 7.769 1.00 82.94 598 VAL A O 1
ATOM 4838 N N . LYS A 1 599 ? 10.733 11.346 7.408 1.00 90.31 599 LYS A N 1
ATOM 4839 C CA . LYS A 1 599 ? 11.915 11.714 8.191 1.00 90.31 599 LYS A CA 1
ATOM 4840 C C . LYS A 1 599 ? 13.097 11.892 7.248 1.00 90.31 599 LYS A C 1
ATOM 4842 O O . LYS A 1 599 ? 13.314 11.048 6.384 1.00 90.31 599 LYS A O 1
ATOM 4847 N N . ILE A 1 600 ? 13.878 12.949 7.433 1.00 94.62 600 ILE A N 1
ATOM 4848 C CA . ILE A 1 600 ? 15.051 13.250 6.602 1.00 94.62 600 ILE A CA 1
ATOM 4849 C C . ILE A 1 600 ? 16.302 12.937 7.424 1.00 94.62 600 ILE A C 1
ATOM 4851 O O . ILE A 1 600 ? 16.590 13.649 8.383 1.00 94.62 600 ILE A O 1
ATOM 4855 N N . ARG A 1 601 ? 17.009 11.857 7.080 1.00 93.06 601 ARG A N 1
ATOM 4856 C CA . ARG A 1 601 ? 18.163 11.311 7.808 1.00 93.06 601 ARG A CA 1
ATOM 4857 C C . ARG A 1 601 ? 19.459 11.584 7.058 1.00 93.06 601 ARG A C 1
ATOM 4859 O O . ARG A 1 601 ? 19.515 11.422 5.841 1.00 93.06 601 ARG A O 1
ATOM 4866 N N . ASN A 1 602 ? 20.512 11.982 7.759 1.00 93.44 602 ASN A N 1
ATOM 4867 C CA . ASN A 1 602 ? 21.793 12.269 7.119 1.00 93.44 602 ASN A CA 1
ATOM 4868 C C . ASN A 1 602 ? 22.592 10.984 6.821 1.00 93.44 602 ASN A C 1
ATOM 4870 O O . ASN A 1 602 ? 22.613 10.059 7.632 1.00 93.44 602 ASN A O 1
ATOM 4874 N N . LYS A 1 603 ? 23.298 10.930 5.682 1.00 85.38 603 LYS A N 1
ATOM 4875 C CA . LYS A 1 603 ? 24.184 9.802 5.337 1.00 85.38 603 LYS A CA 1
ATOM 4876 C C . LYS A 1 603 ? 25.441 9.751 6.205 1.00 85.38 603 LYS A C 1
ATOM 4878 O O . LYS A 1 603 ? 25.843 8.673 6.632 1.00 85.38 603 LYS A O 1
ATOM 4883 N N . TRP A 1 604 ? 26.101 10.890 6.422 1.00 86.69 604 TRP A N 1
ATOM 4884 C CA . TRP A 1 604 ? 27.361 10.948 7.169 1.00 86.69 604 TRP A CA 1
ATOM 4885 C C . TRP A 1 604 ? 27.149 10.721 8.668 1.00 86.69 604 TRP A C 1
ATOM 4887 O O . TRP A 1 604 ? 27.895 9.972 9.296 1.00 86.69 604 TRP A O 1
ATOM 4897 N N . LYS A 1 605 ? 26.105 11.330 9.235 1.00 88.38 605 LYS A N 1
ATOM 4898 C CA . LYS A 1 605 ? 25.671 11.121 10.620 1.00 88.38 605 LYS A CA 1
ATOM 4899 C C . LYS A 1 605 ? 24.402 10.271 10.625 1.00 88.38 605 LYS A C 1
ATOM 4901 O O . LYS A 1 605 ? 23.299 10.801 10.671 1.00 88.38 605 LYS A O 1
ATOM 4906 N N . HIS A 1 606 ? 24.571 8.949 10.559 1.00 78.31 606 HIS A N 1
ATOM 4907 C CA . HIS A 1 606 ? 23.489 7.990 10.285 1.00 78.31 606 HIS A CA 1
ATOM 4908 C C . HIS A 1 606 ? 22.331 7.981 11.299 1.00 78.31 606 HIS A C 1
ATOM 4910 O O . HIS A 1 606 ? 21.253 7.495 10.954 1.00 78.31 606 HIS A O 1
ATOM 4916 N N . ASP A 1 607 ? 22.535 8.517 12.506 1.00 86.38 607 ASP A N 1
ATOM 4917 C CA . ASP A 1 607 ? 21.508 8.638 13.553 1.00 86.38 607 ASP A CA 1
ATOM 4918 C C . ASP A 1 607 ? 20.920 10.054 13.664 1.00 86.38 607 ASP A C 1
ATOM 4920 O O . ASP A 1 607 ? 20.087 10.311 14.533 1.00 86.38 607 ASP A O 1
ATOM 4924 N N . TRP A 1 608 ? 21.351 10.989 12.811 1.00 93.75 608 TRP A N 1
ATOM 4925 C CA . TRP A 1 608 ? 20.873 12.368 12.822 1.00 93.75 608 TRP A CA 1
ATOM 4926 C C . TRP A 1 608 ? 19.749 12.577 11.814 1.00 93.75 608 TRP A C 1
ATOM 4928 O O . TRP A 1 608 ? 19.838 12.169 10.652 1.00 93.75 608 TRP A O 1
ATOM 4938 N N . TYR A 1 609 ? 18.708 13.269 12.265 1.00 96.12 609 TYR A N 1
ATOM 4939 C CA . TYR A 1 609 ? 17.533 13.622 11.485 1.00 96.12 609 TYR A CA 1
ATOM 4940 C C . TYR A 1 609 ? 17.313 15.126 11.537 1.00 96.12 609 TYR A C 1
ATOM 4942 O O . TYR A 1 609 ? 17.555 15.743 12.569 1.00 96.12 609 TYR A O 1
ATOM 4950 N N . ILE A 1 610 ? 16.805 15.715 10.456 1.00 97.06 610 ILE A N 1
ATOM 4951 C CA . ILE A 1 610 ? 16.327 17.100 10.500 1.00 97.06 610 ILE A CA 1
ATOM 4952 C C . ILE A 1 610 ? 15.083 17.144 11.394 1.00 97.06 610 ILE A C 1
ATOM 4954 O O . ILE A 1 610 ? 14.105 16.439 11.123 1.00 97.06 610 ILE A O 1
ATOM 4958 N N . HIS A 1 611 ? 15.100 17.966 12.442 1.00 96.25 611 HIS A N 1
ATOM 4959 C CA . HIS A 1 611 ? 13.968 18.123 13.352 1.00 96.25 611 HIS A CA 1
ATOM 4960 C C . HIS A 1 611 ? 13.861 19.547 13.904 1.00 96.25 611 HIS A C 1
ATOM 4962 O O . HIS A 1 611 ? 14.822 20.311 13.918 1.00 96.25 611 HIS A O 1
ATOM 4968 N N . HIS A 1 612 ? 12.661 19.903 14.367 1.00 93.25 612 HIS A N 1
ATOM 4969 C CA . HIS A 1 612 ? 12.385 21.192 15.005 1.00 93.25 612 HIS A CA 1
ATOM 4970 C C . HIS A 1 612 ? 11.599 20.989 16.304 1.00 93.25 612 HIS A C 1
ATOM 4972 O O . HIS A 1 612 ? 10.377 21.137 16.350 1.00 93.25 612 HIS A O 1
ATOM 4978 N N . GLU A 1 613 ? 12.305 20.548 17.345 1.00 89.44 613 GLU A N 1
ATOM 4979 C CA . GLU A 1 613 ? 11.714 20.228 18.655 1.00 89.44 613 GLU A CA 1
ATOM 4980 C C . GLU A 1 613 ? 11.797 21.450 19.581 1.00 89.44 613 GLU A C 1
ATOM 4982 O O . GLU A 1 613 ? 10.769 22.021 19.972 1.00 89.44 613 GLU A O 1
ATOM 4987 N N . PHE A 1 614 ? 13.031 21.901 19.841 1.00 78.50 614 PHE A N 1
ATOM 4988 C CA . PHE A 1 614 ? 13.373 22.998 20.742 1.00 78.50 614 PHE A CA 1
ATOM 4989 C C . PHE A 1 614 ? 14.158 24.084 19.999 1.00 78.50 614 PHE A C 1
ATOM 4991 O O . PHE A 1 614 ? 15.109 23.783 19.293 1.00 78.50 614 PHE A O 1
ATOM 4998 N N . GLY A 1 615 ? 13.797 25.355 20.192 1.00 80.19 615 GLY A N 1
ATOM 4999 C CA . GLY A 1 615 ? 14.576 26.474 19.654 1.00 80.19 615 GLY A CA 1
ATOM 5000 C C . GLY A 1 615 ? 14.638 26.516 18.120 1.00 80.19 615 GLY A C 1
ATOM 5001 O O . GLY A 1 615 ? 13.602 26.614 17.459 1.00 80.19 615 GLY A O 1
ATOM 5002 N N . GLU A 1 616 ? 15.855 26.518 17.577 1.00 85.12 616 GLU A N 1
ATOM 5003 C CA . GLU A 1 616 ? 16.147 26.642 16.143 1.00 85.12 616 GLU A CA 1
ATOM 5004 C C . GLU A 1 616 ? 15.985 25.303 15.397 1.00 85.12 616 GLU A C 1
ATOM 5006 O O . GLU A 1 616 ? 15.907 24.230 15.989 1.00 85.12 616 GLU A O 1
ATOM 5011 N N . LEU A 1 617 ? 15.917 25.365 14.066 1.00 94.06 617 LEU A N 1
ATOM 5012 C CA . LEU A 1 617 ? 15.910 24.172 13.219 1.00 94.06 617 LEU A CA 1
ATOM 5013 C C . LEU A 1 617 ? 17.299 23.518 13.222 1.00 94.06 617 LEU A C 1
ATOM 5015 O O . LEU A 1 617 ? 18.288 24.174 12.898 1.00 94.06 617 LEU A O 1
ATOM 5019 N N . GLU A 1 618 ? 17.373 22.218 13.503 1.00 94.25 618 GLU A N 1
ATOM 5020 C CA . GLU A 1 618 ? 18.647 21.501 13.582 1.00 94.25 618 GLU A CA 1
ATOM 5021 C C . GLU A 1 618 ? 18.595 20.106 12.942 1.00 94.25 618 GLU A C 1
ATOM 5023 O O . GLU A 1 618 ? 17.568 19.656 12.426 1.00 94.25 618 GLU A O 1
ATOM 5028 N N . CYS A 1 619 ? 19.746 19.429 12.929 1.00 95.38 619 CYS A N 1
ATOM 5029 C CA . CYS A 1 619 ? 19.877 18.045 12.493 1.00 95.38 619 CYS A CA 1
ATOM 5030 C C . CYS A 1 619 ? 20.670 17.270 13.548 1.00 95.38 619 CYS A C 1
ATOM 5032 O O . CYS A 1 619 ? 21.888 17.412 13.606 1.00 95.38 619 CYS A O 1
ATOM 5034 N N . ALA A 1 620 ? 19.992 16.466 14.368 1.00 93.56 620 ALA A N 1
ATOM 5035 C CA . ALA A 1 620 ? 20.587 15.730 15.484 1.00 93.56 620 ALA A CA 1
ATOM 5036 C C . ALA A 1 620 ? 19.830 14.416 15.763 1.00 93.56 620 ALA A C 1
ATOM 5038 O O . ALA A 1 620 ? 18.924 14.027 15.021 1.00 93.56 620 ALA A O 1
ATOM 5039 N N . THR A 1 621 ? 20.241 13.681 16.799 1.00 91.88 621 THR A N 1
ATOM 5040 C CA . THR A 1 621 ? 19.565 12.450 17.238 1.00 91.88 621 THR A CA 1
ATOM 5041 C C . THR A 1 621 ? 18.176 12.746 17.795 1.00 91.88 621 THR A C 1
ATOM 5043 O O . THR A 1 621 ? 18.014 13.672 18.584 1.00 91.88 621 THR A O 1
ATOM 5046 N N . ILE A 1 622 ? 17.197 11.910 17.456 1.00 88.31 622 ILE A N 1
ATOM 5047 C CA . ILE A 1 622 ? 15.793 12.060 17.870 1.00 88.31 622 ILE A CA 1
ATOM 5048 C C . ILE A 1 622 ? 15.334 10.842 18.676 1.00 88.31 622 ILE A C 1
ATOM 5050 O O . ILE A 1 622 ? 15.855 9.743 18.482 1.00 88.31 622 ILE A O 1
ATOM 5054 N N . GLN A 1 623 ? 14.324 10.997 19.537 1.00 78.62 623 GLN A N 1
ATOM 5055 C CA . GLN A 1 623 ? 13.684 9.837 20.173 1.00 78.62 623 GLN A CA 1
ATOM 5056 C C . GLN A 1 623 ? 12.598 9.242 19.265 1.00 78.62 623 GLN A C 1
ATOM 5058 O O . GLN A 1 623 ? 12.094 9.878 18.332 1.00 78.62 623 GLN A O 1
ATOM 5063 N N . GLN A 1 624 ? 12.220 7.993 19.543 1.00 72.56 624 GLN A N 1
ATOM 5064 C CA . GLN A 1 624 ? 11.187 7.303 18.779 1.00 72.56 624 GLN A CA 1
ATOM 5065 C C . GLN A 1 624 ? 9.848 8.051 18.875 1.00 72.56 624 GLN A C 1
ATOM 5067 O O . GLN A 1 624 ? 9.395 8.409 19.956 1.00 72.56 624 GLN A O 1
ATOM 5072 N N . GLY A 1 625 ? 9.208 8.277 17.726 1.00 71.25 625 GLY A N 1
ATOM 5073 C CA . GLY A 1 625 ? 7.882 8.897 17.653 1.00 71.25 625 GLY A CA 1
ATOM 5074 C C . GLY A 1 625 ? 7.865 10.429 17.622 1.00 71.25 625 GLY A C 1
ATOM 5075 O O . GLY A 1 625 ? 6.789 10.993 17.448 1.00 71.25 625 GLY A O 1
ATOM 5076 N N . TRP A 1 626 ? 9.011 11.114 17.707 1.00 83.75 626 TRP A N 1
ATOM 5077 C CA . TRP A 1 626 ? 9.062 12.580 17.656 1.00 83.75 626 TRP A CA 1
ATOM 5078 C C . TRP A 1 626 ? 8.399 13.143 16.395 1.00 83.75 626 TRP A C 1
ATOM 5080 O O . TRP A 1 626 ? 8.869 12.934 15.275 1.00 83.75 626 TRP A O 1
ATOM 5090 N N . HIS A 1 627 ? 7.299 13.878 16.577 1.00 89.00 627 HIS A N 1
ATOM 5091 C CA . HIS A 1 627 ? 6.594 14.553 15.486 1.00 89.00 627 HIS A CA 1
ATOM 5092 C C . HIS A 1 627 ? 7.400 15.734 14.925 1.00 89.00 627 HIS A C 1
ATOM 5094 O O . HIS A 1 627 ? 7.229 16.083 13.762 1.00 89.00 627 HIS A O 1
ATOM 5100 N N . SER A 1 628 ? 8.308 16.320 15.709 1.00 90.75 628 SER A N 1
ATOM 5101 C CA . SER A 1 628 ? 9.214 17.391 15.273 1.00 90.75 628 SER A CA 1
ATOM 5102 C C . SER A 1 628 ? 10.199 16.980 14.185 1.00 90.75 628 SER A C 1
ATOM 5104 O O . SER A 1 628 ? 10.689 17.846 13.463 1.00 90.75 628 SER A O 1
ATOM 5106 N N . ALA A 1 629 ? 10.477 15.683 14.056 1.00 93.25 629 ALA A N 1
ATOM 5107 C CA . ALA A 1 629 ? 11.339 15.107 13.030 1.00 93.25 629 ALA A CA 1
ATOM 5108 C C . ALA A 1 629 ? 10.562 14.607 11.803 1.00 93.25 629 ALA A C 1
ATOM 5110 O O . ALA A 1 629 ? 11.134 13.968 10.918 1.00 93.25 629 ALA A O 1
ATOM 5111 N N . GLN A 1 630 ? 9.249 14.845 11.774 1.00 91.56 630 GLN A N 1
ATOM 5112 C CA . GLN A 1 630 ? 8.363 14.408 10.708 1.00 91.56 630 GLN A CA 1
ATOM 5113 C C . GLN A 1 630 ? 7.939 15.600 9.861 1.00 91.56 630 GLN A C 1
ATOM 5115 O O . GLN A 1 630 ? 7.527 16.641 10.376 1.00 91.56 630 GLN A O 1
ATOM 5120 N N . TRP A 1 631 ? 8.032 15.427 8.552 1.00 92.88 631 TRP A N 1
ATOM 5121 C CA . TRP A 1 631 ? 7.871 16.487 7.574 1.00 92.88 631 TRP A CA 1
ATOM 5122 C C . TRP A 1 631 ? 6.845 16.085 6.525 1.00 92.88 631 TRP A C 1
ATOM 5124 O O . TRP A 1 631 ? 6.847 14.962 6.035 1.00 92.88 631 TRP A O 1
ATOM 5134 N N . GLU A 1 632 ? 5.962 17.001 6.178 1.00 90.12 632 GLU A N 1
ATOM 5135 C CA . GLU A 1 632 ? 5.069 16.899 5.036 1.00 90.12 632 GLU A CA 1
ATOM 5136 C C . GLU A 1 632 ? 5.767 17.517 3.821 1.00 90.12 632 GLU A C 1
ATOM 5138 O O . GLU A 1 632 ? 6.296 18.631 3.889 1.00 90.12 632 GLU A O 1
ATOM 5143 N N . LEU A 1 633 ? 5.791 16.777 2.713 1.00 84.00 633 LEU A N 1
ATOM 5144 C CA . LEU A 1 633 ? 6.218 17.310 1.426 1.00 84.00 633 LEU A CA 1
ATOM 5145 C C . LEU A 1 633 ? 5.018 17.941 0.728 1.00 84.00 633 LEU A C 1
ATOM 5147 O O . LEU A 1 633 ? 4.220 17.257 0.090 1.00 84.00 633 LEU A O 1
ATOM 5151 N N . ASP A 1 634 ? 4.909 19.254 0.873 1.00 80.94 634 ASP A N 1
ATOM 5152 C CA . ASP A 1 634 ? 3.831 20.052 0.318 1.00 80.94 634 ASP A CA 1
ATOM 5153 C C . ASP A 1 634 ? 4.169 20.472 -1.121 1.00 80.94 634 ASP A C 1
ATOM 5155 O O . ASP A 1 634 ? 4.987 21.366 -1.371 1.00 80.94 634 ASP A O 1
ATOM 5159 N N . TYR A 1 635 ? 3.535 19.783 -2.071 1.00 67.75 635 TYR A N 1
ATOM 5160 C CA . TYR A 1 635 ? 3.649 20.034 -3.509 1.00 67.75 635 TYR A CA 1
ATOM 5161 C C . TYR A 1 635 ? 2.650 21.089 -4.018 1.00 67.75 635 TYR A C 1
ATOM 5163 O O . TYR A 1 635 ? 2.693 21.440 -5.197 1.00 67.75 635 TYR A O 1
ATOM 5171 N N . ASN A 1 636 ? 1.784 21.637 -3.156 1.00 62.75 636 ASN A N 1
ATOM 5172 C CA . ASN A 1 636 ? 0.857 22.712 -3.513 1.00 62.75 636 ASN A CA 1
ATOM 5173 C C . ASN A 1 636 ? 1.609 24.044 -3.493 1.00 62.75 636 ASN A C 1
ATOM 5175 O O . ASN A 1 636 ? 1.566 24.811 -2.530 1.00 62.75 636 ASN A O 1
ATOM 5179 N N . ILE A 1 637 ? 2.392 24.295 -4.537 1.00 60.31 637 ILE A N 1
ATOM 5180 C CA . ILE A 1 637 ? 3.209 25.511 -4.651 1.00 60.31 637 ILE A CA 1
ATOM 5181 C C . ILE A 1 637 ? 2.391 26.677 -5.218 1.00 60.31 637 ILE A C 1
ATOM 5183 O O . ILE A 1 637 ? 2.739 27.831 -4.974 1.00 60.31 637 ILE A O 1
ATOM 5187 N N . ASN A 1 638 ? 1.286 26.370 -5.906 1.00 53.31 638 ASN A N 1
ATOM 5188 C CA . ASN A 1 638 ? 0.345 27.345 -6.445 1.00 53.31 638 ASN A CA 1
ATOM 5189 C C . ASN A 1 638 ? -0.900 27.427 -5.540 1.00 53.31 638 ASN A C 1
ATOM 5191 O O . ASN A 1 638 ? -1.433 26.378 -5.169 1.00 53.31 638 ASN A O 1
ATOM 5195 N N . PRO A 1 639 ? -1.385 28.629 -5.180 1.00 50.44 639 PRO A N 1
ATOM 5196 C CA . PRO A 1 639 ? -2.709 28.775 -4.579 1.00 50.44 639 PRO A CA 1
ATOM 5197 C C . PRO A 1 639 ? -3.793 28.320 -5.573 1.00 50.44 639 PRO A C 1
ATOM 5199 O O . PRO A 1 639 ? -3.612 28.443 -6.787 1.00 50.44 639 PRO A O 1
ATOM 5202 N N . GLU A 1 640 ? -4.909 27.776 -5.074 1.00 56.25 640 GLU A N 1
ATOM 5203 C CA . GLU A 1 640 ? -6.075 27.488 -5.922 1.00 56.25 640 GLU A CA 1
ATOM 5204 C C . GLU A 1 640 ? -6.503 28.774 -6.647 1.00 56.25 640 GLU A C 1
ATOM 5206 O O . GLU A 1 640 ? -6.642 29.808 -5.989 1.00 56.25 640 GLU A O 1
ATOM 5211 N N . PRO A 1 641 ? -6.684 28.753 -7.980 1.00 64.50 641 PRO A N 1
ATOM 5212 C CA . PRO A 1 641 ? -6.960 29.970 -8.724 1.00 64.50 641 PRO A CA 1
ATOM 5213 C C . PRO A 1 641 ? -8.332 30.534 -8.351 1.00 64.50 641 PRO A C 1
ATOM 5215 O O . PRO A 1 641 ? -9.296 29.786 -8.163 1.00 64.50 641 PRO A O 1
ATOM 5218 N N . ILE A 1 642 ? -8.448 31.865 -8.325 1.00 80.31 642 ILE A N 1
ATOM 5219 C CA . ILE A 1 642 ? -9.768 32.502 -8.361 1.00 80.31 642 ILE A CA 1
ATOM 5220 C C . ILE A 1 642 ? -10.521 32.047 -9.616 1.00 80.31 642 ILE A C 1
ATOM 5222 O O . ILE A 1 642 ? -9.926 31.745 -10.653 1.00 80.31 642 ILE A O 1
ATOM 5226 N N . THR A 1 643 ? -11.844 32.032 -9.539 1.00 88.88 643 THR A N 1
ATOM 5227 C CA . THR A 1 643 ? -12.718 31.795 -10.693 1.00 88.88 643 THR A CA 1
ATOM 5228 C C . THR A 1 643 ? -13.482 33.065 -11.033 1.00 88.88 643 THR A C 1
ATOM 5230 O O . THR A 1 643 ? -13.681 33.933 -10.183 1.00 88.88 643 THR A O 1
ATOM 5233 N N . VAL A 1 644 ? -13.893 33.194 -12.293 1.00 92.50 644 VAL A N 1
ATOM 5234 C CA . VAL A 1 644 ? -14.691 34.321 -12.777 1.00 92.50 644 VAL A CA 1
ATOM 5235 C C . VAL A 1 644 ? -15.919 33.793 -13.500 1.00 92.50 644 VAL A C 1
ATOM 5237 O O . VAL A 1 644 ? -15.811 32.960 -14.398 1.00 92.50 644 VAL A O 1
ATOM 5240 N N . VAL A 1 645 ? -17.091 34.279 -13.101 1.00 93.12 645 VAL A N 1
ATOM 5241 C CA . VAL A 1 645 ? -18.356 34.004 -13.786 1.00 93.12 645 VAL A CA 1
ATOM 5242 C C . VAL A 1 645 ? -18.772 35.277 -14.500 1.00 93.12 645 VAL A C 1
ATOM 5244 O O . VAL A 1 645 ? -19.001 36.296 -13.854 1.00 93.12 645 VAL A O 1
ATOM 5247 N N . TYR A 1 646 ? -18.844 35.226 -15.827 1.00 93.69 646 TYR A N 1
ATOM 5248 C CA . TYR A 1 646 ? -19.228 36.356 -16.664 1.00 93.69 646 TYR A CA 1
ATOM 5249 C C . TYR A 1 646 ? -20.644 36.162 -17.211 1.00 93.69 646 TYR A C 1
ATOM 5251 O O . TYR A 1 646 ? -20.919 35.208 -17.936 1.00 93.69 646 TYR A O 1
ATOM 5259 N N . ASP A 1 647 ? -21.534 37.087 -16.865 1.00 91.62 647 ASP A N 1
ATOM 5260 C CA . ASP A 1 647 ? -22.874 37.204 -17.426 1.00 91.62 647 ASP A CA 1
ATOM 5261 C C . ASP A 1 647 ? -22.841 38.207 -18.583 1.00 91.62 647 ASP A C 1
ATOM 5263 O O . ASP A 1 647 ? -22.849 39.432 -18.401 1.00 91.62 647 ASP A O 1
ATOM 5267 N N . GLN A 1 648 ? -22.811 37.657 -19.794 1.00 89.38 648 GLN A N 1
ATOM 5268 C CA . GLN A 1 648 ? -22.764 38.423 -21.031 1.00 89.38 648 GLN A CA 1
ATOM 5269 C C . GLN A 1 648 ? -24.009 39.299 -21.240 1.00 89.38 648 GLN A C 1
ATOM 5271 O O . GLN A 1 648 ? -23.901 40.420 -21.743 1.00 89.38 648 GLN A O 1
ATOM 5276 N N . ALA A 1 649 ? -25.194 38.828 -20.837 1.00 89.81 649 ALA A N 1
ATOM 5277 C CA . ALA A 1 649 ? -26.442 39.562 -21.035 1.00 89.81 649 ALA A CA 1
ATOM 5278 C C . ALA A 1 649 ? -26.510 40.789 -20.115 1.00 89.81 649 ALA A C 1
ATOM 5280 O O . ALA A 1 649 ? -26.894 41.886 -20.551 1.00 89.81 649 ALA A O 1
ATOM 5281 N N . ALA A 1 650 ? -26.078 40.620 -18.864 1.00 90.00 650 ALA A N 1
ATOM 5282 C CA . ALA A 1 650 ? -26.002 41.694 -17.882 1.00 90.00 650 ALA A CA 1
ATOM 5283 C C . ALA A 1 650 ? -24.793 42.623 -18.093 1.00 90.00 650 ALA A C 1
ATOM 5285 O O . ALA A 1 650 ? -24.840 43.777 -17.670 1.00 90.00 650 ALA A O 1
ATOM 5286 N N . GLY A 1 651 ? -23.730 42.162 -18.763 1.00 92.94 651 GLY A N 1
ATOM 5287 C CA . GLY A 1 651 ? -22.463 42.898 -18.839 1.00 92.94 651 GLY A CA 1
ATOM 5288 C C . GLY A 1 651 ? -21.798 43.003 -17.465 1.00 92.94 651 GLY A C 1
ATOM 5289 O O . GLY A 1 651 ? -21.273 44.055 -17.096 1.00 92.94 651 GLY A O 1
ATOM 5290 N N . CYS A 1 652 ? -21.877 41.931 -16.678 1.00 93.62 652 CYS A N 1
ATOM 5291 C CA . CYS A 1 652 ? -21.300 41.859 -15.341 1.00 93.62 652 CYS A CA 1
ATOM 5292 C C . CYS A 1 652 ? -20.455 40.597 -15.198 1.00 93.62 652 CYS A C 1
ATOM 5294 O O . CYS A 1 652 ? -20.764 39.574 -15.802 1.00 93.62 652 CYS A O 1
ATOM 5296 N N . GLY A 1 653 ? -19.441 40.631 -14.341 1.00 94.31 653 GLY A N 1
ATOM 5297 C CA . GLY A 1 653 ? -18.769 39.421 -13.897 1.00 94.31 653 GLY A CA 1
ATOM 5298 C C . GLY A 1 653 ? -18.409 39.454 -12.425 1.00 94.31 653 GLY A C 1
ATOM 5299 O O . GLY A 1 653 ? -18.199 40.517 -11.840 1.00 94.31 653 GLY A O 1
ATOM 5300 N N . THR A 1 654 ? -18.367 38.271 -11.829 1.00 95.62 654 THR A N 1
ATOM 5301 C CA . THR A 1 654 ? -18.112 38.084 -10.404 1.00 95.62 654 THR A CA 1
ATOM 5302 C C . THR A 1 654 ? -16.899 37.189 -10.211 1.00 95.62 654 THR A C 1
ATOM 5304 O O . THR A 1 654 ? -16.820 36.117 -10.815 1.00 95.62 654 THR A O 1
ATOM 5307 N N . PHE A 1 655 ? -15.959 37.635 -9.376 1.00 94.50 655 PHE A N 1
ATOM 5308 C CA . PHE A 1 655 ? -14.804 36.842 -8.960 1.00 94.50 655 PHE A CA 1
ATOM 5309 C C . PHE A 1 655 ? -15.119 36.053 -7.693 1.00 94.50 655 PHE A C 1
ATOM 5311 O O . PHE A 1 655 ? -15.716 36.597 -6.762 1.00 94.50 655 PHE A O 1
ATOM 5318 N N . TYR A 1 656 ? -14.670 34.802 -7.650 1.00 88.69 656 TYR A N 1
ATOM 5319 C CA . TYR A 1 656 ? -14.827 33.911 -6.507 1.00 88.69 656 TYR A CA 1
ATOM 5320 C C . TYR A 1 656 ? -13.493 33.285 -6.106 1.00 88.69 656 TYR A C 1
ATOM 5322 O O . TYR A 1 656 ? -12.716 32.872 -6.967 1.00 88.69 656 TYR A O 1
ATOM 5330 N N . GLU A 1 657 ? -13.279 33.114 -4.807 1.00 82.75 657 GLU A N 1
ATOM 5331 C CA . GLU A 1 657 ? -12.206 32.295 -4.243 1.00 82.75 657 GLU A CA 1
ATOM 5332 C C . GLU A 1 657 ? -12.842 31.139 -3.469 1.00 82.75 657 GLU A C 1
ATOM 5334 O O . GLU A 1 657 ? -13.642 31.361 -2.563 1.00 82.75 657 GLU A O 1
ATOM 5339 N N . LYS A 1 658 ? -12.550 29.890 -3.856 1.00 79.62 658 LYS A N 1
ATOM 5340 C CA . LYS A 1 658 ? -13.129 28.684 -3.221 1.00 79.62 658 LYS A CA 1
ATOM 5341 C C . LYS A 1 658 ? -14.664 28.703 -3.124 1.00 79.62 658 LYS A C 1
ATOM 5343 O O . LYS A 1 658 ? -15.249 28.230 -2.153 1.00 79.62 658 LYS A O 1
ATOM 5348 N N . GLY A 1 659 ? -15.320 29.277 -4.134 1.00 78.94 659 GLY A N 1
ATOM 5349 C CA . GLY A 1 659 ? -16.777 29.431 -4.184 1.00 78.94 659 GLY A CA 1
ATOM 5350 C C . GLY A 1 659 ? -17.337 30.595 -3.357 1.00 78.94 659 GLY A C 1
ATOM 5351 O O . GLY A 1 659 ? -18.545 30.814 -3.380 1.00 78.94 659 GLY A O 1
ATOM 5352 N N . ILE A 1 660 ? -16.492 31.366 -2.669 1.00 82.62 660 ILE A N 1
ATOM 5353 C CA . ILE A 1 660 ? -16.878 32.572 -1.929 1.00 82.62 660 ILE A CA 1
ATOM 5354 C C . ILE A 1 660 ? -16.735 33.781 -2.851 1.00 82.62 660 ILE A C 1
ATOM 5356 O O . ILE A 1 660 ? -15.693 33.969 -3.474 1.00 82.62 660 ILE A O 1
ATOM 5360 N N . GLU A 1 661 ? -17.785 34.596 -2.954 1.00 91.56 661 GLU A N 1
ATOM 5361 C CA . GLU A 1 661 ? -17.773 35.817 -3.763 1.00 91.56 661 GLU A CA 1
ATOM 5362 C C . GLU A 1 661 ? -16.780 36.836 -3.192 1.00 91.56 661 GLU A C 1
ATOM 5364 O O . GLU A 1 661 ? -16.905 37.255 -2.043 1.00 91.56 661 GLU A O 1
ATOM 5369 N N . LEU A 1 662 ? -15.812 37.250 -4.012 1.00 89.50 662 LEU A N 1
ATOM 5370 C CA . LEU A 1 662 ? -14.893 38.340 -3.689 1.00 89.50 662 LEU A CA 1
ATOM 5371 C C . LEU A 1 662 ? -15.523 39.682 -4.053 1.00 89.50 662 LEU A C 1
ATOM 5373 O O . LEU A 1 662 ? -15.658 40.574 -3.216 1.00 89.50 662 LEU A O 1
ATOM 5377 N N . LYS A 1 663 ? -15.892 39.833 -5.332 1.00 94.44 663 LYS A N 1
ATOM 5378 C CA . LYS A 1 663 ? -16.433 41.085 -5.862 1.00 94.44 663 LYS A CA 1
ATOM 5379 C C . LYS A 1 663 ? -17.135 40.894 -7.198 1.00 94.44 663 LYS A C 1
ATOM 5381 O O . LYS A 1 663 ? -16.613 40.235 -8.100 1.00 94.44 663 LYS A O 1
ATOM 5386 N N . LYS A 1 664 ? -18.277 41.564 -7.345 1.00 95.06 664 LYS A N 1
ATOM 5387 C CA . LYS A 1 664 ? -18.997 41.725 -8.610 1.00 95.06 664 LYS A CA 1
ATOM 5388 C C . LYS A 1 664 ? -18.659 43.060 -9.271 1.00 95.06 664 LYS A C 1
ATOM 5390 O O . LYS A 1 664 ? -18.709 44.111 -8.635 1.00 95.06 664 LYS A O 1
ATOM 5395 N N . HIS A 1 665 ? -18.382 43.016 -10.569 1.00 94.25 665 HIS A N 1
ATOM 5396 C CA . HIS A 1 665 ? -18.181 44.175 -11.435 1.00 94.25 665 HIS A CA 1
ATOM 5397 C C . HIS A 1 665 ? -19.263 44.206 -12.507 1.00 94.25 665 HIS A C 1
ATOM 5399 O O . HIS A 1 665 ? -19.569 43.183 -13.111 1.00 94.25 665 HIS A O 1
ATOM 5405 N N . CYS A 1 666 ? -19.834 45.379 -12.760 1.00 92.06 666 CYS A N 1
ATOM 5406 C CA . CYS A 1 666 ? -20.838 45.591 -13.800 1.00 92.06 666 CYS A CA 1
ATOM 5407 C C . CYS A 1 666 ? -20.424 46.745 -14.715 1.00 92.06 666 CYS A C 1
ATOM 5409 O O . CYS A 1 666 ? -19.663 47.621 -14.307 1.00 92.06 666 CYS A O 1
ATOM 5411 N N . GLY A 1 667 ? -20.922 46.736 -15.954 1.00 89.56 667 GLY A N 1
ATOM 5412 C CA . GLY A 1 667 ? -20.487 47.657 -17.010 1.00 89.56 667 GLY A CA 1
ATOM 5413 C C . GLY A 1 667 ? -19.368 47.091 -17.890 1.00 89.56 667 GLY A C 1
ATOM 5414 O O . GLY A 1 667 ? -18.756 47.830 -18.657 1.00 89.56 667 GLY A O 1
ATOM 5415 N N . TRP A 1 668 ? -19.093 45.786 -17.797 1.00 92.81 668 TRP A N 1
ATOM 5416 C CA . TRP A 1 668 ? -18.218 45.097 -18.739 1.00 92.81 668 TRP A CA 1
ATOM 5417 C C . TRP A 1 668 ? -18.852 45.078 -20.133 1.00 92.81 668 TRP A C 1
ATOM 5419 O O . TRP A 1 668 ? -20.077 45.044 -20.276 1.00 92.81 668 TRP A O 1
ATOM 5429 N N . SER A 1 669 ? -18.006 45.061 -21.169 1.00 89.06 669 SER A N 1
ATOM 5430 C CA . SER A 1 669 ? -18.456 44.828 -22.545 1.00 89.06 669 SER A CA 1
ATOM 5431 C C . SER A 1 669 ? -19.313 43.568 -22.602 1.00 89.06 669 SER A C 1
ATOM 5433 O O . SER A 1 669 ? -18.999 42.590 -21.930 1.00 89.06 669 SER A O 1
ATOM 5435 N N . LYS A 1 670 ? -20.373 43.579 -23.416 1.00 89.94 670 LYS A N 1
ATOM 5436 C CA . LYS A 1 670 ? -21.220 42.404 -23.699 1.00 89.94 670 LYS A CA 1
ATOM 5437 C C . LYS A 1 670 ? -20.662 41.523 -24.826 1.00 89.94 670 LYS A C 1
ATOM 5439 O O . LYS A 1 670 ? -21.290 40.545 -25.221 1.00 89.94 670 LYS A O 1
ATOM 5444 N N . ASN A 1 671 ? -19.489 41.883 -25.348 1.00 88.25 671 ASN A N 1
ATOM 5445 C CA . ASN A 1 671 ? -18.845 41.228 -26.487 1.00 88.25 671 ASN A CA 1
ATOM 5446 C C . ASN A 1 671 ? -17.604 40.417 -26.086 1.00 88.25 671 ASN A C 1
ATOM 5448 O O . ASN A 1 671 ? -16.880 39.941 -26.961 1.00 88.25 671 ASN A O 1
ATOM 5452 N N . TRP A 1 672 ? -17.330 40.259 -24.785 1.00 91.25 672 TRP A N 1
ATOM 5453 C CA . TRP A 1 672 ? -16.252 39.380 -24.347 1.00 91.25 672 TRP A CA 1
ATOM 5454 C C . TRP A 1 672 ? -16.592 37.934 -24.720 1.00 91.25 672 TRP A C 1
ATOM 5456 O O . TRP A 1 672 ? -17.533 37.350 -24.191 1.00 91.25 672 TRP A O 1
ATOM 5466 N N . HIS A 1 673 ? -15.819 37.364 -25.642 1.00 92.00 673 HIS A N 1
ATOM 5467 C CA . HIS A 1 673 ? -15.920 35.962 -26.055 1.00 92.00 673 HIS A CA 1
ATOM 5468 C C . HIS A 1 673 ? -15.312 35.031 -25.007 1.00 92.00 673 HIS A C 1
ATOM 5470 O O . HIS A 1 673 ? -15.765 33.907 -24.810 1.00 92.00 673 HIS A O 1
ATOM 5476 N N . SER A 1 674 ? -14.247 35.471 -24.334 1.00 91.12 674 SER A N 1
ATOM 5477 C CA . SER A 1 674 ? -13.589 34.684 -23.290 1.00 91.12 674 SER A CA 1
ATOM 5478 C C . SER A 1 674 ? -13.057 35.576 -22.177 1.00 91.12 674 SER A C 1
ATOM 5480 O O . SER A 1 674 ? -12.463 36.622 -22.442 1.00 91.12 674 SER A O 1
ATOM 5482 N N . VAL A 1 675 ? -13.245 35.123 -20.936 1.00 94.06 675 VAL A N 1
ATOM 5483 C CA . VAL A 1 675 ? -12.630 35.691 -19.733 1.00 94.06 675 VAL A CA 1
ATOM 5484 C C . VAL A 1 675 ? -11.902 34.556 -19.016 1.00 94.06 675 VAL A C 1
ATOM 5486 O O . VAL A 1 675 ? -12.533 33.580 -18.616 1.00 94.06 675 VAL A O 1
ATOM 5489 N N . VAL A 1 676 ? -10.575 34.639 -18.918 1.00 91.62 676 VAL A N 1
ATOM 5490 C CA . VAL A 1 676 ? -9.716 33.518 -18.500 1.00 91.62 676 VAL A CA 1
ATOM 5491 C C . VAL A 1 676 ? -8.723 33.978 -17.439 1.00 91.62 676 VAL A C 1
ATOM 5493 O O . VAL A 1 676 ? -7.978 34.934 -17.647 1.00 91.62 676 VAL A O 1
ATOM 5496 N N . VAL A 1 677 ? -8.679 33.276 -16.307 1.00 90.62 677 VAL A N 1
ATOM 5497 C CA . VAL A 1 677 ? -7.680 33.503 -15.253 1.00 90.62 677 VAL A CA 1
ATOM 5498 C C . VAL A 1 677 ? -6.370 32.845 -15.676 1.00 90.62 677 VAL A C 1
ATOM 5500 O O . VAL A 1 677 ? -6.336 31.645 -15.928 1.00 90.62 677 VAL A O 1
ATOM 5503 N N . LEU A 1 678 ? -5.302 33.635 -15.789 1.00 85.19 678 LEU A N 1
ATOM 5504 C CA . LEU A 1 678 ? -4.012 33.188 -16.318 1.00 85.19 678 LEU A CA 1
ATOM 5505 C C . LEU A 1 678 ? -3.092 32.609 -15.236 1.00 85.19 678 LEU A C 1
ATOM 5507 O O . LEU A 1 678 ? -2.284 31.734 -15.530 1.00 85.19 678 LEU A O 1
ATOM 5511 N N . GLY A 1 679 ? -3.190 33.113 -14.002 1.00 75.12 679 GLY A N 1
ATOM 5512 C CA . GLY A 1 679 ? -2.324 32.749 -12.874 1.00 75.12 679 GLY A CA 1
ATOM 5513 C C . GLY A 1 679 ? -1.960 33.960 -12.012 1.00 75.12 679 GLY A C 1
ATOM 5514 O O . GLY A 1 679 ? -2.388 35.075 -12.304 1.00 75.12 679 GLY A O 1
ATOM 5515 N N . THR A 1 680 ? -1.182 33.765 -10.947 1.00 71.81 680 THR A N 1
ATOM 5516 C CA . THR A 1 680 ? -0.795 34.852 -10.032 1.00 71.81 680 THR A CA 1
ATOM 5517 C C . THR A 1 680 ? 0.303 35.753 -10.607 1.00 71.81 680 THR A C 1
ATOM 5519 O O . THR A 1 680 ? 0.963 35.433 -11.602 1.00 71.81 680 THR A O 1
ATOM 5522 N N . MET A 1 681 ? 0.499 36.917 -9.997 1.00 68.69 681 MET A N 1
ATOM 5523 C CA . MET A 1 681 ? 1.680 37.759 -10.210 1.00 68.69 681 MET A CA 1
ATOM 5524 C C . MET A 1 681 ? 2.923 37.076 -9.612 1.00 68.69 681 MET A C 1
ATOM 5526 O O . MET A 1 681 ? 2.816 36.339 -8.633 1.00 68.69 681 MET A O 1
ATOM 5530 N N . SER A 1 682 ? 4.125 37.321 -10.143 1.00 62.12 682 SER A N 1
ATOM 5531 C CA . SER A 1 682 ? 5.348 36.669 -9.629 1.00 62.12 682 SER A CA 1
ATOM 5532 C C . SER A 1 682 ? 5.730 37.124 -8.215 1.00 62.12 682 SER A C 1
ATOM 5534 O O . SER A 1 682 ? 6.512 36.455 -7.543 1.00 62.12 682 SER A O 1
ATOM 5536 N N . ASN A 1 683 ? 5.204 38.267 -7.762 1.00 56.50 683 ASN A N 1
ATOM 5537 C CA . ASN A 1 683 ? 5.488 38.877 -6.461 1.00 56.50 683 ASN A CA 1
ATOM 5538 C C . ASN A 1 683 ? 4.273 38.946 -5.513 1.00 56.50 683 ASN A C 1
ATOM 5540 O O . ASN A 1 683 ? 4.395 39.523 -4.434 1.00 56.50 683 ASN A O 1
ATOM 5544 N N . SER A 1 684 ? 3.117 38.395 -5.895 1.00 50.19 684 SER A N 1
ATOM 5545 C CA . SER A 1 684 ? 1.910 38.374 -5.059 1.00 50.19 684 SER A CA 1
ATOM 5546 C C . SER A 1 684 ? 1.110 37.095 -5.292 1.00 50.19 684 SER A C 1
ATOM 5548 O O . SER A 1 684 ? 0.915 36.675 -6.428 1.00 50.19 684 SER A O 1
ATOM 5550 N N . PHE A 1 685 ? 0.623 36.497 -4.203 1.00 51.22 685 PHE A N 1
ATOM 5551 C CA . PHE A 1 685 ? -0.162 35.253 -4.213 1.00 51.22 685 PHE A CA 1
ATOM 5552 C C . PHE A 1 685 ? -1.668 35.481 -4.102 1.00 51.22 685 PHE A C 1
ATOM 5554 O O . PHE A 1 685 ? -2.438 34.537 -4.233 1.00 51.22 685 PHE A O 1
ATOM 5561 N N . SER A 1 686 ? -2.075 36.725 -3.860 1.00 64.12 686 SER A N 1
ATOM 5562 C CA . SER A 1 686 ? -3.468 37.166 -3.869 1.00 64.12 686 SER A CA 1
ATOM 5563 C C . SER A 1 686 ? -3.836 37.895 -5.157 1.00 64.12 686 SER A C 1
ATOM 5565 O O . SER A 1 686 ? -5.015 38.116 -5.406 1.00 64.12 686 SER A O 1
ATOM 5567 N N . ASP A 1 687 ? -2.842 38.283 -5.962 1.00 79.38 687 ASP A N 1
ATOM 5568 C CA . ASP A 1 687 ? -3.063 39.071 -7.167 1.00 79.38 687 ASP A CA 1
ATOM 5569 C C . ASP A 1 687 ? -2.970 38.178 -8.404 1.00 79.38 687 ASP A C 1
ATOM 5571 O O . ASP A 1 687 ? -1.943 37.543 -8.652 1.00 79.38 687 ASP A O 1
ATOM 5575 N N . TYR A 1 688 ? -4.022 38.170 -9.214 1.00 87.31 688 TYR A N 1
ATOM 5576 C CA . TYR A 1 688 ? -4.177 37.309 -10.380 1.00 87.31 688 TYR A CA 1
ATOM 5577 C C . TYR A 1 688 ? -4.177 38.105 -11.679 1.00 87.31 688 TYR A C 1
ATOM 5579 O O . TYR A 1 688 ? -4.760 39.180 -11.764 1.00 87.31 688 TYR A O 1
ATOM 5587 N N . LYS A 1 689 ? -3.575 37.548 -12.727 1.00 90.88 689 LYS A N 1
ATOM 5588 C CA . LYS A 1 689 ? -3.703 38.037 -14.100 1.00 90.88 689 LYS A CA 1
ATOM 5589 C C . LYS A 1 689 ? -4.948 37.426 -14.735 1.00 90.88 689 LYS A C 1
ATOM 5591 O O . LYS A 1 689 ? -5.108 36.206 -14.723 1.00 90.88 689 LYS A O 1
ATOM 5596 N N . VAL A 1 690 ? -5.813 38.253 -15.312 1.00 93.88 690 VAL A N 1
ATOM 5597 C CA . VAL A 1 690 ? -7.052 37.820 -15.976 1.00 93.88 690 VAL A CA 1
ATOM 5598 C C . VAL A 1 690 ? -7.121 38.429 -17.368 1.00 93.88 690 VAL A C 1
ATOM 5600 O O . VAL A 1 690 ? -7.016 39.645 -17.521 1.00 93.88 690 VAL A O 1
ATOM 5603 N N . LEU A 1 691 ? -7.289 37.575 -18.376 1.00 94.94 691 LEU A N 1
ATOM 5604 C CA . LEU A 1 691 ? -7.448 37.954 -19.774 1.00 94.94 691 LEU A CA 1
ATOM 5605 C C . LEU A 1 691 ? -8.927 38.093 -20.129 1.00 94.94 691 LEU A C 1
ATOM 5607 O O . LEU A 1 691 ? -9.717 37.189 -19.876 1.00 94.94 691 LEU A O 1
ATOM 5611 N N . PHE A 1 692 ? -9.251 39.179 -20.816 1.00 95.94 692 PHE A N 1
ATOM 5612 C CA . PHE A 1 692 ? -10.518 39.432 -21.485 1.00 95.94 692 PHE A CA 1
ATOM 5613 C C . PHE A 1 692 ? -10.259 39.477 -22.983 1.00 95.94 692 PHE A C 1
ATOM 5615 O O . PHE A 1 692 ? -9.336 40.160 -23.417 1.00 95.94 692 PHE A O 1
ATOM 5622 N N . TYR A 1 693 ? -11.044 38.757 -23.775 1.00 95.38 693 TYR A N 1
ATOM 5623 C CA . TYR A 1 693 ? -10.872 38.700 -25.223 1.00 95.38 693 TYR A CA 1
ATOM 5624 C C . TYR A 1 693 ? -12.188 38.970 -25.950 1.00 95.38 693 TYR A C 1
ATOM 5626 O O . TYR A 1 693 ? -13.192 38.302 -25.698 1.00 95.38 693 TYR A O 1
ATOM 5634 N N . ASP A 1 694 ? -12.173 39.944 -26.860 1.00 93.75 694 ASP A N 1
ATOM 5635 C CA . ASP A 1 694 ? -13.276 40.277 -27.763 1.00 93.75 694 ASP A CA 1
ATOM 5636 C C . ASP A 1 694 ? -12.925 39.773 -29.164 1.00 93.75 694 ASP A C 1
ATOM 5638 O O . ASP A 1 694 ? -12.089 40.335 -29.883 1.00 93.75 694 ASP A O 1
ATOM 5642 N N . GLN A 1 695 ? -13.598 38.691 -29.548 1.00 92.94 695 GLN A N 1
ATOM 5643 C CA . GLN A 1 695 ? -13.396 38.025 -30.828 1.00 92.94 695 GLN A CA 1
ATOM 5644 C C . GLN A 1 695 ? -13.829 38.895 -32.016 1.00 92.94 695 GLN A C 1
ATOM 5646 O O . GLN A 1 695 ? -13.177 38.881 -33.059 1.00 92.94 695 GLN A O 1
ATOM 5651 N N . SER A 1 696 ? -14.893 39.690 -31.869 1.00 89.94 696 SER A N 1
ATOM 5652 C CA . SER A 1 696 ? -15.458 40.490 -32.967 1.00 89.94 696 SER A CA 1
ATOM 5653 C C . SER A 1 696 ? -14.532 41.642 -33.354 1.00 89.94 696 SER A C 1
ATOM 5655 O O . SER A 1 696 ? -14.348 41.958 -34.537 1.00 89.94 696 SER A O 1
ATOM 5657 N N . ASN A 1 697 ? -13.901 42.247 -32.351 1.00 91.44 697 ASN A N 1
ATOM 5658 C CA . ASN A 1 697 ? -12.989 43.367 -32.536 1.00 91.44 697 ASN A CA 1
ATOM 5659 C C . ASN A 1 697 ? -11.523 42.932 -32.663 1.00 91.44 697 ASN A C 1
ATOM 5661 O O . ASN A 1 697 ? -10.724 43.685 -33.215 1.00 91.44 697 ASN A O 1
ATOM 5665 N N . GLY A 1 698 ? -11.177 41.702 -32.268 1.00 92.19 698 GLY A N 1
ATOM 5666 C CA . GLY A 1 698 ? -9.799 41.206 -32.308 1.00 92.19 698 GLY A CA 1
ATOM 5667 C C . GLY A 1 698 ? -8.910 41.934 -31.301 1.00 92.19 698 GLY A C 1
ATOM 5668 O O . GLY A 1 698 ? -7.778 42.306 -31.616 1.00 92.19 698 GLY A O 1
ATOM 5669 N N . VAL A 1 699 ? -9.448 42.192 -30.110 1.00 93.94 699 VAL A N 1
ATOM 5670 C CA . VAL A 1 699 ? -8.759 42.901 -29.025 1.00 93.94 699 VAL A CA 1
ATOM 5671 C C . VAL A 1 699 ? -8.769 42.058 -27.757 1.00 93.94 699 VAL A C 1
ATOM 5673 O O . VAL A 1 699 ? -9.677 41.251 -27.544 1.00 93.94 699 VAL A O 1
ATOM 5676 N N . GLY A 1 700 ? -7.756 42.240 -26.916 1.00 94.25 700 GLY A N 1
ATOM 5677 C CA . GLY A 1 700 ? -7.670 41.582 -25.620 1.00 94.25 700 GLY A CA 1
ATOM 5678 C C . GLY A 1 700 ? -7.101 42.505 -24.553 1.00 94.25 700 GLY A C 1
ATOM 5679 O O . GLY A 1 700 ? -6.192 43.281 -24.827 1.00 94.25 700 GLY A O 1
ATOM 5680 N N . SER A 1 701 ? -7.612 42.406 -23.334 1.00 95.75 701 SER A N 1
ATOM 5681 C CA . SER A 1 701 ? -7.184 43.219 -22.194 1.00 95.75 701 SER A CA 1
ATOM 5682 C C . SER A 1 701 ? -6.772 42.309 -21.046 1.00 95.75 701 SER A C 1
ATOM 5684 O O . SER A 1 701 ? -7.483 41.360 -20.715 1.00 95.75 701 SER A O 1
ATOM 5686 N N . ILE A 1 702 ? -5.627 42.586 -20.429 1.00 96.06 702 ILE A N 1
ATOM 5687 C CA . ILE A 1 702 ? -5.118 41.837 -19.278 1.00 96.06 702 ILE A CA 1
ATOM 5688 C C . ILE A 1 702 ? -5.179 42.733 -18.046 1.00 96.06 702 ILE A C 1
ATOM 5690 O O . ILE A 1 702 ? -4.626 43.834 -18.036 1.00 96.06 702 ILE A O 1
ATOM 5694 N N . TYR A 1 703 ? -5.833 42.242 -16.998 1.00 95.81 703 TYR A N 1
ATOM 5695 C CA . TYR A 1 703 ? -5.981 42.921 -15.715 1.00 95.81 703 TYR A CA 1
ATOM 5696 C C . TYR A 1 703 ? -5.251 42.165 -14.612 1.00 95.81 703 TYR 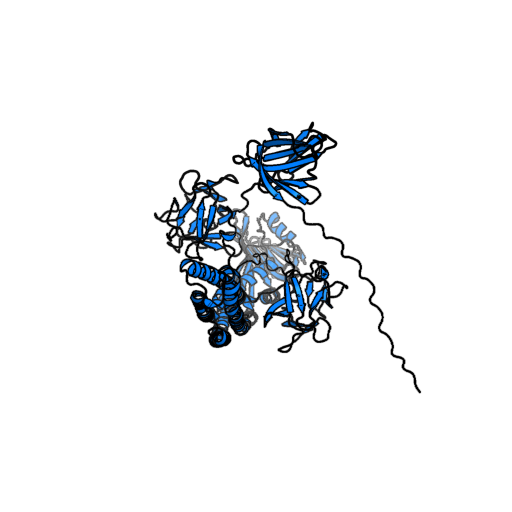A C 1
ATOM 5698 O O . TYR A 1 703 ? -5.213 40.937 -14.619 1.00 95.81 703 TYR A O 1
ATOM 5706 N N . ARG A 1 704 ? -4.741 42.905 -13.630 1.00 93.88 704 ARG A N 1
ATOM 5707 C CA . ARG A 1 704 ? -4.419 42.404 -12.297 1.00 93.88 704 ARG A CA 1
ATOM 5708 C C . ARG A 1 704 ? -5.672 42.478 -11.434 1.00 93.88 704 ARG A C 1
ATOM 5710 O O . ARG A 1 704 ? -6.302 43.530 -11.375 1.00 93.88 704 ARG A O 1
ATOM 5717 N N . VAL A 1 705 ? -6.004 41.396 -10.751 1.00 92.81 705 VAL A N 1
ATOM 5718 C CA . VAL A 1 705 ? -7.121 41.293 -9.813 1.00 92.81 705 VAL A CA 1
ATOM 5719 C C . VAL A 1 705 ? -6.551 41.000 -8.436 1.00 92.81 705 VAL A C 1
ATOM 5721 O O . VAL A 1 705 ? -5.920 39.964 -8.292 1.00 92.81 705 VAL A O 1
ATOM 5724 N N . ASP A 1 706 ? -6.703 41.899 -7.465 1.00 84.81 706 ASP A N 1
ATOM 5725 C CA . ASP A 1 706 ? -6.173 41.695 -6.106 1.00 84.81 706 ASP A CA 1
ATOM 5726 C C . ASP A 1 706 ? -6.991 40.674 -5.287 1.00 84.81 706 ASP A C 1
ATOM 5728 O O . ASP A 1 706 ? -8.036 40.185 -5.727 1.00 84.81 706 ASP A O 1
ATOM 5732 N N . GLY A 1 707 ? -6.536 40.378 -4.064 1.00 75.12 707 GLY A N 1
ATOM 5733 C CA . GLY A 1 707 ? -7.185 39.419 -3.158 1.00 75.12 707 GLY A CA 1
ATOM 5734 C C . GLY A 1 707 ? -8.578 39.824 -2.669 1.00 75.12 707 GLY A C 1
ATOM 5735 O O . GLY A 1 707 ? -9.250 39.035 -2.014 1.00 75.12 707 GLY A O 1
ATOM 5736 N N . GLN A 1 708 ? -9.023 41.045 -2.965 1.00 83.31 708 GLN A N 1
ATOM 5737 C CA . GLN A 1 708 ? -10.370 41.540 -2.691 1.00 83.31 708 GLN A CA 1
ATOM 5738 C C . GLN A 1 708 ? -11.217 41.625 -3.972 1.00 83.31 708 GLN A C 1
ATOM 5740 O O . GLN A 1 708 ? -12.336 42.141 -3.951 1.00 83.31 708 GLN A O 1
ATOM 5745 N N . GLY A 1 709 ? -10.697 41.141 -5.102 1.00 87.50 709 GLY A N 1
ATOM 5746 C CA . GLY A 1 709 ? -11.374 41.157 -6.390 1.00 87.50 709 GLY A CA 1
ATOM 5747 C C . GLY A 1 709 ? -11.359 42.516 -7.096 1.00 87.50 709 GLY A C 1
ATOM 5748 O O . GLY A 1 709 ? -12.150 42.708 -8.020 1.00 87.50 709 GLY A O 1
ATOM 5749 N N . ASN A 1 710 ? -10.524 43.485 -6.702 1.00 92.94 710 ASN A N 1
ATOM 5750 C CA . ASN A 1 710 ? -10.397 44.759 -7.423 1.00 92.94 710 ASN A CA 1
ATOM 5751 C C . ASN A 1 710 ? -9.537 44.599 -8.673 1.00 92.94 710 ASN A C 1
ATOM 5753 O O . ASN A 1 710 ? -8.478 43.982 -8.634 1.00 92.94 710 ASN A O 1
ATOM 5757 N N . MET A 1 711 ? -9.968 45.212 -9.776 1.00 95.88 711 MET A N 1
ATOM 5758 C CA . MET A 1 711 ? -9.297 45.109 -11.069 1.00 95.88 711 MET A CA 1
ATOM 5759 C C . MET A 1 711 ? -8.431 46.338 -11.360 1.00 95.88 711 MET A C 1
ATOM 5761 O O . MET A 1 711 ? -8.885 47.474 -11.238 1.00 95.88 711 MET A O 1
ATOM 5765 N N . HIS A 1 712 ? -7.219 46.103 -11.854 1.00 95.06 712 HIS A N 1
ATOM 5766 C CA . HIS A 1 712 ? -6.297 47.112 -12.367 1.00 95.06 712 HIS A CA 1
ATOM 5767 C C . HIS A 1 712 ? -5.815 46.695 -13.753 1.00 95.06 712 HIS A C 1
ATOM 5769 O O . HIS A 1 712 ? -5.276 45.603 -13.915 1.00 95.06 712 HIS A O 1
ATOM 5775 N N . LEU A 1 713 ? -6.012 47.539 -14.764 1.00 96.25 713 LEU A N 1
ATOM 5776 C CA . LEU A 1 713 ? -5.560 47.236 -16.122 1.00 96.25 713 LEU A CA 1
ATOM 5777 C C . LEU A 1 713 ? -4.028 47.164 -16.160 1.00 96.25 713 LEU A C 1
ATOM 5779 O O . LEU A 1 713 ? -3.359 48.100 -15.725 1.00 96.25 713 LEU A O 1
ATOM 5783 N N . LEU A 1 714 ? -3.489 46.066 -16.691 1.00 94.50 714 LEU A N 1
ATOM 5784 C CA . LEU A 1 714 ? -2.057 45.915 -16.954 1.00 94.50 714 LEU A CA 1
ATOM 5785 C C . LEU A 1 714 ? -1.737 46.306 -18.397 1.00 94.50 714 LEU A C 1
ATOM 5787 O O . LEU A 1 714 ? -0.841 47.116 -18.637 1.00 94.50 714 LEU A O 1
ATOM 5791 N N . LYS A 1 715 ? -2.477 45.745 -19.363 1.00 96.62 715 LYS A N 1
ATOM 5792 C CA . LYS A 1 715 ? -2.187 45.943 -20.785 1.00 96.62 715 LYS A CA 1
ATOM 5793 C C . LYS A 1 715 ? -3.396 45.709 -21.682 1.00 96.62 715 LYS A C 1
ATOM 5795 O O . LYS A 1 715 ? -4.112 44.728 -21.497 1.00 96.62 715 LYS A O 1
ATOM 5800 N N . ASP A 1 716 ? -3.530 46.549 -22.705 1.00 96.62 716 ASP A N 1
ATOM 5801 C CA . ASP A 1 716 ? -4.414 46.319 -23.847 1.00 96.62 716 ASP A CA 1
ATOM 5802 C C . ASP A 1 716 ? -3.627 45.841 -25.067 1.00 96.62 716 ASP A C 1
ATOM 5804 O O . ASP A 1 716 ? -2.520 46.310 -25.353 1.00 96.62 716 ASP A O 1
ATOM 5808 N N . HIS A 1 717 ? -4.243 44.933 -25.812 1.00 93.81 717 HIS A N 1
ATOM 5809 C CA . HIS A 1 717 ? -3.726 44.332 -27.028 1.00 93.81 717 HIS A CA 1
ATOM 5810 C C . HIS A 1 717 ? -4.747 44.457 -28.157 1.00 93.81 717 HIS A C 1
ATOM 5812 O O . HIS A 1 717 ? -5.951 44.302 -27.956 1.00 93.81 717 HIS A O 1
ATOM 5818 N N . SER A 1 718 ? -4.260 44.708 -29.370 1.00 92.62 718 SER A N 1
ATOM 5819 C CA . SER A 1 718 ? -5.084 44.844 -30.574 1.00 92.62 718 SER A CA 1
ATOM 5820 C C . SER A 1 718 ? -4.503 44.043 -31.737 1.00 92.62 718 SER A C 1
ATOM 5822 O O . SER A 1 718 ? -3.349 43.614 -31.694 1.00 92.62 718 SER A O 1
ATOM 5824 N N . GLY A 1 719 ? -5.313 43.816 -32.774 1.00 89.50 719 GLY A N 1
ATOM 5825 C CA . GLY A 1 719 ? -4.891 43.083 -33.972 1.00 89.50 719 GLY A CA 1
ATOM 5826 C C . GLY A 1 719 ? -4.817 41.567 -33.782 1.00 89.50 719 GLY A C 1
ATOM 5827 O O . GLY A 1 719 ? -4.182 40.881 -34.579 1.00 89.50 719 GLY A O 1
ATOM 5828 N N . TRP A 1 720 ? -5.450 41.027 -32.740 1.00 91.25 720 TRP A N 1
ATOM 5829 C CA . TRP A 1 720 ? -5.531 39.585 -32.529 1.00 91.25 720 TRP A CA 1
ATOM 5830 C C . TRP A 1 720 ? -6.466 38.942 -33.550 1.00 91.25 720 TRP A C 1
ATOM 5832 O O . TRP A 1 720 ? -7.440 39.551 -34.005 1.00 91.25 720 TRP A O 1
ATOM 5842 N N . ALA A 1 721 ? -6.183 37.687 -33.907 1.00 88.62 721 ALA A N 1
ATOM 5843 C CA . ALA A 1 721 ? -7.030 36.947 -34.831 1.00 88.62 721 ALA A CA 1
ATOM 5844 C C . ALA A 1 721 ? -8.458 36.861 -34.283 1.00 88.62 721 ALA A C 1
ATOM 5846 O O . ALA A 1 721 ? -8.652 36.619 -33.095 1.00 88.62 721 ALA A O 1
ATOM 5847 N N . LYS A 1 722 ? -9.451 37.037 -35.158 1.00 92.69 722 LYS A N 1
ATOM 5848 C CA . LYS A 1 722 ? -10.890 37.009 -34.831 1.00 92.69 722 LYS A CA 1
ATOM 5849 C C . LYS A 1 722 ? -11.503 35.607 -34.913 1.00 92.69 722 LYS A C 1
ATOM 5851 O O . LYS A 1 722 ? -12.715 35.443 -34.879 1.00 92.69 722 LYS A O 1
ATOM 5856 N N . THR A 1 723 ? -10.665 34.595 -35.109 1.00 90.00 723 THR A N 1
ATOM 5857 C CA . THR A 1 723 ? -11.065 33.217 -35.420 1.00 90.00 723 THR A CA 1
ATOM 5858 C C . THR A 1 723 ? -10.803 32.246 -34.274 1.00 90.00 723 THR A C 1
ATOM 5860 O O . THR A 1 723 ? -11.176 31.077 -34.375 1.00 90.00 723 THR A O 1
ATOM 5863 N N . TRP A 1 724 ? -10.183 32.707 -33.182 1.00 92.25 724 TRP A N 1
ATOM 5864 C CA . TRP A 1 724 ? -9.931 31.881 -32.007 1.00 92.25 724 TRP A CA 1
ATOM 5865 C C . TRP A 1 724 ? -11.244 31.395 -31.409 1.00 92.25 724 TRP A C 1
ATOM 5867 O O . TRP A 1 724 ? -12.074 32.193 -30.985 1.00 92.25 724 TRP A O 1
ATOM 5877 N N . SER A 1 725 ? -11.434 30.079 -31.405 1.00 87.94 725 SER A N 1
ATOM 5878 C CA . SER A 1 725 ? -12.672 29.437 -30.964 1.00 87.94 725 SER A CA 1
ATOM 5879 C C . SER A 1 725 ? -12.678 29.166 -29.462 1.00 87.94 725 SER A C 1
ATOM 5881 O O . SER A 1 725 ? -13.718 29.283 -28.818 1.00 87.94 725 SER A O 1
ATOM 5883 N N . LYS A 1 726 ? -11.508 28.864 -28.892 1.00 90.31 726 LYS A N 1
ATOM 5884 C CA . LYS A 1 726 ? -11.333 28.537 -27.480 1.00 90.31 726 LYS A CA 1
ATOM 5885 C C . LYS A 1 726 ? -10.044 29.162 -26.960 1.00 90.31 726 LYS A C 1
ATOM 5887 O O . LYS A 1 726 ? -9.014 29.100 -27.630 1.00 90.31 726 LYS A O 1
ATOM 5892 N N . ILE A 1 727 ? -10.112 29.744 -25.766 1.00 92.62 727 ILE A N 1
ATOM 5893 C CA . ILE A 1 727 ? -8.950 30.254 -25.039 1.00 92.62 727 ILE A CA 1
ATOM 5894 C C . ILE A 1 727 ? -8.936 29.607 -23.659 1.00 92.62 727 ILE A C 1
ATOM 5896 O O . ILE A 1 727 ? -9.943 29.624 -22.954 1.00 92.62 727 ILE A O 1
ATOM 5900 N N . THR A 1 728 ? -7.807 29.021 -23.279 1.00 89.12 728 THR A N 1
ATOM 5901 C CA . THR A 1 728 ? -7.597 28.415 -21.956 1.00 89.12 728 THR A CA 1
ATOM 5902 C C . THR A 1 728 ? -6.260 28.850 -21.381 1.00 89.12 728 THR A C 1
ATOM 5904 O O . THR A 1 728 ? -5.385 29.300 -22.120 1.00 89.12 728 THR A O 1
ATOM 5907 N N . ALA A 1 729 ? -6.081 28.685 -20.073 1.00 81.62 729 ALA A N 1
ATOM 5908 C CA . ALA A 1 729 ? -4.803 28.914 -19.417 1.00 81.62 729 ALA A CA 1
ATOM 5909 C C . ALA A 1 729 ? -4.402 27.712 -18.559 1.00 81.62 729 ALA A C 1
ATOM 5911 O O . ALA A 1 729 ? -5.251 27.100 -17.915 1.00 81.62 729 ALA A O 1
ATOM 5912 N N . GLU A 1 730 ? -3.112 27.389 -18.577 1.00 66.56 730 GLU A N 1
ATOM 5913 C CA . GLU A 1 730 ? -2.488 26.341 -17.765 1.00 66.56 730 GLU A CA 1
ATOM 5914 C C . GLU A 1 730 ? -1.046 26.783 -17.466 1.00 66.56 730 GLU A C 1
ATOM 5916 O O . GLU A 1 730 ? -0.359 27.289 -18.356 1.00 66.56 730 GLU A O 1
ATOM 5921 N N . ASP A 1 731 ? -0.611 26.684 -16.207 1.00 58.81 731 ASP A N 1
ATOM 5922 C CA . ASP A 1 731 ? 0.738 27.062 -15.750 1.00 58.81 731 ASP A CA 1
ATOM 5923 C C . ASP A 1 731 ? 1.222 28.470 -16.174 1.00 58.81 731 ASP A C 1
ATOM 5925 O O . ASP A 1 731 ? 2.380 28.664 -16.549 1.00 58.81 731 ASP A O 1
ATOM 5929 N N . GLY A 1 732 ? 0.347 29.484 -16.147 1.00 60.72 732 GLY A N 1
ATOM 5930 C CA . GLY A 1 732 ? 0.721 30.859 -16.519 1.00 60.72 732 GLY A CA 1
ATOM 5931 C C . GLY A 1 732 ? 0.830 31.109 -18.028 1.00 60.72 732 GLY A C 1
ATOM 5932 O O . GLY A 1 732 ? 1.220 32.203 -18.446 1.00 60.72 732 GLY A O 1
ATOM 5933 N N . ARG A 1 733 ? 0.487 30.114 -18.857 1.00 79.19 733 ARG A N 1
ATOM 5934 C CA . ARG A 1 733 ? 0.501 30.204 -20.320 1.00 79.19 733 ARG A CA 1
ATOM 5935 C C . ARG A 1 733 ? -0.905 30.280 -20.886 1.00 79.19 733 ARG A C 1
ATOM 5937 O O . ARG A 1 733 ? -1.819 29.614 -20.411 1.00 79.19 733 ARG A O 1
ATOM 5944 N N . ILE A 1 734 ? -1.054 31.070 -21.943 1.00 90.44 734 ILE A N 1
ATOM 5945 C CA . ILE A 1 734 ? -2.315 31.284 -22.652 1.00 90.44 734 ILE A CA 1
ATOM 5946 C C . ILE A 1 734 ? -2.328 30.394 -23.886 1.00 90.44 734 ILE A C 1
ATOM 5948 O O . ILE A 1 734 ? -1.434 30.493 -24.725 1.00 90.44 734 ILE A O 1
ATOM 5952 N N . ARG A 1 735 ? -3.342 29.548 -24.023 1.00 92.44 735 ARG A N 1
ATOM 5953 C CA . ARG A 1 735 ? -3.562 28.720 -25.207 1.00 92.44 735 ARG A CA 1
ATOM 5954 C C . ARG A 1 735 ? -4.746 29.261 -25.990 1.00 92.44 735 ARG A C 1
ATOM 5956 O O . ARG A 1 735 ? -5.858 29.294 -25.473 1.00 92.44 735 ARG A O 1
ATOM 5963 N N . PHE A 1 736 ? -4.501 29.621 -27.240 1.00 92.12 736 PHE A N 1
ATOM 5964 C CA . PHE A 1 736 ? -5.515 29.978 -28.221 1.00 92.12 736 PHE A CA 1
ATOM 5965 C C . PHE A 1 736 ? -5.715 28.807 -29.186 1.00 92.12 736 PHE A C 1
ATOM 5967 O O . PHE A 1 736 ? -4.741 28.223 -29.653 1.00 92.12 736 PHE A O 1
ATOM 5974 N N . GLU A 1 737 ? -6.959 28.438 -29.480 1.00 92.06 737 GLU A N 1
ATOM 5975 C CA . GLU A 1 737 ? -7.275 27.266 -30.303 1.00 92.06 737 GLU A CA 1
ATOM 5976 C C . GLU A 1 737 ? -8.386 27.569 -31.318 1.00 92.06 737 GLU A C 1
ATOM 5978 O O . GLU A 1 737 ? -9.433 28.145 -30.996 1.00 92.06 737 GLU A O 1
ATOM 5983 N N . LEU A 1 738 ? -8.145 27.199 -32.575 1.00 88.62 738 LEU A N 1
ATOM 5984 C CA . LEU A 1 738 ? -9.106 27.238 -33.673 1.00 88.62 738 LEU A CA 1
ATOM 5985 C C . LEU A 1 738 ? -9.972 25.972 -33.669 1.00 88.62 738 LEU A C 1
ATOM 5987 O O . LEU A 1 738 ? -9.560 24.914 -33.198 1.00 88.62 738 LEU A O 1
ATOM 5991 N N . ALA A 1 739 ? -11.153 26.050 -34.285 1.00 85.25 739 ALA A N 1
ATOM 5992 C CA . ALA A 1 739 ? -12.096 24.930 -34.335 1.00 85.25 739 ALA A CA 1
ATOM 5993 C C . ALA A 1 739 ? -11.546 23.690 -35.071 1.00 85.25 739 ALA A C 1
ATOM 5995 O O . ALA A 1 739 ? -12.001 22.574 -34.836 1.00 85.25 739 ALA A O 1
ATOM 5996 N N . ASN A 1 740 ? -10.560 23.874 -35.952 1.00 82.88 740 ASN A N 1
ATOM 5997 C CA . ASN A 1 740 ? -9.898 22.789 -36.678 1.00 82.88 740 ASN A CA 1
ATOM 5998 C C . ASN A 1 740 ? -8.799 22.080 -35.857 1.00 82.88 740 ASN A C 1
ATOM 6000 O O . ASN A 1 740 ? -8.190 21.140 -36.362 1.00 82.88 740 ASN A O 1
ATOM 6004 N N . GLY A 1 741 ? -8.538 22.514 -34.618 1.00 80.56 741 GLY A N 1
ATOM 6005 C CA . GLY A 1 741 ? -7.522 21.942 -33.733 1.00 80.56 741 GLY A CA 1
ATOM 6006 C C . GLY A 1 741 ? -6.119 22.535 -33.886 1.00 80.56 741 GLY A C 1
ATOM 6007 O O . GLY A 1 741 ? -5.211 22.090 -33.187 1.00 80.56 741 GLY A O 1
ATOM 6008 N N . TYR A 1 742 ? -5.921 23.529 -34.760 1.00 89.62 742 TYR A N 1
ATOM 6009 C CA . TYR A 1 742 ? -4.708 24.350 -34.722 1.00 89.62 742 TYR A CA 1
ATOM 6010 C C . TYR A 1 742 ? -4.739 25.256 -33.487 1.00 89.62 742 TYR A C 1
ATOM 6012 O O . TYR A 1 742 ? -5.790 25.799 -33.141 1.00 89.62 742 TYR A O 1
ATOM 6020 N N . GLY A 1 743 ? -3.595 25.482 -32.852 1.00 90.44 743 GLY A N 1
ATOM 6021 C CA . GLY A 1 743 ? -3.515 26.372 -31.698 1.00 90.44 743 GLY A CA 1
ATOM 6022 C C . GLY A 1 743 ? -2.155 27.025 -31.509 1.00 90.44 743 GLY A C 1
ATOM 60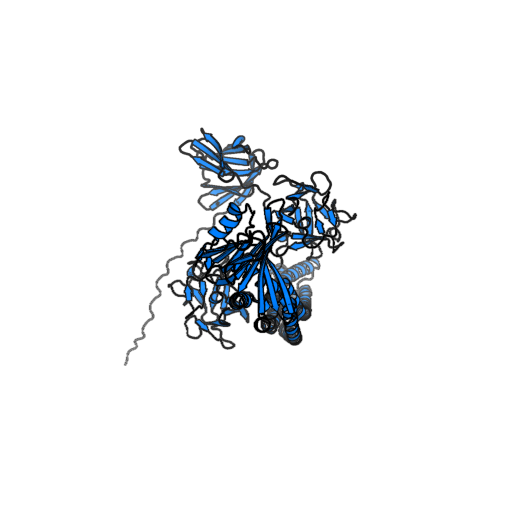23 O O . GLY A 1 743 ? -1.153 26.607 -32.079 1.00 90.44 743 GLY A O 1
ATOM 6024 N N . GLU A 1 744 ? -2.118 28.061 -30.682 1.00 92.88 744 GLU A N 1
ATOM 6025 C CA . GLU A 1 744 ? -0.910 28.802 -30.327 1.00 92.88 744 GLU A CA 1
ATOM 6026 C C . GLU A 1 744 ? -0.842 28.980 -28.811 1.00 92.88 744 GLU A C 1
ATOM 6028 O O . GLU A 1 744 ? -1.849 29.240 -28.152 1.00 92.88 744 GLU A O 1
ATOM 6033 N N . ILE A 1 745 ? 0.353 28.805 -28.248 1.00 89.00 745 ILE A N 1
ATOM 6034 C CA . ILE A 1 745 ? 0.626 28.949 -26.818 1.00 89.00 745 ILE A CA 1
ATOM 6035 C C . ILE A 1 745 ? 1.518 30.170 -26.620 1.00 89.00 745 ILE A C 1
ATOM 6037 O O . ILE A 1 745 ? 2.550 30.291 -27.279 1.00 89.00 745 ILE A O 1
ATOM 6041 N N . TYR A 1 746 ? 1.149 31.037 -25.682 1.00 87.56 746 TYR A N 1
ATOM 6042 C CA . TYR A 1 746 ? 1.851 32.271 -25.344 1.00 87.56 746 TYR A CA 1
ATOM 6043 C C . TYR A 1 746 ? 2.233 32.310 -23.863 1.00 87.56 746 TYR A C 1
ATOM 6045 O O . TYR A 1 746 ? 1.473 31.860 -23.006 1.00 87.56 746 TYR A O 1
ATOM 6053 N N . ASN A 1 747 ? 3.387 32.900 -23.553 1.00 84.88 747 ASN A N 1
ATOM 6054 C CA . ASN A 1 747 ? 3.738 33.308 -22.192 1.00 84.88 747 ASN A CA 1
ATOM 6055 C C . ASN A 1 747 ? 3.183 34.711 -21.917 1.00 84.88 747 ASN A C 1
ATOM 6057 O O . ASN A 1 747 ? 3.175 35.537 -22.830 1.00 84.88 747 ASN A O 1
ATOM 6061 N N . CYS A 1 748 ? 2.798 34.993 -20.670 1.00 85.19 748 CYS A N 1
ATOM 6062 C CA . CYS A 1 748 ? 2.403 36.326 -20.209 1.00 85.19 748 CYS A CA 1
ATOM 6063 C C . CYS A 1 748 ? 3.281 36.770 -19.032 1.00 85.19 748 CYS A C 1
ATOM 6065 O O . CYS A 1 748 ? 3.345 36.068 -18.023 1.00 85.19 748 CYS A O 1
ATOM 6067 N N . ASP A 1 749 ? 3.925 37.933 -19.135 1.00 84.00 749 ASP A N 1
ATOM 6068 C CA . ASP A 1 749 ? 4.671 38.522 -18.015 1.00 84.00 749 ASP A CA 1
ATOM 6069 C C . ASP A 1 749 ? 3.752 39.286 -17.035 1.00 84.00 749 ASP A C 1
ATOM 6071 O O . ASP A 1 749 ? 2.541 39.409 -17.245 1.00 84.00 749 ASP A O 1
ATOM 6075 N N . ASP A 1 750 ? 4.320 39.795 -15.938 1.00 83.56 750 ASP A N 1
ATOM 6076 C CA . ASP A 1 750 ? 3.585 40.550 -14.910 1.00 83.56 750 ASP A CA 1
ATOM 6077 C C . ASP A 1 750 ? 3.159 41.958 -15.347 1.00 83.56 750 ASP A C 1
ATOM 6079 O O . ASP A 1 750 ? 2.309 42.571 -14.707 1.00 83.56 750 ASP A O 1
ATOM 6083 N N . ALA A 1 751 ? 3.703 42.472 -16.450 1.00 85.75 751 ALA A N 1
ATOM 6084 C CA . ALA A 1 751 ? 3.245 43.716 -17.059 1.00 85.75 751 ALA A CA 1
ATOM 6085 C C . ALA A 1 751 ? 2.112 43.479 -18.077 1.00 85.75 751 ALA A C 1
ATOM 6087 O O . ALA A 1 751 ? 1.601 44.433 -18.661 1.00 85.75 751 ALA A O 1
ATOM 6088 N N . GLY A 1 752 ? 1.706 42.223 -18.293 1.00 87.06 752 GLY A N 1
ATOM 6089 C CA . GLY A 1 752 ? 0.677 41.849 -19.257 1.00 87.06 752 GLY A CA 1
ATOM 6090 C C . GLY A 1 752 ? 1.175 41.791 -20.704 1.00 87.06 752 GLY A C 1
ATOM 6091 O O . GLY A 1 752 ? 0.352 41.803 -21.619 1.00 87.06 752 GLY A O 1
ATOM 6092 N N . ASN A 1 753 ? 2.488 41.741 -20.954 1.00 90.31 753 ASN A N 1
ATOM 6093 C CA . ASN A 1 753 ? 3.012 41.503 -22.299 1.00 90.31 753 ASN A CA 1
ATOM 6094 C C . ASN A 1 753 ? 2.953 40.010 -22.628 1.00 90.31 753 ASN A C 1
ATOM 6096 O O . ASN A 1 753 ? 3.262 39.168 -21.781 1.00 90.31 753 ASN A O 1
ATOM 6100 N N . ILE A 1 754 ? 2.607 39.687 -23.878 1.00 91.44 754 ILE A N 1
ATOM 6101 C CA . ILE A 1 754 ? 2.535 38.305 -24.356 1.00 91.44 754 ILE A CA 1
ATOM 6102 C C . ILE A 1 754 ? 3.622 38.002 -25.389 1.00 91.44 754 ILE A C 1
ATOM 6104 O O . ILE A 1 754 ? 3.954 38.842 -26.224 1.00 91.44 754 ILE A O 1
ATOM 6108 N N . SER A 1 755 ? 4.168 36.787 -25.349 1.00 90.75 755 SER A N 1
ATOM 6109 C CA . SER A 1 755 ? 5.171 36.304 -26.310 1.00 90.75 755 SER A CA 1
ATOM 6110 C C . SER A 1 755 ? 4.868 34.873 -26.745 1.00 90.75 755 SER A C 1
ATOM 6112 O O . SER A 1 755 ? 4.488 34.041 -25.920 1.00 90.75 755 SER A O 1
ATOM 6114 N N . LEU A 1 756 ? 4.991 34.586 -28.046 1.00 89.38 756 LEU A N 1
ATOM 6115 C CA . LEU A 1 756 ? 4.702 33.259 -28.596 1.00 89.38 756 LEU A CA 1
ATOM 6116 C C . LEU A 1 756 ? 5.704 32.238 -28.045 1.00 89.38 756 LEU A C 1
ATOM 6118 O O . LEU A 1 756 ? 6.912 32.425 -28.159 1.00 89.38 756 LEU A O 1
ATOM 6122 N N . HIS A 1 757 ? 5.189 31.151 -27.479 1.00 85.75 757 HIS A N 1
ATOM 6123 C CA . HIS A 1 757 ? 5.977 30.037 -26.963 1.00 85.75 757 HIS A CA 1
ATOM 6124 C C . HIS A 1 757 ? 6.039 28.878 -27.966 1.00 85.75 757 HIS A C 1
ATOM 6126 O O . HIS A 1 757 ? 7.123 28.405 -28.298 1.00 85.75 757 HIS A O 1
ATOM 6132 N N . SER A 1 758 ? 4.889 28.399 -28.452 1.00 86.25 758 SER A N 1
ATOM 6133 C CA . SER A 1 758 ? 4.823 27.235 -29.351 1.00 86.25 758 SER A CA 1
ATOM 6134 C C . SER A 1 758 ? 3.510 27.170 -30.135 1.00 86.25 758 SER A C 1
ATOM 6136 O O . SER A 1 758 ? 2.525 27.802 -29.757 1.00 86.25 758 SER A O 1
ATOM 6138 N N . LYS A 1 759 ? 3.481 26.371 -31.209 1.00 89.94 759 LYS A N 1
ATOM 6139 C CA . LYS A 1 759 ? 2.301 26.130 -32.058 1.00 89.94 759 LYS A CA 1
ATOM 6140 C C . LYS A 1 759 ? 1.820 24.681 -31.948 1.00 89.94 759 LYS A C 1
ATOM 6142 O O . LYS A 1 759 ? 2.608 23.793 -31.633 1.00 89.94 759 LYS A O 1
ATOM 6147 N N . ILE A 1 760 ? 0.534 24.459 -32.194 1.00 84.19 760 ILE A N 1
ATOM 6148 C CA . ILE A 1 760 ? -0.153 23.165 -32.160 1.00 84.19 760 ILE A CA 1
ATOM 6149 C C . ILE A 1 760 ? -0.733 22.917 -33.552 1.00 84.19 760 ILE A C 1
ATOM 6151 O O . ILE A 1 760 ? -1.520 23.725 -34.040 1.00 84.19 760 ILE A O 1
ATOM 6155 N N . GLU A 1 761 ? -0.364 21.799 -34.173 1.00 82.31 761 GLU A N 1
ATOM 6156 C CA . GLU A 1 761 ? -0.828 21.435 -35.514 1.00 82.31 761 GLU A CA 1
ATOM 6157 C C . GLU A 1 761 ? -2.122 20.596 -35.470 1.00 82.31 761 GLU A C 1
ATOM 6159 O O . GLU A 1 761 ? -2.242 19.691 -34.633 1.00 82.31 761 GLU A O 1
ATOM 6164 N N . PRO A 1 762 ? -3.085 20.839 -36.381 1.00 73.00 762 PRO A N 1
ATOM 6165 C CA . PRO A 1 762 ? -4.299 20.042 -36.483 1.00 73.00 762 PRO A CA 1
ATOM 6166 C C . PRO A 1 762 ? -3.983 18.634 -37.011 1.00 73.00 762 PRO A C 1
ATOM 6168 O O . PRO A 1 762 ? -3.117 18.437 -37.865 1.00 73.00 762 PRO A O 1
ATOM 6171 N N . LYS A 1 763 ? -4.697 17.616 -36.515 1.00 57.78 763 LYS A N 1
ATOM 6172 C CA . LYS A 1 763 ? -4.513 16.230 -36.981 1.00 57.78 763 LYS A CA 1
ATOM 6173 C C . LYS A 1 763 ? -4.918 16.108 -38.463 1.00 57.78 763 LYS A C 1
ATOM 6175 O O . LYS A 1 763 ? -5.975 16.619 -38.825 1.00 57.78 763 LYS A O 1
ATOM 6180 N N . PRO A 1 764 ? -4.148 15.401 -39.315 1.00 47.41 764 PRO A N 1
ATOM 6181 C CA . PRO A 1 764 ? -4.488 15.255 -40.727 1.00 47.41 764 PRO A CA 1
ATOM 6182 C C . PRO A 1 764 ? -5.783 14.454 -40.907 1.00 47.41 764 PRO A C 1
ATOM 6184 O O . PRO A 1 764 ? -5.947 13.368 -40.342 1.00 47.41 764 PRO A O 1
ATOM 6187 N N . ASP A 1 765 ? -6.690 15.001 -41.714 1.00 41.91 765 ASP A N 1
ATOM 6188 C CA . ASP A 1 765 ? -8.007 14.430 -41.978 1.00 41.91 765 ASP A CA 1
ATOM 6189 C C . ASP A 1 765 ? -7.883 13.079 -42.710 1.00 41.91 765 ASP A C 1
ATOM 6191 O O . ASP A 1 765 ? -7.162 12.941 -43.708 1.00 41.91 765 ASP A O 1
ATOM 6195 N N . ARG A 1 766 ? -8.567 12.041 -42.216 1.00 45.75 766 ARG A N 1
ATOM 6196 C CA . ARG A 1 766 ? -8.527 10.705 -42.835 1.00 45.75 766 ARG A CA 1
ATOM 6197 C C . ARG A 1 766 ? -9.335 10.729 -44.134 1.00 45.75 766 ARG A C 1
ATOM 6199 O O . ARG A 1 766 ? -10.559 10.804 -44.093 1.00 45.75 766 ARG A O 1
ATOM 6206 N N . ARG A 1 767 ? -8.671 10.589 -45.291 1.00 33.66 767 ARG A N 1
ATOM 6207 C CA . ARG A 1 767 ? -9.364 10.394 -46.582 1.00 33.66 767 ARG A CA 1
ATOM 6208 C C . ARG A 1 767 ? -10.329 9.194 -46.505 1.00 33.66 767 ARG A C 1
ATOM 6210 O O . ARG A 1 767 ? -9.936 8.152 -45.970 1.00 33.66 767 ARG A O 1
ATOM 6217 N N . PRO A 1 768 ? -11.546 9.280 -47.076 1.00 39.03 768 PRO A N 1
ATOM 6218 C CA . PRO A 1 768 ? -12.456 8.140 -47.141 1.00 39.03 768 PRO A CA 1
ATOM 6219 C C . PRO A 1 768 ? -11.848 7.015 -47.990 1.00 39.03 768 PRO A C 1
ATOM 6221 O O . PRO A 1 768 ? -11.315 7.264 -49.073 1.00 39.03 768 PRO A O 1
ATOM 6224 N N . LYS A 1 769 ? -11.923 5.767 -47.512 1.00 39.91 769 LYS A N 1
ATOM 6225 C CA . LYS A 1 769 ? -11.513 4.586 -48.293 1.00 39.91 769 LYS A CA 1
ATOM 6226 C C . LYS A 1 769 ? -12.468 4.376 -49.483 1.00 39.91 769 LYS A C 1
ATOM 6228 O O . LYS A 1 769 ? -13.676 4.512 -49.292 1.00 39.91 769 LYS A O 1
ATOM 6233 N N . PRO A 1 770 ? -11.970 3.990 -50.673 1.00 38.31 770 PRO A N 1
ATOM 6234 C CA . PRO A 1 770 ? -12.827 3.663 -51.806 1.00 38.31 770 PRO A CA 1
ATOM 6235 C C . PRO A 1 770 ? -13.596 2.362 -51.541 1.00 38.31 770 PRO A C 1
ATOM 6237 O O . PRO A 1 770 ? -13.064 1.407 -50.969 1.00 38.31 770 PRO A O 1
ATOM 6240 N N . THR A 1 771 ? -14.862 2.337 -51.949 1.00 36.06 771 THR A N 1
ATOM 6241 C CA . THR A 1 771 ? -15.784 1.208 -51.787 1.00 36.06 771 THR A CA 1
ATOM 6242 C C . THR A 1 771 ? -15.285 -0.027 -52.560 1.00 36.06 771 THR A C 1
ATOM 6244 O O . THR A 1 771 ? -14.853 0.119 -53.706 1.00 36.06 771 THR A O 1
ATOM 6247 N N . PRO A 1 772 ? -15.344 -1.254 -52.002 1.00 38.50 772 PRO A N 1
ATOM 6248 C CA . PRO A 1 772 ? -14.856 -2.445 -52.697 1.00 38.50 772 PRO A CA 1
ATOM 6249 C C . PRO A 1 772 ? -15.803 -2.858 -53.835 1.00 38.50 772 PRO A C 1
ATOM 6251 O O . PRO A 1 772 ? -17.006 -2.999 -53.618 1.00 38.50 772 PRO A O 1
ATOM 6254 N N . GLN A 1 773 ? -15.264 -3.110 -55.032 1.00 39.28 773 GLN A N 1
ATOM 6255 C CA . GLN A 1 773 ? -16.005 -3.759 -56.122 1.00 39.28 773 GLN A CA 1
ATOM 6256 C C . GLN A 1 773 ? -16.316 -5.236 -55.789 1.00 39.28 773 GLN A C 1
ATOM 6258 O O . GLN A 1 773 ? -15.520 -5.889 -55.104 1.00 39.28 773 GLN A O 1
ATOM 6263 N N . PRO A 1 774 ? -17.431 -5.812 -56.286 1.00 35.00 774 PRO A N 1
ATOM 6264 C CA . PRO A 1 774 ? -17.792 -7.197 -56.000 1.00 35.00 774 PRO A CA 1
ATOM 6265 C C . PRO A 1 774 ? -16.895 -8.183 -56.765 1.00 35.00 774 PRO A C 1
ATOM 6267 O O . PRO A 1 774 ? -16.724 -8.073 -57.978 1.00 35.00 774 PRO A O 1
ATOM 6270 N N . LYS A 1 775 ? -16.354 -9.191 -56.066 1.00 41.72 775 LYS A N 1
ATOM 6271 C CA . LYS A 1 775 ? -15.594 -10.300 -56.674 1.00 41.72 775 LYS A CA 1
ATOM 6272 C C . LYS A 1 775 ? -16.516 -11.232 -57.490 1.00 41.72 775 LYS A C 1
ATOM 6274 O O . LYS A 1 775 ? -17.637 -11.497 -57.050 1.00 41.72 775 LYS A O 1
ATOM 6279 N N . PRO A 1 776 ? -16.061 -11.784 -58.633 1.00 41.25 776 PRO A N 1
ATOM 6280 C CA . PRO A 1 776 ? -16.866 -12.678 -59.463 1.00 41.25 776 PRO A CA 1
ATOM 6281 C C . PRO A 1 776 ? -17.012 -14.069 -58.822 1.00 41.25 776 PRO A C 1
ATOM 6283 O O . PRO A 1 776 ? -16.079 -14.591 -58.210 1.00 41.25 776 PRO A O 1
ATOM 6286 N N . LYS A 1 777 ? -18.200 -14.672 -58.961 1.00 42.41 777 LYS A N 1
ATOM 6287 C CA . LYS A 1 777 ? -18.529 -16.009 -58.431 1.00 42.41 777 LYS A CA 1
ATOM 6288 C C . LYS A 1 777 ? -17.754 -17.126 -59.161 1.00 42.41 777 LYS A C 1
ATOM 6290 O O . LYS A 1 777 ? -17.537 -17.015 -60.368 1.00 42.41 777 LYS A O 1
ATOM 6295 N N . PRO A 1 778 ? -17.394 -18.227 -58.473 1.00 37.94 778 PRO A N 1
ATOM 6296 C CA . PRO A 1 778 ? -16.676 -19.348 -59.077 1.00 37.94 778 PRO A CA 1
ATOM 6297 C C . PRO A 1 778 ? -17.567 -20.144 -60.046 1.00 37.94 778 PRO A C 1
ATOM 6299 O O . PRO A 1 778 ? -18.728 -20.439 -59.752 1.00 37.94 778 PRO A O 1
ATOM 6302 N N . LYS A 1 779 ? -17.006 -20.494 -61.211 1.00 42.00 779 LYS A N 1
ATOM 6303 C CA . LYS A 1 779 ? -17.637 -21.318 -62.254 1.00 42.00 779 LYS A CA 1
ATOM 6304 C C . LYS A 1 779 ? -17.846 -22.756 -61.757 1.00 42.00 779 LYS A C 1
ATOM 6306 O O . LYS A 1 779 ? -16.900 -23.394 -61.305 1.00 42.00 779 LYS A O 1
ATOM 6311 N N . LYS A 1 780 ? -19.070 -23.279 -61.890 1.00 39.81 780 LYS A N 1
ATOM 6312 C CA . LYS A 1 780 ? -19.356 -24.723 -61.835 1.00 39.81 780 LYS A CA 1
ATOM 6313 C C . LYS A 1 780 ? -18.914 -25.359 -63.155 1.00 39.81 780 LYS A C 1
ATOM 6315 O O . LYS A 1 780 ? -19.364 -24.926 -64.212 1.00 39.81 780 LYS A O 1
ATOM 6320 N N . ASN A 1 781 ? -18.062 -26.378 -63.080 1.00 41.12 781 ASN A N 1
ATOM 6321 C CA . ASN A 1 781 ? -17.733 -27.239 -64.213 1.00 41.12 781 ASN A CA 1
ATOM 6322 C C . ASN A 1 781 ? -18.947 -28.104 -64.581 1.00 41.12 781 ASN A C 1
ATOM 6324 O O . ASN A 1 781 ? -19.468 -28.834 -63.739 1.00 41.12 781 ASN A O 1
ATOM 6328 N N . LEU A 1 782 ? -19.356 -28.029 -65.845 1.00 39.50 782 LEU A N 1
ATOM 6329 C CA . LEU A 1 782 ? -20.232 -28.978 -66.526 1.00 39.50 782 LEU A CA 1
ATOM 6330 C C . LEU A 1 782 ? -19.539 -29.360 -67.841 1.00 39.50 782 LEU A C 1
ATOM 6332 O O . LEU A 1 782 ? -19.640 -28.629 -68.816 1.00 39.50 782 LEU A O 1
ATOM 6336 N N . ASN A 1 783 ? -18.840 -30.492 -67.842 1.00 42.88 783 ASN A N 1
ATOM 6337 C CA . ASN A 1 783 ? -18.725 -31.382 -69.000 1.00 42.88 783 ASN A CA 1
ATOM 6338 C C . ASN A 1 783 ? -19.406 -32.671 -68.499 1.00 42.88 783 ASN A C 1
ATOM 6340 O O . ASN A 1 783 ? -18.988 -33.197 -67.474 1.00 42.88 783 ASN A O 1
ATOM 6344 N N . GLY A 1 784 ? -20.543 -33.141 -69.007 1.00 40.72 784 GLY A N 1
ATOM 6345 C CA . GLY A 1 784 ? -20.939 -33.227 -70.407 1.00 40.72 784 GLY A CA 1
ATOM 6346 C C . GLY A 1 784 ? -20.542 -34.619 -70.890 1.00 40.72 784 GLY A C 1
ATOM 6347 O O . GLY A 1 784 ? -19.435 -34.784 -71.383 1.00 40.72 784 GLY A O 1
ATOM 6348 N N . GLY A 1 785 ? -21.394 -35.618 -70.644 1.00 42.69 785 GLY A N 1
ATOM 6349 C CA . GLY A 1 785 ? -21.210 -36.950 -71.209 1.00 42.69 785 GLY A CA 1
ATOM 6350 C C . GLY A 1 785 ? -21.488 -36.922 -72.707 1.00 42.69 785 GLY A C 1
ATOM 6351 O O . GLY A 1 785 ? -22.523 -36.396 -73.107 1.00 42.69 785 GLY A O 1
ATOM 6352 N N . PHE A 1 786 ? -20.534 -37.416 -73.490 1.00 39.38 786 PHE A N 1
ATOM 6353 C CA . PHE A 1 786 ? -20.641 -38.472 -74.503 1.00 39.38 786 PHE A CA 1
ATOM 6354 C C . PHE A 1 786 ? -19.231 -38.820 -74.979 1.00 39.38 786 PHE A C 1
ATOM 6356 O O . PHE A 1 786 ? -18.419 -37.877 -75.127 1.00 39.38 786 PHE A O 1
#

pLDDT: mean 77.52, std 15.58, range [24.84, 97.25]

Sequence (786 aa):
MSIDPVDKKVAFKGERDKMNANDFTTFLREGFGLKVPNVLPDIYYIDSARVLFAPNGGSVGEVEIEKGLALKGMMHIGDAMQGPVDFRFDMENEITLHMDLQYDFRKFVMNEVRKIKPIAPVVNEILKTFQVRKLYVDLYGNKEDKSLSGMAKCDFELFGHAHHIEFEAALDADVIVQKLVNEIKKLAAPQVLAAAKAVADNVKKIAGPAVSASINVAQQGINKLGHYGEVVAEYRHHITHSNCFGECVPNRANQLTGPVLASTNQAVAEFYTRVHDQLLPVVGMTPEQTMDLRYQAVGDDWKRLMNDLDNKWRSIINDQHYHGYDKDPNDVRALGDEYRRLVNEKYQEHINYRRALWKRLLTHGDGKHQIQNRWKPEKYIHQNFGPLECNTIKQEWLTAQWEFIPFEGYFKIKNVDKGTYLHMEKGKIESGEIADGWHSAQWQLEKVPGTQFVRIKNRWKQTYLNIESGPLKCTEIGEGAHSSHWDLAPMLDNVDWHSTGDWNPAEKNTYVRIKNRYKQGYIHIEQGPVKSTAVTPGMHSAQWVFEPCIDPSYFRIKNRWKGTYLHVEHGKLEASPISHTAHSAMWDVQRVPGTPYVKIRNKWKHDWYIHHEFGELECATIQQGWHSAQWELDYNINPEPITVVYDQAAGCGTFYEKGIELKKHCGWSKNWHSVVVLGTMSNSFSDYKVLFYDQSNGVGSIYRVDGQGNMHLLKDHSGWAKTWSKITAEDGRIRFELANGYGEIYNCDDAGNISLHSKIEPKPDRRPKPTPQPKPKPKKNLNGGF

Foldseek 3Di:
DDWDCPPVKIKDKDWDQKDWVQNVVCCLCVVVVAAEDQQADRGKMFGGKMKIAICCWDDDVVRTGDHGIWIWGWIDDPPFKIWIWIWGDHPPDWGKTKTWIDGPLLVVLLVVLVVQVLCVVCSVQQNVWKDWDTWMWIWTADDVNNYIDTWIKTWMTGPNDIDIDTHPHYPDSVSVSVVVNVVVLVVSQVVSLVSLLVLLQVLLVQQQVQLVVLLVQLVVLLVVCVVVVPDQDALVPDPDLVCLQVPVLLVLLCSLLVSNLLSLLVSLLSSLVRRQVSLQSNHHSDLVSQLVSLCSSHVVSLVVSVVSSVVSLVVQLPDQSSCNNDPDPVSSVVSNVSSNVSSVVSVVVSVQSNVVSSCCSRRPVPPWFWWAFQVHRQWTFFDDPDWTWTHHDDPPDQRRTWHFRDDSQWTWIARRPPRWTFFCPVVWTTTHHDDPPRLRRTWHWADLPPDQWTWIAGRPPRFTFFCPVNITGTHHDDSPDSRRTIHRDDVPVPDDPDDVDPVQLQVVVAKWWKAFQPQRFTFFCPPNWTFGHHDDQQPQRRIWGWHAAPPNQWTWIAGRPPRWTFFCPVNKTGTHDDDSPDQRRTWHWADDPPDQKIWTAGRVRRQWTFFDDDDTTTTGHDDPPDSRRIIHTGRPSAADDWDKDADLVQQKIFIDDPNHTLDIDGPHHSQFPDKEWAGAASPDRQWTWIKTARLVQQKIWIWIQGNSRDTDTLDIDGDHHSQFPDWYYDPQKIWTAGPQGKIWIWHAHNSGDIDTDDITDGDDDDDDDDDDDDDDDDDDDDDDDD

Radius of gyration: 38.28 Å; chains: 1; bounding box: 80×86×145 Å

Secondary structure (DSSP, 8-state):
-EEE--TT--EEEEEEEEEEHHHHHHIIIIIH--B--TTS-SSEEEEEEEEEEETT-EEETTEEE-SEEEEEEEEEETTTEEEEEEEEE-SSS-EEEEEE-B--HHHHHHHHHHT-GGGTTTHHHHHHH-EEEEEEEEEEE-TTT-BEEEEEEEEEEETTEEEEEEESS-S-HHHHHHHHHHHHHHHHHHHHHHHHHHHHHHHHHHHHHHHHHHHHHHHHHHHGGGGGTT----GGG-SSTHHIIIIIHHHHHHHHHHHHHHHHHHHHHHHHHHHHHHHTT---SSHHHHHHHHHHHHHHHHHHHHHHHHHHHHHHHT--GGGGG-SSHHHHHHHHHHHHHHHHHHHHHHHHHHHHHHHHHHS-S--EE--EESSSTT-EEE-SSSS-EEE---TT-GGG-EEEEEETTEEEEEETTT--EEE-TTSS-EEE---TT-GGG-E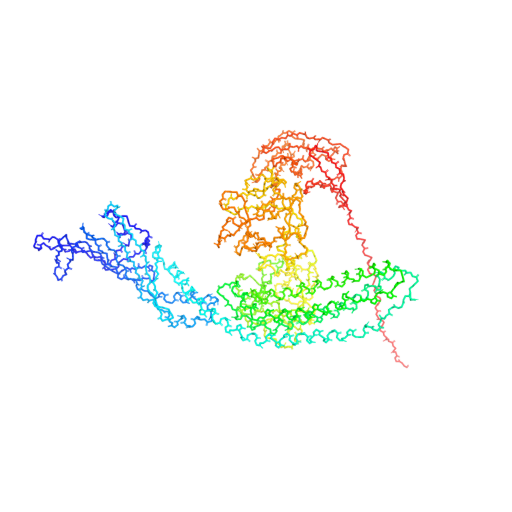EEEE-TTSS-EEEEETTT--EEE-TTSS-EEE---TT-GGG-EE---S-SS--SS-S----TTTTTS-BEEEETTT--EEE-TTSS-EEE---TT-GGG-EEEEE-SSTT-EEEEETTT--EEE-TTSS-EEE---TT-GGG-EEEEE-TTSSEEEEEESSSTTEEEE-SSSS-EEEE--TT-GGG-EEEE---SPPPPEEEEETTTTEEEEEETTEEEEEEE---TT-SEEEEEEEETTEEEEEEEEEEETTTTEEEEEEE-TT--EEEEEEEE---TT--EEEEETTEEEEE-TTS-EEEEEE-TT--EEEEEEEPPPPP-PPPPPPPPPPPPPPP-----